Protein 4YHE (pdb70)

Secondary structure (DSSP, 8-state):
-GGGSHHHHHHHHT-EEEEE-SSTT-EETTEE-TTTTSPPPP-HHHHHHHHHHT--EEEE----TTSB--TTTTPBPHHHHHHHHHHHHHHHHTT-EEEEE--GGG--SS--TTTT-----HHHHHH-HHHHHHHHHHHHHHHHHHHHHTTT--TTEEEE--S---SSSTTSSGGGTSTTHHHHHHHHHHHHHHHHHHHT-GGGGS--EEEE-GGG-HHHHHHH--PPP-SSSS-EEEEEEE--SHHHHTS-SS---STT-SS--TT-SHHHHHHHHHHHHHHTGGGT--EEEEEE-----SSHHHHHHHHHHHHHHHHHHHHTT-EEEEEE-----SSTT----B-TTT-PBPTTHHHHHHHHHHHHH---TT--HHHHHHTPPPP--/-GGGSHHHHHHHHT-EEEEE-SSTT-EETTEE-TTTTSPPPP-HHHHHHHHHHT--EEEE----TTSB-STTTT-B-HHHHHHHHHHHHHHHHTT-EEEEE--GGG--SS--TTTT-----HHHHHH-HHHHHHHHHHHHHHHHHHHHHTTT--TTEEEE--S---SSSTTSSGGGTSTTHHHHHHHHHHHHHHHHHHHT-GGGGG--EEEE-GGG-HHHHHHH--PPP-SSSS-EEEEEEE--SHHHHTS-SS---STT-SS--TT-SHHHHHHHHHHHHHHTGGGT--EEEEEE-----SSHHHHHHHHHHHHHHHHHHHHTT-EEEEEE-----SSTT----B-TTT-PBPTTHHHHHHHHHHHHH---TT--HHHHHHTPPPP--

Sequence (778 aa):
RPMDNEAVQFGMSMGIGWNLGNQMDAHYDGCSYETGWGNKAATQQTFNGLAKAGFRSVRIPVTWMGHIGNAPTYAIERGWLDRVDELVHMAHKAGLIVIINIHHDGFGAADTPSKGSHWLDLPAAVASEERNQLIKQELTMIWLQIGKRFANDGEWLVFETLNEIQDGDWGNGNNRRDGGAQYRVLNEWNQVCVDAIRAAGGKNETRYIGVPGYVCNPDLTVENLVLPEDVVPNRLMVAVHSYDPWDYAGSAKYNEWGHTGKDVVPGVGEEAYVGMLNRLFNMYIRRGVPVYFGEFGAVRRASKADEEFRLYYFRYICKAMRDRRISALYWDNGNSKAGNDGFGVIDHATGRFIGNGEQAVRAMIDSWENNDPNYTLQSIYDSAPESSRRPMDNEAVQFGMSMGIGWNLGNQMDAHYDGCSYETGWGNKAATQQTFNGLAKAGFRSVRIPVTWMGHIGNAPTYAIERGWLDRVDELVHMAHKAGLIVIINIHHDGFGAADTPSKGSHWLDLPAAVASEERNQLIKQELTMIWLQIGKRFANDGEWLVFETLNEIQDGDWGNGNNRRDGGAQYRVLNEWNQVCVDAIRAAGGKNETRYIGVPGYVCNPDLTVENLVLPEDVVPNRLMVAVHSYDPWDYAGSAKYNEWGHTGKDVVPGVGEEAYVGMLNRLFNMYIRRGVPVYFGEFGAVRRASKADEEFRLYYFRYICKAMRDRRISALYWDNGNSKAGNDGFGVIDHATGRFIGNGEQAVRAMIDSWENNDPNYTLQSIYDSAPESSR

Nearest PDB structures (foldseek):
  4yhe-assembly2_B  TM=1.002E+00  e=1.572E-77  Bacteroidetes bacterium AC2a
  4yhg-assembly1_A  TM=1.002E+00  e=7.848E-77  Bacteroidetes bacterium AC2a
  4yhg-assembly2_B  TM=1.000E+00  e=3.996E-69  Bacteroidetes bacterium AC2a
  6wqy-assembly1_A  TM=9.636E-01  e=2.492E-45  Phocaeicola salanitronis DSM 18170
  2jeq-assembly1_A  TM=8.899E-01  e=1.098E-32  Paenibacillus pabuli

Organism: NCBI:txid1534322

InterPro domains:
  IPR001547 Glycoside hydrolase, family 5 [PF00150] (57-361)
  IPR017853 Glycoside hydrolase superfamily [SSF51445] (1-378)
  IPR050386 Glycosyl Hydrolase 5 (Cellulase A) [PTHR31297] (64-360)

B-factor: mean 26.38, std 9.0, range [11.48, 65.81]

Solvent-accessible surface area: 29214 Å² total; per-residue (Å²): 110,79,11,63,42,111,1,1,121,19,0,37,40,0,0,0,0,0,0,0,0,34,0,0,0,0,3,88,121,13,29,1,76,20,79,22,88,66,17,153,41,3,48,32,104,0,0,67,14,0,38,188,8,27,6,101,0,0,0,0,0,0,0,0,6,46,16,34,33,134,59,110,87,22,56,15,85,181,45,19,13,53,56,0,29,104,0,0,65,35,0,79,160,21,65,4,24,0,0,0,0,0,5,26,0,4,46,26,18,87,127,10,68,1,149,89,42,24,34,4,46,3,58,26,3,56,92,43,101,137,80,0,94,92,4,36,104,18,0,39,59,0,0,29,46,0,0,128,74,0,21,130,19,17,74,49,0,0,0,1,0,0,8,33,2,4,30,21,80,125,1,110,2,86,2,140,168,44,84,27,35,8,24,165,13,5,27,54,0,0,47,28,0,1,74,2,0,14,76,7,32,56,104,0,78,61,1,1,0,0,0,1,3,3,13,2,49,6,41,3,0,25,112,46,18,93,58,9,144,42,97,29,103,90,35,19,0,0,0,0,10,2,34,57,14,138,49,0,0,2,26,16,146,66,32,0,2,10,82,42,11,145,41,36,23,100,84,55,15,11,160,48,7,18,19,12,0,27,106,0,5,56,80,6,0,131,164,2,28,2,0,0,0,0,9,0,0,0,0,58,6,92,47,182,38,8,11,84,0,1,17,0,0,0,60,15,0,0,15,0,0,28,55,5,60,0,0,0,0,0,23,0,6,19,58,66,92,30,19,78,69,0,11,4,1,1,53,4,18,52,10,166,77,33,76,60,2,69,93,0,0,74,11,0,4,69,2,2,35,48,58,63,27,60,48,52,34,64,45,4,69,103,69,17,25,155,24,64,140,108,84,17,63,40,109,0,1,114,21,1,34,39,0,0,0,0,0,0,0,0,28,0,0,0,0,4,88,127,12,25,1,93,21,75,26,85,58,15,142,47,3,51,49,106,0,0,62,14,0,35,188,6,30,6,110,0,0,0,0,0,0,0,0,5,50,18,34,33,134,58,110,92,22,56,13,91,175,43,19,14,46,46,0,28,84,0,0,53,30,0,77,165,21,64,4,25,0,0,1,0,0,5,27,0,3,42,26,11,85,116,14,66,1,154,88,41,27,39,4,43,4,59,23,2,54,89,43,113,147,88,0,83,95,5,23,86,19,0,41,53,0,0,47,38,0,0,147,71,0,21,125,20,15,80,46,0,0,0,1,0,1,7,33,3,4,30,22,84,126,2,107,3,80,3,139,163,44,78,23,31,9,28,144,12,5,24,53,0,0,46,30,0,1,74,4,0,21,77,18,29,57,104,0,94,60,0,1,0,0,0,1,3,3,13,2,55,5,40,6,0,21,113,43,21,97,56,12,146,43,101,35,102,90,33,18,0,0,1,0,11,3,33,59,13,133,50,0,0,0,23,15,145,70,28,0,1,9,84,43,15,146,38,36,23,100,84,55,18,11,159,47,7,16,15,13,0,30,106,0,5,52,91,10,0,96,149,2,29,2,1,0,0,0,9,0,0,0,0,61,5,96,50,183,37,6,11,81,0,0,16,0,0,0,63,15,0,0,18,0,0,30,53,5,73,0,0,0,0,0,24,0,6,19,56,59,92,31,18,83,68,0,7,2,1,0,52,4,24,60,12,174,77,32,76,48,1,80,98,0,0,74,11,0,4,67,4,10,39,50,57,69,29,60,44,53,35,64,47,4,71,100,74,16,25,154,20,70,143

Radius of gyration: 31.45 Å; Cα contacts (8 Å, |Δi|>4): 1751; chains: 2; bounding box: 66×63×94 Å

Structure (mmCIF, N/CA/C/O backbone):
data_4YHE
#
_entry.id   4YHE
#
_cell.length_a   85.510
_cell.length_b   100.680
_cell.length_c   101.940
_cell.angle_alpha   90.000
_cell.angle_beta   90.000
_cell.angle_gamma   90.000
#
_symmetry.space_group_name_H-M   'P 21 21 21'
#
loop_
_entity.id
_entity.type
_entity.pdbx_description
1 polymer GH5
2 water water
#
loop_
_atom_site.group_PDB
_atom_site.id
_atom_site.type_symbol
_atom_site.label_atom_id
_atom_site.label_alt_id
_atom_site.label_comp_id
_atom_site.label_asym_id
_atom_site.label_entity_id
_atom_site.label_seq_id
_atom_site.pdbx_PDB_ins_code
_atom_site.Cartn_x
_atom_site.Cartn_y
_atom_site.Cartn_z
_atom_site.occupancy
_atom_site.B_iso_or_equiv
_atom_site.auth_seq_id
_atom_site.auth_comp_id
_atom_site.auth_asym_id
_atom_site.auth_atom_id
_atom_site.pdbx_PDB_model_num
ATOM 1 N N . ARG A 1 1 ? 21.986 17.786 71.306 1.00 32.90 9 ARG A N 1
ATOM 2 C CA . ARG A 1 1 ? 22.072 18.860 70.259 1.00 31.36 9 ARG A CA 1
ATOM 3 C C . ARG A 1 1 ? 23.139 18.555 69.212 1.00 28.84 9 ARG A C 1
ATOM 4 O O . ARG A 1 1 ? 24.286 18.332 69.557 1.00 28.39 9 ARG A O 1
ATOM 12 N N . PRO A 1 2 ? 22.778 18.577 67.918 1.00 25.38 10 PRO A N 1
ATOM 13 C CA . PRO A 1 2 ? 23.816 18.368 66.888 1.00 24.02 10 PRO A CA 1
ATOM 14 C C . PRO A 1 2 ? 25.014 19.318 66.981 1.00 22.97 10 PRO A C 1
ATOM 15 O O . PRO A 1 2 ? 26.126 18.902 66.690 1.00 23.82 10 PRO A O 1
ATOM 19 N N . MET A 1 3 ? 24.812 20.555 67.404 1.00 24.66 11 MET A N 1
ATOM 20 C CA . MET A 1 3 ? 25.941 21.480 67.548 1.00 26.42 11 MET A CA 1
ATOM 21 C C . MET A 1 3 ? 26.933 21.062 68.654 1.00 28.36 11 MET A C 1
ATOM 22 O O . MET A 1 3 ? 28.010 21.642 68.767 1.00 27.79 11 MET A O 1
ATOM 27 N N . ASP A 1 4 ? 26.573 20.069 69.468 1.00 29.23 12 ASP A N 1
ATOM 28 C CA . ASP A 1 4 ? 27.471 19.584 70.518 1.00 29.28 12 ASP A CA 1
ATOM 29 C C . ASP A 1 4 ? 28.235 18.372 70.054 1.00 27.08 12 ASP A C 1
ATOM 30 O O . ASP A 1 4 ? 29.003 17.816 70.831 1.00 29.28 12 ASP A O 1
ATOM 35 N N . ASN A 1 5 ? 28.097 17.975 68.789 1.00 22.99 13 ASN A N 1
ATOM 36 C CA . ASN A 1 5 ? 28.692 16.740 68.367 1.00 21.56 13 ASN A CA 1
ATOM 37 C C . ASN A 1 5 ? 30.249 16.804 68.233 1.00 21.76 13 ASN A C 1
ATOM 38 O O . ASN A 1 5 ? 30.857 17.840 68.450 1.00 21.24 13 ASN A O 1
ATOM 43 N N . GLU A 1 6 ? 30.866 15.664 67.955 1.00 23.93 14 GLU A N 1
ATOM 44 C CA . GLU A 1 6 ? 32.327 15.546 67.903 1.00 26.45 14 GLU A CA 1
ATOM 45 C C . GLU A 1 6 ? 32.908 16.436 66.767 1.00 25.13 14 GLU A C 1
ATOM 46 O O . GLU A 1 6 ? 33.924 17.094 66.941 1.00 22.73 14 GLU A O 1
ATOM 52 N N . ALA A 1 7 ? 32.231 16.477 65.630 1.00 23.50 15 ALA A N 1
ATOM 53 C CA . ALA A 1 7 ? 32.688 17.279 64.504 1.00 22.70 15 ALA A CA 1
ATOM 54 C C . ALA A 1 7 ? 32.794 18.758 64.818 1.00 22.36 15 ALA A C 1
ATOM 55 O O . ALA A 1 7 ? 33.825 19.360 64.504 1.00 22.52 15 ALA A O 1
ATOM 57 N N . VAL A 1 8 ? 31.759 19.349 65.424 1.00 20.70 16 VAL A N 1
ATOM 58 C CA . VAL A 1 8 ? 31.748 20.769 65.714 1.00 22.00 16 VAL A CA 1
ATOM 59 C C . VAL A 1 8 ? 32.774 21.060 66.783 1.00 23.35 16 VAL A C 1
ATOM 60 O O . VAL A 1 8 ? 33.400 22.111 66.755 1.00 21.97 16 VAL A O 1
ATOM 64 N N . GLN A 1 9 ? 32.924 20.139 67.744 1.00 24.07 17 GLN A N 1
ATOM 65 C CA . GLN A 1 9 ? 33.988 20.258 68.726 1.00 24.96 17 GLN A CA 1
ATOM 66 C C . GLN A 1 9 ? 35.340 20.360 68.035 1.00 22.76 17 GLN A C 1
ATOM 67 O O . GLN A 1 9 ? 36.161 21.204 68.415 1.00 21.40 17 GLN A O 1
ATOM 73 N N . PHE A 1 10 ? 35.555 19.514 67.033 1.00 21.95 18 PHE A N 1
ATOM 74 C CA . PHE A 1 10 ? 36.813 19.536 66.260 1.00 23.25 18 PHE A CA 1
ATOM 75 C C . PHE A 1 10 ? 37.037 20.884 65.557 1.00 22.39 18 PHE A C 1
ATOM 76 O O . PHE A 1 10 ? 38.102 21.496 65.727 1.00 21.29 18 PHE A O 1
ATOM 84 N N . GLY A 1 11 ? 36.038 21.355 64.805 1.00 21.20 19 GLY A N 1
ATOM 85 C CA . GLY A 1 11 ? 36.056 22.738 64.271 1.00 21.21 19 GLY A CA 1
ATOM 86 C C . GLY A 1 11 ? 36.451 23.808 65.276 1.00 21.97 19 GLY A C 1
ATOM 87 O O . GLY A 1 11 ? 37.354 24.649 65.034 1.00 19.68 19 GLY A O 1
ATOM 88 N N . MET A 1 12 ? 35.813 23.795 66.445 1.00 23.30 20 MET A N 1
ATOM 89 C CA . MET A 1 12 ? 36.142 24.779 67.473 1.00 22.21 20 MET A CA 1
ATOM 90 C C . MET A 1 12 ? 37.557 24.699 67.993 1.00 22.22 20 MET A C 1
ATOM 91 O O . MET A 1 12 ? 38.102 25.696 68.441 1.00 23.71 20 MET A O 1
ATOM 96 N N . SER A 1 13 ? 38.142 23.520 67.908 1.00 21.87 21 SER A N 1
ATOM 97 C CA . SER A 1 13 ? 39.490 23.266 68.428 1.00 22.78 21 SER A CA 1
ATOM 98 C C . SER A 1 13 ? 40.536 23.992 67.606 1.00 22.80 21 SER A C 1
ATOM 99 O O . SER A 1 13 ? 41.653 24.200 68.080 1.00 22.13 21 SER A O 1
ATOM 102 N N . MET A 1 14 ? 40.178 24.377 66.357 1.00 20.33 22 MET A N 1
ATOM 103 C CA . MET A 1 14 ? 41.057 25.218 65.561 1.00 18.80 22 MET A CA 1
ATOM 104 C C . MET A 1 14 ? 41.164 26.643 66.058 1.00 18.63 22 MET A C 1
ATOM 105 O O . MET A 1 14 ? 42.097 27.364 65.648 1.00 17.41 22 MET A O 1
ATOM 110 N N . GLY A 1 15 ? 40.225 27.063 66.928 1.00 17.08 23 GLY A N 1
ATOM 111 C CA . GLY A 1 15 ? 40.224 28.353 67.538 1.00 17.20 23 GLY A CA 1
ATOM 112 C C . GLY A 1 15 ? 40.413 29.528 66.574 1.00 17.79 23 GLY A C 1
ATOM 113 O O . GLY A 1 15 ? 39.707 29.619 65.539 1.00 17.30 23 GLY A O 1
ATOM 114 N N . ILE A 1 16 ? 41.331 30.423 66.942 1.00 17.29 24 ILE A N 1
ATOM 115 C CA . ILE A 1 16 ? 41.893 31.390 66.019 1.00 17.58 24 ILE A CA 1
ATOM 116 C C . ILE A 1 16 ? 43.249 30.812 65.534 1.00 17.69 24 ILE A C 1
ATOM 117 O O . ILE A 1 16 ? 44.111 30.428 66.314 1.00 16.94 24 ILE A O 1
ATOM 122 N N . GLY A 1 17 ? 43.388 30.698 64.223 1.00 15.27 25 GLY A N 1
ATOM 123 C CA . GLY A 1 17 ? 44.615 30.272 63.597 1.00 14.85 25 GLY A CA 1
ATOM 124 C C . GLY A 1 17 ? 45.189 31.349 62.683 1.00 14.21 25 GLY A C 1
ATOM 125 O O . GLY A 1 17 ? 44.761 32.530 62.703 1.00 12.65 25 GLY A O 1
ATOM 126 N N . TRP A 1 18 ? 46.194 30.944 61.894 1.00 13.72 26 TRP A N 1
ATOM 127 C CA . TRP A 1 18 ? 47.016 31.893 61.142 1.00 12.47 26 TRP A CA 1
ATOM 128 C C . TRP A 1 18 ? 47.394 31.243 59.830 1.00 12.35 26 TRP A C 1
ATOM 129 O O . TRP A 1 18 ? 47.683 30.023 59.793 1.00 11.85 26 TRP A O 1
ATOM 140 N N . ASN A 1 19 ? 47.334 32.036 58.754 1.00 12.42 27 ASN A N 1
ATOM 141 C CA . ASN A 1 19 ? 47.747 31.563 57.409 1.00 12.25 27 ASN A CA 1
ATOM 142 C C . ASN A 1 19 ? 49.207 31.930 57.123 1.00 11.96 27 ASN A C 1
ATOM 143 O O . ASN A 1 19 ? 49.607 33.110 57.243 1.00 12.09 27 ASN A O 1
ATOM 148 N N . LEU A 1 20 ? 49.974 30.933 56.694 1.00 12.43 28 LEU A N 1
ATOM 149 C CA . LEU A 1 20 ? 51.287 31.144 56.112 1.00 12.93 28 LEU A CA 1
ATOM 150 C C . LEU A 1 20 ? 51.073 31.563 54.645 1.00 13.02 28 LEU A C 1
ATOM 151 O O . LEU A 1 20 ? 51.291 30.775 53.739 1.00 13.07 28 LEU A O 1
ATOM 156 N N . GLY A 1 21 ? 50.677 32.823 54.465 1.00 13.08 29 GLY A N 1
ATOM 157 C CA . GLY A 1 21 ? 50.202 33.341 53.167 1.00 14.31 29 GLY A CA 1
ATOM 158 C C . GLY A 1 21 ? 51.297 33.933 52.305 1.00 14.68 29 GLY A C 1
ATOM 159 O O . GLY A 1 21 ? 52.316 34.374 52.806 1.00 13.51 29 GLY A O 1
ATOM 160 N N . ASN A 1 22 ? 51.050 33.983 50.989 1.00 16.01 30 ASN A N 1
ATOM 161 C CA . ASN A 1 22 ? 52.030 34.494 50.024 1.00 16.01 30 ASN A CA 1
ATOM 162 C C . ASN A 1 22 ? 53.379 33.779 50.225 1.00 16.61 30 ASN A C 1
ATOM 163 O O . ASN A 1 22 ? 54.455 34.398 50.169 1.00 16.67 30 ASN A O 1
ATOM 168 N N . GLN A 1 23 ? 53.290 32.460 50.398 1.00 15.43 31 GLN A N 1
ATOM 169 C CA . GLN A 1 23 ? 54.390 31.606 50.750 1.00 15.51 31 GLN A CA 1
ATOM 170 C C . GLN A 1 23 ? 54.445 30.378 49.815 1.00 15.58 31 GLN A C 1
ATOM 171 O O . GLN A 1 23 ? 54.827 30.547 48.602 1.00 16.04 31 GLN A O 1
ATOM 177 N N . MET A 1 24 ? 54.036 29.181 50.268 1.00 15.10 32 MET A N 1
ATOM 178 C CA . MET A 1 24 ? 53.958 28.034 49.357 1.00 15.40 32 MET A CA 1
ATOM 179 C C . MET A 1 24 ? 52.926 28.242 48.243 1.00 15.87 32 MET A C 1
ATOM 180 O O . MET A 1 24 ? 52.933 27.512 47.261 1.00 16.00 32 MET A O 1
ATOM 185 N N . ASP A 1 25 ? 52.047 29.227 48.412 1.00 15.74 33 ASP A N 1
ATOM 186 C CA . ASP A 1 25 ? 51.067 29.594 47.393 1.00 16.17 33 ASP A CA 1
ATOM 187 C C . ASP A 1 25 ? 51.599 30.577 46.323 1.00 15.92 33 ASP A C 1
ATOM 188 O O . ASP A 1 25 ? 50.948 30.758 45.293 1.00 15.64 33 ASP A O 1
ATOM 193 N N . ALA A 1 26 ? 52.739 31.219 46.584 1.00 15.76 34 ALA A N 1
ATOM 194 C CA . ALA A 1 26 ? 53.269 32.280 45.738 1.00 15.97 34 ALA A CA 1
ATOM 195 C C . ALA A 1 26 ? 53.753 31.655 44.424 1.00 16.30 34 ALA A C 1
ATOM 196 O O . ALA A 1 26 ? 54.311 30.554 44.419 1.00 16.03 34 ALA A O 1
ATOM 198 N N . HIS A 1 27 ? 53.544 32.356 43.326 1.00 17.75 35 HIS A N 1
ATOM 199 C CA . HIS A 1 27 ? 53.910 31.826 42.033 1.00 18.08 35 HIS A CA 1
ATOM 200 C C . HIS A 1 27 ? 54.091 32.942 41.025 1.00 19.53 35 HIS A C 1
ATOM 201 O O . HIS A 1 27 ? 53.598 34.045 41.192 1.00 18.96 35 HIS A O 1
ATOM 208 N N . TYR A 1 28 ? 54.815 32.618 39.967 1.00 20.91 36 TYR A N 1
ATOM 209 C CA . TYR A 1 28 ? 54.851 33.469 38.787 1.00 21.48 36 TYR A CA 1
ATOM 210 C C . TYR A 1 28 ? 55.383 32.643 37.634 1.00 22.30 36 TYR A C 1
ATOM 211 O O . TYR A 1 28 ? 56.091 31.640 37.831 1.00 19.49 36 TYR A O 1
ATOM 220 N N . ASP A 1 29 ? 54.959 33.027 36.428 1.00 26.09 37 ASP A N 1
ATOM 221 C CA . ASP A 1 29 ? 55.371 32.331 35.191 1.00 28.39 37 ASP A CA 1
ATOM 222 C C . ASP A 1 29 ? 55.060 30.835 35.245 1.00 27.40 37 ASP A C 1
ATOM 223 O O . ASP A 1 29 ? 55.741 30.033 34.625 1.00 27.19 37 ASP A O 1
ATOM 228 N N . GLY A 1 30 ? 54.010 30.469 35.978 1.00 23.10 38 GLY A N 1
ATOM 229 C CA . GLY A 1 30 ? 53.533 29.092 36.006 1.00 22.31 38 GLY A CA 1
ATOM 230 C C . GLY A 1 30 ? 54.160 28.151 37.014 1.00 21.54 38 GLY A C 1
ATOM 231 O O . GLY A 1 30 ? 53.948 26.933 36.953 1.00 20.82 38 GLY A O 1
ATOM 232 N N . CYS A 1 31 ? 54.927 28.677 37.959 1.00 21.96 39 CYS A N 1
ATOM 233 C CA . CYS A 1 31 ? 55.529 27.821 38.959 1.00 20.96 39 CYS A CA 1
ATOM 234 C C . CYS A 1 31 ? 55.498 28.508 40.310 1.00 19.11 39 CYS A C 1
ATOM 235 O O . CYS A 1 31 ? 55.768 29.706 40.422 1.00 17.29 39 CYS A O 1
ATOM 238 N N . SER A 1 32 ? 55.170 27.729 41.319 1.00 18.75 40 SER A N 1
ATOM 239 C CA . SER A 1 32 ? 55.209 28.224 42.695 1.00 19.19 40 SER A CA 1
ATOM 240 C C . SER A 1 32 ? 56.599 28.072 43.288 1.00 19.65 40 SER A C 1
ATOM 241 O O . SER A 1 32 ? 57.358 27.155 42.919 1.00 20.97 40 SER A O 1
ATOM 244 N N . TYR A 1 33 ? 56.953 29.026 44.147 1.00 20.03 41 TYR A N 1
ATOM 245 C CA . TYR A 1 33 ? 58.228 29.034 44.865 1.00 22.18 41 TYR A CA 1
ATOM 246 C C . TYR A 1 33 ? 57.970 29.714 46.218 1.00 19.08 41 TYR A C 1
ATOM 247 O O . TYR A 1 33 ? 57.338 30.792 46.275 1.00 19.16 41 TYR A O 1
ATOM 256 N N . GLU A 1 34 ? 58.464 29.114 47.283 1.00 18.00 42 GLU A N 1
ATOM 257 C CA . GLU A 1 34 ? 58.138 29.573 48.624 1.00 18.09 42 GLU A CA 1
ATOM 258 C C . GLU A 1 34 ? 58.479 31.053 48.818 1.00 18.82 42 GLU A C 1
ATOM 259 O O . GLU A 1 34 ? 57.718 31.791 49.442 1.00 18.42 42 GLU A O 1
ATOM 265 N N . THR A 1 35 ? 59.656 31.469 48.324 1.00 19.09 43 THR A N 1
ATOM 266 C CA . THR A 1 35 ? 60.115 32.860 48.450 1.00 18.53 43 THR A CA 1
ATOM 267 C C . THR A 1 35 ? 59.716 33.792 47.299 1.00 18.74 43 THR A C 1
ATOM 268 O O . THR A 1 35 ? 60.172 34.943 47.246 1.00 18.91 43 THR A O 1
ATOM 272 N N . GLY A 1 36 ? 58.863 33.315 46.404 1.00 18.51 44 GLY A N 1
ATOM 273 C CA . GLY A 1 36 ? 58.552 34.001 45.166 1.00 17.99 44 GLY A CA 1
ATOM 274 C C . GLY A 1 36 ? 57.924 35.375 45.309 1.00 19.51 44 GLY A C 1
ATOM 275 O O . GLY A 1 36 ? 58.076 36.232 44.419 1.00 20.63 44 GLY A O 1
ATOM 276 N N . TRP A 1 37 ? 57.160 35.579 46.391 1.00 19.55 45 TRP A N 1
ATOM 277 C CA . TRP A 1 37 ? 56.557 36.873 46.672 1.00 18.84 45 TRP A CA 1
ATOM 278 C C . TRP A 1 37 ? 57.193 37.585 47.826 1.00 20.35 45 TRP A C 1
ATOM 279 O O . TRP A 1 37 ? 56.591 38.459 48.394 1.00 20.07 45 TRP A O 1
ATOM 290 N N . GLY A 1 38 ? 58.446 37.256 48.146 1.00 19.93 46 GLY A N 1
ATOM 291 C CA . GLY A 1 38 ? 59.214 38.111 49.030 1.00 19.81 46 GLY A CA 1
ATOM 292 C C . GLY A 1 38 ? 59.228 37.724 50.491 1.00 19.55 46 GLY A C 1
ATOM 293 O O . GLY A 1 38 ? 59.878 38.398 51.270 1.00 18.47 46 GLY A O 1
ATOM 294 N N . ASN A 1 39 ? 58.516 36.667 50.879 1.00 17.78 47 ASN A N 1
ATOM 295 C CA . ASN A 1 39 ? 58.704 36.122 52.231 1.00 17.76 47 ASN A CA 1
ATOM 296 C C . ASN A 1 39 ? 59.917 35.236 52.243 1.00 18.33 47 ASN A C 1
ATOM 297 O O . ASN A 1 39 ? 60.179 34.548 51.258 1.00 18.41 47 ASN A O 1
ATOM 302 N N . LYS A 1 40 ? 60.625 35.212 53.370 1.00 18.32 48 LYS A N 1
ATOM 303 C CA . LYS A 1 40 ? 61.629 34.197 53.595 1.00 19.14 48 LYS A CA 1
ATOM 304 C C . LYS A 1 40 ? 60.994 32.875 53.995 1.00 18.51 48 LYS A C 1
ATOM 305 O O . LYS A 1 40 ? 59.842 32.824 54.462 1.00 18.12 48 LYS A O 1
ATOM 311 N N . ALA A 1 41 ? 61.750 31.801 53.838 1.00 17.17 49 ALA A N 1
ATOM 312 C CA . ALA A 1 41 ? 61.201 30.460 54.048 1.00 17.80 49 ALA A CA 1
ATOM 313 C C . ALA A 1 41 ? 60.866 30.240 55.526 1.00 17.40 49 ALA A C 1
ATOM 314 O O . ALA A 1 41 ? 61.560 30.771 56.384 1.00 16.93 49 ALA A O 1
ATOM 316 N N . ALA A 1 42 ? 59.830 29.441 55.801 1.00 16.65 50 ALA A N 1
ATOM 317 C CA . ALA A 1 42 ? 59.419 29.225 57.181 1.00 16.43 50 ALA A CA 1
ATOM 318 C C . ALA A 1 42 ? 60.391 28.294 57.881 1.00 17.62 50 ALA A C 1
ATOM 319 O O . ALA A 1 42 ? 61.045 27.468 57.248 1.00 17.23 50 ALA A O 1
ATOM 321 N N . THR A 1 43 ? 60.494 28.444 59.199 1.00 18.10 51 THR A N 1
ATOM 322 C CA . THR A 1 43 ? 61.359 27.606 59.994 1.00 18.49 51 THR A CA 1
ATOM 323 C C . THR A 1 43 ? 60.569 27.065 61.168 1.00 19.01 51 THR A C 1
ATOM 324 O O . THR A 1 43 ? 59.423 27.423 61.368 1.00 18.75 51 THR A O 1
ATOM 328 N N . GLN A 1 44 ? 61.166 26.184 61.952 1.00 18.85 52 GLN A N 1
ATOM 329 C CA . GLN A 1 44 ? 60.489 25.759 63.191 1.00 18.74 52 GLN A CA 1
ATOM 330 C C . GLN A 1 44 ? 60.099 26.914 64.075 1.00 18.95 52 GLN A C 1
ATOM 331 O O . GLN A 1 44 ? 59.069 26.864 64.741 1.00 21.57 52 GLN A O 1
ATOM 337 N N . GLN A 1 45 ? 60.953 27.929 64.139 1.00 19.25 53 GLN A N 1
ATOM 338 C CA . GLN A 1 45 ? 60.720 29.101 64.967 1.00 20.31 53 GLN A CA 1
ATOM 339 C C . GLN A 1 45 ? 59.431 29.833 64.534 1.00 19.07 53 GLN A C 1
ATOM 340 O O . GLN A 1 45 ? 58.723 30.406 65.363 1.00 17.82 53 GLN A O 1
ATOM 346 N N . THR A 1 46 ? 59.126 29.820 63.232 1.00 17.84 54 THR A N 1
ATOM 347 C CA . THR A 1 46 ? 57.867 30.366 62.761 1.00 17.02 54 THR A CA 1
ATOM 348 C C . THR A 1 46 ? 56.690 29.750 63.508 1.00 16.91 54 THR A C 1
ATOM 349 O O . THR A 1 46 ? 55.882 30.467 64.114 1.00 18.02 54 THR A O 1
ATOM 353 N N . PHE A 1 47 ? 56.616 28.427 63.491 1.00 16.65 55 PHE A N 1
ATOM 354 C CA . PHE A 1 47 ? 55.490 27.709 64.067 1.00 16.81 55 PHE A CA 1
ATOM 355 C C . PHE A 1 47 ? 55.498 27.773 65.591 1.00 17.88 55 PHE A C 1
ATOM 356 O O . PHE A 1 47 ? 54.434 27.855 66.209 1.00 16.82 55 PHE A O 1
ATOM 364 N N . ASN A 1 48 ? 56.682 27.792 66.184 1.00 16.95 56 ASN A N 1
ATOM 365 C CA . ASN A 1 48 ? 56.786 28.018 67.639 1.00 18.61 56 ASN A CA 1
ATOM 366 C C . ASN A 1 48 ? 56.184 29.377 68.045 1.00 18.51 56 ASN A C 1
ATOM 367 O O . ASN A 1 48 ? 55.471 29.504 69.057 1.00 18.53 56 ASN A O 1
ATOM 372 N N . GLY A 1 49 ? 56.470 30.393 67.237 1.00 18.37 57 GLY A N 1
ATOM 373 C CA . GLY A 1 49 ? 55.938 31.732 67.439 1.00 19.09 57 GLY A CA 1
ATOM 374 C C . GLY A 1 49 ? 54.428 31.737 67.432 1.00 18.45 57 GLY A C 1
ATOM 375 O O . GLY A 1 49 ? 53.805 32.367 68.284 1.00 20.00 57 GLY A O 1
ATOM 376 N N . LEU A 1 50 ? 53.837 31.014 66.479 1.00 17.80 58 LEU A N 1
ATOM 377 C CA . LEU A 1 50 ? 52.392 30.950 66.378 1.00 17.92 58 LEU A CA 1
ATOM 378 C C . LEU A 1 50 ? 51.775 30.320 67.650 1.00 17.71 58 LEU A C 1
ATOM 379 O O . LEU A 1 50 ? 50.836 30.856 68.203 1.00 18.23 58 LEU A O 1
ATOM 384 N N . ALA A 1 51 ? 52.319 29.197 68.089 1.00 17.05 59 ALA A N 1
ATOM 385 C CA . ALA A 1 51 ? 51.778 28.497 69.258 1.00 19.47 59 ALA A CA 1
ATOM 386 C C . ALA A 1 51 ? 51.922 29.323 70.513 1.00 19.40 59 ALA A C 1
ATOM 387 O O . ALA A 1 51 ? 50.997 29.421 71.302 1.00 20.77 59 ALA A O 1
ATOM 389 N N . LYS A 1 52 ? 53.066 29.967 70.656 1.00 21.60 60 LYS A N 1
ATOM 390 C CA . LYS A 1 52 ? 53.331 30.875 71.779 1.00 24.52 60 LYS A CA 1
ATOM 391 C C . LYS A 1 52 ? 52.370 32.051 71.850 1.00 23.75 60 LYS A C 1
ATOM 392 O O . LYS A 1 52 ? 52.007 32.511 72.940 1.00 19.96 60 LYS A O 1
ATOM 398 N N . ALA A 1 53 ? 51.929 32.535 70.681 1.00 20.69 61 ALA A N 1
ATOM 399 C CA . ALA A 1 53 ? 50.996 33.647 70.634 1.00 20.27 61 ALA A CA 1
ATOM 400 C C . ALA A 1 53 ? 49.576 33.243 71.004 1.00 19.42 61 ALA A C 1
ATOM 401 O O . ALA A 1 53 ? 48.750 34.122 71.265 1.00 20.37 61 ALA A O 1
ATOM 403 N N . GLY A 1 54 ? 49.289 31.946 70.937 1.00 18.52 62 GLY A N 1
ATOM 404 C CA . GLY A 1 54 ? 47.958 31.390 71.179 1.00 18.51 62 GLY A CA 1
ATOM 405 C C . GLY A 1 54 ? 47.131 30.919 69.999 1.00 17.30 62 GLY A C 1
ATOM 406 O O . GLY A 1 54 ? 45.968 30.557 70.158 1.00 16.76 62 GLY A O 1
ATOM 407 N N . PHE A 1 55 ? 47.705 30.908 68.792 1.00 16.53 63 PHE A N 1
ATOM 408 C CA . PHE A 1 55 ? 47.043 30.316 67.684 1.00 16.09 63 PHE A CA 1
ATOM 409 C C . PHE A 1 55 ? 46.937 28.816 67.904 1.00 17.25 63 PHE A C 1
ATOM 410 O O . PHE A 1 55 ? 47.898 28.171 68.329 1.00 18.72 63 PHE A O 1
ATOM 418 N N . ARG A 1 56 ? 45.769 28.242 67.624 1.00 17.17 64 ARG A N 1
ATOM 419 C CA . ARG A 1 56 ? 45.583 26.798 67.706 1.00 17.10 64 ARG A CA 1
ATOM 420 C C . ARG A 1 56 ? 45.753 26.063 66.408 1.00 17.06 64 ARG A C 1
ATOM 421 O O . ARG A 1 56 ? 45.832 24.831 66.377 1.00 16.71 64 ARG A O 1
ATOM 429 N N . SER A 1 57 ? 45.742 26.793 65.304 1.00 16.02 65 SER A N 1
ATOM 430 C CA . SER A 1 57 ? 45.800 26.156 64.011 1.00 14.84 65 SER A CA 1
ATOM 431 C C . SER A 1 57 ? 46.643 26.982 63.053 1.00 14.21 65 SER A C 1
ATOM 432 O O . SER A 1 57 ? 46.889 28.177 63.266 1.00 17.15 65 SER A O 1
ATOM 435 N N . VAL A 1 58 ? 47.003 26.359 61.943 1.00 15.82 66 VAL A N 1
ATOM 436 C CA . VAL A 1 58 ? 47.747 27.053 60.919 1.00 15.15 66 VAL A CA 1
ATOM 437 C C . VAL A 1 58 ? 47.313 26.511 59.580 1.00 14.19 66 VAL A C 1
ATOM 438 O O . VAL A 1 58 ? 47.171 25.305 59.394 1.00 13.79 66 VAL A O 1
ATOM 442 N N . ARG A 1 59 ? 47.076 27.408 58.633 1.00 14.06 67 ARG A N 1
ATOM 443 C CA . ARG A 1 59 ? 46.779 26.983 57.282 1.00 13.84 67 ARG A CA 1
ATOM 444 C C . ARG A 1 59 ? 48.014 27.281 56.423 1.00 14.43 67 ARG A C 1
ATOM 445 O O . ARG A 1 59 ? 48.588 28.385 56.464 1.00 15.83 67 ARG A O 1
ATOM 453 N N . ILE A 1 60 ? 48.408 26.279 55.646 1.00 14.55 68 ILE A N 1
ATOM 454 C CA . ILE A 1 60 ? 49.571 26.346 54.781 1.00 14.48 68 ILE A CA 1
ATOM 455 C C . ILE A 1 60 ? 49.042 26.207 53.357 1.00 13.69 68 ILE A C 1
ATOM 456 O O . ILE A 1 60 ? 48.898 25.099 52.866 1.00 15.15 68 ILE A O 1
ATOM 461 N N . PRO A 1 61 ? 48.643 27.316 52.749 1.00 13.44 69 PRO A N 1
ATOM 462 C CA . PRO A 1 61 ? 48.110 27.186 51.357 1.00 13.04 69 PRO A CA 1
ATOM 463 C C . PRO A 1 61 ? 49.265 26.764 50.451 1.00 13.84 69 PRO A C 1
ATOM 464 O O . PRO A 1 61 ? 50.398 27.242 50.638 1.00 13.24 69 PRO A O 1
ATOM 468 N N . VAL A 1 62 ? 49.007 25.886 49.469 1.00 15.56 70 VAL A N 1
ATOM 469 C CA . VAL A 1 62 ? 50.071 25.430 48.610 1.00 14.70 70 VAL A CA 1
ATOM 470 C C . VAL A 1 62 ? 49.589 25.532 47.178 1.00 15.31 70 VAL A C 1
ATOM 471 O O . VAL A 1 62 ? 48.522 25.032 46.872 1.00 15.26 70 VAL A O 1
ATOM 475 N N . THR A 1 63 ? 50.389 26.159 46.331 1.00 14.61 71 THR A N 1
ATOM 476 C CA . THR A 1 63 ? 50.085 26.206 44.887 1.00 16.29 71 THR A CA 1
ATOM 477 C C . THR A 1 63 ? 50.946 25.115 44.266 1.00 17.35 71 THR A C 1
ATOM 478 O O . THR A 1 63 ? 52.154 25.070 44.532 1.00 17.88 71 THR A O 1
ATOM 482 N N . TRP A 1 64 ? 50.352 24.225 43.474 1.00 19.12 72 TRP A N 1
ATOM 483 C CA . TRP A 1 64 ? 51.049 23.026 42.980 1.00 18.83 72 TRP A CA 1
ATOM 484 C C . TRP A 1 64 ? 51.598 23.214 41.548 1.00 20.87 72 TRP A C 1
ATOM 485 O O . TRP A 1 64 ? 52.597 22.630 41.159 1.00 20.03 72 TRP A O 1
ATOM 496 N N . MET A 1 65 ? 50.961 24.117 40.831 1.00 22.52 73 MET A N 1
ATOM 497 C CA . MET A 1 65 ? 51.328 24.538 39.508 1.00 24.63 73 MET A CA 1
ATOM 498 C C . MET A 1 65 ? 52.843 24.717 39.369 1.00 22.93 73 MET A C 1
ATOM 499 O O . MET A 1 65 ? 53.459 25.422 40.160 1.00 21.60 73 MET A O 1
ATOM 504 N N . GLY A 1 66 ? 53.432 24.060 38.362 1.00 23.28 74 GLY A N 1
ATOM 505 C CA . GLY A 1 66 ? 54.892 24.072 38.136 1.00 23.44 74 GLY A CA 1
ATOM 506 C C . GLY A 1 66 ? 55.578 22.822 38.698 1.00 23.89 74 GLY A C 1
ATOM 507 O O . GLY A 1 66 ? 56.717 22.544 38.338 1.00 23.89 74 GLY A O 1
ATOM 508 N N . HIS A 1 67 ? 54.890 22.078 39.573 1.00 20.99 75 HIS A N 1
ATOM 509 C CA . HIS A 1 67 ? 55.457 20.904 40.240 1.00 21.81 75 HIS A CA 1
ATOM 510 C C . HIS A 1 67 ? 54.685 19.680 39.915 1.00 22.11 75 HIS A C 1
ATOM 511 O O . HIS A 1 67 ? 54.820 18.687 40.591 1.00 23.01 75 HIS A O 1
ATOM 518 N N . ILE A 1 68 ? 53.882 19.751 38.856 1.00 22.91 76 ILE A N 1
ATOM 519 C CA . ILE A 1 68 ? 52.997 18.679 38.481 1.00 23.27 76 ILE A CA 1
ATOM 520 C C . ILE A 1 68 ? 53.455 18.171 37.109 1.00 24.86 76 ILE A C 1
ATOM 521 O O . ILE A 1 68 ? 53.608 18.952 36.157 1.00 24.36 76 ILE A O 1
ATOM 526 N N . GLY A 1 69 ? 53.666 16.871 37.008 1.00 27.12 77 GLY A N 1
ATOM 527 C CA . GLY A 1 69 ? 54.111 16.284 35.738 1.00 27.78 77 GLY A CA 1
ATOM 528 C C . GLY A 1 69 ? 52.986 16.218 34.724 1.00 29.92 77 GLY A C 1
ATOM 529 O O . GLY A 1 69 ? 51.840 16.591 35.011 1.00 27.95 77 GLY A O 1
ATOM 530 N N . ASN A 1 70 ? 53.310 15.706 33.537 1.00 30.52 78 ASN A N 1
ATOM 531 C CA . ASN A 1 70 ? 52.336 15.576 32.463 1.00 31.17 78 ASN A CA 1
ATOM 532 C C . ASN A 1 70 ? 51.266 14.564 32.793 1.00 30.15 78 ASN A C 1
ATOM 533 O O . ASN A 1 70 ? 51.460 13.671 33.625 1.00 28.31 78 ASN A O 1
ATOM 538 N N . ALA A 1 71 ? 50.126 14.701 32.115 1.00 29.23 79 ALA A N 1
ATOM 539 C CA . ALA A 1 71 ? 49.105 13.683 32.142 1.00 30.63 79 ALA A CA 1
ATOM 540 C C . ALA A 1 71 ? 49.751 12.421 31.568 1.00 33.57 79 ALA A C 1
ATOM 541 O O . ALA A 1 71 ? 50.697 12.523 30.786 1.00 32.74 79 ALA A O 1
ATOM 543 N N . PRO A 1 72 ? 49.259 11.241 31.957 1.00 34.26 80 PRO A N 1
ATOM 544 C CA . PRO A 1 72 ? 48.089 11.006 32.789 1.00 35.81 80 PRO A CA 1
ATOM 545 C C . PRO A 1 72 ? 48.358 10.856 34.300 1.00 35.86 80 PRO A C 1
ATOM 546 O O . PRO A 1 72 ? 47.418 10.812 35.094 1.00 34.58 80 PRO A O 1
ATOM 550 N N . THR A 1 73 ? 49.612 10.758 34.701 1.00 34.24 81 THR A N 1
ATOM 551 C CA . THR A 1 73 ? 49.921 10.511 36.099 1.00 35.25 81 THR A CA 1
ATOM 552 C C . THR A 1 73 ? 50.001 11.797 36.948 1.00 33.31 81 THR A C 1
ATOM 553 O O . THR A 1 73 ? 49.862 11.732 38.168 1.00 31.61 81 THR A O 1
ATOM 557 N N . TYR A 1 74 ? 50.244 12.943 36.308 1.00 29.06 82 TYR A N 1
ATOM 558 C CA . TYR A 1 74 ? 50.343 14.219 37.016 1.00 27.78 82 TYR A CA 1
ATOM 559 C C . TYR A 1 74 ? 51.244 14.076 38.258 1.00 27.02 82 TYR A C 1
ATOM 560 O O . TYR A 1 74 ? 50.885 14.468 39.379 1.00 27.97 82 TYR A O 1
ATOM 569 N N . ALA A 1 75 ? 52.433 13.521 38.042 1.00 25.84 83 ALA A N 1
ATOM 570 C CA . ALA A 1 75 ? 53.332 13.200 39.146 1.00 26.41 83 ALA A CA 1
ATOM 571 C C . ALA A 1 75 ? 53.792 14.485 39.843 1.00 25.44 83 ALA A C 1
ATOM 572 O O . ALA A 1 75 ? 54.241 15.417 39.178 1.00 24.52 83 ALA A O 1
ATOM 574 N N . ILE A 1 76 ? 53.685 14.530 41.172 1.00 24.55 84 ILE A N 1
ATOM 575 C CA . ILE A 1 76 ? 54.134 15.691 41.912 1.00 24.69 84 ILE A CA 1
ATOM 576 C C . ILE A 1 76 ? 55.623 15.575 42.188 1.00 25.66 84 ILE A C 1
ATOM 577 O O . ILE A 1 76 ? 56.082 14.580 42.727 1.00 28.31 84 ILE A O 1
ATOM 582 N N . GLU A 1 77 ? 56.355 16.625 41.865 1.00 25.60 85 GLU A N 1
ATOM 583 C CA . GLU A 1 77 ? 57.790 16.702 42.083 1.00 26.00 85 GLU A CA 1
ATOM 584 C C . GLU A 1 77 ? 58.109 16.412 43.548 1.00 25.66 85 GLU A C 1
ATOM 585 O O . GLU A 1 77 ? 57.547 17.038 44.450 1.00 22.10 85 GLU A O 1
ATOM 591 N N . ARG A 1 78 ? 58.980 15.439 43.809 1.00 26.23 86 ARG A N 1
ATOM 592 C CA . ARG A 1 78 ? 59.192 15.010 45.202 1.00 26.65 86 ARG A CA 1
ATOM 593 C C . ARG A 1 78 ? 59.720 16.085 46.110 1.00 25.56 86 ARG A C 1
ATOM 594 O O . ARG A 1 78 ? 59.347 16.143 47.277 1.00 27.02 86 ARG A O 1
ATOM 602 N N . GLY A 1 79 ? 60.623 16.925 45.618 1.00 25.29 87 GLY A N 1
ATOM 603 C CA . GLY A 1 79 ? 61.175 17.986 46.456 1.00 23.27 87 GLY A CA 1
ATOM 604 C C . GLY A 1 79 ? 60.099 18.933 46.970 1.00 22.16 87 GLY A C 1
ATOM 605 O O . GLY A 1 79 ? 60.134 19.387 48.128 1.00 20.91 87 GLY A O 1
ATOM 606 N N . TRP A 1 80 ? 59.118 19.220 46.120 1.00 21.31 88 TRP A N 1
ATOM 607 C CA . TRP A 1 80 ? 58.021 20.134 46.505 1.00 20.22 88 TRP A CA 1
ATOM 608 C C . TRP A 1 80 ? 57.167 19.498 47.585 1.00 20.35 88 TRP A C 1
ATOM 609 O O . TRP A 1 80 ? 56.919 20.107 48.633 1.00 20.17 88 TRP A O 1
ATOM 620 N N . LEU A 1 81 ? 56.762 18.245 47.348 1.00 20.61 89 LEU A N 1
ATOM 621 C CA . LEU A 1 81 ? 55.953 17.506 48.306 1.00 20.39 89 LEU A CA 1
ATOM 622 C C . LEU A 1 81 ? 56.714 17.322 49.638 1.00 19.77 89 LEU A C 1
ATOM 623 O O . LEU A 1 81 ? 56.127 17.402 50.706 1.00 20.48 89 LEU A O 1
ATOM 628 N N . ASP A 1 82 ? 58.029 17.132 49.563 1.00 19.48 90 ASP A N 1
ATOM 629 C CA . ASP A 1 82 ? 58.908 17.061 50.748 1.00 20.37 90 ASP A CA 1
ATOM 630 C C . ASP A 1 82 ? 58.830 18.304 51.624 1.00 19.52 90 ASP A C 1
ATOM 631 O O . ASP A 1 82 ? 58.803 18.216 52.853 1.00 17.89 90 ASP A O 1
ATOM 636 N N . ARG A 1 83 ? 58.832 19.475 50.988 1.00 19.83 91 ARG A N 1
ATOM 637 C CA . ARG A 1 83 ? 58.782 20.729 51.724 1.00 18.17 91 ARG A CA 1
ATOM 638 C C . ARG A 1 83 ? 57.427 20.913 52.399 1.00 18.04 91 ARG A C 1
ATOM 639 O O . ARG A 1 83 ? 57.366 21.300 53.567 1.00 16.39 91 ARG A O 1
ATOM 647 N N . VAL A 1 84 ? 56.352 20.601 51.676 1.00 18.09 92 VAL A N 1
ATOM 648 C CA . VAL A 1 84 ? 55.011 20.601 52.267 1.00 18.57 92 VAL A CA 1
ATOM 649 C C . VAL A 1 84 ? 54.997 19.661 53.478 1.00 19.05 92 VAL A C 1
ATOM 650 O O . VAL A 1 84 ? 54.558 20.064 54.571 1.00 17.93 92 VAL A O 1
ATOM 654 N N . ASP A 1 85 ? 55.549 18.450 53.294 1.00 19.19 93 ASP A N 1
ATOM 655 C CA . ASP A 1 85 ? 55.682 17.451 54.378 1.00 20.60 93 ASP A CA 1
ATOM 656 C C . ASP A 1 85 ? 56.438 18.016 55.568 1.00 20.78 93 ASP A C 1
ATOM 657 O O . ASP A 1 85 ? 56.012 17.867 56.718 1.00 19.42 93 ASP A O 1
ATOM 662 N N . GLU A 1 86 ? 57.557 18.675 55.295 1.00 21.12 94 GLU A N 1
ATOM 663 C CA . GLU A 1 86 ? 58.383 19.249 56.373 1.00 23.10 94 GLU A CA 1
ATOM 664 C C . GLU A 1 86 ? 57.667 20.344 57.148 1.00 20.72 94 GLU A C 1
ATOM 665 O O . GLU A 1 86 ? 57.687 20.368 58.388 1.00 17.97 94 GLU A O 1
ATOM 671 N N . LEU A 1 87 ? 57.020 21.249 56.423 1.00 18.75 95 LEU A N 1
ATOM 672 C CA . LEU A 1 87 ? 56.277 22.349 57.078 1.00 18.16 95 LEU A CA 1
ATOM 673 C C . LEU A 1 87 ? 55.147 21.837 57.979 1.00 17.67 95 LEU A C 1
ATOM 674 O O . LEU A 1 87 ? 54.984 22.296 59.125 1.00 16.37 95 LEU A O 1
ATOM 679 N N . VAL A 1 88 ? 54.387 20.884 57.440 1.00 17.80 96 VAL A N 1
ATOM 680 C CA . VAL A 1 88 ? 53.301 20.235 58.156 1.00 19.23 96 VAL A CA 1
ATOM 681 C C . VAL A 1 88 ? 53.822 19.680 59.481 1.00 19.12 96 VAL A C 1
ATOM 682 O O . VAL A 1 88 ? 53.220 19.856 60.541 1.00 17.90 96 VAL A O 1
ATOM 686 N N . HIS A 1 89 ? 54.976 19.024 59.421 1.00 19.31 97 HIS A N 1
ATOM 687 C CA . HIS A 1 89 ? 55.523 18.395 60.635 1.00 19.93 97 HIS A CA 1
ATOM 688 C C . HIS A 1 89 ? 56.197 19.350 61.598 1.00 20.85 97 HIS A C 1
ATOM 689 O O . HIS A 1 89 ? 56.170 19.109 62.815 1.00 21.85 97 HIS A O 1
ATOM 696 N N . MET A 1 90 ? 56.723 20.488 61.111 1.00 20.00 98 MET A N 1
ATOM 697 C CA . MET A 1 90 ? 57.127 21.575 62.023 1.00 20.73 98 MET A CA 1
ATOM 698 C C . MET A 1 90 ? 55.928 22.117 62.803 1.00 20.96 98 MET A C 1
ATOM 699 O O . MET A 1 90 ? 55.991 22.328 64.025 1.00 17.88 98 MET A O 1
ATOM 704 N N . ALA A 1 91 ? 54.834 22.368 62.077 1.00 20.10 99 ALA A N 1
ATOM 705 C CA . ALA A 1 91 ? 53.589 22.820 62.686 1.00 19.54 99 ALA A CA 1
ATOM 706 C C . ALA A 1 91 ? 53.093 21.836 63.767 1.00 19.48 99 ALA A C 1
ATOM 707 O O . ALA A 1 91 ? 52.691 22.259 64.859 1.00 19.46 99 ALA A O 1
ATOM 709 N N . HIS A 1 92 ? 53.138 20.543 63.449 1.00 20.08 100 HIS A N 1
ATOM 710 C CA . HIS A 1 92 ? 52.710 19.483 64.368 1.00 22.74 100 HIS A CA 1
ATOM 711 C C . HIS A 1 92 ? 53.599 19.464 65.589 1.00 23.34 100 HIS A C 1
ATOM 712 O O . HIS A 1 92 ? 53.123 19.339 66.729 1.00 21.53 100 HIS A O 1
ATOM 719 N N . LYS A 1 93 ? 54.895 19.620 65.365 1.00 24.30 101 LYS A N 1
ATOM 720 C CA . LYS A 1 93 ? 55.841 19.734 66.478 1.00 24.65 101 LYS A CA 1
ATOM 721 C C . LYS A 1 93 ? 55.494 20.888 67.393 1.00 25.39 101 LYS A C 1
ATOM 722 O O . LYS A 1 93 ? 55.707 20.809 68.602 1.00 23.15 101 LYS A O 1
ATOM 728 N N . ALA A 1 94 ? 54.956 21.981 66.842 1.00 21.26 102 ALA A N 1
ATOM 729 C CA . ALA A 1 94 ? 54.528 23.080 67.668 1.00 22.29 102 ALA A CA 1
ATOM 730 C C . ALA A 1 94 ? 53.143 22.905 68.349 1.00 22.89 102 ALA A C 1
ATOM 731 O O . ALA A 1 94 ? 52.697 23.803 69.055 1.00 22.78 102 ALA A O 1
ATOM 733 N N . GLY A 1 95 ? 52.455 21.799 68.077 1.00 23.12 103 GLY A N 1
ATOM 734 C CA . GLY A 1 95 ? 51.134 21.550 68.639 1.00 24.92 103 GLY A CA 1
ATOM 735 C C . GLY A 1 95 ? 49.939 22.143 67.900 1.00 23.12 103 GLY A C 1
ATOM 736 O O . GLY A 1 95 ? 48.855 22.204 68.446 1.00 23.04 103 GLY A O 1
ATOM 737 N N . LEU A 1 96 ? 50.130 22.534 66.645 1.00 22.18 104 LEU A N 1
ATOM 738 C CA . LEU A 1 96 ? 49.069 23.190 65.863 1.00 21.39 104 LEU A CA 1
ATOM 739 C C . LEU A 1 96 ? 48.298 22.190 65.026 1.00 19.62 104 LEU A C 1
ATOM 740 O O . LEU A 1 96 ? 48.852 21.209 64.534 1.00 20.29 104 LEU A O 1
ATOM 745 N N . ILE A 1 97 ? 47.000 22.435 64.883 1.00 19.08 105 ILE A N 1
ATOM 746 C CA . ILE A 1 97 ? 46.195 21.761 63.878 1.00 17.78 105 ILE A CA 1
ATOM 747 C C . ILE A 1 97 ? 46.604 22.405 62.544 1.00 16.43 105 ILE A C 1
ATOM 748 O O . ILE A 1 97 ? 46.858 23.609 62.495 1.00 16.09 105 ILE A O 1
ATOM 753 N N . VAL A 1 98 ? 46.647 21.616 61.494 1.00 16.35 106 VAL A N 1
ATOM 754 C CA . VAL A 1 98 ? 47.246 22.054 60.219 1.00 17.08 106 VAL A CA 1
ATOM 755 C C . VAL A 1 98 ? 46.283 21.815 59.089 1.00 16.04 106 VAL A C 1
ATOM 756 O O . VAL A 1 98 ? 45.734 20.735 58.992 1.00 16.35 106 VAL A O 1
ATOM 760 N N . ILE A 1 99 ? 46.075 22.819 58.235 1.00 15.57 107 ILE A N 1
ATOM 761 C CA . ILE A 1 99 ? 45.305 22.661 57.009 1.00 15.37 107 ILE A CA 1
ATOM 762 C C . ILE A 1 99 ? 46.235 22.881 55.810 1.00 15.06 107 ILE A C 1
ATOM 763 O O . ILE A 1 99 ? 46.995 23.847 55.802 1.00 14.97 107 ILE A O 1
ATOM 768 N N . ILE A 1 100 ? 46.186 21.988 54.827 1.00 14.01 108 ILE A N 1
ATOM 769 C CA . ILE A 1 100 ? 46.843 22.199 53.525 1.00 15.18 108 ILE A CA 1
ATOM 770 C C . ILE A 1 100 ? 45.793 22.093 52.452 1.00 15.01 108 ILE A C 1
ATOM 771 O O . ILE A 1 100 ? 44.731 21.542 52.694 1.00 16.23 108 ILE A O 1
ATOM 776 N N . ASN A 1 101 ? 46.092 22.598 51.261 1.00 15.98 109 ASN A N 1
ATOM 777 C CA . ASN A 1 101 ? 45.091 22.701 50.209 1.00 15.13 109 ASN A CA 1
ATOM 778 C C . ASN A 1 101 ? 45.688 22.689 48.814 1.00 15.52 109 ASN A C 1
ATOM 779 O O . ASN A 1 101 ? 46.902 22.466 48.634 1.00 15.26 109 ASN A O 1
ATOM 784 N N . ILE A 1 102 ? 44.823 22.904 47.836 1.00 16.90 110 ILE A N 1
ATOM 785 C CA . ILE A 1 102 ? 45.207 23.325 46.498 1.00 16.94 110 ILE A CA 1
ATOM 786 C C . ILE A 1 102 ? 44.782 24.800 46.387 1.00 17.25 110 ILE A C 1
ATOM 787 O O . ILE A 1 102 ? 43.593 25.144 46.520 1.00 18.06 110 ILE A O 1
ATOM 792 N N . HIS A 1 103 ? 45.748 25.687 46.173 1.00 16.70 111 HIS A N 1
ATOM 793 C CA . HIS A 1 103 ? 45.482 27.109 46.278 1.00 15.13 111 HIS A CA 1
ATOM 794 C C . HIS A 1 103 ? 45.457 27.804 44.895 1.00 16.34 111 HIS A C 1
ATOM 795 O O . HIS A 1 103 ? 44.443 27.716 44.220 1.00 15.69 111 HIS A O 1
ATOM 802 N N . HIS A 1 104 ? 46.517 28.501 44.480 1.00 15.64 112 HIS A N 1
ATOM 803 C CA . HIS A 1 104 ? 46.389 29.351 43.290 1.00 16.44 112 HIS A CA 1
ATOM 804 C C . HIS A 1 104 ? 46.326 28.604 41.964 1.00 16.95 112 HIS A C 1
ATOM 805 O O . HIS A 1 104 ? 46.131 29.236 40.916 1.00 16.49 112 HIS A O 1
ATOM 812 N N . ASP A 1 105 ? 46.443 27.282 42.000 1.00 17.75 113 ASP A N 1
ATOM 813 C CA . ASP A 1 105 ? 46.102 26.440 40.840 1.00 19.25 113 ASP A CA 1
ATOM 814 C C . ASP A 1 105 ? 44.770 26.852 40.265 1.00 19.33 113 ASP A C 1
ATOM 815 O O . ASP A 1 105 ? 44.621 26.926 39.036 1.00 20.57 113 ASP A O 1
ATOM 820 N N . GLY A 1 106 ? 43.822 27.129 41.178 1.00 17.30 114 GLY A N 1
ATOM 821 C CA . GLY A 1 106 ? 42.486 27.550 40.817 1.00 17.59 114 GLY A CA 1
ATOM 822 C C . GLY A 1 106 ? 42.174 29.028 40.929 1.00 17.26 114 GLY A C 1
ATOM 823 O O . GLY A 1 106 ? 41.019 29.401 40.955 1.00 17.58 114 GLY A O 1
ATOM 824 N N . PHE A 1 107 ? 43.188 29.886 40.940 1.00 17.72 115 PHE A N 1
ATOM 825 C CA . PHE A 1 107 ? 42.962 31.316 40.866 1.00 18.39 115 PHE A CA 1
ATOM 826 C C . PHE A 1 107 ? 42.216 31.644 39.564 1.00 19.75 115 PHE A C 1
ATOM 827 O O . PHE A 1 107 ? 42.703 31.316 38.498 1.00 19.90 115 PHE A O 1
ATOM 835 N N . GLY A 1 108 ? 41.039 32.261 39.659 1.00 20.92 116 GLY A N 1
ATOM 836 C CA . GLY A 1 108 ? 40.155 32.432 38.491 1.00 21.50 116 GLY A CA 1
ATOM 837 C C . GLY A 1 108 ? 39.971 33.836 37.936 1.00 23.49 116 GLY A C 1
ATOM 838 O O . GLY A 1 108 ? 39.150 34.035 37.023 1.00 24.42 116 GLY A O 1
ATOM 839 N N . ALA A 1 109 ? 40.732 34.792 38.453 1.00 23.28 117 ALA A N 1
ATOM 840 C CA . ALA A 1 109 ? 40.687 36.189 38.002 1.00 26.01 117 ALA A CA 1
ATOM 841 C C . ALA A 1 109 ? 41.742 36.431 36.928 1.00 27.76 117 ALA A C 1
ATOM 842 O O . ALA A 1 109 ? 42.598 35.592 36.691 1.00 28.26 117 ALA A O 1
ATOM 844 N N . ALA A 1 110 ? 41.679 37.592 36.292 1.00 32.50 118 ALA A N 1
ATOM 845 C CA . ALA A 1 110 ? 42.523 37.862 35.120 1.00 32.92 118 ALA A CA 1
ATOM 846 C C . ALA A 1 110 ? 43.899 38.336 35.538 1.00 32.15 118 ALA A C 1
ATOM 847 O O . ALA A 1 110 ? 44.861 38.177 34.793 1.00 32.91 118 ALA A O 1
ATOM 849 N N . ASP A 1 111 ? 43.993 38.877 36.747 1.00 32.70 119 ASP A N 1
ATOM 850 C CA . ASP A 1 111 ? 45.191 39.514 37.209 1.00 34.86 119 ASP A CA 1
ATOM 851 C C . ASP A 1 111 ? 46.085 38.512 37.930 1.00 31.88 119 ASP A C 1
ATOM 852 O O . ASP A 1 111 ? 46.126 38.468 39.152 1.00 33.16 119 ASP A O 1
ATOM 857 N N . THR A 1 112 ? 46.815 37.727 37.147 1.00 29.60 120 THR A N 1
ATOM 858 C CA . THR A 1 112 ? 47.718 36.697 37.649 1.00 27.02 120 THR A CA 1
ATOM 859 C C . THR A 1 112 ? 49.089 36.858 36.973 1.00 28.31 120 THR A C 1
ATOM 860 O O . THR A 1 112 ? 49.165 37.152 35.766 1.00 26.08 120 THR A O 1
ATOM 864 N N . PRO A 1 113 ? 50.178 36.661 37.739 1.00 27.34 121 PRO A N 1
ATOM 865 C CA . PRO A 1 113 ? 51.514 36.597 37.127 1.00 26.67 121 PRO A CA 1
ATOM 866 C C . PRO A 1 113 ? 51.791 35.261 36.389 1.00 26.51 121 PRO A C 1
ATOM 867 O O . PRO A 1 113 ? 52.902 35.042 35.907 1.00 26.50 121 PRO A O 1
ATOM 871 N N . SER A 1 114 ? 50.804 34.365 36.333 1.00 24.46 122 SER A N 1
ATOM 872 C CA . SER A 1 114 ? 50.958 33.073 35.669 1.00 24.82 122 SER A CA 1
ATOM 873 C C . SER A 1 114 ? 49.866 32.857 34.615 1.00 26.77 122 SER A C 1
ATOM 874 O O . SER A 1 114 ? 49.248 31.793 34.548 1.00 25.26 122 SER A O 1
ATOM 877 N N . LYS A 1 115 ? 49.631 33.891 33.810 1.00 30.20 123 LYS A N 1
ATOM 878 C CA . LYS A 1 115 ? 48.597 33.834 32.775 1.00 33.07 123 LYS A CA 1
ATOM 879 C C . LYS A 1 115 ? 48.771 32.583 31.961 1.00 31.38 123 LYS A C 1
ATOM 880 O O . LYS A 1 115 ? 49.885 32.264 31.553 1.00 31.61 123 LYS A O 1
ATOM 886 N N . GLY A 1 116 ? 47.674 31.852 31.763 1.00 30.90 124 GLY A N 1
ATOM 887 C CA . GLY A 1 116 ? 47.681 30.628 30.962 1.00 29.40 124 GLY A CA 1
ATOM 888 C C . GLY A 1 116 ? 48.058 29.341 31.690 1.00 29.22 124 GLY A C 1
ATOM 889 O O . GLY A 1 116 ? 47.959 28.266 31.114 1.00 28.56 124 GLY A O 1
ATOM 890 N N . SER A 1 117 ? 48.511 29.419 32.944 1.00 26.95 125 SER A N 1
ATOM 891 C CA . SER A 1 117 ? 49.004 28.218 33.616 1.00 26.34 125 SER A CA 1
ATOM 892 C C . SER A 1 117 ? 48.014 27.636 34.655 1.00 24.26 125 SER A C 1
ATOM 893 O O . SER A 1 117 ? 48.302 26.626 35.296 1.00 23.28 125 SER A O 1
ATOM 896 N N . HIS A 1 118 ? 46.845 28.244 34.791 1.00 24.24 126 HIS A N 1
ATOM 897 C CA . HIS A 1 118 ? 45.890 27.815 35.827 1.00 24.84 126 HIS A CA 1
ATOM 898 C C . HIS A 1 118 ? 45.023 26.691 35.259 1.00 25.21 126 HIS A C 1
ATOM 899 O O . HIS A 1 118 ? 43.996 26.920 34.611 1.00 27.06 126 HIS A O 1
ATOM 906 N N . TRP A 1 119 ? 45.496 25.469 35.476 1.00 24.23 127 TRP A N 1
ATOM 907 C CA . TRP A 1 119 ? 44.861 24.262 34.915 1.00 24.20 127 TRP A CA 1
ATOM 908 C C . TRP A 1 119 ? 43.488 24.025 35.538 1.00 24.69 127 TRP A C 1
ATOM 909 O O . TRP A 1 119 ? 42.606 23.473 34.893 1.00 24.19 127 TRP A O 1
ATOM 920 N N . LEU A 1 120 ? 43.312 24.456 36.789 1.00 23.25 128 LEU A N 1
ATOM 921 C CA . LEU A 1 120 ? 42.053 24.294 37.490 1.00 23.06 128 LEU A CA 1
ATOM 922 C C . LEU A 1 120 ? 41.095 25.440 37.116 1.00 24.76 128 LEU A C 1
ATOM 923 O O . LEU A 1 120 ? 41.031 26.476 37.779 1.00 25.03 128 LEU A O 1
ATOM 928 N N . ASP A 1 121 ? 40.381 25.251 35.996 1.00 25.97 129 ASP A N 1
ATOM 929 C CA . ASP A 1 121 ? 39.771 26.338 35.243 1.00 26.55 129 ASP A CA 1
ATOM 930 C C . ASP A 1 121 ? 38.265 26.130 35.192 1.00 25.72 129 ASP A C 1
ATOM 931 O O . ASP A 1 121 ? 37.780 25.324 34.414 1.00 23.53 129 ASP A O 1
ATOM 936 N N . LEU A 1 122 ? 37.522 26.870 36.011 1.00 25.63 130 LEU A N 1
ATOM 937 C CA . LEU A 1 122 ? 36.091 26.615 36.137 1.00 24.76 130 LEU A CA 1
ATOM 938 C C . LEU A 1 122 ? 35.268 26.948 34.856 1.00 23.90 130 LEU A C 1
ATOM 939 O O . LEU A 1 122 ? 34.487 26.132 34.418 1.00 24.05 130 LEU A O 1
ATOM 944 N N . PRO A 1 123 ? 35.427 28.152 34.281 1.00 24.98 131 PRO A N 1
ATOM 945 C CA . PRO A 1 123 ? 34.678 28.414 33.038 1.00 25.82 131 PRO A CA 1
ATOM 946 C C . PRO A 1 123 ? 34.997 27.416 31.933 1.00 25.14 131 PRO A C 1
ATOM 947 O O . PRO A 1 123 ? 34.085 26.976 31.223 1.00 25.40 131 PRO A O 1
ATOM 951 N N . ALA A 1 124 ? 36.261 27.039 31.803 1.00 25.45 132 ALA A N 1
ATOM 952 C CA . ALA A 1 124 ? 36.655 26.017 30.819 1.00 27.26 132 ALA A CA 1
ATOM 953 C C . ALA A 1 124 ? 35.954 24.681 31.042 1.00 26.29 132 ALA A C 1
ATOM 954 O O . ALA A 1 124 ? 35.540 24.006 30.086 1.00 22.98 132 ALA A O 1
ATOM 956 N N . ALA A 1 125 ? 35.773 24.314 32.309 1.00 24.99 133 ALA A N 1
ATOM 957 C CA . ALA A 1 125 ? 35.056 23.095 32.674 1.00 24.37 133 ALA A CA 1
ATOM 958 C C . ALA A 1 125 ? 33.547 23.140 32.408 1.00 25.33 133 ALA A C 1
ATOM 959 O O . ALA A 1 125 ? 32.933 22.119 32.060 1.00 24.77 133 ALA A O 1
ATOM 961 N N . VAL A 1 126 ? 32.945 24.296 32.643 1.00 25.48 134 VAL A N 1
ATOM 962 C CA . VAL A 1 126 ? 31.524 24.500 32.365 1.00 26.22 134 VAL A CA 1
ATOM 963 C C . VAL A 1 126 ? 31.244 24.513 30.850 1.00 28.12 134 VAL A C 1
ATOM 964 O O . VAL A 1 126 ? 30.227 24.003 30.403 1.00 28.50 134 VAL A O 1
ATOM 968 N N . ALA A 1 127 ? 32.146 25.103 30.083 1.00 28.71 135 ALA A N 1
ATOM 969 C CA . ALA A 1 127 ? 32.017 25.126 28.611 1.00 31.51 135 ALA A CA 1
ATOM 970 C C . ALA A 1 127 ? 32.230 23.760 27.946 1.00 32.26 135 ALA A C 1
ATOM 971 O O . ALA A 1 127 ? 31.738 23.531 26.846 1.00 31.56 135 ALA A O 1
ATOM 973 N N . SER A 1 128 ? 32.980 22.864 28.592 1.00 31.80 136 SER A N 1
ATOM 974 C CA . SER A 1 128 ? 33.300 21.564 28.014 1.00 31.23 136 SER A CA 1
ATOM 975 C C . SER A 1 128 ? 33.346 20.441 29.039 1.00 31.84 136 SER A C 1
ATOM 976 O O . SER A 1 128 ? 34.209 20.433 29.920 1.00 28.69 136 SER A O 1
ATOM 979 N N . GLU A 1 129 ? 32.485 19.441 28.876 1.00 32.52 137 GLU A N 1
ATOM 980 C CA . GLU A 1 129 ? 32.490 18.307 29.783 1.00 32.40 137 GLU A CA 1
ATOM 981 C C . GLU A 1 129 ? 33.763 17.471 29.633 1.00 35.11 137 GLU A C 1
ATOM 982 O O . GLU A 1 129 ? 34.220 16.845 30.600 1.00 31.79 137 GLU A O 1
ATOM 988 N N . GLU A 1 130 ? 34.343 17.447 28.430 1.00 34.63 138 GLU A N 1
ATOM 989 C CA . GLU A 1 130 ? 35.620 16.768 28.271 1.00 34.99 138 GLU A CA 1
ATOM 990 C C . GLU A 1 130 ? 36.739 17.525 29.003 1.00 30.40 138 GLU A C 1
ATOM 991 O O . GLU A 1 130 ? 37.634 16.919 29.546 1.00 28.69 138 GLU A O 1
ATOM 997 N N . ARG A 1 131 ? 36.680 18.848 29.056 1.00 29.79 139 ARG A N 1
ATOM 998 C CA . ARG A 1 131 ? 37.660 19.581 29.879 1.00 28.83 139 ARG A CA 1
ATOM 999 C C . ARG A 1 131 ? 37.434 19.314 31.388 1.00 28.21 139 ARG A C 1
ATOM 1000 O O . ARG A 1 131 ? 38.379 19.119 32.162 1.00 24.31 139 ARG A O 1
ATOM 1008 N N . ASN A 1 132 ? 36.176 19.273 31.784 1.00 27.24 140 ASN A N 1
ATOM 1009 C CA . ASN A 1 132 ? 35.812 18.999 33.174 1.00 27.48 140 ASN A CA 1
ATOM 1010 C C . ASN A 1 132 ? 36.327 17.626 33.628 1.00 26.94 140 ASN A C 1
ATOM 1011 O O . ASN A 1 132 ? 36.886 17.481 34.728 1.00 22.85 140 ASN A O 1
ATOM 1016 N N . GLN A 1 133 ? 36.145 16.626 32.774 1.00 26.93 141 GLN A N 1
ATOM 1017 C CA . GLN A 1 133 ? 36.698 15.289 32.995 1.00 30.39 141 GLN A CA 1
ATOM 1018 C C . GLN A 1 133 ? 38.218 15.292 33.205 1.00 28.81 141 GLN A C 1
ATOM 1019 O O . GLN A 1 133 ? 38.709 14.579 34.071 1.00 29.34 141 GLN A O 1
ATOM 1025 N N . LEU A 1 134 ? 38.948 16.053 32.395 1.00 28.61 142 LEU A N 1
ATOM 1026 C CA . LEU A 1 134 ? 40.413 16.154 32.523 1.00 29.78 142 LEU A CA 1
ATOM 1027 C C . LEU A 1 134 ? 40.831 16.791 33.844 1.00 27.76 142 LEU A C 1
ATOM 1028 O O . LEU A 1 134 ? 41.783 16.340 34.491 1.00 26.67 142 LEU A O 1
ATOM 1033 N N . ILE A 1 135 ? 40.133 17.866 34.209 1.00 25.86 143 ILE A N 1
ATOM 1034 C CA . ILE A 1 135 ? 40.456 18.610 35.424 1.00 25.74 143 ILE A CA 1
ATOM 1035 C C . ILE A 1 135 ? 40.201 17.666 36.601 1.00 25.50 143 ILE A C 1
ATOM 1036 O O . ILE A 1 135 ? 40.995 17.593 37.547 1.00 25.07 143 ILE A O 1
ATOM 1041 N N . LYS A 1 136 ? 39.119 16.897 36.519 1.00 24.85 144 LYS A N 1
ATOM 1042 C CA . LYS A 1 136 ? 38.794 15.961 37.583 1.00 25.15 144 LYS A CA 1
ATOM 1043 C C . LYS A 1 136 ? 39.814 14.842 37.756 1.00 25.67 144 LYS A C 1
ATOM 1044 O O . LYS A 1 136 ? 40.077 14.391 38.886 1.00 23.67 144 LYS A O 1
ATOM 1050 N N . GLN A 1 137 ? 40.367 14.375 36.639 1.00 26.70 145 GLN A N 1
ATOM 1051 C CA . GLN A 1 137 ? 41.423 13.345 36.664 1.00 27.31 145 GLN A CA 1
ATOM 1052 C C . GLN A 1 137 ? 42.688 13.887 37.345 1.00 26.55 145 GLN A C 1
ATOM 1053 O O . GLN A 1 137 ? 43.298 13.185 38.160 1.00 26.38 145 GLN A O 1
ATOM 1059 N N . GLU A 1 138 ? 43.059 15.134 37.013 1.00 25.71 146 GLU A N 1
ATOM 1060 C CA . GLU A 1 138 ? 44.228 15.802 37.636 1.00 24.71 146 GLU A CA 1
ATOM 1061 C C . GLU A 1 138 ? 44.004 15.976 39.146 1.00 24.16 146 GLU A C 1
ATOM 1062 O O . GLU A 1 138 ? 44.880 15.633 39.954 1.00 21.39 146 GLU A O 1
ATOM 1068 N N . LEU A 1 139 ? 42.801 16.420 39.522 1.00 23.56 147 LEU A N 1
ATOM 1069 C CA . LEU A 1 139 ? 42.431 16.570 40.937 1.00 21.91 147 LEU A CA 1
ATOM 1070 C C . LEU A 1 139 ? 42.542 15.258 41.685 1.00 21.89 147 LEU A C 1
ATOM 1071 O O . LEU A 1 139 ? 43.074 15.198 42.794 1.00 20.35 147 LEU A O 1
ATOM 1076 N N . THR A 1 140 ? 42.032 14.195 41.076 1.00 22.36 148 THR A N 1
ATOM 1077 C CA . THR A 1 140 ? 42.134 12.877 41.656 1.00 21.89 148 THR A CA 1
ATOM 1078 C C . THR A 1 140 ? 43.602 12.438 41.841 1.00 22.48 148 THR A C 1
ATOM 1079 O O . THR A 1 140 ? 43.995 11.995 42.927 1.00 18.22 148 THR A O 1
ATOM 1083 N N . MET A 1 141 ? 44.415 12.561 40.795 1.00 22.17 149 MET A N 1
ATOM 1084 C CA . MET A 1 141 ? 45.827 12.156 40.909 1.00 25.55 149 MET A CA 1
ATOM 1085 C C . MET A 1 141 ? 46.598 12.967 41.962 1.00 25.17 149 MET A C 1
ATOM 1086 O O . MET A 1 141 ? 47.444 12.428 42.706 1.00 25.05 149 MET A O 1
ATOM 1091 N N . ILE A 1 142 ? 46.288 14.262 42.046 1.00 22.79 150 ILE A N 1
ATOM 1092 C CA . ILE A 1 142 ? 46.957 15.113 42.989 1.00 22.60 150 ILE A CA 1
ATOM 1093 C C . ILE A 1 142 ? 46.576 14.762 44.413 1.00 21.10 150 ILE A C 1
ATOM 1094 O O . ILE A 1 142 ? 47.458 14.514 45.259 1.00 21.20 150 ILE A O 1
ATOM 1099 N N . TRP A 1 143 ? 45.283 14.706 44.697 1.00 20.56 151 TRP A N 1
ATOM 1100 C CA . TRP A 1 143 ? 44.849 14.375 46.040 1.00 19.26 151 TRP A CA 1
ATOM 1101 C C . TRP A 1 143 ? 45.229 12.943 46.472 1.00 21.14 151 TRP A C 1
ATOM 1102 O O . TRP A 1 143 ? 45.493 12.691 47.647 1.00 19.61 151 TRP A O 1
ATOM 1113 N N . LEU A 1 144 ? 45.262 12.016 45.528 1.00 22.38 152 LEU A N 1
ATOM 1114 C CA . LEU A 1 144 ? 45.742 10.673 45.839 1.00 25.07 152 LEU A CA 1
ATOM 1115 C C . LEU A 1 144 ? 47.187 10.710 46.345 1.00 24.25 152 LEU A C 1
ATOM 1116 O O . LEU A 1 144 ? 47.501 10.082 47.346 1.00 25.24 152 LEU A O 1
ATOM 1121 N N . GLN A 1 145 ? 48.046 11.468 45.661 1.00 24.49 153 GLN A N 1
ATOM 1122 C CA . GLN A 1 145 ? 49.464 11.563 46.038 1.00 23.51 153 GLN A CA 1
ATOM 1123 C C . GLN A 1 145 ? 49.640 12.229 47.376 1.00 23.57 153 GLN A C 1
ATOM 1124 O O . GLN A 1 145 ? 50.416 11.756 48.227 1.00 21.47 153 GLN A O 1
ATOM 1130 N N . ILE A 1 146 ? 48.910 13.337 47.575 1.00 21.23 154 ILE A N 1
ATOM 1131 C CA . ILE A 1 146 ? 48.972 14.050 48.808 1.00 20.67 154 ILE A CA 1
ATOM 1132 C C . ILE A 1 146 ? 48.536 13.159 49.946 1.00 20.17 154 ILE A C 1
ATOM 1133 O O . ILE A 1 146 ? 49.202 13.099 50.967 1.00 20.65 154 ILE A O 1
ATOM 1138 N N . GLY A 1 147 ? 47.400 12.490 49.792 1.00 21.18 155 GLY A N 1
ATOM 1139 C CA . GLY A 1 147 ? 46.926 11.586 50.826 1.00 21.92 155 GLY A CA 1
ATOM 1140 C C . GLY A 1 147 ? 47.914 10.438 51.095 1.00 21.22 155 GLY A C 1
ATOM 1141 O O . GLY A 1 147 ? 48.140 10.062 52.244 1.00 22.35 155 GLY A O 1
ATOM 1142 N N . LYS A 1 148 ? 48.501 9.879 50.051 1.00 23.46 156 LYS A N 1
ATOM 1143 C CA . LYS A 1 148 ? 49.457 8.776 50.260 1.00 24.97 156 LYS A CA 1
ATOM 1144 C C . LYS A 1 148 ? 50.684 9.210 51.043 1.00 25.07 156 LYS A C 1
ATOM 1145 O O . LYS A 1 148 ? 51.148 8.468 51.893 1.00 24.65 156 LYS A O 1
ATOM 1151 N N . ARG A 1 149 ? 51.169 10.432 50.825 1.00 23.68 157 ARG A N 1
ATOM 1152 C CA . ARG A 1 149 ? 52.298 10.940 51.611 1.00 24.41 157 ARG A CA 1
ATOM 1153 C C . ARG A 1 149 ? 51.949 11.033 53.094 1.00 23.67 157 ARG A C 1
ATOM 1154 O O . ARG A 1 149 ? 52.785 10.746 53.972 1.00 23.38 157 ARG A O 1
ATOM 1162 N N . PHE A 1 150 ? 50.711 11.435 53.384 1.00 22.91 158 PHE A N 1
ATOM 1163 C CA . PHE A 1 150 ? 50.299 11.784 54.750 1.00 23.54 158 PHE A CA 1
ATOM 1164 C C . PHE A 1 150 ? 49.417 10.715 55.418 1.00 23.56 158 PHE A C 1
ATOM 1165 O O . PHE A 1 150 ? 48.772 10.957 56.435 1.00 20.89 158 PHE A O 1
ATOM 1173 N N . ALA A 1 151 ? 49.440 9.517 54.859 1.00 23.81 159 ALA A N 1
ATOM 1174 C CA . ALA A 1 151 ? 48.581 8.421 55.301 1.00 24.25 159 ALA A CA 1
ATOM 1175 C C . ALA A 1 151 ? 48.794 8.018 56.757 1.00 25.64 159 ALA A C 1
ATOM 1176 O O . ALA A 1 151 ? 47.869 7.509 57.395 1.00 27.50 159 ALA A O 1
ATOM 1178 N N . ASN A 1 152 ? 49.975 8.295 57.312 1.00 26.67 160 ASN A N 1
ATOM 1179 C CA . ASN A 1 152 ? 50.248 7.997 58.715 1.00 28.40 160 ASN A CA 1
ATOM 1180 C C . ASN A 1 152 ? 50.016 9.162 59.653 1.00 27.72 160 ASN A C 1
ATOM 1181 O O . ASN A 1 152 ? 50.244 9.043 60.861 1.00 28.80 160 ASN A O 1
ATOM 1186 N N . ASP A 1 153 ? 49.564 10.301 59.118 1.00 25.12 161 ASP A N 1
ATOM 1187 C CA . ASP A 1 153 ? 49.294 11.469 59.949 1.00 24.22 161 ASP A CA 1
ATOM 1188 C C . ASP A 1 153 ? 47.795 11.592 60.243 1.00 23.65 161 ASP A C 1
ATOM 1189 O O . ASP A 1 153 ? 46.962 11.590 59.327 1.00 22.54 161 ASP A O 1
ATOM 1194 N N . GLY A 1 154 ? 47.491 11.758 61.518 1.00 23.41 162 GLY A N 1
ATOM 1195 C CA . GLY A 1 154 ? 46.138 11.682 62.037 1.00 25.53 162 GLY A CA 1
ATOM 1196 C C . GLY A 1 154 ? 45.323 12.948 61.888 1.00 26.14 162 GLY A C 1
ATOM 1197 O O . GLY A 1 154 ? 45.553 13.751 60.953 1.00 27.27 162 GLY A O 1
ATOM 1198 N N . GLU A 1 155 ? 44.357 13.129 62.787 1.00 26.62 163 GLU A N 1
ATOM 1199 C CA . GLU A 1 155 ? 43.288 14.114 62.523 1.00 26.00 163 GLU A CA 1
ATOM 1200 C C . GLU A 1 155 ? 43.664 15.559 62.862 1.00 23.44 163 GLU A C 1
ATOM 1201 O O . GLU A 1 155 ? 42.861 16.458 62.655 1.00 20.46 163 GLU A O 1
ATOM 1207 N N . TRP A 1 156 ? 44.866 15.761 63.422 1.00 22.43 164 TRP A N 1
ATOM 1208 C CA . TRP A 1 156 ? 45.461 17.086 63.531 1.00 21.54 164 TRP A CA 1
ATOM 1209 C C . TRP A 1 156 ? 45.776 17.674 62.140 1.00 19.23 164 TRP A C 1
ATOM 1210 O O . TRP A 1 156 ? 45.925 18.875 62.041 1.00 18.12 164 TRP A O 1
ATOM 1221 N N . LEU A 1 157 ? 45.849 16.846 61.105 1.00 18.57 165 LEU A N 1
ATOM 1222 C CA . LEU A 1 157 ? 46.093 17.298 59.718 1.00 18.39 165 LEU A CA 1
ATOM 1223 C C . LEU A 1 157 ? 44.774 17.271 58.923 1.00 18.40 165 LEU A C 1
ATOM 1224 O O . LEU A 1 157 ? 44.174 16.215 58.749 1.00 20.22 165 LEU A O 1
ATOM 1229 N N . VAL A 1 158 ? 44.347 18.452 58.462 1.00 18.35 166 VAL A N 1
ATOM 1230 C CA . VAL A 1 158 ? 43.109 18.659 57.705 1.00 16.46 166 VAL A CA 1
ATOM 1231 C C . VAL A 1 158 ? 43.457 18.929 56.245 1.00 15.89 166 VAL A C 1
ATOM 1232 O O . VAL A 1 158 ? 44.409 19.659 55.961 1.00 15.50 166 VAL A O 1
ATOM 1236 N N . PHE A 1 159 ? 42.729 18.312 55.330 1.00 15.52 167 PHE A N 1
ATOM 1237 C CA . PHE A 1 159 ? 42.862 18.624 53.919 1.00 16.71 167 PHE A CA 1
ATOM 1238 C C . PHE A 1 159 ? 41.703 19.541 53.517 1.00 16.75 167 PHE A C 1
ATOM 1239 O O . PHE A 1 159 ? 40.538 19.223 53.794 1.00 17.75 167 PHE A O 1
ATOM 1247 N N . GLU A 1 160 ? 42.022 20.648 52.848 1.00 15.41 168 GLU A N 1
ATOM 1248 C CA . GLU A 1 160 ? 41.028 21.541 52.278 1.00 15.18 168 GLU A CA 1
ATOM 1249 C C . GLU A 1 160 ? 41.103 21.379 50.757 1.00 15.24 168 GLU A C 1
ATOM 1250 O O . GLU A 1 160 ? 42.169 21.564 50.173 1.00 15.99 168 GLU A O 1
ATOM 1256 N N . THR A 1 161 ? 39.988 20.999 50.142 1.00 14.96 169 THR A N 1
ATOM 1257 C CA . THR A 1 161 ? 40.002 20.464 48.782 1.00 15.88 169 THR A CA 1
ATOM 1258 C C . THR A 1 161 ? 40.509 21.428 47.725 1.00 17.41 169 THR A C 1
ATOM 1259 O O . THR A 1 161 ? 41.228 21.015 46.798 1.00 19.42 169 THR A O 1
ATOM 1263 N N . LEU A 1 162 ? 40.056 22.672 47.839 1.00 16.24 170 LEU A N 1
ATOM 1264 C CA . LEU A 1 162 ? 40.240 23.729 46.857 1.00 18.88 170 LEU A CA 1
ATOM 1265 C C . LEU A 1 162 ? 40.220 25.047 47.617 1.00 17.32 170 LEU A C 1
ATOM 1266 O O . LEU A 1 162 ? 39.846 25.079 48.789 1.00 17.09 170 LEU A O 1
ATOM 1271 N N . ASN A 1 163 ? 40.597 26.117 46.940 1.00 16.09 171 ASN A N 1
ATOM 1272 C CA . ASN A 1 163 ? 40.584 27.447 47.510 1.00 16.46 171 ASN A CA 1
ATOM 1273 C C . ASN A 1 163 ? 39.374 28.303 47.072 1.00 17.17 171 ASN A C 1
ATOM 1274 O O . ASN A 1 163 ? 38.251 28.096 47.573 1.00 16.60 171 ASN A O 1
ATOM 1279 N N . GLU A 1 164 ? 39.583 29.262 46.170 1.00 17.13 172 GLU A N 1
ATOM 1280 C CA . GLU A 1 164 ? 38.547 30.217 45.818 1.00 16.93 172 GLU A CA 1
ATOM 1281 C C . GLU A 1 164 ? 38.209 29.990 44.357 1.00 17.70 172 GLU A C 1
ATOM 1282 O O . GLU A 1 164 ? 38.898 30.494 43.476 1.00 17.82 172 GLU A O 1
ATOM 1288 N N . ILE A 1 165 ? 37.164 29.227 44.106 1.00 17.50 173 ILE A N 1
ATOM 1289 C CA . ILE A 1 165 ? 36.855 28.825 42.724 1.00 19.05 173 ILE A CA 1
ATOM 1290 C C . ILE A 1 165 ? 35.797 29.776 42.186 1.00 18.72 173 ILE A C 1
ATOM 1291 O O . ILE A 1 165 ? 34.801 30.084 42.868 1.00 17.47 173 ILE A O 1
ATOM 1296 N N . GLN A 1 166 ? 36.028 30.283 40.983 1.00 18.93 174 GLN A N 1
ATOM 1297 C CA . GLN A 1 166 ? 35.196 31.347 40.427 1.00 19.22 174 GLN A CA 1
ATOM 1298 C C . GLN A 1 166 ? 35.478 31.543 38.953 1.00 20.54 174 GLN A C 1
ATOM 1299 O O . GLN A 1 166 ? 36.344 30.884 38.392 1.00 20.55 174 GLN A O 1
ATOM 1305 N N . ASP A 1 167 ? 34.778 32.489 38.351 1.00 22.99 175 ASP A N 1
ATOM 1306 C CA . ASP A 1 167 ? 34.994 32.789 36.940 1.00 22.92 175 ASP A CA 1
ATOM 1307 C C . ASP A 1 167 ? 35.706 34.133 36.705 1.00 24.92 175 ASP A C 1
ATOM 1308 O O . ASP A 1 167 ? 35.846 34.546 35.561 1.00 25.91 175 ASP A O 1
ATOM 1313 N N . GLY A 1 168 ? 36.115 34.818 37.767 1.00 26.99 176 GLY A N 1
ATOM 1314 C CA . GLY A 1 168 ? 36.823 36.114 37.669 1.00 26.82 176 GLY A CA 1
ATOM 1315 C C . GLY A 1 168 ? 36.048 37.327 38.154 1.00 29.31 176 GLY A C 1
ATOM 1316 O O . GLY A 1 168 ? 36.639 38.395 38.410 1.00 29.05 176 GLY A O 1
ATOM 1317 N N . ASP A 1 169 ? 34.730 37.173 38.295 1.00 25.58 177 ASP A N 1
ATOM 1318 C CA . ASP A 1 169 ? 33.868 38.240 38.744 1.00 26.62 177 ASP A CA 1
ATOM 1319 C C . ASP A 1 169 ? 33.447 38.105 40.208 1.00 25.99 177 ASP A C 1
ATOM 1320 O O . ASP A 1 169 ? 32.503 38.762 40.638 1.00 23.58 177 ASP A O 1
ATOM 1325 N N . TRP A 1 170 ? 34.147 37.248 40.961 1.00 24.43 178 TRP A N 1
ATOM 1326 C CA . TRP A 1 170 ? 34.092 37.286 42.422 1.00 24.98 178 TRP A CA 1
ATOM 1327 C C . TRP A 1 170 ? 32.691 37.045 42.982 1.00 24.24 178 TRP A C 1
ATOM 1328 O O . TRP A 1 170 ? 32.362 37.481 44.077 1.00 25.59 178 TRP A O 1
ATOM 1339 N N . GLY A 1 171 ? 31.885 36.291 42.252 1.00 23.40 179 GLY A N 1
ATOM 1340 C CA . GLY A 1 171 ? 30.540 35.964 42.687 1.00 23.41 179 GLY A CA 1
ATOM 1341 C C . GLY A 1 171 ? 29.459 36.872 42.149 1.00 24.48 179 GLY A C 1
ATOM 1342 O O . GLY A 1 171 ? 28.295 36.611 42.373 1.00 23.03 179 GLY A O 1
ATOM 1343 N N . ASN A 1 172 ? 29.834 37.941 41.445 1.00 28.23 180 ASN A N 1
ATOM 1344 C CA . ASN A 1 172 ? 28.852 38.868 40.839 1.00 30.19 180 ASN A CA 1
ATOM 1345 C C . ASN A 1 172 ? 28.642 38.670 39.345 1.00 29.92 180 ASN A C 1
ATOM 1346 O O . ASN A 1 172 ? 28.120 39.544 38.674 1.00 34.48 180 ASN A O 1
ATOM 1351 N N . GLY A 1 173 ? 29.056 37.552 38.807 1.00 27.29 181 GLY A N 1
ATOM 1352 C CA . GLY A 1 173 ? 29.066 37.393 37.380 1.00 28.38 181 GLY A CA 1
ATOM 1353 C C . GLY A 1 173 ? 28.033 36.410 36.914 1.00 28.38 181 GLY A C 1
ATOM 1354 O O . GLY A 1 173 ? 26.957 36.276 37.511 1.00 29.26 181 GLY A O 1
ATOM 1355 N N . ASN A 1 174 ? 28.388 35.700 35.861 1.00 28.63 182 ASN A N 1
ATOM 1356 C CA . ASN A 1 174 ? 27.538 34.689 35.279 1.00 31.33 182 ASN A CA 1
ATOM 1357 C C . ASN A 1 174 ? 27.081 33.582 36.214 1.00 27.81 182 ASN A C 1
ATOM 1358 O O . ASN A 1 174 ? 26.107 32.930 35.911 1.00 24.37 182 ASN A O 1
ATOM 1363 N N . ASN A 1 175 ? 27.777 33.376 37.331 1.00 25.18 183 ASN A N 1
ATOM 1364 C CA . ASN A 1 175 ? 27.352 32.380 38.309 1.00 24.91 183 ASN A CA 1
ATOM 1365 C C . ASN A 1 175 ? 25.937 32.618 38.825 1.00 24.55 183 ASN A C 1
ATOM 1366 O O . ASN A 1 175 ? 25.273 31.680 39.257 1.00 22.91 183 ASN A O 1
ATOM 1371 N N . ARG A 1 176 ? 25.480 33.865 38.769 1.00 24.94 184 ARG A N 1
ATOM 1372 C CA . ARG A 1 176 ? 24.112 34.205 39.178 1.00 26.61 184 ARG A CA 1
ATOM 1373 C C . ARG A 1 176 ? 23.056 34.037 38.071 1.00 27.79 184 ARG A C 1
ATOM 1374 O O . ARG A 1 176 ? 21.869 34.180 38.333 1.00 25.77 184 ARG A O 1
ATOM 1382 N N . ARG A 1 177 ? 23.476 33.720 36.846 1.00 27.65 185 ARG A N 1
ATOM 1383 C CA . ARG A 1 177 ? 22.525 33.644 35.740 1.00 31.23 185 ARG A CA 1
ATOM 1384 C C . ARG A 1 177 ? 22.723 32.498 34.762 1.00 29.14 185 ARG A C 1
ATOM 1385 O O . ARG A 1 177 ? 22.053 32.455 33.730 1.00 28.50 185 ARG A O 1
ATOM 1393 N N . ASP A 1 178 ? 23.586 31.543 35.096 1.00 25.37 186 ASP A N 1
ATOM 1394 C CA . ASP A 1 178 ? 23.863 30.408 34.213 1.00 23.83 186 ASP A CA 1
ATOM 1395 C C . ASP A 1 178 ? 23.089 29.153 34.608 1.00 21.77 186 ASP A C 1
ATOM 1396 O O . ASP A 1 178 ? 23.518 28.025 34.340 1.00 22.82 186 ASP A O 1
ATOM 1401 N N . GLY A 1 179 ? 21.966 29.325 35.293 1.00 23.34 187 GLY A N 1
ATOM 1402 C CA . GLY A 1 179 ? 21.196 28.179 35.746 1.00 22.12 187 GLY A CA 1
ATOM 1403 C C . GLY A 1 179 ? 21.940 27.253 36.700 1.00 21.44 187 GLY A C 1
ATOM 1404 O O . GLY A 1 179 ? 21.706 26.035 36.711 1.00 21.54 187 GLY A O 1
ATOM 1405 N N . GLY A 1 180 ? 22.848 27.821 37.497 1.00 21.34 188 GLY A N 1
ATOM 1406 C CA . GLY A 1 180 ? 23.615 27.050 38.477 1.00 21.03 188 GLY A CA 1
ATOM 1407 C C . GLY A 1 180 ? 24.662 26.122 37.891 1.00 20.97 188 GLY A C 1
ATOM 1408 O O . GLY A 1 180 ? 25.121 25.222 38.564 1.00 20.69 188 GLY A O 1
ATOM 1409 N N . ALA A 1 181 ? 25.084 26.340 36.641 1.00 20.22 189 ALA A N 1
ATOM 1410 C CA . ALA A 1 181 ? 26.060 25.473 36.041 1.00 18.42 189 ALA A CA 1
ATOM 1411 C C . ALA A 1 181 ? 27.418 25.541 36.760 1.00 17.91 189 ALA A C 1
ATOM 1412 O O . ALA A 1 181 ? 28.015 24.500 37.055 1.00 18.67 189 ALA A O 1
ATOM 1414 N N . GLN A 1 182 ? 27.897 26.748 37.065 1.00 17.95 190 GLN A N 1
ATOM 1415 C CA . GLN A 1 182 ? 29.172 26.884 37.789 1.00 18.82 190 GLN A CA 1
ATOM 1416 C C . GLN A 1 182 ? 29.093 26.256 39.182 1.00 19.16 190 GLN A C 1
ATOM 1417 O O . GLN A 1 182 ? 30.025 25.530 39.604 1.00 19.54 190 GLN A O 1
ATOM 1423 N N . TYR A 1 183 ? 27.981 26.466 39.877 1.00 17.99 191 TYR A N 1
ATOM 1424 C CA . TYR A 1 183 ? 27.849 25.868 41.214 1.00 18.55 191 TYR A CA 1
ATOM 1425 C C . TYR A 1 183 ? 27.841 24.350 41.132 1.00 19.30 191 TYR A C 1
ATOM 1426 O O . TYR A 1 183 ? 28.401 23.672 41.981 1.00 19.55 191 TYR A O 1
ATOM 1435 N N . ARG A 1 184 ? 27.212 23.806 40.104 1.00 19.14 192 ARG A N 1
ATOM 1436 C CA . ARG A 1 184 ? 27.184 22.373 39.923 1.00 20.60 192 ARG A CA 1
ATOM 1437 C C . ARG A 1 184 ? 28.590 21.776 39.712 1.00 19.15 192 ARG A C 1
ATOM 1438 O O . ARG A 1 184 ? 28.939 20.781 40.316 1.00 18.26 192 ARG A O 1
ATOM 1446 N N . VAL A 1 185 ? 29.357 22.342 38.799 1.00 19.23 193 VAL A N 1
ATOM 1447 C CA . VAL A 1 185 ? 30.698 21.822 38.535 1.00 18.64 193 VAL A CA 1
ATOM 1448 C C . VAL A 1 185 ? 31.561 21.945 39.793 1.00 18.52 193 VAL A C 1
ATOM 1449 O O . VAL A 1 185 ? 32.300 21.031 40.107 1.00 18.86 193 VAL A O 1
ATOM 1453 N N . LEU A 1 186 ? 31.467 23.064 40.517 1.00 18.59 194 LEU A N 1
ATOM 1454 C CA . LEU A 1 186 ? 32.235 23.172 41.771 1.00 17.62 194 LEU A CA 1
ATOM 1455 C C . LEU A 1 186 ? 31.858 22.026 42.716 1.00 17.91 194 LEU A C 1
ATOM 1456 O O . LEU A 1 186 ? 32.739 21.401 43.313 1.00 18.58 194 LEU A O 1
ATOM 1461 N N . ASN A 1 187 ? 30.555 21.754 42.863 1.00 17.58 195 ASN A N 1
ATOM 1462 C CA . ASN A 1 187 ? 30.096 20.640 43.669 1.00 18.92 195 ASN A CA 1
ATOM 1463 C C . ASN A 1 187 ? 30.656 19.310 43.221 1.00 18.89 195 ASN A C 1
ATOM 1464 O O . ASN A 1 187 ? 31.098 18.543 44.042 1.00 17.94 195 ASN A O 1
ATOM 1469 N N . GLU A 1 188 ? 30.697 19.064 41.913 1.00 18.79 196 GLU A N 1
ATOM 1470 C CA . GLU A 1 188 ? 31.339 17.878 41.379 1.00 19.90 196 GLU A CA 1
ATOM 1471 C C . GLU A 1 188 ? 32.847 17.793 41.723 1.00 20.15 196 GLU A C 1
ATOM 1472 O O . GLU A 1 188 ? 33.369 16.704 42.027 1.00 22.31 196 GLU A O 1
ATOM 1478 N N . TRP A 1 189 ? 33.542 18.922 41.622 1.00 18.95 197 TRP A N 1
ATOM 1479 C CA . TRP A 1 189 ? 34.968 18.957 41.940 1.00 18.24 197 TRP A CA 1
ATOM 1480 C C . TRP A 1 189 ? 35.183 18.578 43.399 1.00 17.56 197 TRP A C 1
ATOM 1481 O O . TRP A 1 189 ? 36.074 17.810 43.713 1.00 18.61 197 TRP A O 1
ATOM 1492 N N . ASN A 1 190 ? 34.386 19.122 44.301 1.00 17.77 198 ASN A N 1
ATOM 1493 C CA . ASN A 1 190 ? 34.550 18.765 45.718 1.00 17.09 198 ASN A CA 1
ATOM 1494 C C . ASN A 1 190 ? 34.292 17.276 45.940 1.00 18.06 198 ASN A C 1
ATOM 1495 O O . ASN A 1 190 ? 34.995 16.637 46.737 1.00 17.04 198 ASN A O 1
ATOM 1500 N N . GLN A 1 191 ? 33.300 16.708 45.241 1.00 18.63 199 GLN A N 1
ATOM 1501 C CA . GLN A 1 191 ? 33.030 15.266 45.374 1.00 19.80 199 GLN A CA 1
ATOM 1502 C C . GLN A 1 191 ? 34.246 14.437 44.946 1.00 20.52 199 GLN A C 1
ATOM 1503 O O . GLN A 1 191 ? 34.663 13.515 45.649 1.00 20.72 199 GLN A O 1
ATOM 1509 N N . VAL A 1 192 ? 34.796 14.782 43.793 1.00 21.59 200 VAL A N 1
ATOM 1510 C CA . VAL A 1 192 ? 35.983 14.120 43.253 1.00 23.46 200 VAL A CA 1
ATOM 1511 C C . VAL A 1 192 ? 37.195 14.215 44.209 1.00 23.49 200 VAL A C 1
ATOM 1512 O O . VAL A 1 192 ? 37.891 13.227 44.423 1.00 23.25 200 VAL A O 1
ATOM 1516 N N . CYS A 1 193 ? 37.396 15.376 44.837 1.00 20.71 201 CYS A N 1
ATOM 1517 C CA . CYS A 1 193 ? 38.489 15.536 45.792 1.00 20.09 201 CYS A CA 1
ATOM 1518 C C . CYS A 1 193 ? 38.283 14.652 47.014 1.00 20.68 201 CYS A C 1
ATOM 1519 O O . CYS A 1 193 ? 39.211 13.962 47.426 1.00 19.30 201 CYS A O 1
ATOM 1522 N N . VAL A 1 194 ? 37.074 14.673 47.582 1.00 20.73 202 VAL A N 1
ATOM 1523 C CA . VAL A 1 194 ? 36.747 13.830 48.727 1.00 21.17 202 VAL A CA 1
ATOM 1524 C C . VAL A 1 194 ? 36.953 12.326 48.366 1.00 22.39 202 VAL A C 1
ATOM 1525 O O . VAL A 1 194 ? 37.579 11.589 49.119 1.00 24.43 202 VAL A O 1
ATOM 1529 N N . ASP A 1 195 ? 36.462 11.905 47.210 1.00 22.88 203 ASP A N 1
ATOM 1530 C CA . ASP A 1 195 ? 36.616 10.524 46.768 1.00 24.17 203 ASP A CA 1
ATOM 1531 C C . ASP A 1 195 ? 38.116 10.142 46.786 1.00 23.91 203 ASP A C 1
ATOM 1532 O O . ASP A 1 195 ? 38.513 9.148 47.403 1.00 22.61 203 ASP A O 1
ATOM 1537 N N . ALA A 1 196 ? 38.933 10.963 46.130 1.00 23.41 204 ALA A N 1
ATOM 1538 C CA . ALA A 1 196 ? 40.393 10.757 46.049 1.00 22.73 204 ALA A CA 1
ATOM 1539 C C . ALA A 1 196 ? 41.066 10.649 47.420 1.00 23.35 204 ALA A C 1
ATOM 1540 O O . ALA A 1 196 ? 41.882 9.744 47.657 1.00 22.81 204 ALA A O 1
ATOM 1542 N N . ILE A 1 197 ? 40.721 11.554 48.316 1.00 21.92 205 ILE A N 1
ATOM 1543 C CA . ILE A 1 197 ? 41.293 11.565 49.654 1.00 22.92 205 ILE A CA 1
ATOM 1544 C C . ILE A 1 197 ? 40.955 10.277 50.404 1.00 24.90 205 ILE A C 1
ATOM 1545 O O . ILE A 1 197 ? 41.832 9.626 51.006 1.00 23.54 205 ILE A O 1
ATOM 1550 N N . ARG A 1 198 ? 39.690 9.893 50.339 1.00 26.31 206 ARG A N 1
ATOM 1551 C CA . ARG A 1 198 ? 39.229 8.665 50.982 1.00 26.10 206 ARG A CA 1
ATOM 1552 C C . ARG A 1 198 ? 39.886 7.442 50.362 1.00 24.29 206 ARG A C 1
ATOM 1553 O O . ARG A 1 198 ? 40.185 6.521 51.092 1.00 28.41 206 ARG A O 1
ATOM 1561 N N . ALA A 1 199 ? 40.137 7.446 49.048 1.00 23.84 207 ALA A N 1
ATOM 1562 C CA . ALA A 1 199 ? 40.845 6.328 48.382 1.00 24.55 207 ALA A CA 1
ATOM 1563 C C . ALA A 1 199 ? 42.359 6.254 48.703 1.00 26.53 207 ALA A C 1
ATOM 1564 O O . ALA A 1 199 ? 43.023 5.282 48.356 1.00 27.44 207 ALA A O 1
ATOM 1566 N N . ALA A 1 200 ? 42.920 7.270 49.345 1.00 26.52 208 ALA A N 1
ATOM 1567 C CA . ALA A 1 200 ? 44.370 7.333 49.532 1.00 28.99 208 ALA A CA 1
ATOM 1568 C C . ALA A 1 200 ? 44.837 6.486 50.709 1.00 30.40 208 ALA A C 1
ATOM 1569 O O . ALA A 1 200 ? 46.045 6.327 50.910 1.00 32.69 208 ALA A O 1
ATOM 1571 N N . GLY A 1 201 ? 43.898 5.971 51.500 1.00 30.44 209 GLY A N 1
ATOM 1572 C CA . GLY A 1 201 ? 44.215 4.932 52.493 1.00 30.46 209 GLY A CA 1
ATOM 1573 C C . GLY A 1 201 ? 44.645 5.456 53.845 1.00 30.95 209 GLY A C 1
ATOM 1574 O O . GLY A 1 201 ? 44.873 6.659 54.035 1.00 30.61 209 GLY A O 1
ATOM 1575 N N . GLY A 1 202 ? 44.759 4.534 54.790 1.00 28.36 210 GLY A N 1
ATOM 1576 C CA . GLY A 1 202 ? 45.244 4.832 56.127 1.00 29.27 210 GLY A CA 1
ATOM 1577 C C . GLY A 1 202 ? 44.410 5.873 56.829 1.00 28.27 210 GLY A C 1
ATOM 1578 O O . GLY A 1 202 ? 43.186 5.823 56.807 1.00 31.82 210 GLY A O 1
ATOM 1579 N N . LYS A 1 203 ? 45.060 6.847 57.438 1.00 28.31 211 LYS A N 1
ATOM 1580 C CA . LYS A 1 203 ? 44.332 7.817 58.234 1.00 29.34 211 LYS A CA 1
ATOM 1581 C C . LYS A 1 203 ? 43.559 8.835 57.395 1.00 26.44 211 LYS A C 1
ATOM 1582 O O . LYS A 1 203 ? 42.798 9.602 57.942 1.00 28.27 211 LYS A O 1
ATOM 1588 N N . ASN A 1 204 ? 43.728 8.819 56.074 1.00 25.24 212 ASN A N 1
ATOM 1589 C CA . ASN A 1 204 ? 42.847 9.615 55.220 1.00 26.58 212 ASN A CA 1
ATOM 1590 C C . ASN A 1 204 ? 41.388 9.148 55.311 1.00 30.26 212 ASN A C 1
ATOM 1591 O O . ASN A 1 204 ? 40.496 9.851 54.836 1.00 30.44 212 ASN A O 1
ATOM 1596 N N . GLU A 1 205 ? 41.156 7.952 55.880 1.00 32.34 213 GLU A N 1
ATOM 1597 C CA . GLU A 1 205 ? 39.812 7.397 56.015 1.00 35.09 213 GLU A CA 1
ATOM 1598 C C . GLU A 1 205 ? 38.902 8.233 56.870 1.00 30.98 213 GLU A C 1
ATOM 1599 O O . GLU A 1 205 ? 37.727 8.345 56.568 1.00 31.29 213 GLU A O 1
ATOM 1605 N N . THR A 1 206 ? 39.427 8.763 57.961 1.00 29.65 214 THR A N 1
ATOM 1606 C CA . THR A 1 206 ? 38.628 9.510 58.916 1.00 30.31 214 THR A CA 1
ATOM 1607 C C . THR A 1 206 ? 39.149 10.929 59.145 1.00 26.80 214 THR A C 1
ATOM 1608 O O . THR A 1 206 ? 38.819 11.553 60.146 1.00 28.81 214 THR A O 1
ATOM 1612 N N . ARG A 1 207 ? 39.992 11.408 58.235 1.00 23.82 215 ARG A N 1
ATOM 1613 C CA . ARG A 1 207 ? 40.505 12.777 58.284 1.00 23.25 215 ARG A CA 1
ATOM 1614 C C . ARG A 1 207 ? 39.349 13.760 58.052 1.00 20.92 215 ARG A C 1
ATOM 1615 O O . ARG A 1 207 ? 38.464 13.491 57.224 1.00 20.73 215 ARG A O 1
ATOM 1623 N N . TYR A 1 208 ? 39.361 14.880 58.764 1.00 20.06 216 TYR A N 1
ATOM 1624 C CA . TYR A 1 208 ? 38.485 16.003 58.428 1.00 19.55 216 TYR A CA 1
ATOM 1625 C C . TYR A 1 208 ? 38.873 16.624 57.107 1.00 19.55 216 TYR A C 1
ATOM 1626 O O . TYR A 1 208 ? 40.045 16.872 56.858 1.00 18.77 216 TYR A O 1
ATOM 1635 N N . ILE A 1 209 ? 37.882 16.847 56.257 1.00 18.71 217 ILE A N 1
ATOM 1636 C CA . ILE A 1 209 ? 38.106 17.494 54.980 1.00 18.38 217 ILE A CA 1
ATOM 1637 C C . ILE A 1 209 ? 37.265 18.769 54.871 1.00 17.47 217 ILE A C 1
ATOM 1638 O O . ILE A 1 209 ? 36.037 18.715 55.014 1.00 15.72 217 ILE A O 1
ATOM 1643 N N . GLY A 1 210 ? 37.926 19.902 54.613 1.00 16.41 218 GLY A N 1
ATOM 1644 C CA . GLY A 1 210 ? 37.242 21.179 54.397 1.00 16.01 218 GLY A CA 1
ATOM 1645 C C . GLY A 1 210 ? 36.851 21.321 52.942 1.00 15.58 218 GLY A C 1
ATOM 1646 O O . GLY A 1 210 ? 37.658 21.071 52.064 1.00 15.09 218 GLY A O 1
ATOM 1647 N N . VAL A 1 211 ? 35.605 21.703 52.694 1.00 16.02 219 VAL A N 1
ATOM 1648 C CA . VAL A 1 211 ? 35.140 21.947 51.337 1.00 16.32 219 VAL A CA 1
ATOM 1649 C C . VAL A 1 211 ? 34.545 23.365 51.222 1.00 15.95 219 VAL A C 1
ATOM 1650 O O . VAL A 1 211 ? 33.787 23.813 52.094 1.00 14.48 219 VAL A O 1
ATOM 1654 N N . PRO A 1 212 ? 34.880 24.080 50.125 1.00 14.98 220 PRO A N 1
ATOM 1655 C CA . PRO A 1 212 ? 34.370 25.451 49.995 1.00 15.56 220 PRO A CA 1
ATOM 1656 C C . PRO A 1 212 ? 33.268 25.590 48.985 1.00 15.56 220 PRO A C 1
ATOM 1657 O O . PRO A 1 212 ? 33.124 24.705 48.107 1.00 16.52 220 PRO A O 1
ATOM 1661 N N . GLY A 1 213 ? 32.524 26.690 49.109 1.00 15.96 221 GLY A N 1
ATOM 1662 C CA . GLY A 1 213 ? 31.542 27.107 48.113 1.00 15.46 221 GLY A CA 1
ATOM 1663 C C . GLY A 1 213 ? 32.133 28.162 47.167 1.00 15.50 221 GLY A C 1
ATOM 1664 O O . GLY A 1 213 ? 33.331 28.464 47.220 1.00 14.99 221 GLY A O 1
ATOM 1665 N N . TYR A 1 214 ? 31.277 28.740 46.324 1.00 14.98 222 TYR A N 1
ATOM 1666 C CA . TYR A 1 214 ? 31.731 29.580 45.231 1.00 16.63 222 TYR A CA 1
ATOM 1667 C C . TYR A 1 214 ? 32.533 30.778 45.740 1.00 15.41 222 TYR A C 1
ATOM 1668 O O . TYR A 1 214 ? 32.041 31.551 46.570 1.00 14.54 222 TYR A O 1
ATOM 1677 N N . VAL A 1 215 ? 33.765 30.899 45.238 1.00 15.01 223 VAL A N 1
ATOM 1678 C CA . VAL A 1 215 ? 34.741 31.936 45.645 1.00 15.19 223 VAL A CA 1
ATOM 1679 C C . VAL A 1 215 ? 34.854 32.130 47.174 1.00 15.10 223 VAL A C 1
ATOM 1680 O O . VAL A 1 215 ? 35.241 33.171 47.623 1.00 14.95 223 VAL A O 1
ATOM 1684 N N . CYS A 1 216 ? 34.584 31.077 47.936 1.00 15.32 224 CYS A N 1
ATOM 1685 C CA . CYS A 1 216 ? 34.578 31.118 49.432 1.00 15.82 224 CYS A CA 1
ATOM 1686 C C . CYS A 1 216 ? 33.630 32.148 50.057 1.00 16.97 224 CYS A C 1
ATOM 1687 O O . CYS A 1 216 ? 33.812 32.587 51.214 1.00 18.08 224 CYS A O 1
ATOM 1690 N N . ASN A 1 217 ? 32.599 32.534 49.299 1.00 17.65 225 ASN A N 1
ATOM 1691 C CA . ASN A 1 217 ? 31.662 33.522 49.701 1.00 17.47 225 ASN A CA 1
ATOM 1692 C C . ASN A 1 217 ? 30.637 32.821 50.581 1.00 17.59 225 ASN A C 1
ATOM 1693 O O . ASN A 1 217 ? 29.960 31.895 50.125 1.00 15.43 225 ASN A O 1
ATOM 1698 N N . PRO A 1 218 ? 30.530 33.252 51.855 1.00 17.84 226 PRO A N 1
ATOM 1699 C CA . PRO A 1 218 ? 29.591 32.572 52.758 1.00 18.50 226 PRO A CA 1
ATOM 1700 C C . PRO A 1 218 ? 28.157 32.417 52.235 1.00 18.31 226 PRO A C 1
ATOM 1701 O O . PRO A 1 218 ? 27.579 31.329 52.305 1.00 19.77 226 PRO A O 1
ATOM 1705 N N . ASP A 1 219 ? 27.557 33.482 51.730 1.00 18.11 227 ASP A N 1
ATOM 1706 C CA . ASP A 1 219 ? 26.190 33.353 51.247 1.00 18.01 227 ASP A CA 1
ATOM 1707 C C . ASP A 1 219 ? 26.039 32.437 50.046 1.00 17.91 227 ASP A C 1
ATOM 1708 O O . ASP A 1 219 ? 25.098 31.636 50.018 1.00 17.67 227 ASP A O 1
ATOM 1713 N N . LEU A 1 220 ? 26.961 32.510 49.071 1.00 17.27 228 LEU A N 1
ATOM 1714 C CA . LEU A 1 220 ? 26.857 31.635 47.907 1.00 17.17 228 LEU A CA 1
ATOM 1715 C C . LEU A 1 220 ? 27.115 30.190 48.329 1.00 17.04 228 LEU A C 1
ATOM 1716 O O . LEU A 1 220 ? 26.620 29.247 47.708 1.00 17.02 228 LEU A O 1
ATOM 1721 N N . THR A 1 221 ? 27.867 30.029 49.417 1.00 16.65 229 THR A N 1
ATOM 1722 C CA . THR A 1 221 ? 28.098 28.716 50.016 1.00 17.08 229 THR A CA 1
ATOM 1723 C C . THR A 1 221 ? 26.809 28.152 50.629 1.00 16.72 229 THR A C 1
ATOM 1724 O O . THR A 1 221 ? 26.329 27.074 50.233 1.00 15.17 229 THR A O 1
ATOM 1728 N N . VAL A 1 222 ? 26.254 28.886 51.592 1.00 17.43 230 VAL A N 1
ATOM 1729 C CA . VAL A 1 222 ? 24.998 28.515 52.224 1.00 19.26 230 VAL A CA 1
ATOM 1730 C C . VAL A 1 222 ? 23.941 28.167 51.161 1.00 19.53 230 VAL A C 1
ATOM 1731 O O . VAL A 1 222 ? 23.222 27.176 51.288 1.00 18.89 230 VAL A O 1
ATOM 1735 N N . GLU A 1 223 ? 23.886 28.960 50.102 1.00 20.72 231 GLU A N 1
ATOM 1736 C CA . GLU A 1 223 ? 22.823 28.861 49.090 1.00 20.72 231 GLU A CA 1
ATOM 1737 C C . GLU A 1 223 ? 23.002 27.778 48.033 1.00 19.10 231 GLU A C 1
ATOM 1738 O O . GLU A 1 223 ? 22.006 27.304 47.450 1.00 17.44 231 GLU A O 1
ATOM 1744 N N . ASN A 1 224 ? 24.251 27.378 47.774 1.00 17.96 232 ASN A N 1
ATOM 1745 C CA . ASN A 1 224 ? 24.543 26.425 46.700 1.00 17.56 232 ASN A CA 1
ATOM 1746 C C . ASN A 1 224 ? 25.462 25.246 46.988 1.00 17.25 232 ASN A C 1
ATOM 1747 O O . ASN A 1 224 ? 25.474 24.272 46.192 1.00 17.85 232 ASN A O 1
ATOM 1752 N N . LEU A 1 225 ? 26.247 25.296 48.068 1.00 16.49 233 LEU A N 1
ATOM 1753 C CA . LEU A 1 225 ? 27.160 24.204 48.334 1.00 17.55 233 LEU A CA 1
ATOM 1754 C C . LEU A 1 225 ? 26.379 22.941 48.653 1.00 17.52 233 LEU A C 1
ATOM 1755 O O . LEU A 1 225 ? 25.428 22.961 49.446 1.00 17.64 233 LEU A O 1
ATOM 1760 N N . VAL A 1 226 ? 26.808 21.859 48.031 1.00 18.06 234 VAL A N 1
ATOM 1761 C CA . VAL A 1 226 ? 26.363 20.516 48.338 1.00 18.42 234 VAL A CA 1
ATOM 1762 C C . VAL A 1 226 ? 27.513 19.784 49.000 1.00 19.42 234 VAL A C 1
ATOM 1763 O O . VAL A 1 226 ? 28.583 19.639 48.421 1.00 19.08 234 VAL A O 1
ATOM 1767 N N . LEU A 1 227 ? 27.306 19.378 50.251 1.00 19.82 235 LEU A N 1
ATOM 1768 C CA . LEU A 1 227 ? 28.305 18.555 50.942 1.00 21.22 235 LEU A CA 1
ATOM 1769 C C . LEU A 1 227 ? 28.500 17.227 50.232 1.00 19.80 235 LEU A C 1
ATOM 1770 O O . LEU A 1 227 ? 27.536 16.500 50.035 1.00 19.65 235 LEU A O 1
ATOM 1775 N N . PRO A 1 228 ? 29.742 16.885 49.843 1.00 19.21 236 PRO A N 1
ATOM 1776 C CA . PRO A 1 228 ? 29.908 15.610 49.132 1.00 19.26 236 PRO A CA 1
ATOM 1777 C C . PRO A 1 228 ? 29.405 14.386 49.902 1.00 20.27 236 PRO A C 1
ATOM 1778 O O . PRO A 1 228 ? 29.397 14.376 51.130 1.00 18.68 236 PRO A O 1
ATOM 1782 N N . GLU A 1 229 ? 28.973 13.384 49.163 1.00 21.80 237 GLU A N 1
ATOM 1783 C CA . GLU A 1 229 ? 28.700 12.061 49.746 1.00 24.55 237 GLU A CA 1
ATOM 1784 C C . GLU A 1 229 ? 30.019 11.463 50.218 1.00 23.81 237 GLU A C 1
ATOM 1785 O O . GLU A 1 229 ? 30.974 11.442 49.458 1.00 22.77 237 GLU A O 1
ATOM 1791 N N . ASP A 1 230 ? 30.073 11.026 51.476 1.00 22.80 238 ASP A N 1
ATOM 1792 C CA . ASP A 1 230 ? 31.318 10.604 52.088 1.00 23.31 238 ASP A CA 1
ATOM 1793 C C . ASP A 1 230 ? 31.190 9.134 52.512 1.00 25.92 238 ASP A C 1
ATOM 1794 O O . ASP A 1 230 ? 30.076 8.633 52.672 1.00 25.53 238 ASP A O 1
ATOM 1799 N N . VAL A 1 231 ? 32.333 8.482 52.715 1.00 26.77 239 VAL A N 1
ATOM 1800 C CA . VAL A 1 231 ? 32.392 7.064 53.119 1.00 28.41 239 VAL A CA 1
ATOM 1801 C C . VAL A 1 231 ? 32.291 6.893 54.620 1.00 28.43 239 VAL A C 1
ATOM 1802 O O . VAL A 1 231 ? 32.178 5.769 55.122 1.00 34.17 239 VAL A O 1
ATOM 1806 N N . VAL A 1 232 ? 32.385 7.992 55.333 1.00 26.62 240 VAL A N 1
ATOM 1807 C CA . VAL A 1 232 ? 32.220 8.017 56.784 1.00 27.33 240 VAL A CA 1
ATOM 1808 C C . VAL A 1 232 ? 31.421 9.243 57.136 1.00 28.66 240 VAL A C 1
ATOM 1809 O O . VAL A 1 232 ? 31.359 10.178 56.332 1.00 29.69 240 VAL A O 1
ATOM 1813 N N . PRO A 1 233 ? 30.787 9.234 58.316 1.00 27.96 241 PRO A N 1
ATOM 1814 C CA . PRO A 1 233 ? 29.951 10.332 58.735 1.00 27.83 241 PRO A CA 1
ATOM 1815 C C . PRO A 1 233 ? 30.711 11.385 59.545 1.00 26.44 241 PRO A C 1
ATOM 1816 O O . PRO A 1 233 ? 31.683 11.086 60.227 1.00 25.75 241 PRO A O 1
ATOM 1820 N N . ASN A 1 234 ? 30.249 12.620 59.438 1.00 22.80 242 ASN A N 1
ATOM 1821 C CA . ASN A 1 234 ? 30.701 13.705 60.269 1.00 24.23 242 ASN A CA 1
ATOM 1822 C C . ASN A 1 234 ? 32.185 14.038 60.177 1.00 21.42 242 ASN A C 1
ATOM 1823 O O . ASN A 1 234 ? 32.786 14.431 61.159 1.00 21.80 242 ASN A O 1
ATOM 1828 N N . ARG A 1 235 ? 32.748 13.910 58.981 1.00 22.39 243 ARG A N 1
ATOM 1829 C CA . ARG A 1 235 ? 34.148 14.247 58.740 1.00 21.95 243 ARG A CA 1
ATOM 1830 C C . ARG A 1 235 ? 34.340 15.331 57.654 1.00 20.99 243 ARG A C 1
ATOM 1831 O O . ARG A 1 235 ? 35.446 15.498 57.125 1.00 18.83 243 ARG A O 1
ATOM 1839 N N . LEU A 1 236 ? 33.284 16.087 57.352 1.00 19.98 244 LEU A N 1
ATOM 1840 C CA . LEU A 1 236 ? 33.387 17.247 56.435 1.00 20.06 244 LEU A CA 1
ATOM 1841 C C . LEU A 1 236 ? 33.207 18.554 57.202 1.00 19.29 244 LEU A C 1
ATOM 1842 O O . LEU A 1 236 ? 32.459 18.605 58.181 1.00 20.50 244 LEU A O 1
ATOM 1847 N N . MET A 1 237 ? 33.950 19.590 56.808 1.00 17.82 245 MET A N 1
ATOM 1848 C CA . MET A 1 237 ? 33.811 20.935 57.347 1.00 17.38 245 MET A CA 1
ATOM 1849 C C . MET A 1 237 ? 33.630 21.902 56.184 1.00 16.94 245 MET A C 1
ATOM 1850 O O . MET A 1 237 ? 34.172 21.678 55.091 1.00 16.00 245 MET A O 1
ATOM 1855 N N . VAL A 1 238 ? 32.877 22.966 56.433 1.00 17.00 246 VAL A N 1
ATOM 1856 C CA . VAL A 1 238 ? 32.611 23.982 55.411 1.00 17.37 246 VAL A CA 1
ATOM 1857 C C . VAL A 1 238 ? 33.635 25.069 55.623 1.00 14.97 246 VAL A C 1
ATOM 1858 O O . VAL A 1 238 ? 33.776 25.592 56.708 1.00 14.23 246 VAL A O 1
ATOM 1862 N N . ALA A 1 239 ? 34.388 25.347 54.572 1.00 14.85 247 ALA A N 1
ATOM 1863 C CA . ALA A 1 239 ? 35.380 26.423 54.563 1.00 14.87 247 ALA A CA 1
ATOM 1864 C C . ALA A 1 239 ? 34.771 27.648 53.927 1.00 14.29 247 ALA A C 1
ATOM 1865 O O . ALA A 1 239 ? 34.216 27.561 52.825 1.00 15.34 247 ALA A O 1
ATOM 1867 N N . VAL A 1 240 ? 34.970 28.798 54.555 1.00 14.34 248 VAL A N 1
ATOM 1868 C CA . VAL A 1 240 ? 34.566 30.084 53.984 1.00 13.67 248 VAL A CA 1
ATOM 1869 C C . VAL A 1 240 ? 35.666 31.131 54.203 1.00 14.36 248 VAL A C 1
ATOM 1870 O O . VAL A 1 240 ? 36.559 30.959 55.068 1.00 14.24 248 VAL A O 1
ATOM 1874 N N . HIS A 1 241 ? 35.594 32.226 53.438 1.00 14.21 249 HIS A N 1
ATOM 1875 C CA . HIS A 1 241 ? 36.506 33.349 53.637 1.00 14.56 249 HIS A CA 1
ATOM 1876 C C . HIS A 1 241 ? 35.692 34.608 53.869 1.00 15.63 249 HIS A C 1
ATOM 1877 O O . HIS A 1 241 ? 34.623 34.782 53.283 1.00 14.72 249 HIS A O 1
ATOM 1884 N N . SER A 1 242 ? 36.194 35.485 54.738 1.00 14.68 250 SER A N 1
ATOM 1885 C CA . SER A 1 242 ? 35.630 36.841 54.836 1.00 15.16 250 SER A CA 1
ATOM 1886 C C . SER A 1 242 ? 36.622 37.956 55.069 1.00 15.09 250 SER A C 1
ATOM 1887 O O . SER A 1 242 ? 37.374 37.973 56.065 1.00 13.81 250 SER A O 1
ATOM 1890 N N . TYR A 1 243 ? 36.589 38.906 54.137 1.00 14.17 251 TYR A N 1
ATOM 1891 C CA . TYR A 1 243 ? 37.235 40.219 54.277 1.00 14.38 251 TYR A CA 1
ATOM 1892 C C . TYR A 1 243 ? 36.160 41.345 54.251 1.00 15.74 251 TYR A C 1
ATOM 1893 O O . TYR A 1 243 ? 36.366 42.446 53.713 1.00 16.28 251 TYR A O 1
ATOM 1902 N N . ASP A 1 244 ? 35.036 41.073 54.905 1.00 16.14 252 ASP A N 1
ATOM 1903 C CA . ASP A 1 244 ? 33.853 41.931 54.837 1.00 16.80 252 ASP A CA 1
ATOM 1904 C C . ASP A 1 244 ? 33.849 43.005 55.924 1.00 16.75 252 ASP A C 1
ATOM 1905 O O . ASP A 1 244 ? 34.236 42.710 57.070 1.00 17.98 252 ASP A O 1
ATOM 1910 N N . PRO A 1 245 ? 33.404 44.237 55.589 1.00 16.49 253 PRO A N 1
ATOM 1911 C CA . PRO A 1 245 ? 33.098 44.645 54.205 1.00 15.48 253 PRO A CA 1
ATOM 1912 C C . PRO A 1 245 ? 34.376 45.038 53.478 1.00 14.52 253 PRO A C 1
ATOM 1913 O O . PRO A 1 245 ? 35.245 45.672 54.046 1.00 14.09 253 PRO A O 1
ATOM 1917 N N . TRP A 1 246 ? 34.475 44.700 52.204 1.00 13.58 254 TRP A N 1
ATOM 1918 C CA . TRP A 1 246 ? 35.729 44.783 51.521 1.00 14.08 254 TRP A CA 1
ATOM 1919 C C . TRP A 1 246 ? 36.328 46.172 51.531 1.00 14.26 254 TRP A C 1
ATOM 1920 O O . TRP A 1 246 ? 37.538 46.315 51.689 1.00 13.65 254 TRP A O 1
ATOM 1931 N N . ASP A 1 247 ? 35.512 47.219 51.350 1.00 13.59 255 ASP A N 1
ATOM 1932 C CA . ASP A 1 247 ? 36.089 48.566 51.251 1.00 14.40 255 ASP A CA 1
ATOM 1933 C C . ASP A 1 247 ? 36.545 49.177 52.622 1.00 14.82 255 ASP A C 1
ATOM 1934 O O . ASP A 1 247 ? 37.147 50.260 52.675 1.00 14.85 255 ASP A O 1
ATOM 1939 N N . TYR A 1 248 ? 36.267 48.448 53.688 1.00 14.31 256 TYR A N 1
ATOM 1940 C CA . TYR A 1 248 ? 36.937 48.666 54.976 1.00 14.22 256 TYR A CA 1
ATOM 1941 C C . TYR A 1 248 ? 38.144 47.747 55.173 1.00 13.67 256 TYR A C 1
ATOM 1942 O O . TYR A 1 248 ? 39.278 48.221 55.357 1.00 14.11 256 TYR A O 1
ATOM 1951 N N . ALA A 1 249 ? 37.904 46.432 55.159 1.00 13.83 257 ALA A N 1
ATOM 1952 C CA . ALA A 1 249 ? 38.918 45.453 55.544 1.00 14.09 257 ALA A CA 1
ATOM 1953 C C . ALA A 1 249 ? 40.018 45.197 54.527 1.00 14.71 257 ALA A C 1
ATOM 1954 O O . ALA A 1 249 ? 41.171 44.944 54.912 1.00 14.81 257 ALA A O 1
ATOM 1956 N N . GLY A 1 250 ? 39.671 45.258 53.238 1.00 14.57 258 GLY A N 1
ATOM 1957 C CA . GLY A 1 250 ? 40.563 44.864 52.189 1.00 15.01 258 GLY A CA 1
ATOM 1958 C C . GLY A 1 250 ? 41.174 46.004 51.401 1.00 16.16 258 GLY A C 1
ATOM 1959 O O . GLY A 1 250 ? 42.398 46.141 51.362 1.00 17.35 258 GLY A O 1
ATOM 1960 N N . SER A 1 251 ? 40.335 46.841 50.794 1.00 16.49 259 SER A N 1
ATOM 1961 C CA . SER A 1 251 ? 40.860 47.980 50.007 1.00 17.29 259 SER A CA 1
ATOM 1962 C C . SER A 1 251 ? 41.215 49.153 50.886 1.00 17.30 259 SER A C 1
ATOM 1963 O O . SER A 1 251 ? 41.996 49.989 50.477 1.00 16.72 259 SER A O 1
ATOM 1966 N N . ALA A 1 252 ? 40.629 49.232 52.086 1.00 16.97 260 ALA A N 1
ATOM 1967 C CA . ALA A 1 252 ? 40.835 50.363 52.998 1.00 17.74 260 ALA A CA 1
ATOM 1968 C C . ALA A 1 252 ? 40.505 51.723 52.387 1.00 18.16 260 ALA A C 1
ATOM 1969 O O . ALA A 1 252 ? 41.181 52.710 52.669 1.00 17.73 260 ALA A O 1
ATOM 1971 N N . LYS A 1 253 ? 39.488 51.776 51.521 1.00 16.68 261 LYS A N 1
ATOM 1972 C CA . LYS A 1 253 ? 38.959 53.043 51.113 1.00 17.05 261 LYS A CA 1
ATOM 1973 C C . LYS A 1 253 ? 38.369 53.777 52.305 1.00 16.54 261 LYS A C 1
ATOM 1974 O O . LYS A 1 253 ? 38.423 55.022 52.367 1.00 15.46 261 LYS A O 1
ATOM 1980 N N . TYR A 1 254 ? 37.775 53.019 53.218 1.00 16.57 262 TYR A N 1
ATOM 1981 C CA . TYR A 1 254 ? 37.290 53.553 54.473 1.00 16.20 262 TYR A CA 1
ATOM 1982 C C . TYR A 1 254 ? 38.161 53.025 55.615 1.00 17.43 262 TYR A C 1
ATOM 1983 O O . TYR A 1 254 ? 38.555 51.862 55.613 1.00 17.00 262 TYR A O 1
ATOM 1992 N N . ASN A 1 255 ? 38.396 53.846 56.636 1.00 16.76 263 ASN A N 1
ATOM 1993 C CA . ASN A 1 255 ? 39.294 53.434 57.691 1.00 17.62 263 ASN A CA 1
ATOM 1994 C C . ASN A 1 255 ? 38.692 53.378 59.084 1.00 17.93 263 ASN A C 1
ATOM 1995 O O . ASN A 1 255 ? 39.417 53.240 60.054 1.00 17.89 263 ASN A O 1
ATOM 2000 N N . GLU A 1 256 ? 37.373 53.436 59.161 1.00 17.86 264 GLU A N 1
ATOM 2001 C CA . GLU A 1 256 ? 36.650 53.169 60.395 1.00 17.52 264 GLU A CA 1
ATOM 2002 C C . GLU A 1 256 ? 35.553 52.127 60.134 1.00 17.83 264 GLU A C 1
ATOM 2003 O O . GLU A 1 256 ? 35.158 51.894 58.981 1.00 17.23 264 GLU A O 1
ATOM 2009 N N . TRP A 1 257 ? 35.060 51.496 61.198 1.00 16.05 265 TRP A N 1
ATOM 2010 C CA . TRP A 1 257 ? 34.055 50.444 61.081 1.00 16.03 265 TRP A CA 1
ATOM 2011 C C . TRP A 1 257 ? 33.199 50.401 62.316 1.00 17.16 265 TRP A C 1
ATOM 2012 O O . TRP A 1 257 ? 33.699 50.610 63.428 1.00 17.02 265 TRP A O 1
ATOM 2023 N N . GLY A 1 258 ? 31.912 50.166 62.102 1.00 17.49 266 GLY A N 1
ATOM 2024 C CA . GLY A 1 258 ? 30.959 49.999 63.171 1.00 19.31 266 GLY A CA 1
ATOM 2025 C C . GLY A 1 258 ? 30.248 51.277 63.576 1.00 20.43 266 GLY A C 1
ATOM 2026 O O . GLY A 1 258 ? 30.458 52.354 63.009 1.00 20.26 266 GLY A O 1
ATOM 2027 N N . HIS A 1 259 ? 29.467 51.135 64.638 1.00 21.36 267 HIS A N 1
ATOM 2028 C CA . HIS A 1 259 ? 28.513 52.136 65.043 1.00 22.62 267 HIS A CA 1
ATOM 2029 C C . HIS A 1 259 ? 29.150 53.422 65.571 1.00 23.28 267 HIS A C 1
ATOM 2030 O O . HIS A 1 259 ? 28.506 54.454 65.531 1.00 24.25 267 HIS A O 1
ATOM 2037 N N . THR A 1 260 ? 30.392 53.383 66.041 1.00 21.30 268 THR A N 1
ATOM 2038 C CA . THR A 1 260 ? 31.089 54.616 66.432 1.00 21.52 268 THR A CA 1
ATOM 2039 C C . THR A 1 260 ? 31.953 55.222 65.333 1.00 21.44 268 THR A C 1
ATOM 2040 O O . THR A 1 260 ? 32.504 56.309 65.484 1.00 20.50 268 THR A O 1
ATOM 2044 N N . GLY A 1 261 ? 32.106 54.516 64.219 1.00 22.92 269 GLY A N 1
ATOM 2045 C CA . GLY A 1 261 ? 32.874 55.056 63.094 1.00 21.67 269 GLY A CA 1
ATOM 2046 C C . GLY A 1 261 ? 32.126 56.151 62.361 1.00 21.48 269 GLY A C 1
ATOM 2047 O O . GLY A 1 261 ? 30.912 56.118 62.264 1.00 25.04 269 GLY A O 1
ATOM 2048 N N . LYS A 1 262 ? 32.867 57.098 61.816 1.00 21.33 270 LYS A N 1
ATOM 2049 C CA . LYS A 1 262 ? 32.307 58.055 60.868 1.00 23.95 270 LYS A CA 1
ATOM 2050 C C . LYS A 1 262 ? 32.765 57.777 59.426 1.00 21.42 270 LYS A C 1
ATOM 2051 O O . LYS A 1 262 ? 31.977 57.905 58.495 1.00 21.54 270 LYS A O 1
ATOM 2057 N N . ASP A 1 263 ? 34.031 57.413 59.250 1.00 21.40 271 ASP A N 1
ATOM 2058 C CA . ASP A 1 263 ? 34.571 57.110 57.904 1.00 18.79 271 ASP A CA 1
ATOM 2059 C C . ASP A 1 263 ? 34.324 55.623 57.629 1.00 18.90 271 ASP A C 1
ATOM 2060 O O . ASP A 1 263 ? 35.254 54.812 57.637 1.00 17.92 271 ASP A O 1
ATOM 2065 N N . VAL A 1 264 ? 33.067 55.293 57.353 1.00 18.40 272 VAL A N 1
ATOM 2066 C CA . VAL A 1 264 ? 32.614 53.909 57.314 1.00 18.85 272 VAL A CA 1
ATOM 2067 C C . VAL A 1 264 ? 32.002 53.557 55.989 1.00 18.91 272 VAL A C 1
ATOM 2068 O O . VAL A 1 264 ? 31.475 54.439 55.319 1.00 21.07 272 VAL A O 1
ATOM 2072 N N . VAL A 1 265 ? 32.028 52.268 55.641 1.00 18.37 273 VAL A N 1
ATOM 2073 C CA . VAL A 1 265 ? 31.248 51.746 54.521 1.00 18.07 273 VAL A CA 1
ATOM 2074 C C . VAL A 1 265 ? 29.771 52.004 54.837 1.00 19.81 273 VAL A C 1
ATOM 2075 O O . VAL A 1 265 ? 29.265 51.560 55.892 1.00 17.42 273 VAL A O 1
ATOM 2079 N N . PRO A 1 266 ? 29.070 52.762 53.975 1.00 20.93 274 PRO A N 1
ATOM 2080 C CA . PRO A 1 266 ? 27.710 53.150 54.377 1.00 22.96 274 PRO A CA 1
ATOM 2081 C C . PRO A 1 266 ? 26.762 52.001 54.635 1.00 23.02 274 PRO A C 1
ATOM 2082 O O . PRO A 1 266 ? 26.573 51.137 53.800 1.00 23.59 274 PRO A O 1
ATOM 2086 N N . GLY A 1 267 ? 26.209 51.993 55.839 1.00 23.44 275 GLY A N 1
ATOM 2087 C CA . GLY A 1 267 ? 25.241 51.008 56.247 1.00 24.60 275 GLY A CA 1
ATOM 2088 C C . GLY A 1 267 ? 25.731 49.592 56.428 1.00 25.63 275 GLY A C 1
ATOM 2089 O O . GLY A 1 267 ? 24.910 48.687 56.513 1.00 25.80 275 GLY A O 1
ATOM 2090 N N . VAL A 1 268 ? 27.046 49.378 56.480 1.00 22.12 276 VAL A N 1
ATOM 2091 C CA . VAL A 1 268 ? 27.562 48.022 56.634 1.00 21.90 276 VAL A CA 1
ATOM 2092 C C . VAL A 1 268 ? 28.495 47.945 57.846 1.00 20.48 276 VAL A C 1
ATOM 2093 O O . VAL A 1 268 ? 29.647 48.376 57.794 1.00 21.72 276 VAL A O 1
ATOM 2097 N N . GLY A 1 269 ? 27.985 47.376 58.925 1.00 19.63 277 GLY A N 1
ATOM 2098 C CA . GLY A 1 269 ? 28.733 47.277 60.150 1.00 19.25 277 GLY A CA 1
ATOM 2099 C C . GLY A 1 269 ? 28.466 46.001 60.905 1.00 18.73 277 GLY A C 1
ATOM 2100 O O . GLY A 1 269 ? 28.426 44.952 60.328 1.00 19.41 277 GLY A O 1
ATOM 2101 N N . GLU A 1 270 ? 28.288 46.109 62.222 1.00 18.63 278 GLU A N 1
ATOM 2102 C CA . GLU A 1 270 ? 28.145 44.946 63.070 1.00 19.45 278 GLU A CA 1
ATOM 2103 C C . GLU A 1 270 ? 27.006 44.012 62.710 1.00 19.63 278 GLU A C 1
ATOM 2104 O O . GLU A 1 270 ? 27.195 42.795 62.656 1.00 17.13 278 GLU A O 1
ATOM 2110 N N . GLU A 1 271 ? 25.819 44.578 62.497 1.00 20.07 279 GLU A N 1
ATOM 2111 C CA . GLU A 1 271 ? 24.633 43.782 62.195 1.00 22.69 279 GLU A CA 1
ATOM 2112 C C . GLU A 1 271 ? 24.822 42.956 60.915 1.00 20.62 279 GLU A C 1
ATOM 2113 O O . GLU A 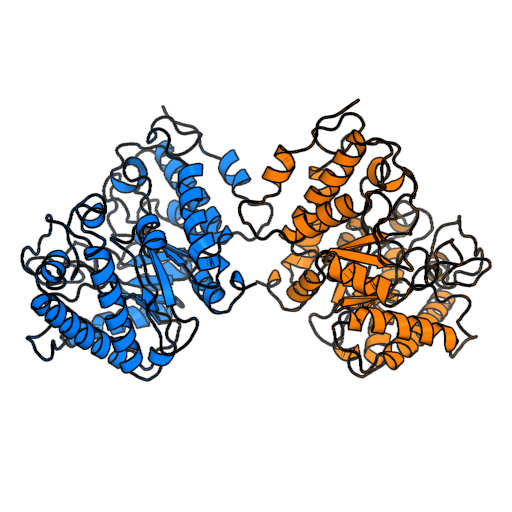1 271 ? 24.461 41.778 60.845 1.00 19.60 279 GLU A O 1
ATOM 2119 N N . ALA A 1 272 ? 25.381 43.584 59.900 1.00 19.18 280 ALA A N 1
ATOM 2120 C CA . ALA A 1 272 ? 25.645 42.861 58.651 1.00 18.79 280 ALA A CA 1
ATOM 2121 C C . ALA A 1 272 ? 26.563 41.653 58.871 1.00 17.03 280 ALA A C 1
ATOM 2122 O O . ALA A 1 272 ? 26.290 40.565 58.401 1.00 17.56 280 ALA A O 1
ATOM 2124 N N . TYR A 1 273 ? 27.645 41.852 59.609 1.00 17.41 281 TYR A N 1
ATOM 2125 C CA . TYR A 1 273 ? 28.631 40.794 59.778 1.00 17.22 281 TYR A CA 1
ATOM 2126 C C . TYR A 1 273 ? 28.028 39.653 60.592 1.00 16.89 281 TYR A C 1
ATOM 2127 O O . TYR A 1 273 ? 28.145 38.488 60.232 1.00 16.24 281 TYR A O 1
ATOM 2136 N N . VAL A 1 274 ? 27.322 39.988 61.664 1.00 16.81 282 VAL A N 1
ATOM 2137 C CA . VAL A 1 274 ? 26.619 38.984 62.439 1.00 17.26 282 VAL A CA 1
ATOM 2138 C C . VAL A 1 274 ? 25.569 38.232 61.649 1.00 17.08 282 VAL A C 1
ATOM 2139 O O . VAL A 1 274 ? 25.422 37.000 61.808 1.00 16.65 282 VAL A O 1
ATOM 2143 N N . GLY A 1 275 ? 24.883 38.936 60.742 1.00 17.84 283 GLY A N 1
ATOM 2144 C CA . GLY A 1 275 ? 23.876 38.300 59.907 1.00 17.53 283 GLY A CA 1
ATOM 2145 C C . GLY A 1 275 ? 24.515 37.182 59.088 1.00 17.23 283 GLY A C 1
ATOM 2146 O O . GLY A 1 275 ? 23.979 36.080 58.972 1.00 16.74 283 GLY A O 1
ATOM 2147 N N . MET A 1 276 ? 25.685 37.476 58.516 1.00 17.87 284 MET A N 1
ATOM 2148 C CA . MET A 1 276 ? 26.384 36.523 57.691 1.00 17.34 284 MET A CA 1
ATOM 2149 C C . MET A 1 276 ? 26.758 35.316 58.524 1.00 16.34 284 MET A C 1
ATOM 2150 O O . MET A 1 276 ? 26.582 34.174 58.115 1.00 15.49 284 MET A O 1
ATOM 2155 N N . LEU A 1 277 ? 27.230 35.569 59.731 1.00 15.29 285 LEU A N 1
ATOM 2156 C CA . LEU A 1 277 ? 27.595 34.473 60.611 1.00 15.35 285 LEU A CA 1
ATOM 2157 C C . LEU A 1 277 ? 26.382 33.654 60.986 1.00 15.32 285 LEU A C 1
ATOM 2158 O O . LEU A 1 277 ? 26.476 32.445 61.093 1.00 15.38 285 LEU A O 1
ATOM 2163 N N . ASN A 1 278 ? 25.247 34.323 61.222 1.00 16.79 286 ASN A N 1
ATOM 2164 C CA . ASN A 1 278 ? 24.008 33.628 61.550 1.00 16.75 286 ASN A CA 1
ATOM 2165 C C . ASN A 1 278 ? 23.570 32.661 60.474 1.00 17.97 286 ASN A C 1
ATOM 2166 O O . ASN A 1 278 ? 23.108 31.555 60.773 1.00 18.51 286 ASN A O 1
ATOM 2171 N N . ARG A 1 279 ? 23.747 33.047 59.217 1.00 16.58 287 ARG A N 1
ATOM 2172 C CA . ARG A 1 279 ? 23.404 32.144 58.126 1.00 17.14 287 ARG A CA 1
ATOM 2173 C C . ARG A 1 279 ? 24.242 30.862 58.124 1.00 15.36 287 ARG A C 1
ATOM 2174 O O . ARG A 1 279 ? 23.731 29.786 57.908 1.00 14.69 287 ARG A O 1
ATOM 2182 N N . LEU A 1 280 ? 25.523 30.988 58.446 1.00 14.61 288 LEU A N 1
ATOM 2183 C CA . LEU A 1 280 ? 26.413 29.852 58.572 1.00 14.54 288 LEU A CA 1
ATOM 2184 C C . LEU A 1 280 ? 26.066 28.998 59.798 1.00 14.41 288 LEU A C 1
ATOM 2185 O O . LEU A 1 280 ? 26.096 27.772 59.784 1.00 14.73 288 LEU A O 1
ATOM 2190 N N . PHE A 1 281 ? 25.775 29.678 60.870 1.00 14.90 289 PHE A N 1
ATOM 2191 C CA . PHE A 1 281 ? 25.380 28.973 62.077 1.00 15.90 289 PHE A CA 1
ATOM 2192 C C . PHE A 1 281 ? 24.145 28.132 61.835 1.00 15.61 289 PHE A C 1
ATOM 2193 O O . PHE A 1 281 ? 24.152 26.940 62.089 1.00 15.85 289 PHE A O 1
ATOM 2201 N N . ASN A 1 282 ? 23.110 28.716 61.244 1.00 17.89 290 ASN A N 1
ATOM 2202 C CA . ASN A 1 282 ? 21.870 27.996 61.028 1.00 17.90 290 ASN A CA 1
ATOM 2203 C C . ASN A 1 282 ? 21.951 26.890 59.966 1.00 19.33 290 ASN A C 1
ATOM 2204 O O . ASN A 1 282 ? 21.318 25.807 60.099 1.00 18.69 290 ASN A O 1
ATOM 2209 N N . MET A 1 283 ? 22.703 27.136 58.901 1.00 18.20 291 MET A N 1
ATOM 2210 C CA . MET A 1 283 ? 22.822 26.149 57.849 1.00 18.41 291 MET A CA 1
ATOM 2211 C C . MET A 1 283 ? 23.682 24.938 58.252 1.00 17.25 291 MET A C 1
ATOM 2212 O O . MET A 1 283 ? 23.394 23.819 57.867 1.00 17.34 291 MET A O 1
ATOM 2217 N N . TYR A 1 284 ? 24.732 25.170 59.033 1.00 16.04 292 TYR A N 1
ATOM 2218 C CA . TYR A 1 284 ? 25.754 24.175 59.239 1.00 15.84 292 TYR A CA 1
ATOM 2219 C C . TYR A 1 284 ? 25.871 23.828 60.758 1.00 15.60 292 TYR A C 1
ATOM 2220 O O . TYR A 1 284 ? 25.562 22.711 61.166 1.00 16.78 292 TYR A O 1
ATOM 2229 N N . ILE A 1 285 ? 26.310 24.766 61.557 1.00 16.76 293 ILE A N 1
ATOM 2230 C CA . ILE A 1 285 ? 26.660 24.464 62.942 1.00 17.19 293 ILE A CA 1
ATOM 2231 C C . ILE A 1 285 ? 25.459 23.818 63.656 1.00 19.21 293 ILE A C 1
ATOM 2232 O O . ILE A 1 285 ? 25.604 22.797 64.326 1.00 19.54 293 ILE A O 1
ATOM 2237 N N . ARG A 1 286 ? 24.289 24.439 63.509 1.00 20.55 294 ARG A N 1
ATOM 2238 C CA . ARG A 1 286 ? 23.058 23.987 64.171 1.00 22.34 294 ARG A CA 1
ATOM 2239 C C . ARG A 1 286 ? 22.692 22.542 63.796 1.00 21.45 294 ARG A C 1
ATOM 2240 O O . ARG A 1 286 ? 22.013 21.859 64.546 1.00 21.49 294 ARG A O 1
ATOM 2248 N N . ARG A 1 287 ? 23.169 22.089 62.639 1.00 21.11 295 ARG A N 1
ATOM 2249 C CA . ARG A 1 287 ? 22.983 20.767 62.122 1.00 22.57 295 ARG A CA 1
ATOM 2250 C C . ARG A 1 287 ? 24.161 19.836 62.419 1.00 20.13 295 ARG A C 1
ATOM 2251 O O . ARG A 1 287 ? 24.205 18.750 61.884 1.00 21.37 295 ARG A O 1
ATOM 2259 N N . GLY A 1 288 ? 25.120 20.258 63.224 1.00 20.10 296 GLY A N 1
ATOM 2260 C CA . GLY A 1 288 ? 26.290 19.428 63.521 1.00 19.69 296 GLY A CA 1
ATOM 2261 C C . GLY A 1 288 ? 27.366 19.397 62.445 1.00 19.84 296 GLY A C 1
ATOM 2262 O O . GLY A 1 288 ? 28.186 18.456 62.413 1.00 21.57 296 GLY A O 1
ATOM 2263 N N . VAL A 1 289 ? 27.368 20.408 61.578 1.00 18.83 297 VAL A N 1
ATOM 2264 C CA . VAL A 1 289 ? 28.373 20.511 60.503 1.00 18.10 297 VAL A CA 1
ATOM 2265 C C . VAL A 1 289 ? 29.310 21.663 60.845 1.00 16.23 297 VAL A C 1
ATOM 2266 O O . VAL A 1 289 ? 28.881 22.791 60.912 1.00 15.83 297 VAL A O 1
ATOM 2270 N N . PRO A 1 290 ? 30.612 21.387 61.074 1.00 16.30 298 PRO A N 1
ATOM 2271 C CA . PRO A 1 290 ? 31.499 22.514 61.409 1.00 17.37 298 PRO A CA 1
ATOM 2272 C C . PRO A 1 290 ? 31.763 23.462 60.255 1.00 16.82 298 PRO A C 1
ATOM 2273 O O . PRO A 1 290 ? 31.727 23.070 59.075 1.00 17.85 298 PRO A O 1
ATOM 2277 N N . VAL A 1 291 ? 32.045 24.702 60.636 1.00 19.20 299 VAL A N 1
ATOM 2278 C CA . VAL A 1 291 ? 32.391 25.773 59.708 1.00 18.39 299 VAL A CA 1
ATOM 2279 C C . VAL A 1 291 ? 33.649 26.450 60.228 1.00 18.34 299 VAL A C 1
ATOM 2280 O O . VAL A 1 291 ? 33.782 26.692 61.402 1.00 17.33 299 VAL A O 1
ATOM 2284 N N . TYR A 1 292 ? 34.571 26.764 59.324 1.00 16.30 300 TYR A N 1
ATOM 2285 C CA . TYR A 1 292 ? 35.743 27.529 59.676 1.00 15.71 300 TYR A CA 1
ATOM 2286 C C . TYR A 1 292 ? 35.984 28.552 58.587 1.00 14.95 300 TYR A C 1
ATOM 2287 O O . TYR A 1 292 ? 35.711 28.301 57.408 1.00 15.54 300 TYR A O 1
ATOM 2296 N N . PHE A 1 293 ? 36.467 29.697 59.024 1.00 14.66 301 PHE A N 1
ATOM 2297 C CA . PHE A 1 293 ? 37.021 30.701 58.145 1.00 14.52 301 PHE A CA 1
ATOM 2298 C C . PHE A 1 293 ? 38.467 30.308 57.822 1.00 13.81 301 PHE A C 1
ATOM 2299 O O . PHE A 1 293 ? 39.369 30.498 58.627 1.00 14.22 301 PHE A O 1
ATOM 2307 N N . GLY A 1 294 ? 38.669 29.776 56.609 1.00 13.04 302 GLY A N 1
ATOM 2308 C CA . GLY A 1 294 ? 40.001 29.522 56.085 1.00 13.06 302 GLY A CA 1
ATOM 2309 C C . GLY A 1 294 ? 40.853 30.776 56.028 1.00 12.52 302 GLY A C 1
ATOM 2310 O O . GLY A 1 294 ? 42.066 30.710 56.180 1.00 12.15 302 GLY A O 1
ATOM 2311 N N . GLU A 1 295 ? 40.199 31.904 55.769 1.00 11.73 303 GLU A N 1
ATOM 2312 C CA . GLU A 1 295 ? 40.805 33.223 55.766 1.00 12.44 303 GLU A CA 1
ATOM 2313 C C . GLU A 1 295 ? 39.868 34.253 56.290 1.00 12.42 303 GLU A C 1
ATOM 2314 O O . GLU A 1 295 ? 38.684 34.266 55.915 1.00 12.48 303 GLU A O 1
ATOM 2320 N N . PHE A 1 296 ? 40.365 35.115 57.180 1.00 13.21 304 PHE A N 1
ATOM 2321 C CA . PHE A 1 296 ? 39.698 36.375 57.478 1.00 13.41 304 PHE A CA 1
ATOM 2322 C C . PHE A 1 296 ? 40.738 37.410 57.773 1.00 13.61 304 PHE A C 1
ATOM 2323 O O . PHE A 1 296 ? 41.888 37.098 58.055 1.00 13.41 304 PHE A O 1
ATOM 2331 N N . GLY A 1 297 ? 40.335 38.657 57.723 1.00 13.50 305 GLY A N 1
ATOM 2332 C CA . GLY A 1 297 ? 41.191 39.706 58.216 1.00 13.67 305 GLY A CA 1
ATOM 2333 C C . GLY A 1 297 ? 40.798 41.074 57.751 1.00 13.60 305 GLY A C 1
ATOM 2334 O O . GLY A 1 297 ? 39.818 41.248 57.012 1.00 14.60 305 GLY A O 1
ATOM 2335 N N . ALA A 1 298 ? 41.588 42.029 58.207 1.00 13.14 306 ALA A N 1
ATOM 2336 C CA . ALA A 1 298 ? 41.497 43.431 57.845 1.00 13.52 306 ALA A CA 1
ATOM 2337 C C . ALA A 1 298 ? 42.910 43.981 57.879 1.00 13.95 306 ALA A C 1
ATOM 2338 O O . ALA A 1 298 ? 43.700 43.701 58.828 1.00 14.03 306 ALA A O 1
ATOM 2340 N N . VAL A 1 299 ? 43.216 44.833 56.911 1.00 14.12 307 VAL A N 1
ATOM 2341 C CA . VAL A 1 299 ? 44.533 45.423 56.835 1.00 14.40 307 VAL A CA 1
ATOM 2342 C C . VAL A 1 299 ? 44.876 46.390 57.964 1.00 14.68 307 VAL A C 1
ATOM 2343 O O . VAL A 1 299 ? 44.010 46.951 58.644 1.00 15.12 307 VAL A O 1
ATOM 2347 N N . ARG A 1 300 ? 46.173 46.563 58.153 1.00 14.79 308 ARG A N 1
ATOM 2348 C CA . ARG A 1 300 ? 46.726 47.464 59.139 1.00 15.88 308 ARG A CA 1
ATOM 2349 C C . ARG A 1 300 ? 46.503 48.917 58.714 1.00 16.56 308 ARG A C 1
ATOM 2350 O O . ARG A 1 300 ? 46.411 49.233 57.519 1.00 16.26 308 ARG A O 1
ATOM 2358 N N . ARG A 1 301 ? 46.469 49.802 59.699 1.00 16.35 309 ARG A N 1
ATOM 2359 C CA . ARG A 1 301 ? 46.310 51.233 59.441 1.00 17.72 309 ARG A CA 1
ATOM 2360 C C . ARG A 1 301 ? 47.498 52.054 59.915 1.00 19.71 309 ARG A C 1
ATOM 2361 O O . ARG A 1 301 ? 48.104 51.736 60.951 1.00 21.10 309 ARG A O 1
ATOM 2369 N N . ALA A 1 302 ? 47.774 53.161 59.228 1.00 21.54 310 ALA A N 1
ATOM 2370 C CA . ALA A 1 302 ? 48.896 54.049 59.638 1.00 23.90 310 ALA A CA 1
ATOM 2371 C C . ALA A 1 302 ? 48.640 54.861 60.926 1.00 23.74 310 ALA A C 1
ATOM 2372 O O . ALA A 1 302 ? 49.506 54.977 61.800 1.00 22.84 310 ALA A O 1
ATOM 2374 N N . SER A 1 303 ? 47.424 55.359 61.073 1.00 24.25 311 SER A N 1
ATOM 2375 C CA . SER A 1 303 ? 47.030 56.158 62.234 1.00 24.08 311 SER A CA 1
ATOM 2376 C C . SER A 1 303 ? 46.671 55.283 63.420 1.00 25.53 311 SER A C 1
ATOM 2377 O O . SER A 1 303 ? 46.024 54.254 63.272 1.00 23.52 311 SER A O 1
ATOM 2380 N N . LYS A 1 304 ? 47.082 55.672 64.621 1.00 26.43 312 LYS A N 1
ATOM 2381 C CA . LYS A 1 304 ? 46.736 54.881 65.803 1.00 28.61 312 LYS A CA 1
ATOM 2382 C C . LYS A 1 304 ? 45.248 54.842 66.054 1.00 26.00 312 LYS A C 1
ATOM 2383 O O . LYS A 1 304 ? 44.716 53.832 66.493 1.00 25.29 312 LYS A O 1
ATOM 2389 N N . ALA A 1 305 ? 44.577 55.965 65.854 1.00 24.14 313 ALA A N 1
ATOM 2390 C CA . ALA A 1 305 ? 43.146 56.022 66.068 1.00 22.50 313 ALA A CA 1
ATOM 2391 C C . ALA A 1 305 ? 42.456 55.068 65.081 1.00 20.37 313 ALA A C 1
ATOM 2392 O O . ALA A 1 305 ? 41.554 54.314 65.468 1.00 18.30 313 ALA A O 1
ATOM 2394 N N . ASP A 1 306 ? 42.880 55.085 63.812 1.00 19.70 314 ASP A N 1
ATOM 2395 C CA . ASP A 1 306 ? 42.342 54.096 62.850 1.00 19.17 314 ASP A CA 1
ATOM 2396 C C . ASP A 1 306 ? 42.637 52.630 63.237 1.00 17.55 314 ASP A C 1
ATOM 2397 O O . ASP A 1 306 ? 41.757 51.744 63.133 1.00 16.40 314 ASP A O 1
ATOM 2402 N N . GLU A 1 307 ? 43.853 52.384 63.698 1.00 17.64 315 GLU A N 1
ATOM 2403 C CA . GLU A 1 307 ? 44.226 51.052 64.144 1.00 18.90 315 GLU A CA 1
ATOM 2404 C C . GLU A 1 307 ? 43.306 50.569 65.255 1.00 18.65 315 GLU A C 1
ATOM 2405 O O . GLU A 1 307 ? 43.001 49.400 65.301 1.00 16.10 315 GLU A O 1
ATOM 2411 N N . GLU A 1 308 ? 42.825 51.465 66.120 1.00 19.15 316 GLU A N 1
ATOM 2412 C CA . GLU A 1 308 ? 41.905 51.010 67.179 1.00 20.17 316 GLU A CA 1
ATOM 2413 C C . GLU A 1 308 ? 40.614 50.427 66.607 1.00 20.33 316 GLU A C 1
ATOM 2414 O O . GLU A 1 308 ? 40.049 49.467 67.165 1.00 18.54 316 GLU A O 1
ATOM 2420 N N . PHE A 1 309 ? 40.154 50.979 65.475 1.00 19.17 317 PHE A N 1
ATOM 2421 C CA . PHE A 1 309 ? 39.001 50.410 64.809 1.00 18.74 317 PHE A CA 1
ATOM 2422 C C . PHE A 1 309 ? 39.228 49.011 64.246 1.00 17.52 317 PHE A C 1
ATOM 2423 O O . PHE A 1 309 ? 38.340 48.205 64.315 1.00 17.77 317 PHE A O 1
ATOM 2431 N N . ARG A 1 310 ? 40.405 48.756 63.675 1.00 17.83 318 ARG A N 1
ATOM 2432 C CA . ARG A 1 310 ? 40.807 47.422 63.251 1.00 16.47 318 ARG A CA 1
ATOM 2433 C C . ARG A 1 310 ? 40.804 46.401 64.423 1.00 16.99 318 ARG A C 1
ATOM 2434 O O . ARG A 1 310 ? 40.320 45.277 64.290 1.00 15.42 318 ARG A O 1
ATOM 2442 N N . LEU A 1 311 ? 41.311 46.808 65.575 1.00 16.91 319 LEU A N 1
ATOM 2443 C CA . LEU A 1 311 ? 41.323 45.941 66.747 1.00 18.44 319 LEU A CA 1
ATOM 2444 C C . LEU A 1 311 ? 39.908 45.671 67.234 1.00 17.43 319 LEU A C 1
ATOM 2445 O O . LEU A 1 311 ? 39.597 44.539 67.565 1.00 16.31 319 LEU A O 1
ATOM 2450 N N . TYR A 1 312 ? 39.068 46.710 67.241 1.00 17.34 320 TYR A N 1
ATOM 2451 C CA . TYR A 1 312 ? 37.635 46.590 67.539 1.00 17.21 320 TYR A CA 1
ATOM 2452 C C . TYR A 1 312 ? 36.969 45.611 66.595 1.00 16.37 320 TYR A C 1
ATOM 2453 O O . TYR A 1 312 ? 36.258 44.736 67.010 1.00 15.62 320 TYR A O 1
ATOM 2462 N N . TYR A 1 313 ? 37.224 45.754 65.301 1.00 16.29 321 TYR A N 1
ATOM 2463 C CA . TYR A 1 313 ? 36.708 44.788 64.338 1.00 15.33 321 TYR A CA 1
ATOM 2464 C C . TYR A 1 313 ? 37.073 43.345 64.682 1.00 14.59 321 TYR A C 1
ATOM 2465 O O . TYR A 1 313 ? 36.202 42.488 64.711 1.00 14.84 321 TYR A O 1
ATOM 2474 N N . PHE A 1 314 ? 38.343 43.076 65.013 1.00 14.99 322 PHE A N 1
ATOM 2475 C CA . PHE A 1 314 ? 38.765 41.765 65.363 1.00 14.68 322 PHE A CA 1
ATOM 2476 C C . PHE A 1 314 ? 38.063 41.287 66.653 1.00 14.22 322 PHE A C 1
ATOM 2477 O O . PHE A 1 314 ? 37.565 40.192 66.711 1.00 12.75 322 PHE A O 1
ATOM 2485 N N . ARG A 1 315 ? 38.043 42.110 67.691 1.00 14.82 323 ARG A N 1
ATOM 2486 C CA . ARG A 1 315 ? 37.396 41.666 68.908 1.00 16.03 323 ARG A CA 1
ATOM 2487 C C . ARG A 1 315 ? 35.956 41.291 68.655 1.00 16.00 323 ARG A C 1
ATOM 2488 O O . ARG A 1 315 ? 35.503 40.225 69.043 1.00 17.03 323 ARG A O 1
ATOM 2496 N N . TYR A 1 316 ? 35.240 42.164 67.979 1.00 17.96 324 TYR A N 1
ATOM 2497 C CA . TYR A 1 316 ? 33.807 41.947 67.752 1.00 17.87 324 TYR A CA 1
ATOM 2498 C C . TYR A 1 316 ? 33.534 40.699 66.896 1.00 17.71 324 TYR A C 1
ATOM 2499 O O . TYR A 1 316 ? 32.767 39.820 67.290 1.00 15.70 324 TYR A O 1
ATOM 2508 N N . ILE A 1 317 ? 34.129 40.619 65.697 1.00 17.12 325 ILE A N 1
ATOM 2509 C CA . ILE A 1 317 ? 33.808 39.499 64.823 1.00 16.12 325 ILE A CA 1
ATOM 2510 C C . ILE A 1 317 ? 34.279 38.137 65.364 1.00 16.49 325 ILE A C 1
ATOM 2511 O O . ILE A 1 317 ? 33.586 37.135 65.201 1.00 16.97 325 ILE A O 1
ATOM 2516 N N . CYS A 1 318 ? 35.434 38.113 66.019 1.00 16.62 326 CYS A N 1
ATOM 2517 C CA . CYS A 1 318 ? 35.967 36.888 66.569 1.00 16.54 326 CYS A CA 1
ATOM 2518 C C . CYS A 1 318 ? 35.108 36.410 67.769 1.00 16.33 326 CYS A C 1
ATOM 2519 O O . CYS A 1 318 ? 34.979 35.221 67.993 1.00 14.61 326 CYS A O 1
ATOM 2522 N N . LYS A 1 319 ? 34.545 37.348 68.505 1.00 18.09 327 LYS A N 1
ATOM 2523 C CA . LYS A 1 319 ? 33.612 36.976 69.601 1.00 18.37 327 LYS A CA 1
ATOM 2524 C C . LYS A 1 319 ? 32.364 36.383 68.977 1.00 18.49 327 LYS A C 1
ATOM 2525 O O . LYS A 1 319 ? 31.912 35.294 69.337 1.00 18.27 327 LYS A O 1
ATOM 2531 N N . ALA A 1 320 ? 31.846 37.061 67.964 1.00 17.72 328 ALA A N 1
ATOM 2532 C CA . ALA A 1 320 ? 30.675 36.540 67.269 1.00 18.21 328 ALA A CA 1
ATOM 2533 C C . ALA A 1 320 ? 30.887 35.116 66.723 1.00 17.74 328 ALA A C 1
ATOM 2534 O O . ALA A 1 320 ? 29.977 34.282 66.744 1.00 16.42 328 ALA A O 1
ATOM 2536 N N . MET A 1 321 ? 32.096 34.822 66.230 1.00 16.82 329 MET A N 1
ATOM 2537 C CA . MET A 1 321 ? 32.418 33.508 65.726 1.00 16.18 329 MET A CA 1
ATOM 2538 C C . MET A 1 321 ? 32.437 32.450 66.839 1.00 16.36 329 MET A C 1
ATOM 2539 O O . MET A 1 321 ? 31.820 31.409 66.705 1.00 15.33 329 MET A O 1
ATOM 2544 N N . ARG A 1 322 ? 33.169 32.732 67.912 1.00 17.47 330 ARG A N 1
ATOM 2545 C CA . ARG A 1 322 ? 33.204 31.836 69.063 1.00 18.94 330 ARG A CA 1
ATOM 2546 C C . ARG A 1 322 ? 31.786 31.476 69.534 1.00 17.58 330 ARG A C 1
ATOM 2547 O O . ARG A 1 322 ? 31.481 30.309 69.737 1.00 17.68 330 ARG A O 1
ATOM 2555 N N . ASP A 1 323 ? 30.938 32.490 69.662 1.00 19.15 331 ASP A N 1
ATOM 2556 C CA . ASP A 1 323 ? 29.565 32.294 70.138 1.00 20.21 331 ASP A CA 1
ATOM 2557 C C . ASP A 1 323 ? 28.743 31.408 69.227 1.00 22.72 331 ASP A C 1
ATOM 2558 O O . ASP A 1 323 ? 27.796 30.784 69.676 1.00 22.04 331 ASP A O 1
ATOM 2563 N N . ARG A 1 324 ? 29.127 31.344 67.944 1.00 18.52 332 ARG A N 1
ATOM 2564 C CA . ARG A 1 324 ? 28.527 30.458 66.963 1.00 18.84 332 ARG A CA 1
ATOM 2565 C C . ARG A 1 324 ? 29.331 29.184 66.702 1.00 17.63 332 ARG A C 1
ATOM 2566 O O . ARG A 1 324 ? 29.017 28.428 65.796 1.00 16.68 332 ARG A O 1
ATOM 2574 N N . ARG A 1 325 ? 30.347 28.915 67.531 1.00 17.82 333 ARG A N 1
ATOM 2575 C CA . ARG A 1 325 ? 31.171 27.699 67.408 1.00 17.41 333 ARG A CA 1
ATOM 2576 C C . ARG A 1 325 ? 31.950 27.590 66.091 1.00 16.38 333 ARG A C 1
ATOM 2577 O O . ARG A 1 325 ? 32.208 26.497 65.588 1.00 15.52 333 ARG A O 1
ATOM 2585 N N . ILE A 1 326 ? 32.313 28.746 65.581 1.00 17.58 334 ILE A N 1
ATOM 2586 C CA . ILE A 1 326 ? 33.064 28.886 64.330 1.00 16.92 334 ILE A CA 1
ATOM 2587 C C . ILE A 1 326 ? 34.513 29.294 64.652 1.00 16.21 334 ILE A C 1
ATOM 2588 O O . ILE A 1 326 ? 34.762 30.226 65.408 1.00 16.48 334 ILE A O 1
ATOM 2593 N N . SER A 1 327 ? 35.442 28.554 64.067 1.00 15.63 335 SER A N 1
ATOM 2594 C CA . SER A 1 327 ? 36.861 28.871 64.102 1.00 15.58 335 SER A CA 1
ATOM 2595 C C . SER A 1 327 ? 37.264 29.699 62.878 1.00 15.18 335 SER A C 1
ATOM 2596 O O . SER A 1 327 ? 36.530 29.748 61.851 1.00 15.63 335 SER A O 1
ATOM 2599 N N . ALA A 1 328 ? 38.438 30.307 62.961 1.00 14.53 336 ALA A N 1
ATOM 2600 C CA . ALA A 1 328 ? 38.883 31.252 61.915 1.00 13.91 336 ALA A CA 1
ATOM 2601 C C . ALA A 1 328 ? 40.397 31.426 61.863 1.00 13.69 336 ALA A C 1
ATOM 2602 O O . ALA A 1 328 ? 41.060 31.564 62.899 1.00 13.27 336 ALA A O 1
ATOM 2604 N N . LEU A 1 329 ? 40.933 31.477 60.642 1.00 12.89 337 LEU A N 1
ATOM 2605 C CA . LEU A 1 329 ? 42.354 31.637 60.460 1.00 13.07 337 LEU A CA 1
ATOM 2606 C C . LEU A 1 329 ? 42.672 32.970 59.774 1.00 13.46 337 LEU A C 1
ATOM 2607 O O . LEU A 1 329 ? 42.205 33.256 58.653 1.00 12.12 337 LEU A O 1
ATOM 2612 N N . TYR A 1 330 ? 43.443 33.786 60.480 1.00 12.67 338 TYR A N 1
ATOM 2613 C CA . TYR A 1 330 ? 43.835 35.100 60.043 1.00 12.54 338 TYR A CA 1
ATOM 2614 C C . TYR A 1 330 ? 44.758 35.019 58.804 1.00 12.01 338 TYR A C 1
ATOM 2615 O O . TYR A 1 330 ? 45.660 34.190 58.742 1.00 12.24 338 TYR A O 1
ATOM 2624 N N . TRP A 1 331 ? 44.478 35.843 57.803 1.00 12.01 339 TRP A N 1
ATOM 2625 C CA . TRP A 1 331 ? 45.348 35.911 56.617 1.00 12.62 339 TRP A CA 1
ATOM 2626 C C . TRP A 1 331 ? 46.566 36.791 56.852 1.00 11.48 339 TRP A C 1
ATOM 2627 O O . TRP A 1 331 ? 46.454 38.010 57.004 1.00 12.12 339 TRP A O 1
ATOM 2638 N N . ASP A 1 332 ? 47.733 36.168 56.893 1.00 11.94 340 ASP A N 1
ATOM 2639 C CA . ASP A 1 332 ? 49.012 36.870 57.041 1.00 13.00 340 ASP A CA 1
ATOM 2640 C C . ASP A 1 332 ? 49.882 36.638 55.807 1.00 13.00 340 ASP A C 1
ATOM 2641 O O . ASP A 1 332 ? 50.347 35.546 55.568 1.00 12.36 340 ASP A O 1
ATOM 2646 N N . ASN A 1 333 ? 50.109 37.701 55.055 1.00 14.19 341 ASN A N 1
ATOM 2647 C CA . ASN A 1 333 ? 50.935 37.624 53.861 1.00 14.85 341 ASN A CA 1
ATOM 2648 C C . ASN A 1 333 ? 52.360 38.133 54.075 1.00 15.71 341 ASN A C 1
ATOM 2649 O O . ASN A 1 333 ? 53.124 38.284 53.103 1.00 14.27 341 ASN A O 1
ATOM 2654 N N . GLY A 1 334 ? 52.731 38.400 55.338 1.00 14.25 342 GLY A N 1
ATOM 2655 C CA . GLY A 1 334 ? 54.034 38.969 55.619 1.00 16.28 342 GLY A CA 1
ATOM 2656 C C . GLY A 1 334 ? 54.274 40.454 55.291 1.00 17.18 342 GLY A C 1
ATOM 2657 O O . GLY A 1 334 ? 55.279 41.006 55.712 1.00 18.49 342 GLY A O 1
ATOM 2658 N N . ASN A 1 335 ? 53.368 41.101 54.564 1.00 16.94 343 ASN A N 1
ATOM 2659 C CA . ASN A 1 335 ? 53.524 42.522 54.203 1.00 17.87 343 ASN A CA 1
ATOM 2660 C C . ASN A 1 335 ? 53.288 43.464 55.375 1.00 17.46 343 ASN A C 1
ATOM 2661 O O . ASN A 1 335 ? 52.200 43.507 55.944 1.00 19.13 343 ASN A O 1
ATOM 2666 N N . SER A 1 336 ? 54.296 44.256 55.697 1.00 18.21 344 SER A N 1
ATOM 2667 C CA . SER A 1 336 ? 54.268 45.141 56.866 1.00 18.89 344 SER A CA 1
ATOM 2668 C C . SER A 1 336 ? 53.617 46.511 56.611 1.00 18.06 344 SER A C 1
ATOM 2669 O O . SER A 1 336 ? 53.426 47.267 57.523 1.00 19.32 344 SER A O 1
ATOM 2672 N N . LYS A 1 337 ? 53.226 46.804 55.382 1.00 19.51 345 LYS A N 1
ATOM 2673 C CA . LYS A 1 337 ? 52.619 48.090 55.067 1.00 20.25 345 LYS A CA 1
ATOM 2674 C C . LYS A 1 337 ? 51.247 48.351 55.710 1.00 20.81 345 LYS A C 1
ATOM 2675 O O . LYS A 1 337 ? 50.568 47.436 56.188 1.00 20.72 345 LYS A O 1
ATOM 2681 N N . ALA A 1 338 ? 50.855 49.621 55.698 1.00 20.42 346 ALA A N 1
ATOM 2682 C CA . ALA A 1 338 ? 49.528 50.046 56.089 1.00 20.07 346 ALA A CA 1
ATOM 2683 C C . ALA A 1 338 ? 48.701 50.056 54.819 1.00 19.05 346 ALA A C 1
ATOM 2684 O O . ALA A 1 338 ? 49.243 50.194 53.741 1.00 19.17 346 ALA A O 1
ATOM 2686 N N . GLY A 1 339 ? 47.392 49.927 54.955 1.00 18.96 347 GLY A N 1
ATOM 2687 C CA . GLY A 1 339 ? 46.498 49.971 53.794 1.00 19.30 347 GLY A CA 1
ATOM 2688 C C . GLY A 1 339 ? 46.460 48.673 53.023 1.00 19.46 347 GLY A C 1
ATOM 2689 O O . GLY A 1 339 ? 46.810 47.614 53.515 1.00 16.37 347 GLY A O 1
ATOM 2690 N N . ASN A 1 340 ? 46.062 48.788 51.765 1.00 20.34 348 ASN A N 1
ATOM 2691 C CA . ASN A 1 340 ? 45.901 47.678 50.859 1.00 22.93 348 ASN A CA 1
ATOM 2692 C C . ASN A 1 340 ? 47.066 46.682 50.919 1.00 20.49 348 ASN A C 1
ATOM 2693 O O . ASN A 1 340 ? 48.225 47.079 50.823 1.00 19.16 348 ASN A O 1
ATOM 2698 N N . ASP A 1 341 ? 46.725 45.413 51.114 1.00 19.70 349 ASP A N 1
ATOM 2699 C CA . ASP A 1 341 ? 47.641 44.258 51.295 1.00 20.61 349 ASP A CA 1
ATOM 2700 C C . ASP A 1 341 ? 48.487 44.213 52.554 1.00 17.82 349 ASP A C 1
ATOM 2701 O O . ASP A 1 341 ? 49.334 43.341 52.700 1.00 16.38 349 ASP A O 1
ATOM 2706 N N . GLY A 1 342 ? 48.190 45.101 53.476 1.00 16.86 350 GLY A N 1
ATOM 2707 C CA . GLY A 1 342 ? 48.952 45.201 54.689 1.00 15.98 350 GLY A CA 1
ATOM 2708 C C . GLY A 1 342 ? 48.452 44.250 55.720 1.00 15.69 350 GLY A C 1
ATOM 2709 O O . GLY A 1 342 ? 47.795 44.685 56.670 1.00 14.95 350 GLY A O 1
ATOM 2710 N N . PHE A 1 343 ? 48.730 42.954 55.534 1.00 15.40 351 PHE A N 1
ATOM 2711 C CA . PHE A 1 343 ? 48.225 41.906 56.485 1.00 15.12 351 PHE A CA 1
ATOM 2712 C C . PHE A 1 343 ? 49.306 41.273 57.411 1.00 14.84 351 PHE A C 1
ATOM 2713 O O . PHE A 1 343 ? 48.990 40.428 58.254 1.00 14.76 351 PHE A O 1
ATOM 2721 N N . GLY A 1 344 ? 50.581 41.602 57.223 1.00 14.54 352 GLY A N 1
ATOM 2722 C CA . GLY A 1 344 ? 51.632 40.919 57.946 1.00 14.97 352 GLY A CA 1
ATOM 2723 C C . GLY A 1 344 ? 51.609 41.287 59.422 1.00 14.83 352 GLY A C 1
ATOM 2724 O O . GLY A 1 344 ? 51.658 42.461 59.765 1.00 16.36 352 GLY A O 1
ATOM 2725 N N . VAL A 1 345 ? 51.495 40.299 60.283 1.00 15.48 353 VAL A N 1
ATOM 2726 C CA . VAL A 1 345 ? 51.625 40.556 61.739 1.00 16.45 353 VAL A CA 1
ATOM 2727 C C . VAL A 1 345 ? 52.727 39.726 62.425 1.00 17.65 353 VAL A C 1
ATOM 2728 O O . VAL A 1 345 ? 53.199 40.136 63.496 1.00 18.51 353 VAL A O 1
ATOM 2732 N N . ILE A 1 346 ? 53.080 38.574 61.841 1.00 17.61 354 ILE A N 1
ATOM 2733 C CA . ILE A 1 346 ? 54.173 37.726 62.293 1.00 17.53 354 ILE A CA 1
ATOM 2734 C C . ILE A 1 346 ? 55.112 37.399 61.155 1.00 18.06 354 ILE A C 1
ATOM 2735 O O . ILE A 1 346 ? 54.667 37.036 60.057 1.00 16.26 354 ILE A O 1
ATOM 2740 N N . ASP A 1 347 ? 56.416 37.532 61.425 1.00 16.90 355 ASP A N 1
ATOM 2741 C CA . ASP A 1 347 ? 57.453 37.240 60.437 1.00 17.16 355 ASP A CA 1
ATOM 2742 C C . ASP A 1 347 ? 57.450 35.758 60.035 1.00 16.22 355 ASP A C 1
ATOM 2743 O O . ASP A 1 347 ? 57.501 34.869 60.877 1.00 14.84 355 ASP A O 1
ATOM 2748 N N . HIS A 1 348 ? 57.383 35.490 58.728 1.00 14.53 356 HIS A N 1
ATOM 2749 C CA . HIS A 1 348 ? 57.225 34.124 58.262 1.00 15.35 356 HIS A CA 1
ATOM 2750 C C . HIS A 1 348 ? 58.448 33.232 58.482 1.00 14.73 356 HIS A C 1
ATOM 2751 O O . HIS A 1 348 ? 58.300 32.022 58.487 1.00 15.34 356 HIS A O 1
ATOM 2758 N N . ALA A 1 349 ? 59.645 33.810 58.658 1.00 15.38 357 ALA A N 1
ATOM 2759 C CA . ALA A 1 349 ? 60.829 33.014 58.938 1.00 16.24 357 ALA A CA 1
ATOM 2760 C C . ALA A 1 349 ? 61.216 32.927 60.421 1.00 17.51 357 ALA A C 1
ATOM 2761 O O . ALA A 1 349 ? 61.804 31.924 60.835 1.00 16.90 357 ALA A O 1
ATOM 2763 N N . THR A 1 350 ? 60.918 33.971 61.182 1.00 18.16 358 THR A N 1
ATOM 2764 C CA . THR A 1 350 ? 61.382 34.059 62.580 1.00 19.61 358 THR A CA 1
ATOM 2765 C C . THR A 1 350 ? 60.292 33.797 63.602 1.00 19.25 358 THR A C 1
ATOM 2766 O O . THR A 1 350 ? 60.606 33.464 64.733 1.00 19.17 358 THR A O 1
ATOM 2770 N N . GLY A 1 351 ? 59.018 33.968 63.228 1.00 19.36 359 GLY A N 1
ATOM 2771 C CA . GLY A 1 351 ? 57.916 33.835 64.177 1.00 19.66 359 GLY A CA 1
ATOM 2772 C C . GLY A 1 351 ? 57.752 35.015 65.129 1.00 20.06 359 GLY A C 1
ATOM 2773 O O . GLY A 1 351 ? 56.934 34.969 66.046 1.00 21.24 359 GLY A O 1
ATOM 2774 N N . ARG A 1 352 ? 58.509 36.072 64.923 1.00 20.07 360 ARG A N 1
ATOM 2775 C CA . ARG A 1 352 ? 58.394 37.257 65.749 1.00 22.89 360 ARG A CA 1
ATOM 2776 C C . ARG A 1 352 ? 57.331 38.198 65.226 1.00 21.78 360 ARG A C 1
ATOM 2777 O O . ARG A 1 352 ? 57.071 38.246 64.020 1.00 17.64 360 ARG A O 1
ATOM 2785 N N . PHE A 1 353 ? 56.756 38.988 66.122 1.00 20.14 361 PHE A N 1
ATOM 2786 C CA . PHE A 1 353 ? 55.845 40.053 65.682 1.00 20.59 361 PHE A CA 1
ATOM 2787 C C . PHE A 1 353 ? 56.477 41.080 64.732 1.00 20.18 361 PHE A C 1
ATOM 2788 O O . PHE A 1 353 ? 57.647 41.474 64.860 1.00 19.98 361 PHE A O 1
ATOM 2796 N N . ILE A 1 354 ? 55.675 41.498 63.771 1.00 19.14 362 ILE A N 1
ATOM 2797 C CA . ILE A 1 354 ? 56.018 42.552 62.823 1.00 20.00 362 ILE A CA 1
ATOM 2798 C C . ILE A 1 354 ? 55.364 43.812 63.340 1.00 19.37 362 ILE A C 1
ATOM 2799 O O . ILE A 1 354 ? 54.129 43.875 63.480 1.00 19.26 362 ILE A O 1
ATOM 2804 N N . GLY A 1 355 ? 56.171 44.815 63.640 1.00 19.45 363 GLY A N 1
ATOM 2805 C CA . GLY A 1 355 ? 55.632 46.131 64.008 1.00 21.00 363 GLY A CA 1
ATOM 2806 C C . GLY A 1 355 ? 54.740 46.037 65.240 1.00 19.80 363 GLY A C 1
ATOM 2807 O O . GLY A 1 355 ? 55.122 45.453 66.224 1.00 18.53 363 GLY A O 1
ATOM 2808 N N . ASN A 1 356 ? 53.546 46.598 65.159 1.00 21.21 364 ASN A N 1
ATOM 2809 C CA . ASN A 1 356 ? 52.537 46.444 66.211 1.00 21.31 364 ASN A CA 1
ATOM 2810 C C . ASN A 1 356 ? 51.605 45.246 66.060 1.00 20.97 364 ASN A C 1
ATOM 2811 O O . ASN A 1 356 ? 50.480 45.256 66.584 1.00 21.13 364 ASN A O 1
ATOM 2816 N N . GLY A 1 357 ? 52.059 44.194 65.368 1.00 19.50 365 GLY A N 1
ATOM 2817 C CA . GLY A 1 357 ? 51.212 43.049 65.133 1.00 18.37 365 GLY A CA 1
ATOM 2818 C C . GLY A 1 357 ? 50.738 42.321 66.380 1.00 18.54 365 GLY A C 1
ATOM 2819 O O . GLY A 1 357 ? 49.678 41.725 66.373 1.00 17.02 365 GLY A O 1
ATOM 2820 N N . GLU A 1 358 ? 51.504 42.388 67.472 1.00 17.44 366 GLU A N 1
ATOM 2821 C CA . GLU A 1 358 ? 51.052 41.722 68.683 1.00 17.57 366 GLU A CA 1
ATOM 2822 C C . GLU A 1 358 ? 49.670 42.174 69.105 1.00 16.81 366 GLU A C 1
ATOM 2823 O O . GLU A 1 358 ? 48.878 41.372 69.578 1.00 17.32 366 GLU A O 1
ATOM 2829 N N . GLN A 1 359 ? 49.392 43.459 68.955 1.00 18.82 367 GLN A N 1
ATOM 2830 C CA . GLN A 1 359 ? 48.127 44.034 69.418 1.00 20.37 367 GLN A CA 1
ATOM 2831 C C . GLN A 1 359 ? 46.949 43.479 68.603 1.00 18.05 367 GLN A C 1
ATOM 2832 O O . GLN A 1 359 ? 45.884 43.258 69.129 1.00 16.24 367 GLN A O 1
ATOM 2838 N N . ALA A 1 360 ? 47.160 43.263 67.301 1.00 17.34 368 ALA A N 1
ATOM 2839 C CA . ALA A 1 360 ? 46.164 42.672 66.418 1.00 16.04 368 ALA A CA 1
ATOM 2840 C C . ALA A 1 360 ? 45.921 41.205 66.754 1.00 15.58 368 ALA A C 1
ATOM 2841 O O . ALA A 1 360 ? 44.785 40.768 66.832 1.00 15.32 368 ALA A O 1
ATOM 2843 N N . VAL A 1 361 ? 47.007 40.478 67.001 1.00 15.15 369 VAL A N 1
ATOM 2844 C CA . VAL A 1 361 ? 46.965 39.063 67.246 1.00 15.69 369 VAL A CA 1
ATOM 2845 C C . VAL A 1 361 ? 46.249 38.822 68.599 1.00 15.79 369 VAL A C 1
ATOM 2846 O O . VAL A 1 361 ? 45.390 37.967 68.698 1.00 14.59 369 VAL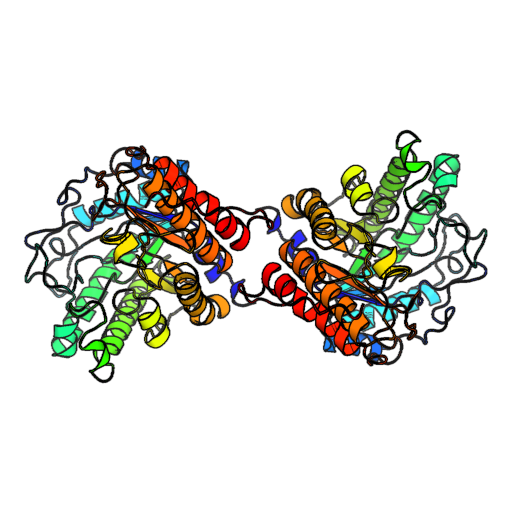 A O 1
ATOM 2850 N N . ARG A 1 362 ? 46.579 39.646 69.582 1.00 17.34 370 ARG A N 1
ATOM 2851 C CA . ARG A 1 362 ? 45.930 39.583 70.895 1.00 17.85 370 ARG A CA 1
ATOM 2852 C C . ARG A 1 362 ? 44.427 39.901 70.803 1.00 18.32 370 ARG A C 1
ATOM 2853 O O . ARG A 1 362 ? 43.620 39.192 71.415 1.00 18.61 370 ARG A O 1
ATOM 2861 N N . ALA A 1 363 ? 44.049 40.935 70.036 1.00 18.32 371 ALA A N 1
ATOM 2862 C CA . ALA A 1 363 ? 42.643 41.268 69.852 1.00 16.52 371 ALA A CA 1
ATOM 2863 C C . ALA A 1 363 ? 41.838 40.065 69.372 1.00 17.70 371 ALA A C 1
ATOM 2864 O O . ALA A 1 363 ? 40.793 39.707 69.954 1.00 16.15 371 ALA A O 1
ATOM 2866 N N . MET A 1 364 ? 42.329 39.387 68.325 1.00 16.59 372 MET A N 1
ATOM 2867 C CA . MET A 1 364 ? 41.585 38.308 67.741 1.00 16.24 372 MET A CA 1
ATOM 2868 C C . MET A 1 364 ? 41.560 37.056 68.640 1.00 17.33 372 MET A C 1
ATOM 2869 O O . MET A 1 364 ? 40.478 36.520 68.944 1.00 17.04 372 MET A O 1
ATOM 2874 N N . ILE A 1 365 ? 42.725 36.626 69.128 1.00 16.16 373 ILE A N 1
ATOM 2875 C CA . ILE A 1 365 ? 42.803 35.388 69.869 1.00 16.27 373 ILE A CA 1
ATOM 2876 C C . ILE A 1 365 ? 42.085 35.589 71.211 1.00 16.32 373 ILE A C 1
ATOM 2877 O O . ILE A 1 365 ? 41.266 34.793 71.568 1.00 17.25 373 ILE A O 1
ATOM 2882 N N . ASP A 1 366 ? 42.377 36.668 71.905 1.00 17.47 374 ASP A N 1
ATOM 2883 C CA . ASP A 1 366 ? 41.855 36.799 73.287 1.00 18.30 374 ASP A CA 1
ATOM 2884 C C . ASP A 1 366 ? 40.326 37.001 73.295 1.00 19.62 374 ASP A C 1
ATOM 2885 O O . ASP A 1 366 ? 39.649 36.563 74.224 1.00 18.81 374 ASP A O 1
ATOM 2890 N N . SER A 1 367 ? 39.775 37.601 72.236 1.00 18.81 375 SER A N 1
ATOM 2891 C CA . SER A 1 367 ? 38.336 37.754 72.155 1.00 18.45 375 SER A CA 1
ATOM 2892 C C . SER A 1 367 ? 37.642 36.402 71.912 1.00 18.80 375 SER A C 1
ATOM 2893 O O . SER A 1 367 ? 36.670 36.078 72.599 1.00 19.81 375 SER A O 1
ATOM 2896 N N . TRP A 1 368 ? 38.127 35.621 70.943 1.00 17.70 376 TRP A N 1
ATOM 2897 C CA . TRP A 1 368 ? 37.623 34.297 70.673 1.00 17.75 376 TRP A CA 1
ATOM 2898 C C . TRP A 1 368 ? 37.726 33.412 71.912 1.00 19.19 376 TRP A C 1
ATOM 2899 O O . TRP A 1 368 ? 36.786 32.697 72.205 1.00 18.15 376 TRP A O 1
ATOM 2910 N N . GLU A 1 369 ? 38.884 33.460 72.594 1.00 19.58 377 GLU A N 1
ATOM 2911 C CA . GLU A 1 369 ? 39.200 32.513 73.673 1.00 21.81 377 GLU A CA 1
ATOM 2912 C C . GLU A 1 369 ? 38.498 32.842 75.011 1.00 22.45 377 GLU A C 1
ATOM 2913 O O . GLU A 1 369 ? 38.390 31.970 75.880 1.00 24.06 377 GLU A O 1
ATOM 2919 N N . ASN A 1 370 ? 38.091 34.084 75.181 1.00 23.59 378 ASN A N 1
ATOM 2920 C CA . ASN A 1 370 ? 37.522 34.531 76.442 1.00 24.39 378 ASN A CA 1
ATOM 2921 C C . ASN A 1 370 ? 36.356 33.632 76.896 1.00 25.06 378 ASN A C 1
ATOM 2922 O O . ASN A 1 370 ? 35.460 33.258 76.116 1.00 23.97 378 ASN A O 1
ATOM 2927 N N . ASN A 1 371 ? 36.412 33.219 78.164 1.00 26.05 379 ASN A N 1
ATOM 2928 C CA . ASN A 1 371 ? 35.438 32.262 78.702 1.00 25.92 379 ASN A CA 1
ATOM 2929 C C . ASN A 1 371 ? 34.594 32.845 79.826 1.00 25.64 379 ASN A C 1
ATOM 2930 O O . ASN A 1 371 ? 33.959 32.105 80.565 1.00 24.83 379 ASN A O 1
ATOM 2935 N N . ASP A 1 372 ? 34.613 34.161 79.942 1.00 24.19 380 ASP A N 1
ATOM 2936 C CA . ASP A 1 372 ? 33.835 34.865 80.911 1.00 26.26 380 ASP A CA 1
ATOM 2937 C C . ASP A 1 372 ? 32.424 35.133 80.337 1.00 26.81 380 ASP A C 1
ATOM 2938 O O . ASP A 1 372 ? 32.265 35.812 79.321 1.00 27.26 380 ASP A O 1
ATOM 2943 N N . PRO A 1 373 ? 31.379 34.627 81.011 1.00 26.27 381 PRO A N 1
ATOM 2944 C CA . PRO A 1 373 ? 30.030 34.877 80.473 1.00 26.42 381 PRO A CA 1
ATOM 2945 C C . PRO A 1 373 ? 29.584 36.350 80.509 1.00 24.41 381 PRO A C 1
ATOM 2946 O O . PRO A 1 373 ? 28.629 36.720 79.813 1.00 25.45 381 PRO A O 1
ATOM 2950 N N . ASN A 1 374 ? 30.288 37.194 81.251 1.00 20.06 382 ASN A N 1
ATOM 2951 C CA . ASN A 1 374 ? 30.068 38.623 81.174 1.00 20.98 382 ASN A CA 1
ATOM 2952 C C . ASN A 1 374 ? 30.746 39.377 80.021 1.00 21.31 382 ASN A C 1
ATOM 2953 O O . ASN A 1 374 ? 30.514 40.575 79.820 1.00 24.09 382 ASN A O 1
ATOM 2958 N N . TYR A 1 375 ? 31.663 38.698 79.350 1.00 22.94 383 TYR A N 1
ATOM 2959 C CA . TYR A 1 375 ? 32.286 39.212 78.123 1.00 21.36 383 TYR A CA 1
ATOM 2960 C C . TYR A 1 375 ? 31.362 38.795 77.001 1.00 20.46 383 TYR A C 1
ATOM 2961 O O . TYR A 1 375 ? 31.198 37.617 76.720 1.00 22.69 383 TYR A O 1
ATOM 2970 N N . THR A 1 376 ? 30.719 39.781 76.398 1.00 21.24 384 THR A N 1
ATOM 2971 C CA . THR A 1 376 ? 29.680 39.538 75.441 1.00 21.17 384 THR A CA 1
ATOM 2972 C C . THR A 1 376 ? 29.872 40.449 74.231 1.00 20.36 384 THR A C 1
ATOM 2973 O O . THR A 1 376 ? 30.620 41.420 74.255 1.00 20.51 384 THR A O 1
ATOM 2977 N N . LEU A 1 377 ? 29.091 40.172 73.206 1.00 22.46 385 LEU A N 1
ATOM 2978 C CA . LEU A 1 377 ? 29.108 41.004 72.036 1.00 21.91 385 LEU A CA 1
ATOM 2979 C C . LEU A 1 377 ? 28.714 42.442 72.426 1.00 21.72 385 LEU A C 1
ATOM 2980 O O . LEU A 1 377 ? 29.339 43.410 71.998 1.00 21.82 385 LEU A O 1
ATOM 2985 N N . GLN A 1 378 ? 27.714 42.563 73.297 1.00 23.37 386 GLN A N 1
ATOM 2986 C CA . GLN A 1 378 ? 27.295 43.869 73.800 1.00 24.52 386 GLN A CA 1
ATOM 2987 C C . GLN A 1 378 ? 28.413 44.632 74.511 1.00 22.12 386 GLN A C 1
ATOM 2988 O O . GLN A 1 378 ? 28.565 45.822 74.285 1.00 22.97 386 GLN A O 1
ATOM 2994 N N . SER A 1 379 ? 29.192 43.962 75.358 1.00 22.60 387 SER A N 1
ATOM 2995 C CA . SER A 1 379 ? 30.287 44.629 76.072 1.00 22.19 387 SER A CA 1
ATOM 2996 C C . SER A 1 379 ? 31.374 45.125 75.134 1.00 22.22 387 SER A C 1
ATOM 2997 O O . SER A 1 379 ? 31.890 46.207 75.321 1.00 20.52 387 SER A O 1
ATOM 3000 N N . ILE A 1 380 ? 31.671 44.359 74.088 1.00 22.92 388 ILE A N 1
ATOM 3001 C CA . ILE A 1 380 ? 32.609 44.833 73.054 1.00 21.30 388 ILE A CA 1
ATOM 3002 C C . ILE A 1 380 ? 32.018 46.041 72.317 1.00 20.29 388 ILE A C 1
ATOM 3003 O O . ILE A 1 380 ? 32.650 47.096 72.204 1.00 20.85 388 ILE A O 1
ATOM 3008 N N . TYR A 1 381 ? 30.787 45.884 71.817 1.00 20.72 389 TYR A N 1
ATOM 3009 C CA . TYR A 1 381 ? 30.033 46.966 71.194 1.00 23.34 389 TYR A CA 1
ATOM 3010 C C . TYR A 1 381 ? 30.105 48.279 71.988 1.00 24.06 389 TYR A C 1
ATOM 3011 O O . TYR A 1 381 ? 30.484 49.340 71.465 1.00 21.90 389 TYR A O 1
ATOM 3020 N N . ASP A 1 382 ? 29.786 48.197 73.272 1.00 25.40 390 ASP A N 1
ATOM 3021 C CA . ASP A 1 382 ? 29.750 49.404 74.120 1.00 27.39 390 ASP A CA 1
ATOM 3022 C C . ASP A 1 382 ? 31.125 50.010 74.365 1.00 29.41 390 ASP A C 1
ATOM 3023 O O . ASP A 1 382 ? 31.229 51.158 74.801 1.00 32.11 390 ASP A O 1
ATOM 3028 N N . SER A 1 383 ? 32.180 49.246 74.122 1.00 27.63 391 SER A N 1
ATOM 3029 C CA . SER A 1 383 ? 33.539 49.738 74.301 1.00 29.12 391 SER A CA 1
ATOM 3030 C C . SER A 1 383 ? 34.205 50.179 72.986 1.00 27.33 391 SER A C 1
ATOM 3031 O O . SER A 1 383 ? 35.422 50.427 72.965 1.00 26.14 391 SER A O 1
ATOM 3034 N N . ALA A 1 384 ? 33.421 50.303 71.907 1.00 26.54 392 ALA A N 1
ATOM 3035 C CA . ALA A 1 384 ? 33.985 50.653 70.594 1.00 25.95 392 ALA A CA 1
ATOM 3036 C C . ALA A 1 384 ? 34.700 52.010 70.627 1.00 26.43 392 ALA A C 1
ATOM 3037 O O . ALA A 1 384 ? 34.253 52.945 71.291 1.00 27.55 392 ALA A O 1
ATOM 3039 N N . PRO A 1 385 ? 35.781 52.154 69.852 1.00 25.68 393 PRO A N 1
ATOM 3040 C CA . PRO A 1 385 ? 36.589 53.372 69.977 1.00 25.78 393 PRO A CA 1
ATOM 3041 C C . PRO A 1 385 ? 35.983 54.634 69.333 1.00 26.51 393 PRO A C 1
ATOM 3042 O O . PRO A 1 385 ? 35.040 54.587 68.539 1.00 26.38 393 PRO A O 1
ATOM 3046 N N . GLU A 1 386 ? 36.580 55.765 69.651 1.00 28.82 394 GLU A N 1
ATOM 3047 C CA . GLU A 1 386 ? 36.086 57.059 69.183 1.00 31.13 394 GLU A CA 1
ATOM 3048 C C . GLU A 1 386 ? 36.595 57.425 67.789 1.00 29.66 394 GLU A C 1
ATOM 3049 O O . GLU A 1 386 ? 37.779 57.283 67.505 1.00 29.73 394 GLU A O 1
ATOM 3055 N N . SER A 1 387 ? 35.721 57.915 66.919 1.00 28.33 395 SER A N 1
ATOM 3056 C CA . SER A 1 387 ? 36.160 58.318 65.597 1.00 29.88 395 SER A CA 1
ATOM 3057 C C . SER A 1 387 ? 37.178 59.457 65.668 1.00 33.76 395 SER A C 1
ATOM 3058 O O . SER A 1 387 ? 37.126 60.298 66.571 1.00 29.64 395 SER A O 1
ATOM 3061 N N . SER A 1 388 ? 38.092 59.494 64.703 1.00 36.13 396 SER A N 1
ATOM 3062 C CA . SER A 1 388 ? 39.032 60.607 64.600 1.00 38.74 396 SER A CA 1
ATOM 3063 C C . SER A 1 388 ? 38.662 61.509 63.414 1.00 42.60 396 SER A C 1
ATOM 3064 O O . SER A 1 388 ? 39.523 62.204 62.867 1.00 44.67 396 SER A O 1
ATOM 3067 N N . ARG A 1 389 ? 37.376 61.493 63.038 1.00 47.46 397 ARG A N 1
ATOM 3068 C CA . ARG A 1 389 ? 36.810 62.376 61.997 1.00 49.31 397 ARG A CA 1
ATOM 3069 C C . ARG A 1 389 ? 35.451 62.991 62.363 1.00 50.00 397 ARG A C 1
ATOM 3070 O O . ARG A 1 389 ? 34.933 62.818 63.476 1.00 55.60 397 ARG A O 1
ATOM 3078 N N . ARG B 1 1 ? 38.862 22.779 79.287 1.00 41.47 9 ARG B N 1
ATOM 3079 C CA . ARG B 1 1 ? 38.229 23.760 80.223 1.00 38.85 9 ARG B CA 1
ATOM 3080 C C . ARG B 1 1 ? 37.517 23.015 81.335 1.00 34.71 9 ARG B C 1
ATOM 3081 O O . ARG B 1 1 ? 36.656 22.203 81.065 1.00 32.94 9 ARG B O 1
ATOM 3089 N N . PRO B 1 2 ? 37.855 23.293 82.599 1.00 34.31 10 PRO B N 1
ATOM 3090 C CA . PRO B 1 2 ? 37.179 22.586 83.691 1.00 32.56 10 PRO B CA 1
ATOM 3091 C C . PRO B 1 2 ? 35.645 22.696 83.670 1.00 34.66 10 PRO B C 1
ATOM 3092 O O . PRO B 1 2 ? 34.964 21.767 84.094 1.00 33.26 10 PRO B O 1
ATOM 3096 N N . MET B 1 3 ? 35.122 23.798 83.152 1.00 33.81 11 MET B N 1
ATOM 3097 C CA . MET B 1 3 ? 33.670 23.980 83.033 1.00 35.99 11 MET B CA 1
ATOM 3098 C C . MET B 1 3 ? 33.052 23.109 81.916 1.00 36.73 11 MET B C 1
ATOM 3099 O O . MET B 1 3 ? 31.820 23.020 81.804 1.00 29.39 11 MET B O 1
ATOM 3104 N N . ASP B 1 4 ? 33.893 22.515 81.066 1.00 37.53 12 ASP B N 1
ATOM 3105 C CA . ASP B 1 4 ? 33.409 21.552 80.069 1.00 38.35 12 ASP B CA 1
ATOM 3106 C C . ASP B 1 4 ? 33.458 20.127 80.595 1.00 36.88 12 ASP B C 1
ATOM 3107 O O . ASP B 1 4 ? 33.124 19.205 79.862 1.00 40.67 12 ASP B O 1
ATOM 3112 N N . ASN B 1 5 ? 33.837 19.931 81.857 1.00 33.82 13 ASN B N 1
ATOM 3113 C CA . ASN B 1 5 ? 33.966 18.607 82.392 1.00 34.14 13 ASN B CA 1
ATOM 3114 C C . ASN B 1 5 ? 32.615 17.904 82.516 1.00 39.19 13 ASN B C 1
ATOM 3115 O O . ASN B 1 5 ? 31.548 18.506 82.300 1.00 38.99 13 ASN B O 1
ATOM 3120 N N . GLU B 1 6 ? 32.677 16.629 82.877 1.00 38.93 14 GLU B N 1
ATOM 3121 C CA . GLU B 1 6 ? 31.512 15.769 82.843 1.00 41.75 14 GLU B CA 1
ATOM 3122 C C . GLU B 1 6 ? 30.490 16.197 83.900 1.00 37.94 14 GLU B C 1
ATOM 3123 O O . GLU B 1 6 ? 29.294 16.173 83.647 1.00 33.84 14 GLU B O 1
ATOM 3129 N N . ALA B 1 7 ? 30.989 16.562 85.082 1.00 36.22 15 ALA B N 1
ATOM 3130 C CA . ALA B 1 7 ? 30.152 16.948 86.223 1.00 36.01 15 ALA B CA 1
ATOM 3131 C C . ALA B 1 7 ? 29.269 18.152 85.873 1.00 36.84 15 ALA B C 1
ATOM 3132 O O . ALA B 1 7 ? 28.062 18.148 86.143 1.00 33.62 15 ALA B O 1
ATOM 3134 N N . VAL B 1 8 ? 29.865 19.154 85.233 1.00 35.25 16 VAL B N 1
ATOM 3135 C CA . VAL B 1 8 ? 29.145 20.360 84.855 1.00 35.30 16 VAL B CA 1
ATOM 3136 C C . VAL B 1 8 ? 28.134 20.052 83.763 1.00 36.69 16 VAL B C 1
ATOM 3137 O O . VAL B 1 8 ? 27.013 20.556 83.825 1.00 32.43 16 VAL B O 1
ATOM 3141 N N . GLN B 1 9 ? 28.509 19.222 82.785 1.00 34.08 17 GLN B N 1
ATOM 3142 C CA . GLN B 1 9 ? 27.557 18.732 81.779 1.00 35.57 17 GLN B CA 1
ATOM 3143 C C . GLN B 1 9 ? 26.319 18.084 82.406 1.00 31.23 17 GLN B C 1
ATOM 3144 O O . GLN B 1 9 ? 25.210 18.270 81.936 1.00 33.33 17 GLN B O 1
ATOM 3150 N N . PHE B 1 10 ? 26.521 17.309 83.456 1.00 31.93 18 PHE B N 1
ATOM 3151 C CA . PHE B 1 10 ? 25.427 16.691 84.164 1.00 32.39 18 PHE B CA 1
ATOM 3152 C C . PHE B 1 10 ? 24.547 17.734 84.880 1.00 32.90 18 PHE B C 1
ATOM 3153 O O . PHE B 1 10 ? 23.306 17.747 84.722 1.00 30.64 18 PHE B O 1
ATOM 3161 N N . GLY B 1 11 ? 25.190 18.587 85.680 1.00 31.52 19 GLY B N 1
ATOM 3162 C CA . GLY B 1 11 ? 24.516 19.763 86.249 1.00 28.72 19 GLY B CA 1
ATOM 3163 C C . GLY B 1 11 ? 23.622 20.378 85.208 1.00 27.87 19 GLY B C 1
ATOM 3164 O O . GLY B 1 11 ? 22.418 20.544 85.424 1.00 29.03 19 GLY B O 1
ATOM 3165 N N . MET B 1 12 ? 24.179 20.669 84.048 1.00 29.07 20 MET B N 1
ATOM 3166 C CA . MET B 1 12 ? 23.410 21.330 83.001 1.00 30.95 20 MET B CA 1
ATOM 3167 C C . MET B 1 12 ? 22.268 20.513 82.484 1.00 31.00 20 MET B C 1
ATOM 3168 O O . MET B 1 12 ? 21.281 21.072 82.013 1.00 30.61 20 MET B O 1
ATOM 3173 N N . SER B 1 13 ? 22.412 19.196 82.522 1.00 29.23 21 SER B N 1
ATOM 3174 C CA . SER B 1 13 ? 21.407 18.338 81.952 1.00 28.93 21 SER B CA 1
ATOM 3175 C C . SER B 1 13 ? 20.112 18.435 82.777 1.00 26.77 21 SER B C 1
ATOM 3176 O O . SER B 1 13 ? 19.067 18.134 82.246 1.00 26.64 21 SER B O 1
ATOM 3179 N N . MET B 1 14 ? 20.178 18.822 84.063 1.00 25.48 22 MET B N 1
ATOM 3180 C CA . MET B 1 14 ? 18.950 19.054 84.862 1.00 24.12 22 MET B CA 1
ATOM 3181 C C . MET B 1 14 ? 18.102 20.219 84.341 1.00 24.66 22 MET B C 1
ATOM 3182 O O . MET B 1 14 ? 16.904 20.327 84.689 1.00 26.45 22 MET B O 1
ATOM 3187 N N . GLY B 1 15 ? 18.692 21.055 83.475 1.00 23.49 23 GLY B N 1
ATOM 3188 C CA . GLY B 1 15 ? 17.993 22.102 82.720 1.00 23.82 23 GLY B CA 1
ATOM 3189 C C . GLY B 1 15 ? 17.171 22.955 83.675 1.00 23.79 23 GLY B C 1
ATOM 3190 O O . GLY B 1 15 ? 17.662 23.349 84.753 1.00 23.01 23 GLY B O 1
ATOM 3191 N N . ILE B 1 16 ? 15.918 23.181 83.306 1.00 22.93 24 ILE B N 1
ATOM 3192 C CA . ILE B 1 16 ? 14.942 23.738 84.238 1.00 23.39 24 ILE B CA 1
ATOM 3193 C C . ILE B 1 16 ? 14.082 22.597 84.729 1.00 22.36 24 ILE B C 1
ATOM 3194 O O . ILE B 1 16 ? 13.518 21.883 83.917 1.00 21.27 24 ILE B O 1
ATOM 3199 N N . GLY B 1 17 ? 14.027 22.420 86.057 1.00 21.12 25 GLY B N 1
ATOM 3200 C CA . GLY B 1 17 ? 13.186 21.418 86.688 1.00 22.61 25 GLY B CA 1
ATOM 3201 C C . GLY B 1 17 ? 12.057 22.011 87.526 1.00 24.14 25 GLY B C 1
ATOM 3202 O O . GLY B 1 17 ? 11.750 23.218 87.416 1.00 23.43 25 GLY B O 1
ATOM 3203 N N . TRP B 1 18 ? 11.429 21.151 88.322 1.00 21.01 26 TRP B N 1
ATOM 3204 C CA . TRP B 1 18 ? 10.191 21.482 89.052 1.00 22.01 26 TRP B CA 1
ATOM 3205 C C . TRP B 1 18 ? 10.157 20.744 90.369 1.00 20.86 26 TRP B C 1
ATOM 3206 O O . TRP B 1 18 ? 10.595 19.582 90.436 1.00 20.47 26 TRP B O 1
ATOM 3217 N N . ASN B 1 19 ? 9.689 21.419 91.416 1.00 19.82 27 ASN B N 1
ATOM 3218 C CA . ASN B 1 19 ? 9.634 20.873 92.768 1.00 20.21 27 ASN B CA 1
ATOM 3219 C C . ASN B 1 19 ? 8.219 20.435 93.074 1.00 21.04 27 ASN B C 1
ATOM 3220 O O . ASN B 1 19 ? 7.282 21.215 92.901 1.00 20.38 27 ASN B O 1
ATOM 3225 N N . LEU B 1 20 ? 8.088 19.198 93.549 1.00 20.54 28 LEU B N 1
ATOM 3226 C CA . LEU B 1 20 ? 6.853 18.690 94.121 1.00 20.59 28 LEU B CA 1
ATOM 3227 C C . LEU B 1 20 ? 6.780 19.182 95.565 1.00 20.50 28 LEU B C 1
ATOM 3228 O O . LEU B 1 20 ? 6.972 18.432 96.499 1.00 19.74 28 LEU B O 1
ATOM 3233 N N . GLY B 1 21 ? 6.534 20.481 95.753 1.00 19.88 29 GLY B N 1
ATOM 3234 C CA . GLY B 1 21 ? 6.635 21.076 97.076 1.00 20.25 29 GLY B CA 1
ATOM 3235 C C . GLY B 1 21 ? 5.360 21.021 97.891 1.00 19.49 29 GLY B C 1
ATOM 3236 O O . GLY B 1 21 ? 4.268 20.777 97.361 1.00 19.69 29 GLY B O 1
ATOM 3237 N N . ASN B 1 22 ? 5.508 21.224 99.196 1.00 19.91 30 ASN B N 1
ATOM 3238 C CA . ASN B 1 22 ? 4.391 21.098 100.140 1.00 20.43 30 ASN B CA 1
ATOM 3239 C C . ASN B 1 22 ? 3.667 19.750 99.971 1.00 22.36 30 ASN B C 1
ATOM 3240 O O . ASN B 1 22 ? 2.433 19.687 99.988 1.00 22.68 30 ASN B O 1
ATOM 3245 N N . GLN B 1 23 ? 4.451 18.687 99.774 1.00 23.02 31 GLN B N 1
ATOM 3246 C CA . GLN B 1 23 ? 3.926 17.360 99.462 1.00 23.58 31 GLN B CA 1
ATOM 3247 C C . GLN B 1 23 ? 4.548 16.344 100.455 1.00 23.28 31 GLN B C 1
ATOM 3248 O O . GLN B 1 23 ? 4.153 16.322 101.629 1.00 22.41 31 GLN B O 1
ATOM 3254 N N . MET B 1 24 ? 5.567 15.588 100.058 1.00 24.81 32 MET B N 1
ATOM 3255 C CA . MET B 1 24 ? 6.211 14.652 101.005 1.00 24.97 32 MET B CA 1
ATOM 3256 C C . MET B 1 24 ? 6.973 15.404 102.091 1.00 24.53 32 MET B C 1
ATOM 3257 O O . MET B 1 24 ? 7.252 14.863 103.162 1.00 26.94 32 MET B O 1
ATOM 3262 N N . ASP B 1 25 ? 7.247 16.685 101.830 1.00 24.02 33 ASP B N 1
ATOM 3263 C CA . ASP B 1 25 ? 7.819 17.607 102.819 1.00 22.88 33 ASP B CA 1
ATOM 3264 C C . ASP B 1 25 ? 6.835 18.137 103.855 1.00 21.92 33 ASP B C 1
ATOM 3265 O O . ASP B 1 25 ? 7.252 18.623 104.915 1.00 20.55 33 ASP B O 1
ATOM 3270 N N . ALA B 1 26 ? 5.534 18.057 103.577 1.00 20.74 34 ALA B N 1
ATOM 3271 C CA . ALA B 1 26 ? 4.542 18.632 104.483 1.00 21.87 34 ALA B CA 1
ATOM 3272 C C . ALA B 1 26 ? 4.470 17.865 105.778 1.00 23.92 34 ALA B C 1
ATOM 3273 O O . ALA B 1 26 ? 4.588 16.642 105.753 1.00 24.44 34 ALA B O 1
ATOM 3275 N N . HIS B 1 27 ? 4.223 18.582 106.873 1.00 23.77 35 HIS B N 1
ATOM 3276 C CA . HIS B 1 27 ? 4.184 18.009 108.205 1.00 25.66 35 HIS B CA 1
ATOM 3277 C C . HIS B 1 27 ? 3.393 18.844 109.203 1.00 27.81 35 HIS B C 1
ATOM 3278 O O . HIS B 1 27 ? 3.162 20.040 109.013 1.00 28.33 35 HIS B O 1
ATOM 3285 N N . TYR B 1 28 ? 3.004 18.197 110.300 1.00 28.12 36 TYR B N 1
ATOM 3286 C CA . TYR B 1 28 ? 2.519 18.882 111.487 1.00 27.71 36 TYR B CA 1
ATOM 3287 C C . TYR B 1 28 ? 2.537 17.948 112.687 1.00 29.46 36 TYR B C 1
ATOM 3288 O O . TYR B 1 28 ? 2.543 16.718 112.537 1.00 27.27 36 TYR B O 1
ATOM 3297 N N . ASP B 1 29 ? 2.568 18.545 113.866 1.00 30.08 37 ASP B N 1
ATOM 3298 C CA . ASP B 1 29 ? 2.609 17.800 115.122 1.00 33.95 37 ASP B CA 1
ATOM 3299 C C . ASP B 1 29 ? 3.678 16.684 115.085 1.00 33.05 37 ASP B C 1
ATOM 3300 O O . ASP B 1 29 ? 3.508 15.630 115.677 1.00 33.70 37 ASP B O 1
ATOM 3305 N N . GLY B 1 30 ? 4.785 16.928 114.385 1.00 32.05 38 GLY B N 1
ATOM 3306 C CA . GLY B 1 30 ? 5.938 16.035 114.409 1.00 30.69 38 GLY B CA 1
ATOM 3307 C C . GLY B 1 30 ? 5.994 14.956 113.348 1.00 30.26 38 GLY B C 1
ATOM 3308 O O . GLY B 1 30 ? 6.867 14.087 113.376 1.00 30.36 38 GLY B O 1
ATOM 3309 N N . CYS B 1 31 ? 5.089 15.000 112.385 1.00 29.47 39 CYS B N 1
ATOM 3310 C CA . CYS B 1 31 ? 5.064 13.979 111.372 1.00 28.14 39 CYS B CA 1
ATOM 3311 C C . CYS B 1 31 ? 4.699 14.556 110.019 1.00 26.75 39 CYS B C 1
ATOM 3312 O O . CYS B 1 31 ? 3.817 15.403 109.922 1.00 28.13 39 CYS B O 1
ATOM 3315 N N . SER B 1 32 ? 5.344 14.053 10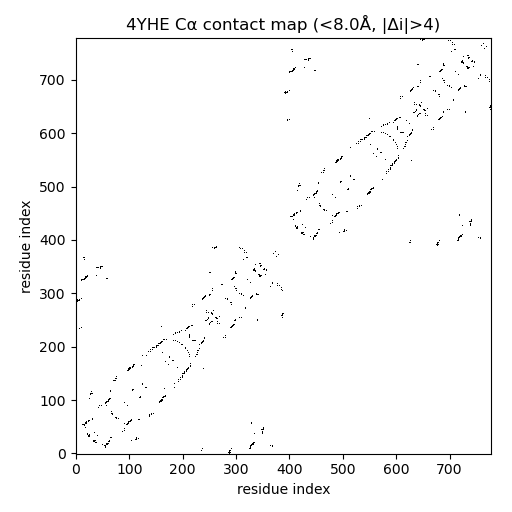8.981 1.00 26.78 40 SER B N 1
ATOM 3316 C CA . SER B 1 32 ? 5.007 14.408 107.613 1.00 26.14 40 SER B CA 1
ATOM 3317 C C . SER B 1 32 ? 3.859 13.562 107.060 1.00 28.06 40 SER B C 1
ATOM 3318 O O . SER B 1 32 ? 3.713 12.382 107.406 1.00 25.55 40 SER B O 1
ATOM 3321 N N . TYR B 1 33 ? 3.071 14.175 106.179 1.00 27.13 41 TYR B N 1
ATOM 3322 C CA . TYR B 1 33 ? 1.965 13.502 105.473 1.00 28.13 41 TYR B CA 1
ATOM 3323 C C . TYR B 1 33 ? 1.925 14.106 104.081 1.00 28.03 41 TYR B C 1
ATOM 3324 O O . TYR B 1 33 ? 1.885 15.347 103.951 1.00 28.67 41 TYR B O 1
ATOM 3333 N N . GLU B 1 34 ? 1.923 13.272 103.049 1.00 26.63 42 GLU B N 1
ATOM 3334 C CA . GLU B 1 34 ? 1.884 13.769 101.673 1.00 26.29 42 GLU B CA 1
ATOM 3335 C C . GLU B 1 34 ? 0.780 14.829 101.388 1.00 26.95 42 GLU B C 1
ATOM 3336 O O . GLU B 1 34 ? 1.007 15.766 100.613 1.00 25.25 42 GLU B O 1
ATOM 3342 N N . THR B 1 35 ? -0.404 14.660 101.987 1.00 24.86 43 THR B N 1
ATOM 3343 C CA . THR B 1 35 ? -1.562 15.535 101.721 1.00 24.75 43 THR B CA 1
ATOM 3344 C C . THR B 1 35 ? -1.765 16.559 102.812 1.00 23.58 43 THR B C 1
ATOM 3345 O O . THR B 1 35 ? -2.752 17.266 102.807 1.00 24.26 43 THR B O 1
ATOM 3349 N N . GLY B 1 36 ? -0.814 16.648 103.744 1.00 23.75 44 GLY B N 1
ATOM 3350 C CA . GLY B 1 36 ? -0.985 17.416 104.971 1.00 24.66 44 GLY B CA 1
ATOM 3351 C C . GLY B 1 36 ? -1.132 18.915 104.798 1.00 23.50 44 GLY B C 1
ATOM 3352 O O . GLY B 1 36 ? -1.725 19.554 105.649 1.00 24.38 44 GLY B O 1
ATOM 3353 N N . TRP B 1 37 ? -0.591 19.465 103.704 1.00 24.27 45 TRP B N 1
ATOM 3354 C CA . TRP B 1 37 ? -0.685 20.916 103.406 1.00 24.72 45 TRP B CA 1
ATOM 3355 C C . TRP B 1 37 ? -1.535 21.244 102.179 1.00 25.40 45 TRP B C 1
ATOM 3356 O O . TRP B 1 37 ? -1.362 22.290 101.545 1.00 25.85 45 TRP B O 1
ATOM 3367 N N . GLY B 1 38 ? -2.480 20.366 101.878 1.00 25.21 46 GLY B N 1
ATOM 3368 C CA . GLY B 1 38 ? -3.567 20.696 100.967 1.00 25.28 46 GLY B CA 1
ATOM 3369 C C . GLY B 1 38 ? -3.385 20.150 99.570 1.00 26.03 46 GLY B C 1
ATOM 3370 O O . GLY B 1 38 ? -4.279 20.285 98.742 1.00 27.35 46 GLY B O 1
ATOM 3371 N N . ASN B 1 39 ? -2.243 19.535 99.280 1.00 23.81 47 ASN B N 1
ATOM 3372 C CA . ASN B 1 39 ? -2.075 18.896 97.991 1.00 23.87 47 ASN B CA 1
ATOM 3373 C C . ASN B 1 39 ? -2.604 17.475 98.015 1.00 25.52 47 ASN B C 1
ATOM 3374 O O . ASN B 1 39 ? -2.609 16.833 99.069 1.00 28.97 47 ASN B O 1
ATOM 3379 N N . LYS B 1 40 ? -3.045 17.001 96.853 1.00 24.56 48 LYS B N 1
ATOM 3380 C CA . LYS B 1 40 ? -3.529 15.639 96.696 1.00 27.08 48 LYS B CA 1
ATOM 3381 C C . LYS B 1 40 ? -2.388 14.783 96.180 1.00 26.37 48 LYS B C 1
ATOM 3382 O O . LYS B 1 40 ? -1.376 15.308 95.667 1.00 26.62 48 LYS B O 1
ATOM 3388 N N . ALA B 1 41 ? -2.571 13.470 96.297 1.00 23.97 49 ALA B N 1
ATOM 3389 C CA . ALA B 1 41 ? -1.497 12.510 96.075 1.00 25.36 49 ALA B CA 1
ATOM 3390 C C . ALA B 1 41 ? -0.981 12.553 94.656 1.00 23.82 49 ALA B C 1
ATOM 3391 O O . ALA B 1 41 ? -1.755 12.582 93.723 1.00 23.32 49 ALA B O 1
ATOM 3393 N N . ALA B 1 42 ? 0.338 12.544 94.479 1.00 24.67 50 ALA B N 1
ATOM 3394 C CA . ALA B 1 42 ? 0.917 12.501 93.138 1.00 24.31 50 ALA B CA 1
ATOM 3395 C C . ALA B 1 42 ? 0.689 11.163 92.436 1.00 25.00 50 ALA B C 1
ATOM 3396 O O . ALA B 1 42 ? 0.525 10.139 93.071 1.00 25.97 50 ALA B O 1
ATOM 3398 N N . THR B 1 43 ? 0.727 11.208 91.115 1.00 25.89 51 THR B N 1
ATOM 3399 C CA . THR B 1 43 ? 0.489 10.061 90.281 1.00 27.57 51 THR B CA 1
ATOM 3400 C C . THR B 1 43 ? 1.374 10.133 89.075 1.00 28.44 51 THR B C 1
ATOM 3401 O O . THR B 1 43 ? 2.062 11.129 88.855 1.00 28.10 51 THR B O 1
ATOM 3405 N N . GLN B 1 44 ? 1.310 9.094 88.250 1.00 28.94 52 GLN B N 1
ATOM 3406 C CA . GLN B 1 44 ? 2.156 8.999 87.070 1.00 27.67 52 GLN B CA 1
ATOM 3407 C C . GLN B 1 44 ? 1.876 10.154 86.138 1.00 28.10 52 GLN B C 1
ATOM 3408 O O . GLN B 1 44 ? 2.784 10.655 85.485 1.00 26.86 52 GLN B O 1
ATOM 3414 N N . GLN B 1 45 ? 0.604 10.549 86.062 1.00 28.44 53 GLN B N 1
ATOM 3415 C CA . GLN B 1 45 ? 0.184 11.704 85.282 1.00 28.81 53 GLN B CA 1
ATOM 3416 C C . GLN B 1 45 ? 0.912 12.994 85.681 1.00 27.03 53 GLN B C 1
ATOM 3417 O O . GLN B 1 45 ? 1.163 13.851 84.832 1.00 24.59 53 GLN B O 1
ATOM 3423 N N . THR B 1 46 ? 1.167 13.151 86.976 1.00 24.97 54 THR B N 1
ATOM 3424 C CA . THR B 1 46 ? 1.911 14.296 87.468 1.00 26.09 54 THR B CA 1
ATOM 3425 C C . THR B 1 46 ? 3.233 14.408 86.707 1.00 26.26 54 THR B C 1
ATOM 3426 O O . THR B 1 46 ? 3.509 15.421 86.072 1.00 26.58 54 THR B O 1
ATOM 3430 N N . PHE B 1 47 ? 3.999 13.320 86.701 1.00 26.12 55 PHE B N 1
ATOM 3431 C CA . PHE B 1 47 ? 5.351 13.340 86.131 1.00 25.42 55 PHE B CA 1
ATOM 3432 C C . PHE B 1 47 ? 5.344 13.388 84.620 1.00 27.39 55 PHE B C 1
ATOM 3433 O O . PHE B 1 47 ? 6.175 14.077 84.00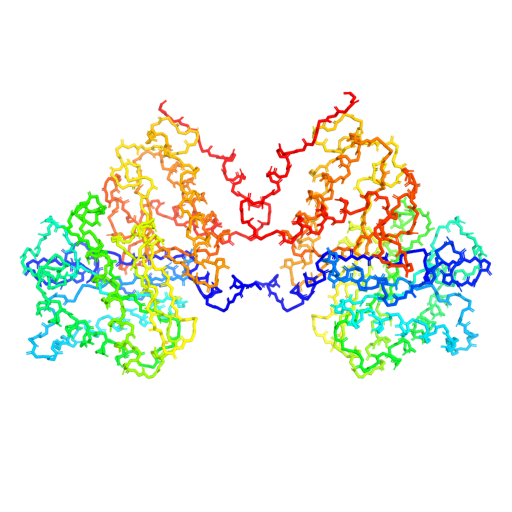9 1.00 26.42 55 PHE B O 1
ATOM 3441 N N . ASN B 1 48 ? 4.378 12.708 84.003 1.00 26.06 56 ASN B N 1
ATOM 3442 C CA . ASN B 1 48 ? 4.198 12.824 82.568 1.00 27.35 56 ASN B CA 1
ATOM 3443 C C . ASN B 1 48 ? 3.902 14.272 82.189 1.00 27.37 56 ASN B C 1
ATOM 3444 O O . ASN B 1 48 ? 4.316 14.740 81.143 1.00 27.37 56 ASN B O 1
ATOM 3449 N N . GLY B 1 49 ? 3.141 14.979 83.025 1.00 27.18 57 GLY B N 1
ATOM 3450 C CA . GLY B 1 49 ? 2.883 16.393 82.758 1.00 25.57 57 GLY B CA 1
ATOM 3451 C C . GLY B 1 49 ? 4.144 17.246 82.757 1.00 24.00 57 GLY B C 1
ATOM 3452 O O . GLY B 1 49 ? 4.319 18.109 81.893 1.00 27.77 57 GLY B O 1
ATOM 3453 N N . LEU B 1 50 ? 5.021 16.996 83.721 1.00 23.71 58 LEU B N 1
ATOM 3454 C CA . LEU B 1 50 ? 6.233 17.766 83.856 1.00 22.48 58 LEU B CA 1
ATOM 3455 C C . LEU B 1 50 ? 7.071 17.492 82.617 1.00 23.15 58 LEU B C 1
ATOM 3456 O O . LEU B 1 50 ? 7.618 18.405 82.019 1.00 22.96 58 LEU B O 1
ATOM 3461 N N . ALA B 1 51 ? 7.171 16.231 82.226 1.00 25.19 59 ALA B N 1
ATOM 3462 C CA . ALA B 1 51 ? 8.042 15.879 81.103 1.00 26.15 59 ALA B CA 1
ATOM 3463 C C . ALA B 1 51 ? 7.472 16.441 79.827 1.00 25.61 59 ALA B C 1
ATOM 3464 O O . ALA B 1 51 ? 8.211 16.962 79.018 1.00 27.19 59 ALA B O 1
ATOM 3466 N N . LYS B 1 52 ? 6.153 16.377 79.655 1.00 27.16 60 LYS B N 1
ATOM 3467 C CA . LYS B 1 52 ? 5.516 16.975 78.481 1.00 30.06 60 LYS B CA 1
ATOM 3468 C C . LYS B 1 52 ? 5.716 18.488 78.379 1.00 28.64 60 LYS B C 1
ATOM 3469 O O . LYS B 1 52 ? 5.798 19.026 77.294 1.00 30.66 60 LYS B O 1
ATOM 3475 N N . ALA B 1 53 ? 5.779 19.167 79.511 1.00 29.14 61 ALA B N 1
ATOM 3476 C CA . ALA B 1 53 ? 6.008 20.612 79.529 1.00 28.90 61 ALA B CA 1
ATOM 3477 C C . ALA B 1 53 ? 7.467 20.993 79.224 1.00 30.46 61 ALA B C 1
ATOM 3478 O O . ALA B 1 53 ? 7.751 22.163 78.949 1.00 32.21 61 ALA B O 1
ATOM 3480 N N . GLY B 1 54 ? 8.405 20.064 79.327 1.00 29.30 62 GLY B N 1
ATOM 3481 C CA . GLY B 1 54 ? 9.799 20.374 78.969 1.00 27.78 62 GLY B CA 1
ATOM 3482 C C . GLY B 1 54 ? 10.719 20.470 80.153 1.00 27.15 62 GLY B C 1
ATOM 3483 O O . GLY B 1 54 ? 11.888 20.833 79.990 1.00 27.20 62 GLY B O 1
ATOM 3484 N N . PHE B 1 55 ? 10.222 20.153 81.353 1.00 25.87 63 PHE B N 1
ATOM 3485 C CA . PHE B 1 55 ? 11.091 20.063 82.505 1.00 25.17 63 PHE B CA 1
ATOM 3486 C C . PHE B 1 55 ? 12.006 18.861 82.339 1.00 27.01 63 PHE B C 1
ATOM 3487 O O . PHE B 1 55 ? 11.561 17.809 81.914 1.00 25.51 63 PHE B O 1
ATOM 3495 N N . ARG B 1 56 ? 13.277 19.020 82.690 1.00 26.46 64 ARG B N 1
ATOM 3496 C CA . ARG B 1 56 ? 14.232 17.931 82.595 1.00 26.27 64 ARG B CA 1
ATOM 3497 C C . ARG B 1 56 ? 14.433 17.237 83.895 1.00 25.51 64 ARG B C 1
ATOM 3498 O O . ARG B 1 56 ? 15.024 16.177 83.932 1.00 25.77 64 ARG B O 1
ATOM 3506 N N . SER B 1 57 ? 13.958 17.823 84.984 1.00 22.83 65 SER B N 1
ATOM 3507 C CA . SER B 1 57 ? 14.267 17.304 86.300 1.00 22.58 65 SER B CA 1
ATOM 3508 C C . SER B 1 57 ? 13.133 17.617 87.230 1.00 22.60 65 SER B C 1
ATOM 3509 O O . SER B 1 57 ? 12.352 18.550 86.968 1.00 24.39 65 SER B O 1
ATOM 3512 N N . VAL B 1 58 ? 13.069 16.849 88.310 1.00 21.22 66 VAL B N 1
ATOM 3513 C CA . VAL B 1 58 ? 12.095 17.020 89.340 1.00 22.07 66 VAL B CA 1
ATOM 3514 C C . VAL B 1 58 ? 12.783 16.791 90.681 1.00 20.94 66 VAL B C 1
ATOM 3515 O O . VAL B 1 58 ? 13.642 15.922 90.803 1.00 21.76 66 VAL B O 1
ATOM 3519 N N . ARG B 1 59 ? 12.474 17.658 91.643 1.00 21.05 67 ARG B N 1
ATOM 3520 C CA . ARG B 1 59 ? 12.905 17.512 93.024 1.00 21.30 67 ARG B CA 1
ATOM 3521 C C . ARG B 1 59 ? 11.707 17.121 93.837 1.00 23.54 67 ARG B C 1
ATOM 3522 O O . ARG B 1 59 ? 10.646 17.797 93.818 1.00 22.04 67 ARG B O 1
ATOM 3530 N N . ILE B 1 60 ? 11.880 16.038 94.574 1.00 24.14 68 ILE B N 1
ATOM 3531 C CA . ILE B 1 60 ? 10.893 15.545 95.479 1.00 24.70 68 ILE B CA 1
ATOM 3532 C C . ILE B 1 60 ? 11.424 15.713 96.887 1.00 24.07 68 ILE B C 1
ATOM 3533 O O . ILE B 1 60 ? 12.038 14.783 97.421 1.00 25.46 68 ILE B O 1
ATOM 3538 N N . PRO B 1 61 ? 11.168 16.883 97.515 1.00 23.34 69 PRO B N 1
ATOM 3539 C CA . PRO B 1 61 ? 11.624 17.087 98.882 1.00 23.87 69 PRO B CA 1
ATOM 3540 C C . PRO B 1 61 ? 10.870 16.172 99.817 1.00 23.87 69 PRO B C 1
ATOM 3541 O O . PRO B 1 61 ? 9.668 15.990 99.632 1.00 24.05 69 PRO B O 1
ATOM 3545 N N . VAL B 1 62 ? 11.551 15.614 100.814 1.00 23.21 70 VAL B N 1
ATOM 3546 C CA . VAL B 1 62 ? 10.930 14.672 101.708 1.00 22.54 70 VAL B CA 1
ATOM 3547 C C . VAL B 1 62 ? 11.260 15.015 103.137 1.00 21.36 70 VAL B C 1
ATOM 3548 O O . VAL B 1 62 ? 12.423 15.180 103.498 1.00 23.57 70 VAL B O 1
ATOM 3552 N N . THR B 1 63 ? 10.235 15.111 103.953 1.00 19.78 71 THR B N 1
ATOM 3553 C CA . THR B 1 63 ? 10.430 15.269 105.403 1.00 22.49 71 THR B CA 1
ATOM 3554 C C . THR B 1 63 ? 10.272 13.881 106.043 1.00 24.87 71 THR B C 1
ATOM 3555 O O . THR B 1 63 ? 9.294 13.182 105.767 1.00 25.92 71 THR B O 1
ATOM 3559 N N . TRP B 1 64 ? 11.243 13.495 106.865 1.00 25.21 72 TRP B N 1
ATOM 3560 C CA . TRP B 1 64 ? 11.306 12.126 107.388 1.00 27.53 72 TRP B CA 1
ATOM 3561 C C . TRP B 1 64 ? 10.769 12.047 108.792 1.00 30.33 72 TRP B C 1
ATOM 3562 O O . TRP B 1 64 ? 10.208 11.019 109.161 1.00 34.22 72 TRP B O 1
ATOM 3573 N N . MET B 1 65 ? 10.890 13.124 109.564 1.00 31.87 73 MET B N 1
ATOM 3574 C CA . MET B 1 65 ? 10.417 13.098 110.939 1.00 32.82 73 MET B CA 1
ATOM 3575 C C . MET B 1 65 ? 8.964 12.642 111.026 1.00 32.69 73 MET B C 1
ATOM 3576 O O . MET B 1 65 ? 8.121 13.004 110.198 1.00 29.85 73 MET B O 1
ATOM 3581 N N . GLY B 1 66 ? 8.716 11.810 112.029 1.00 33.42 74 GLY B N 1
ATOM 3582 C CA . GLY B 1 66 ? 7.468 11.065 112.160 1.00 32.05 74 GLY B CA 1
ATOM 3583 C C . GLY B 1 66 ? 7.558 9.616 111.683 1.00 34.34 74 GLY B C 1
ATOM 3584 O O . GLY B 1 66 ? 6.812 8.772 112.174 1.00 29.48 74 GLY B O 1
ATOM 3585 N N . HIS B 1 67 ? 8.457 9.350 110.731 1.00 31.46 75 HIS B N 1
ATOM 3586 C CA . HIS B 1 67 ? 8.683 8.032 110.152 1.00 32.57 75 HIS B CA 1
ATOM 3587 C C . HIS B 1 67 ? 10.054 7.434 110.512 1.00 33.53 75 HIS B C 1
ATOM 3588 O O . HIS B 1 67 ? 10.539 6.567 109.794 1.00 31.91 75 HIS B O 1
ATOM 3595 N N . ILE B 1 68 ? 10.673 7.902 111.594 1.00 33.41 76 ILE B N 1
ATOM 3596 C CA . ILE B 1 68 ? 12.050 7.510 111.929 1.00 34.72 76 ILE B CA 1
ATOM 3597 C C . ILE B 1 68 ? 12.021 6.897 113.305 1.00 31.67 76 ILE B C 1
ATOM 3598 O O . ILE B 1 68 ? 11.569 7.521 114.250 1.00 30.29 76 ILE B O 1
ATOM 3603 N N . GLY B 1 69 ? 12.485 5.652 113.399 1.00 35.02 77 GLY B N 1
ATOM 3604 C CA . GLY B 1 69 ? 12.443 4.927 114.655 1.00 35.06 77 GLY B CA 1
ATOM 3605 C C . GLY B 1 69 ? 13.438 5.475 115.649 1.00 36.57 77 GLY B C 1
ATOM 3606 O O . GLY B 1 69 ? 14.158 6.440 115.374 1.00 35.97 77 GLY B O 1
ATOM 3607 N N . ASN B 1 70 ? 13.442 4.862 116.823 1.00 37.83 78 ASN B N 1
ATOM 3608 C CA . ASN B 1 70 ? 14.370 5.197 117.877 1.00 39.56 78 ASN B CA 1
ATOM 3609 C C . ASN B 1 70 ? 15.799 4.871 117.492 1.00 36.67 78 ASN B C 1
ATOM 3610 O O . ASN B 1 70 ? 16.046 4.140 116.541 1.00 36.30 78 ASN B O 1
ATOM 3615 N N . ALA B 1 71 ? 16.736 5.470 118.218 1.00 38.29 79 ALA B N 1
ATOM 3616 C CA . ALA B 1 71 ? 18.159 5.175 118.057 1.00 40.78 79 ALA B CA 1
ATOM 3617 C C . ALA B 1 71 ? 18.418 3.788 118.616 1.00 41.36 79 ALA B C 1
ATOM 3618 O O . ALA B 1 71 ? 17.733 3.371 119.552 1.00 44.96 79 ALA B O 1
ATOM 3620 N N . PRO B 1 72 ? 19.464 3.108 118.131 1.00 40.84 80 PRO B N 1
ATOM 3621 C CA . PRO B 1 72 ? 20.525 3.569 117.237 1.00 41.34 80 PRO B CA 1
ATOM 3622 C C . PRO B 1 72 ? 20.282 3.340 115.754 1.00 40.52 80 PRO B C 1
ATOM 3623 O O . PRO B 1 72 ? 21.040 3.857 114.924 1.00 41.43 80 PRO B O 1
ATOM 3627 N N . THR B 1 73 ? 19.258 2.567 115.415 1.00 37.32 81 THR B N 1
ATOM 3628 C CA . THR B 1 73 ? 19.025 2.203 114.027 1.00 38.41 81 THR B CA 1
ATOM 3629 C C . THR B 1 73 ? 18.274 3.303 113.258 1.00 35.07 81 THR B C 1
ATOM 3630 O O . THR B 1 73 ? 18.412 3.407 112.045 1.00 34.54 81 THR B O 1
ATOM 3634 N N . TYR B 1 74 ? 17.451 4.075 113.962 1.00 36.42 82 TYR B N 1
ATOM 3635 C CA . TYR B 1 74 ? 16.667 5.143 113.323 1.00 34.48 82 TYR B CA 1
ATOM 3636 C C . TYR B 1 74 ? 15.960 4.600 112.080 1.00 33.92 82 TYR B C 1
ATOM 3637 O O . TYR B 1 74 ? 16.076 5.149 110.977 1.00 33.72 82 TYR B O 1
ATOM 3646 N N . ALA B 1 75 ? 15.236 3.499 112.271 1.00 31.57 83 ALA B N 1
ATOM 3647 C CA . ALA B 1 75 ? 14.636 2.773 111.153 1.00 33.33 83 ALA B CA 1
ATOM 3648 C C . ALA B 1 75 ? 13.547 3.618 110.486 1.00 30.46 83 ALA B C 1
ATOM 3649 O O . ALA B 1 75 ? 12.701 4.181 111.165 1.00 34.42 83 ALA B O 1
ATOM 3651 N N . ILE B 1 76 ? 13.574 3.688 109.166 1.00 31.54 84 ILE B N 1
ATOM 3652 C CA . ILE B 1 76 ? 12.561 4.437 108.413 1.00 34.73 84 ILE B CA 1
ATOM 3653 C C . ILE B 1 76 ? 11.335 3.573 108.074 1.00 35.51 84 ILE B C 1
ATOM 3654 O O . ILE B 1 76 ? 11.451 2.583 107.329 1.00 35.03 84 ILE B O 1
ATOM 3659 N N . GLU B 1 77 ? 10.173 3.978 108.580 1.00 34.17 85 GLU B N 1
ATOM 3660 C CA . GLU B 1 77 ? 8.919 3.267 108.329 1.00 35.65 85 GLU B CA 1
ATOM 3661 C C . GLU B 1 77 ? 8.825 2.872 106.851 1.00 34.31 85 GLU B C 1
ATOM 3662 O O . GLU B 1 77 ? 8.999 3.684 105.943 1.00 31.62 85 GLU B O 1
ATOM 3668 N N . ARG B 1 78 ? 8.567 1.590 106.608 1.00 32.67 86 ARG B N 1
ATOM 3669 C CA . ARG B 1 78 ? 8.707 1.037 105.280 1.00 32.62 86 ARG B CA 1
ATOM 3670 C C . ARG B 1 78 ? 7.682 1.558 104.268 1.00 28.00 86 ARG B C 1
ATOM 3671 O O . ARG B 1 78 ? 7.979 1.704 103.078 1.00 27.89 86 ARG B O 1
ATOM 3679 N N . GLY B 1 79 ? 6.462 1.795 104.720 1.00 28.72 87 GLY B N 1
ATOM 3680 C CA . GLY B 1 79 ? 5.425 2.352 103.834 1.00 29.93 87 GLY B CA 1
ATOM 3681 C C . GLY B 1 79 ? 5.794 3.738 103.303 1.00 27.59 87 GLY B C 1
ATOM 3682 O O . GLY B 1 79 ? 5.576 4.059 102.137 1.00 27.20 87 GLY B O 1
ATOM 3683 N N . TRP B 1 80 ? 6.421 4.537 104.148 1.00 30.94 88 TRP B N 1
ATOM 3684 C CA . TRP B 1 80 ? 6.890 5.877 103.743 1.00 29.65 88 TRP B CA 1
ATOM 3685 C C . TRP B 1 80 ? 7.989 5.785 102.705 1.00 30.22 88 TRP B C 1
ATOM 3686 O O . TRP B 1 80 ? 7.959 6.440 101.638 1.00 29.16 88 TRP B O 1
ATOM 3697 N N . LEU B 1 81 ? 8.964 4.932 102.979 1.00 31.26 89 LEU B N 1
ATOM 3698 C CA . LEU B 1 81 ? 10.082 4.784 102.060 1.00 28.54 89 LEU B CA 1
ATOM 3699 C C . LEU B 1 81 ? 9.631 4.230 100.723 1.00 28.87 89 LEU B C 1
ATOM 3700 O O . LEU B 1 81 ? 10.132 4.644 99.661 1.00 29.28 89 LEU B O 1
ATOM 3705 N N . ASP B 1 82 ? 8.669 3.298 100.763 1.00 28.35 90 ASP B N 1
ATOM 3706 C CA . ASP B 1 82 ? 8.009 2.791 99.560 1.00 27.89 90 ASP B CA 1
ATOM 3707 C C . ASP B 1 82 ? 7.326 3.881 98.741 1.00 25.39 90 ASP B C 1
ATOM 3708 O O . ASP B 1 82 ? 7.386 3.865 97.511 1.00 25.92 90 ASP B O 1
ATOM 3713 N N . ARG B 1 83 ? 6.631 4.795 99.410 1.00 26.93 91 ARG B N 1
ATOM 3714 C CA . ARG B 1 83 ? 5.945 5.893 98.699 1.00 27.08 91 ARG B CA 1
ATOM 3715 C C . ARG B 1 83 ? 6.990 6.760 97.996 1.00 25.97 91 ARG B C 1
ATOM 3716 O O . ARG B 1 83 ? 6.898 7.032 96.789 1.00 24.67 91 ARG B O 1
ATOM 3724 N N . VAL B 1 84 ? 8.046 7.099 98.727 1.00 27.58 92 VAL B N 1
ATOM 3725 C CA . VAL B 1 84 ? 9.197 7.795 98.104 1.00 26.87 92 VAL B CA 1
ATOM 3726 C C . VAL B 1 84 ? 9.767 7.027 96.927 1.00 26.58 92 VAL B C 1
ATOM 3727 O O . VAL B 1 84 ? 10.002 7.592 95.856 1.00 26.09 92 VAL B O 1
ATOM 3731 N N . ASP B 1 85 ? 9.974 5.717 97.127 1.00 29.87 93 ASP B N 1
ATOM 3732 C CA . ASP B 1 85 ? 10.444 4.812 96.075 1.00 28.74 93 ASP B CA 1
ATOM 3733 C C . ASP B 1 85 ? 9.500 4.822 94.879 1.00 28.12 93 ASP B C 1
ATOM 3734 O O . ASP B 1 85 ? 9.922 4.961 93.740 1.00 26.61 93 ASP B O 1
ATOM 3739 N N . GLU B 1 86 ? 8.208 4.702 95.148 1.00 28.04 94 GLU B N 1
ATOM 3740 C CA . GLU B 1 86 ? 7.215 4.766 94.083 1.00 27.85 94 GLU B CA 1
ATOM 3741 C C . GLU B 1 86 ? 7.353 6.056 93.250 1.00 27.15 94 GLU B C 1
ATOM 3742 O O . GLU B 1 86 ? 7.488 6.031 92.015 1.00 25.72 94 GLU B O 1
ATOM 3748 N N . LEU B 1 87 ? 7.340 7.195 93.933 1.00 27.91 95 LEU B N 1
ATOM 3749 C CA . LEU B 1 87 ? 7.378 8.497 93.220 1.00 29.58 95 LEU B CA 1
ATOM 3750 C C . LEU B 1 87 ? 8.627 8.660 92.356 1.00 26.94 95 LEU B C 1
ATOM 3751 O O . LEU B 1 87 ? 8.584 9.097 91.206 1.00 27.92 95 LEU B O 1
ATOM 3756 N N . VAL B 1 88 ? 9.757 8.292 92.926 1.00 29.67 96 VAL B N 1
ATOM 3757 C CA . VAL B 1 88 ? 11.019 8.355 92.207 1.00 28.78 96 VAL B CA 1
ATOM 3758 C C . VAL B 1 88 ? 10.979 7.596 90.897 1.00 28.24 96 VAL B C 1
ATOM 3759 O O . VAL B 1 88 ? 11.502 8.058 89.878 1.00 25.69 96 VAL B O 1
ATOM 3763 N N . HIS B 1 89 ? 10.342 6.421 90.914 1.00 29.48 97 HIS B N 1
ATOM 3764 C CA . HIS B 1 89 ? 10.305 5.582 89.713 1.00 27.05 97 HIS B CA 1
ATOM 3765 C C . HIS B 1 89 ? 9.224 6.013 88.740 1.00 27.52 97 HIS B C 1
ATOM 3766 O O . HIS B 1 89 ? 9.386 5.890 87.521 1.00 26.92 97 HIS B O 1
ATOM 3773 N N . MET B 1 90 ? 8.146 6.606 89.261 1.00 30.33 98 MET B N 1
ATOM 3774 C CA . MET B 1 90 ? 7.221 7.335 88.381 1.00 28.89 98 MET B CA 1
ATOM 3775 C C . MET B 1 90 ? 7.975 8.426 87.617 1.00 28.10 98 MET B C 1
ATOM 3776 O O . MET B 1 90 ? 7.898 8.535 86.380 1.00 26.04 98 MET B O 1
ATOM 3781 N N . ALA B 1 91 ? 8.729 9.226 88.365 1.00 28.03 99 ALA B N 1
ATOM 3782 C CA . ALA B 1 91 ? 9.537 10.286 87.750 1.00 27.12 99 ALA B CA 1
ATOM 3783 C C . ALA B 1 91 ? 10.464 9.694 86.692 1.00 25.97 99 ALA B C 1
ATOM 3784 O O . ALA B 1 91 ? 10.535 10.200 85.577 1.00 26.82 99 ALA B O 1
ATOM 3786 N N . HIS B 1 92 ? 11.125 8.592 87.045 1.00 28.80 100 HIS B N 1
ATOM 3787 C CA . HIS B 1 92 ? 12.009 7.872 86.119 1.00 30.97 100 HIS B CA 1
ATOM 3788 C C . HIS B 1 92 ? 11.284 7.391 84.865 1.00 31.28 100 HIS B C 1
ATOM 3789 O O . HIS B 1 92 ? 11.805 7.542 83.772 1.00 27.80 100 HIS B O 1
ATOM 3796 N N . LYS B 1 93 ? 10.067 6.864 84.993 1.00 34.40 101 LYS B N 1
ATOM 3797 C CA . LYS B 1 93 ? 9.297 6.493 83.775 1.00 34.34 101 LYS B CA 1
ATOM 3798 C C . LYS B 1 93 ? 9.025 7.651 82.826 1.00 34.66 101 LYS B C 1
ATOM 3799 O O . LYS B 1 93 ? 8.952 7.465 81.609 1.00 32.77 101 LYS B O 1
ATOM 3805 N N . ALA B 1 94 ? 8.871 8.854 83.381 1.00 32.89 102 ALA B N 1
ATOM 3806 C CA . ALA B 1 94 ? 8.618 10.036 82.581 1.00 32.80 102 ALA B CA 1
ATOM 3807 C C . ALA B 1 94 ? 9.906 10.619 81.991 1.00 32.11 102 ALA B C 1
ATOM 3808 O O . ALA B 1 94 ? 9.839 11.562 81.218 1.00 31.80 102 ALA B O 1
ATOM 3810 N N . GLY B 1 95 ? 11.065 10.056 82.343 1.00 31.03 103 GLY B N 1
ATOM 3811 C CA . GLY B 1 95 ? 12.346 10.472 81.736 1.00 31.65 103 GLY B CA 1
ATOM 3812 C C . GLY B 1 95 ? 13.070 11.577 82.515 1.00 28.90 103 GLY B C 1
ATOM 3813 O O . GLY B 1 95 ? 13.988 12.184 82.008 1.00 29.62 103 GLY B O 1
ATOM 3814 N N . LEU B 1 96 ? 12.665 11.822 83.753 1.00 30.01 104 LEU B N 1
ATOM 3815 C CA . LEU B 1 96 ? 13.204 12.947 84.542 1.00 28.20 104 LEU B CA 1
ATOM 3816 C C . LEU B 1 96 ? 14.408 12.572 85.386 1.00 27.98 104 LEU B C 1
ATOM 3817 O O . LEU B 1 96 ? 14.469 11.471 85.934 1.00 28.55 104 LEU B O 1
ATOM 3822 N N . ILE B 1 97 ? 15.344 13.515 85.534 1.00 26.23 105 ILE B N 1
ATOM 3823 C CA . ILE B 1 97 ? 16.354 13.419 86.552 1.00 27.57 105 ILE B CA 1
ATOM 3824 C C . ILE B 1 97 ? 15.659 13.742 87.869 1.00 27.22 105 ILE B C 1
ATOM 3825 O O . ILE B 1 97 ? 14.819 14.646 87.934 1.00 28.13 105 ILE B O 1
ATOM 3830 N N . VAL B 1 98 ? 15.984 13.003 88.903 1.00 26.38 106 VAL B N 1
ATOM 3831 C CA . VAL B 1 98 ? 15.253 13.078 90.145 1.00 26.74 106 VAL B CA 1
ATOM 3832 C C . VAL B 1 98 ? 16.173 13.407 91.314 1.00 28.66 106 VAL B C 1
ATOM 3833 O O . VAL B 1 98 ? 17.194 12.738 91.507 1.00 28.39 106 VAL B O 1
ATOM 3837 N N . ILE B 1 99 ? 15.785 14.412 92.116 1.00 26.70 107 ILE B N 1
ATOM 3838 C CA . ILE B 1 99 ? 16.457 14.714 93.380 1.00 23.76 107 ILE B CA 1
ATOM 3839 C C . ILE B 1 99 ? 15.584 14.424 94.574 1.00 21.84 107 ILE B C 1
ATOM 3840 O O . ILE B 1 99 ? 14.433 14.873 94.635 1.00 21.75 107 ILE B O 1
ATOM 3845 N N . ILE B 1 100 ? 16.131 13.747 95.563 1.00 20.67 108 ILE B N 1
ATOM 3846 C CA . ILE B 1 100 ? 15.480 13.590 96.857 1.00 22.42 108 ILE B CA 1
ATOM 3847 C C . ILE B 1 100 ? 16.406 14.086 97.941 1.00 21.37 108 ILE B C 1
ATOM 3848 O O . ILE B 1 100 ? 17.624 14.168 97.732 1.00 25.13 108 ILE B O 1
ATOM 3853 N N . ASN B 1 101 ? 15.849 14.389 99.104 1.00 21.71 109 ASN B N 1
ATOM 3854 C CA . ASN B 1 101 ? 16.620 14.995 100.172 1.00 23.54 109 ASN B CA 1
ATOM 3855 C C . ASN B 1 101 ? 16.115 14.697 101.552 1.00 22.76 109 ASN B C 1
ATOM 3856 O O . ASN B 1 101 ? 15.235 13.862 101.716 1.00 26.00 109 ASN B O 1
ATOM 3861 N N . ILE B 1 102 ? 16.720 15.338 102.550 1.00 22.01 110 ILE B N 1
ATOM 3862 C CA . ILE B 1 102 ? 16.146 15.467 103.870 1.00 22.35 110 ILE B CA 1
ATOM 3863 C C . ILE B 1 102 ? 15.656 16.922 103.948 1.00 22.75 110 ILE B C 1
ATOM 3864 O O . ILE B 1 102 ? 16.470 17.829 103.758 1.00 23.18 110 ILE B O 1
ATOM 3869 N N . HIS B 1 103 ? 14.352 17.148 104.177 1.00 20.76 111 HIS B N 1
ATOM 3870 C CA . HIS B 1 103 ? 13.791 18.514 104.022 1.00 21.31 111 HIS B CA 1
ATOM 3871 C C . HIS B 1 103 ? 13.503 19.168 105.372 1.00 22.28 111 HIS B C 1
ATOM 3872 O O . HIS B 1 103 ? 14.448 19.669 106.003 1.00 20.88 111 HIS B O 1
ATOM 3879 N N . HIS B 1 104 ? 12.257 19.149 105.848 1.00 21.85 112 HIS B N 1
ATOM 3880 C CA . HIS B 1 104 ? 11.902 19.966 107.003 1.00 23.00 112 HIS B CA 1
ATOM 3881 C C . HIS B 1 104 ? 12.342 19.418 108.347 1.00 22.86 112 HIS B C 1
ATOM 3882 O O . HIS B 1 104 ? 12.146 20.062 109.352 1.00 25.23 112 HIS B O 1
ATOM 3889 N N . ASP B 1 105 ? 12.945 18.237 108.353 1.00 25.15 113 ASP B N 1
ATOM 3890 C CA . ASP B 1 105 ? 13.633 17.719 109.552 1.00 24.92 113 ASP B CA 1
ATOM 3891 C C . ASP B 1 105 ? 14.560 18.792 110.134 1.00 24.59 113 ASP B C 1
ATOM 3892 O O . ASP B 1 105 ? 14.674 18.960 111.358 1.00 24.78 113 ASP B O 1
ATOM 3897 N N . GLY B 1 106 ? 15.208 19.518 109.222 1.00 25.24 114 GLY B N 1
ATOM 3898 C CA . GLY B 1 106 ? 16.107 20.620 109.567 1.00 23.86 114 GLY B CA 1
ATOM 3899 C C . GLY B 1 106 ? 15.571 22.025 109.434 1.00 23.79 114 GLY B C 1
ATOM 3900 O O . GLY B 1 106 ? 16.358 22.964 109.319 1.00 23.23 114 GLY B O 1
ATOM 3901 N N . PHE B 1 107 ? 14.250 22.189 109.425 1.00 24.05 115 PHE B N 1
ATOM 3902 C CA . PHE B 1 107 ? 13.664 23.514 109.349 1.00 24.31 115 PHE B CA 1
ATOM 3903 C C . PHE B 1 107 ? 14.112 24.197 110.620 1.00 26.82 115 PHE B C 1
ATOM 3904 O O . PHE B 1 107 ? 13.922 23.650 111.708 1.00 28.14 115 PHE B O 1
ATOM 3912 N N . GLY B 1 108 ? 14.741 25.367 110.486 1.00 25.91 116 GLY B N 1
ATOM 3913 C CA . GLY B 1 108 ? 15.431 25.989 111.622 1.00 28.05 116 GLY B CA 1
ATOM 3914 C C . GLY B 1 108 ? 14.775 27.211 112.242 1.00 30.02 116 GLY B C 1
ATOM 3915 O O . GLY B 1 108 ? 15.301 27.751 113.218 1.00 29.86 116 GLY B O 1
ATOM 3916 N N . ALA B 1 109 ? 13.644 27.650 111.687 1.00 31.53 117 ALA B N 1
ATOM 3917 C CA . ALA B 1 109 ? 12.931 28.839 112.181 1.00 32.82 117 ALA B CA 1
ATOM 3918 C C . ALA B 1 109 ? 11.839 28.476 113.184 1.00 34.58 117 ALA B C 1
ATOM 3919 O O . ALA B 1 109 ? 11.474 27.310 113.337 1.00 35.41 117 ALA B O 1
ATOM 3921 N N . ALA B 1 110 ? 11.299 29.496 113.838 1.00 37.16 118 ALA B N 1
ATOM 3922 C CA . ALA B 1 110 ? 10.365 29.328 114.963 1.00 36.92 118 ALA B CA 1
ATOM 3923 C C . ALA B 1 110 ? 8.942 28.988 114.547 1.00 36.83 118 ALA B C 1
ATOM 3924 O O . ALA B 1 110 ? 8.231 28.295 115.287 1.00 40.44 118 ALA B O 1
ATOM 3926 N N . ASP B 1 111 ? 8.536 29.483 113.380 1.00 33.58 119 ASP B N 1
ATOM 3927 C CA . ASP B 1 111 ? 7.179 29.310 112.849 1.00 34.39 119 ASP B CA 1
ATOM 3928 C C . ASP B 1 111 ? 7.020 27.950 112.182 1.00 33.02 119 ASP B C 1
ATOM 3929 O O . ASP B 1 111 ? 7.020 27.836 110.946 1.00 31.55 119 ASP B O 1
ATOM 3934 N N . THR B 1 112 ? 6.909 26.916 113.010 1.00 31.45 120 THR B N 1
ATOM 3935 C CA . THR B 1 112 ? 6.734 25.540 112.526 1.00 29.77 120 THR B CA 1
ATOM 3936 C C . THR B 1 112 ? 5.522 24.915 113.210 1.00 29.64 120 THR B C 1
ATOM 3937 O O . THR B 1 112 ? 5.315 25.149 114.407 1.00 30.26 120 THR B O 1
ATOM 3941 N N . PRO B 1 113 ? 4.733 24.109 112.461 1.00 28.52 121 PRO B N 1
ATOM 3942 C CA . PRO B 1 113 ? 3.628 23.341 113.033 1.00 28.71 121 PRO B CA 1
ATOM 3943 C C . PRO B 1 113 ? 4.102 22.026 113.712 1.00 30.83 121 PRO B C 1
ATOM 3944 O O . PRO B 1 113 ? 3.267 21.203 114.091 1.00 30.39 121 PRO B O 1
ATOM 3948 N N . SER B 1 114 ? 5.421 21.843 113.866 1.00 29.68 122 SER B N 1
ATOM 3949 C CA . SER B 1 114 ? 5.975 20.680 114.543 1.00 30.84 122 SER B CA 1
ATOM 3950 C C . SER B 1 114 ? 6.999 21.111 115.601 1.00 31.59 122 SER B C 1
ATOM 3951 O O . SER B 1 114 ? 8.093 20.555 115.676 1.00 31.40 122 SER B O 1
ATOM 3954 N N . LYS B 1 115 ? 6.640 22.102 116.410 1.00 34.03 123 LYS B N 1
ATOM 3955 C CA . LYS B 1 115 ? 7.559 22.609 117.430 1.00 36.79 123 LYS B CA 1
ATOM 3956 C C . LYS B 1 115 ? 8.080 21.471 118.290 1.00 37.82 123 LYS B C 1
ATOM 3957 O O . LYS B 1 115 ? 7.310 20.624 118.728 1.00 36.29 123 LYS B O 1
ATOM 3963 N N . GLY B 1 116 ? 9.393 21.455 118.515 1.00 38.18 124 GLY B N 1
ATOM 3964 C CA . GLY B 1 116 ? 10.021 20.439 119.349 1.00 36.07 124 GLY B CA 1
ATOM 3965 C C . GLY B 1 116 ? 10.392 19.151 118.636 1.00 35.98 124 GLY B C 1
ATOM 3966 O O . GLY B 1 116 ? 11.073 18.316 119.205 1.00 34.48 124 GLY B O 1
ATOM 3967 N N . SER B 1 117 ? 9.966 18.965 117.387 1.00 33.66 125 SER B N 1
ATOM 3968 C CA . SER B 1 117 ? 10.224 17.693 116.700 1.00 32.97 125 SER B CA 1
ATOM 3969 C C . SER B 1 117 ? 11.329 17.756 115.657 1.00 30.91 125 SER B C 1
ATOM 3970 O O . SER B 1 117 ? 11.603 16.766 114.994 1.00 31.67 125 SER B O 1
ATOM 3973 N N . HIS B 1 118 ? 11.973 18.903 115.489 1.00 29.72 126 HIS B N 1
ATOM 3974 C CA . HIS B 1 118 ? 13.003 19.010 114.458 1.00 30.10 126 HIS B CA 1
ATOM 3975 C C . HIS B 1 118 ? 14.325 18.548 115.069 1.00 30.16 126 HIS B C 1
ATOM 3976 O O . HIS B 1 118 ? 14.998 19.298 115.775 1.00 30.63 126 HIS B O 1
ATOM 3983 N N . TRP B 1 119 ? 14.642 17.276 114.819 1.00 31.80 127 TRP B N 1
ATOM 3984 C CA . TRP B 1 119 ? 15.824 16.590 115.390 1.00 30.34 127 TRP B CA 1
ATOM 3985 C C . TRP B 1 119 ? 17.126 17.131 114.791 1.00 30.07 127 TRP B C 1
ATOM 3986 O O . TRP B 1 119 ? 18.178 17.082 115.421 1.00 33.70 127 TRP B O 1
ATOM 3997 N N . LEU B 1 120 ? 17.049 17.632 113.565 1.00 29.72 128 LEU B N 1
ATOM 3998 C CA . LEU B 1 120 ? 18.207 18.154 112.849 1.00 30.91 128 LEU B CA 1
ATOM 3999 C C . LEU B 1 120 ? 18.339 19.630 113.225 1.00 31.79 128 LEU B C 1
ATOM 4000 O O . LEU B 1 120 ? 17.847 20.512 112.531 1.00 31.24 128 LEU B O 1
ATOM 4005 N N . ASP B 1 121 ? 18.973 19.859 114.376 1.00 31.26 129 ASP B N 1
ATOM 4006 C CA . ASP B 1 121 ? 18.917 21.114 115.097 1.00 32.07 129 ASP B CA 1
ATOM 4007 C C . ASP B 1 121 ? 20.340 21.702 115.144 1.00 33.95 129 ASP B C 1
ATOM 4008 O O . ASP B 1 121 ? 21.191 21.223 115.902 1.00 29.54 129 ASP B O 1
ATOM 4013 N N . LEU B 1 122 ? 20.600 22.714 114.307 1.00 32.92 130 LEU B N 1
ATOM 4014 C CA . LEU B 1 122 ? 21.943 23.319 114.207 1.00 33.06 130 LEU B CA 1
ATOM 4015 C C . LEU B 1 122 ? 22.416 23.992 115.512 1.00 32.54 130 LEU B C 1
ATOM 4016 O O . LEU B 1 122 ? 23.503 23.684 115.987 1.00 32.87 130 LEU B O 1
ATOM 4021 N N . PRO B 1 123 ? 21.605 24.884 116.107 1.00 31.95 131 PRO B N 1
ATOM 4022 C CA . PRO B 1 123 ? 22.077 25.512 117.336 1.00 33.37 131 PRO B CA 1
ATOM 4023 C C . PRO B 1 123 ? 22.355 24.523 118.487 1.00 35.39 131 PRO B C 1
ATOM 4024 O O . PRO B 1 123 ? 23.290 24.742 119.280 1.00 32.54 131 PRO B O 1
ATOM 4028 N N . ALA B 1 124 ? 21.563 23.452 118.581 1.00 33.73 132 ALA B N 1
ATOM 4029 C CA . ALA B 1 124 ? 21.772 22.460 119.639 1.00 34.12 132 ALA B CA 1
ATOM 4030 C C . ALA B 1 124 ? 23.128 21.808 119.426 1.00 34.48 132 ALA B C 1
ATOM 4031 O O . ALA B 1 124 ? 23.881 21.556 120.399 1.00 32.81 132 ALA B O 1
ATOM 4033 N N . ALA B 1 125 ? 23.431 21.536 118.151 1.00 29.85 133 ALA B N 1
ATOM 4034 C CA . ALA B 1 125 ? 24.668 20.884 117.778 1.00 31.33 133 ALA B CA 1
ATOM 4035 C C . ALA B 1 125 ? 25.863 21.779 118.067 1.00 33.70 133 ALA B C 1
ATOM 4036 O O . ALA B 1 125 ? 26.915 21.306 118.523 1.00 33.57 133 ALA B O 1
ATOM 4038 N N . VAL B 1 126 ? 25.703 23.077 117.808 1.00 33.63 134 VAL B N 1
ATOM 4039 C CA . VAL B 1 126 ? 26.762 24.038 118.119 1.00 32.82 134 VAL B CA 1
ATOM 4040 C C . VAL B 1 126 ? 26.957 24.131 119.633 1.00 33.98 134 VAL B C 1
ATOM 4041 O O . VAL B 1 126 ? 28.088 24.188 120.124 1.00 35.45 134 VAL B O 1
ATOM 4045 N N . ALA B 1 127 ? 25.863 24.101 120.374 1.00 34.74 135 ALA B N 1
ATOM 4046 C CA . ALA B 1 127 ? 25.942 24.176 121.838 1.00 36.54 135 ALA B CA 1
ATOM 4047 C C . ALA B 1 127 ? 26.591 22.938 122.497 1.00 39.10 135 ALA B C 1
ATOM 4048 O O . ALA B 1 127 ? 27.281 23.076 123.515 1.00 39.55 135 ALA B O 1
ATOM 4050 N N . SER B 1 128 ? 26.400 21.745 121.920 1.00 40.91 136 SER B N 1
ATOM 4051 C CA . SER B 1 128 ? 26.916 20.492 122.524 1.00 40.30 136 SER B CA 1
ATOM 4052 C C . SER B 1 128 ? 27.448 19.519 121.506 1.00 38.84 136 SER B C 1
ATOM 4053 O O . SER B 1 128 ? 26.721 19.094 120.609 1.00 40.64 136 SER B O 1
ATOM 4056 N N . GLU B 1 129 ? 28.710 19.135 121.662 1.00 38.27 137 GLU B N 1
ATOM 4057 C CA . GLU B 1 129 ? 29.325 18.176 120.749 1.00 38.66 137 GLU B CA 1
ATOM 4058 C C . GLU B 1 129 ? 28.736 16.767 120.902 1.00 38.83 137 GLU B C 1
ATOM 4059 O O . GLU B 1 129 ? 28.731 16.011 119.949 1.00 37.56 137 GLU B O 1
ATOM 4065 N N . GLU B 1 130 ? 28.236 16.417 122.086 1.00 41.09 138 GLU B N 1
ATOM 4066 C CA . GLU B 1 130 ? 27.539 15.139 122.260 1.00 45.95 138 GLU B CA 1
ATOM 4067 C C . GLU B 1 130 ? 26.265 15.136 121.399 1.00 45.36 138 GLU B C 1
ATOM 4068 O O . GLU B 1 130 ? 26.015 14.186 120.654 1.00 43.74 138 GLU B O 1
ATOM 4074 N N . ARG B 1 131 ? 25.494 16.220 121.471 1.00 43.68 139 ARG B N 1
ATOM 4075 C CA . ARG B 1 131 ? 24.313 16.375 120.615 1.00 42.84 139 ARG B CA 1
ATOM 4076 C C . ARG B 1 131 ? 24.666 16.414 119.117 1.00 39.14 139 ARG B C 1
ATOM 4077 O O . ARG B 1 131 ? 23.943 15.853 118.294 1.00 38.46 139 ARG B O 1
ATOM 4085 N N . ASN B 1 132 ? 25.767 17.073 118.755 1.00 38.30 140 ASN B N 1
ATOM 4086 C CA . ASN B 1 132 ? 26.226 17.083 117.361 1.00 35.77 140 ASN B CA 1
ATOM 4087 C C . ASN B 1 132 ? 26.517 15.643 116.908 1.00 36.34 140 ASN B C 1
ATOM 4088 O O . ASN B 1 132 ? 26.214 15.245 115.775 1.00 34.76 140 ASN B O 1
ATOM 4093 N N . GLN B 1 133 ? 27.078 14.856 117.818 1.00 36.51 141 GLN B N 1
ATOM 4094 C CA . GLN B 1 133 ? 27.362 13.448 117.536 1.00 38.94 141 GLN B CA 1
ATOM 4095 C C . GLN B 1 133 ? 26.086 12.630 117.296 1.00 33.06 141 GLN B C 1
ATOM 4096 O O . GLN B 1 133 ? 26.010 11.885 116.347 1.00 31.99 141 GLN B O 1
ATOM 4102 N N . LEU B 1 134 ? 25.098 12.777 118.164 1.00 33.71 142 LEU B N 1
ATOM 4103 C CA . LEU B 1 134 ? 23.810 12.112 117.966 1.00 34.20 142 LEU B CA 1
ATOM 4104 C C . LEU B 1 134 ? 23.258 12.437 116.586 1.00 32.88 142 LEU B C 1
ATOM 4105 O O . LEU B 1 134 ? 22.825 11.555 115.853 1.00 31.16 142 LEU B O 1
ATOM 4110 N N . ILE B 1 135 ? 23.280 13.717 116.222 1.00 30.84 143 ILE B N 1
ATOM 4111 C CA . ILE B 1 135 ? 22.685 14.146 114.954 1.00 28.40 143 ILE B CA 1
ATOM 4112 C C . ILE B 1 135 ? 23.412 13.560 113.767 1.00 28.61 143 ILE B C 1
ATOM 4113 O O . ILE B 1 135 ? 22.782 13.254 112.745 1.00 26.94 143 ILE B O 1
ATOM 4118 N N . LYS B 1 136 ? 24.735 13.443 113.881 1.00 29.84 144 LYS B N 1
ATOM 4119 C CA . LYS B 1 136 ? 25.557 12.887 112.810 1.00 30.66 144 LYS B CA 1
ATOM 4120 C C . LYS B 1 136 ? 25.295 11.384 112.655 1.00 29.15 144 LYS B C 1
ATOM 4121 O O . LYS B 1 136 ? 25.362 10.858 111.565 1.00 29.24 144 LYS B O 1
ATOM 4127 N N . GLN B 1 137 ? 25.013 10.736 113.770 1.00 32.03 145 GLN B N 1
ATOM 4128 C CA . GLN B 1 137 ? 24.642 9.316 113.792 1.00 34.82 145 GLN B CA 1
ATOM 4129 C C . GLN B 1 137 ? 23.291 9.115 113.096 1.00 34.03 145 GLN B C 1
ATOM 4130 O O . GLN B 1 137 ? 23.170 8.255 112.229 1.00 36.12 145 GLN B O 1
ATOM 4136 N N . GLU B 1 138 ? 22.297 9.933 113.454 1.00 32.76 146 GLU B N 1
ATOM 4137 C CA . GLU B 1 138 ? 20.973 9.876 112.814 1.00 32.07 146 GLU B CA 1
ATOM 4138 C C . GLU B 1 138 ? 21.083 10.115 111.308 1.00 32.87 146 GLU B C 1
ATOM 4139 O O . GLU B 1 138 ? 20.498 9.380 110.528 1.00 34.12 146 GLU B O 1
ATOM 4145 N N . LEU B 1 139 ? 21.865 11.117 110.888 1.00 33.36 147 LEU B N 1
ATOM 4146 C CA . LEU B 1 139 ? 22.065 11.395 109.447 1.00 29.75 147 LEU B CA 1
ATOM 4147 C C . LEU B 1 139 ? 22.669 10.224 108.716 1.00 30.33 147 LEU B C 1
ATOM 4148 O O . LEU B 1 139 ? 22.358 9.954 107.535 1.00 29.16 147 LEU B O 1
ATOM 4153 N N . THR B 1 140 ? 23.613 9.588 109.394 1.00 31.65 148 THR B N 1
ATOM 4154 C CA . THR B 1 140 ? 24.308 8.430 108.852 1.00 32.76 148 THR B CA 1
ATOM 4155 C C . THR B 1 140 ? 23.326 7.285 108.619 1.00 29.78 148 THR B C 1
ATOM 4156 O O . THR B 1 140 ? 23.272 6.729 107.539 1.00 32.31 148 THR B O 1
ATOM 4160 N N . MET B 1 141 ? 22.502 6.989 109.607 1.00 30.69 149 MET B N 1
ATOM 4161 C CA . MET B 1 141 ? 21.605 5.831 109.486 1.00 32.63 149 MET B CA 1
ATOM 4162 C C . MET B 1 141 ? 20.578 6.063 108.384 1.00 33.42 149 MET B C 1
ATOM 4163 O O . MET B 1 141 ? 20.291 5.162 107.591 1.00 33.82 149 MET B O 1
ATOM 4168 N N . ILE B 1 142 ? 20.085 7.302 108.299 1.00 31.85 150 ILE B N 1
ATOM 4169 C CA . ILE B 1 142 ? 19.076 7.650 107.325 1.00 29.31 150 ILE B CA 1
ATOM 4170 C C . ILE B 1 142 ? 19.624 7.561 105.923 1.00 27.51 150 ILE B C 1
ATOM 4171 O O . ILE B 1 142 ? 19.050 6.871 105.081 1.00 29.02 150 ILE B O 1
ATOM 4176 N N . TRP B 1 143 ? 20.728 8.240 105.644 1.00 27.27 151 TRP B N 1
ATOM 4177 C CA . TRP B 1 143 ? 21.285 8.175 104.291 1.00 27.11 151 TRP B CA 1
ATOM 4178 C C . TRP B 1 143 ? 21.750 6.759 103.880 1.00 29.43 151 TRP B C 1
ATOM 4179 O O . TRP B 1 143 ? 21.733 6.398 102.672 1.00 28.13 151 TRP B O 1
ATOM 4190 N N . LEU B 1 144 ? 22.176 5.977 104.861 1.00 30.09 152 LEU B N 1
ATOM 4191 C CA . LEU B 1 144 ? 22.495 4.567 104.607 1.00 34.60 152 LEU B CA 1
ATOM 4192 C C . LEU B 1 144 ? 21.246 3.827 104.136 1.00 32.59 152 LEU B C 1
ATOM 4193 O O . LEU B 1 144 ? 21.267 3.168 103.089 1.00 36.21 152 LEU B O 1
ATOM 4198 N N . GLN B 1 145 ? 20.165 3.965 104.908 1.00 33.40 153 GLN B N 1
ATOM 4199 C CA . GLN B 1 145 ? 18.897 3.309 104.573 1.00 32.20 153 GLN B CA 1
ATOM 4200 C C . GLN B 1 145 ? 18.412 3.759 103.209 1.00 32.58 153 GLN B C 1
ATOM 4201 O O . GLN B 1 145 ? 18.041 2.941 102.377 1.00 33.08 153 GLN B O 1
ATOM 4207 N N . ILE B 1 146 ? 18.461 5.067 102.939 1.00 30.79 154 ILE B N 1
ATOM 4208 C CA . ILE B 1 146 ? 18.043 5.576 101.641 1.00 28.94 154 ILE B CA 1
ATOM 4209 C C . ILE B 1 146 ? 18.903 5.064 100.499 1.00 28.23 154 ILE B C 1
ATOM 4210 O O . ILE B 1 146 ? 18.382 4.650 99.465 1.00 27.18 154 ILE B O 1
ATOM 4215 N N . GLY B 1 147 ? 20.223 5.123 100.640 1.00 28.14 155 GLY B N 1
ATOM 4216 C CA . GLY B 1 147 ? 21.084 4.674 99.543 1.00 28.47 155 GLY B CA 1
ATOM 4217 C C . GLY B 1 147 ? 20.869 3.185 99.220 1.00 29.65 155 GLY B C 1
ATOM 4218 O O . GLY B 1 147 ? 20.880 2.761 98.052 1.00 28.83 155 GLY B O 1
ATOM 4219 N N . LYS B 1 148 ? 20.656 2.402 100.253 1.00 29.24 156 LYS B N 1
ATOM 4220 C CA . LYS B 1 148 ? 20.507 0.971 100.041 1.00 34.80 156 LYS B CA 1
ATOM 4221 C C . LYS B 1 148 ? 19.199 0.676 99.280 1.00 34.20 156 LYS B C 1
ATOM 4222 O O . LYS B 1 148 ? 19.184 -0.174 98.390 1.00 34.35 156 LYS B O 1
ATOM 4228 N N . ARG B 1 149 ? 18.131 1.428 99.555 1.00 32.81 157 ARG B N 1
ATOM 4229 C CA . ARG B 1 149 ? 16.922 1.255 98.766 1.00 30.63 157 ARG B CA 1
ATOM 4230 C C . ARG B 1 149 ? 17.168 1.527 97.302 1.00 31.93 157 ARG B C 1
ATOM 4231 O O . ARG B 1 149 ? 16.620 0.826 96.432 1.00 31.13 157 ARG B O 1
ATOM 4239 N N . PHE B 1 150 ? 17.984 2.542 96.997 1.00 29.66 158 PHE B N 1
ATOM 4240 C CA . PHE B 1 150 ? 18.212 2.935 95.604 1.00 30.13 158 PHE B CA 1
ATOM 4241 C C . PHE B 1 150 ? 19.561 2.491 95.027 1.00 31.51 158 PHE B C 1
ATOM 4242 O O . PHE B 1 150 ? 20.002 3.003 93.985 1.00 32.40 158 PHE B O 1
ATOM 4250 N N . ALA B 1 151 ? 20.187 1.504 95.665 1.00 36.39 159 ALA B N 1
ATOM 4251 C CA . ALA B 1 151 ? 21.455 0.917 95.174 1.00 36.55 159 ALA B CA 1
ATOM 4252 C C . ALA B 1 151 ? 21.511 0.590 93.670 1.00 36.68 159 ALA B C 1
ATOM 4253 O O . ALA B 1 151 ? 22.572 0.696 93.059 1.00 35.68 159 ALA B O 1
ATOM 4255 N N . ASN B 1 152 ? 20.388 0.208 93.067 1.00 36.25 160 ASN B N 1
ATOM 4256 C CA . ASN B 1 152 ? 20.385 -0.227 91.659 1.00 36.91 160 ASN B CA 1
ATOM 4257 C C . ASN B 1 152 ? 19.940 0.850 90.697 1.00 37.20 160 ASN B C 1
ATOM 4258 O O . ASN B 1 152 ? 19.873 0.621 89.481 1.00 37.85 160 ASN B O 1
ATOM 4263 N N . ASP B 1 153 ? 19.661 2.040 91.236 1.00 34.20 161 ASP B N 1
ATOM 4264 C CA . ASP B 1 153 ? 19.242 3.177 90.431 1.00 32.62 161 ASP B CA 1
ATOM 4265 C C . ASP B 1 153 ? 20.439 4.056 90.137 1.00 30.25 161 ASP B C 1
ATOM 4266 O O . ASP B 1 153 ? 21.124 4.514 91.049 1.00 28.32 161 ASP B O 1
ATOM 4271 N N . GLY B 1 154 ? 20.676 4.295 88.855 1.00 28.03 162 GLY B N 1
ATOM 4272 C CA . GLY B 1 154 ? 21.881 4.961 88.411 1.00 31.18 162 GLY B CA 1
ATOM 4273 C C . GLY B 1 154 ? 21.863 6.468 88.621 1.00 31.12 162 GLY B C 1
ATOM 4274 O O . GLY B 1 154 ? 21.217 6.980 89.560 1.00 33.53 162 GLY B O 1
ATOM 4275 N N . GLU B 1 155 ? 22.558 7.168 87.740 1.00 32.33 163 GLU B N 1
ATOM 4276 C CA . GLU B 1 155 ? 22.882 8.585 87.969 1.00 34.87 163 GLU B CA 1
ATOM 4277 C C . GLU B 1 155 ? 21.810 9.585 87.497 1.00 33.28 163 GLU B C 1
ATOM 4278 O O . GLU B 1 155 ? 22.039 10.801 87.535 1.00 32.32 163 GLU B O 1
ATOM 4284 N N . TRP B 1 156 ? 20.654 9.077 87.061 1.00 31.25 164 TRP B N 1
ATOM 4285 C CA . TRP B 1 156 ? 19.470 9.904 86.836 1.00 29.90 164 TRP B CA 1
ATOM 4286 C C . TRP B 1 156 ? 18.867 10.281 88.201 1.00 29.31 164 TRP B C 1
ATOM 4287 O O . TRP B 1 156 ? 18.047 11.197 88.279 1.00 30.08 164 TRP B O 1
ATOM 4298 N N . LEU B 1 157 ? 19.296 9.600 89.260 1.00 26.86 165 LEU B N 1
ATOM 4299 C CA . LEU B 1 157 ? 18.850 9.885 90.613 1.00 27.48 165 LEU B CA 1
ATOM 4300 C C . LEU B 1 157 ? 19.958 10.571 91.420 1.00 29.08 165 LEU B C 1
ATOM 4301 O O . LEU B 1 157 ? 21.027 10.000 91.622 1.00 28.33 165 LEU B O 1
ATOM 4306 N N . VAL B 1 158 ? 19.650 11.764 91.931 1.00 27.83 166 VAL B N 1
ATOM 4307 C CA . VAL B 1 158 ? 20.589 12.594 92.681 1.00 25.20 166 VAL B CA 1
ATOM 4308 C C . VAL B 1 158 ? 20.171 12.620 94.144 1.00 24.28 166 VAL B C 1
ATOM 4309 O O . VAL B 1 158 ? 18.981 12.675 94.458 1.00 26.04 166 VAL B O 1
ATOM 4313 N N . PHE B 1 159 ? 21.114 12.547 95.069 1.00 23.22 167 PHE B N 1
ATOM 4314 C CA . PHE B 1 159 ? 20.766 12.732 96.465 1.00 24.08 167 PHE B CA 1
ATOM 4315 C C . PHE B 1 159 ? 21.213 14.153 96.841 1.00 26.38 167 PHE B C 1
ATOM 4316 O O . PHE B 1 159 ? 22.260 14.603 96.384 1.00 27.19 167 PHE B O 1
ATOM 4324 N N . GLU B 1 160 ? 20.428 14.830 97.677 1.00 25.47 168 GLU B N 1
ATOM 4325 C CA . 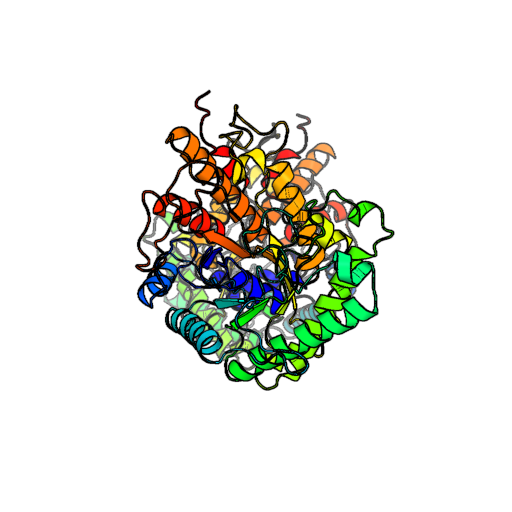GLU B 1 160 ? 20.768 16.159 98.153 1.00 24.29 168 GLU B CA 1
ATOM 4326 C C . GLU B 1 160 ? 20.758 16.023 99.648 1.00 23.28 168 GLU B C 1
ATOM 4327 O O . GLU B 1 160 ? 19.740 15.705 100.235 1.00 23.69 168 GLU B O 1
ATOM 4333 N N . THR B 1 161 ? 21.900 16.227 100.281 1.00 22.26 169 THR B N 1
ATOM 4334 C CA . THR B 1 161 ? 22.075 15.815 101.674 1.00 23.51 169 THR B CA 1
ATOM 4335 C C . THR B 1 161 ? 21.150 16.445 102.690 1.00 25.92 169 THR B C 1
ATOM 4336 O O . THR B 1 161 ? 20.751 15.807 103.671 1.00 26.98 169 THR B O 1
ATOM 4340 N N . LEU B 1 162 ? 20.915 17.740 102.510 1.00 26.40 170 LEU B N 1
ATOM 4341 C CA . LEU B 1 162 ? 20.224 18.581 103.490 1.00 26.61 170 LEU B CA 1
ATOM 4342 C C . LEU B 1 162 ? 19.483 19.675 102.710 1.00 23.40 170 LEU B C 1
ATOM 4343 O O . LEU B 1 162 ? 19.746 19.886 101.522 1.00 22.98 170 LEU B O 1
ATOM 4348 N N . ASN B 1 163 ? 18.555 20.343 103.374 1.00 22.75 171 ASN B N 1
ATOM 4349 C CA . ASN B 1 163 ? 17.807 21.426 102.746 1.00 23.36 171 ASN B CA 1
ATOM 4350 C C . ASN B 1 163 ? 18.362 22.807 103.159 1.00 22.93 171 ASN B C 1
ATOM 4351 O O . ASN B 1 163 ? 19.381 23.207 102.610 1.00 24.93 171 ASN B O 1
ATOM 4356 N N . GLU B 1 164 ? 17.728 23.476 104.127 1.00 21.31 172 GLU B N 1
ATOM 4357 C CA . GLU B 1 164 ? 18.030 24.859 104.519 1.00 20.45 172 GLU B CA 1
ATOM 4358 C C . GLU B 1 164 ? 18.364 24.890 105.997 1.00 21.42 172 GLU B C 1
ATOM 4359 O O . GLU B 1 164 ? 17.469 25.051 106.834 1.00 24.17 172 GLU B O 1
ATOM 4365 N N . ILE B 1 165 ? 19.650 24.769 106.299 1.00 18.83 173 ILE B N 1
ATOM 4366 C CA . ILE B 1 165 ? 20.135 24.676 107.658 1.00 20.72 173 ILE B CA 1
ATOM 4367 C C . ILE B 1 165 ? 20.499 26.077 108.169 1.00 20.75 173 ILE B C 1
ATOM 4368 O O . ILE B 1 165 ? 21.194 26.836 107.491 1.00 21.78 173 ILE B O 1
ATOM 4373 N N . GLN B 1 166 ? 19.986 26.434 109.340 1.00 22.11 174 GLN B N 1
ATOM 4374 C CA . GLN B 1 166 ? 20.173 27.778 109.877 1.00 22.83 174 GLN B CA 1
ATOM 4375 C C . GLN B 1 166 ? 19.828 27.795 111.346 1.00 24.89 174 GLN B C 1
ATOM 4376 O O . GLN B 1 166 ? 19.473 26.763 111.907 1.00 25.12 174 GLN B O 1
ATOM 4382 N N . ASP B 1 167 ? 19.881 28.977 111.954 1.00 25.76 175 ASP B N 1
ATOM 4383 C CA . ASP B 1 167 ? 19.543 29.105 113.367 1.00 28.26 175 ASP B CA 1
ATOM 4384 C C . ASP B 1 167 ? 18.237 29.851 113.620 1.00 28.38 175 ASP B C 1
ATOM 4385 O O . ASP B 1 167 ? 17.891 30.105 114.773 1.00 29.38 175 ASP B O 1
ATOM 4390 N N . GLY B 1 168 ? 17.517 30.183 112.558 1.00 27.49 176 GLY B N 1
ATOM 4391 C CA . GLY B 1 168 ? 16.215 30.824 112.679 1.00 28.87 176 GLY B CA 1
ATOM 4392 C C . GLY B 1 168 ? 16.199 32.245 112.140 1.00 29.81 176 GLY B C 1
ATOM 4393 O O . GLY B 1 168 ? 15.134 32.747 111.780 1.00 31.97 176 GLY B O 1
ATOM 4394 N N . ASP B 1 169 ? 17.370 32.872 112.030 1.00 27.62 177 ASP B N 1
ATOM 4395 C CA . ASP B 1 169 ? 17.468 34.268 111.574 1.00 29.44 177 ASP B CA 1
ATOM 4396 C C . ASP B 1 169 ? 17.888 34.381 110.108 1.00 28.55 177 ASP B C 1
ATOM 4397 O O . ASP B 1 169 ? 18.304 35.458 109.657 1.00 27.88 177 ASP B O 1
ATOM 4402 N N . TRP B 1 170 ? 17.782 33.275 109.375 1.00 27.76 178 TRP B N 1
ATOM 4403 C CA . TRP B 1 170 ? 17.854 33.273 107.914 1.00 27.23 178 TRP B CA 1
ATOM 4404 C C . TRP B 1 170 ? 19.173 33.757 107.357 1.00 26.68 178 TRP B C 1
ATOM 4405 O O . TRP B 1 170 ? 19.232 34.251 106.238 1.00 26.60 178 TRP B O 1
ATOM 4416 N N . GLY B 1 171 ? 20.239 33.591 108.128 1.00 26.63 179 GLY B N 1
ATOM 4417 C CA . GLY B 1 171 ? 21.554 33.995 107.670 1.00 29.34 179 GLY B CA 1
ATOM 4418 C C . GLY B 1 171 ? 22.026 35.334 108.210 1.00 29.90 179 GLY B C 1
ATOM 4419 O O . GLY B 1 171 ? 23.176 35.707 107.995 1.00 30.28 179 GLY B O 1
ATOM 4420 N N . ASN B 1 172 ? 21.164 36.042 108.932 1.00 30.92 180 ASN B N 1
ATOM 4421 C CA . ASN B 1 172 ? 21.502 37.361 109.480 1.00 33.82 180 ASN B CA 1
ATOM 4422 C C . ASN B 1 172 ? 21.820 37.347 110.979 1.00 33.98 180 ASN B C 1
ATOM 4423 O O . ASN B 1 172 ? 22.089 38.388 111.581 1.00 36.92 180 ASN B O 1
ATOM 4428 N N . GLY B 1 173 ? 21.840 36.173 111.574 1.00 31.67 181 GLY B N 1
ATOM 4429 C CA . GLY B 1 173 ? 22.008 36.076 113.015 1.00 32.55 181 GLY B CA 1
ATOM 4430 C C . GLY B 1 173 ? 23.412 35.703 113.414 1.00 32.28 181 GLY B C 1
ATOM 4431 O O . GLY B 1 173 ? 24.391 36.175 112.822 1.00 32.59 181 GLY B O 1
ATOM 4432 N N . ASN B 1 174 ? 23.502 34.818 114.404 1.00 32.95 182 ASN B N 1
ATOM 4433 C CA . ASN B 1 174 ? 24.774 34.484 115.044 1.00 33.50 182 ASN B CA 1
ATOM 4434 C C . ASN B 1 174 ? 25.781 33.795 114.157 1.00 32.55 182 ASN B C 1
ATOM 4435 O O . ASN B 1 174 ? 26.945 33.710 114.526 1.00 31.06 182 ASN B O 1
ATOM 4440 N N . ASN B 1 175 ? 25.350 33.304 112.995 1.00 30.13 183 ASN B N 1
ATOM 4441 C CA . ASN B 1 175 ? 26.300 32.724 112.045 1.00 29.33 183 ASN B CA 1
ATOM 4442 C C . ASN B 1 175 ? 27.364 33.741 111.626 1.00 28.88 183 ASN B C 1
ATOM 4443 O O . ASN B 1 175 ? 28.483 33.355 111.287 1.00 26.96 183 ASN B O 1
ATOM 4448 N N . ARG B 1 176 ? 27.008 35.026 111.670 1.00 30.21 184 ARG B N 1
ATOM 4449 C CA . ARG B 1 176 ? 27.933 36.109 111.314 1.00 32.22 184 ARG B CA 1
ATOM 4450 C C . ARG B 1 176 ? 28.808 36.553 112.464 1.00 33.31 184 ARG B C 1
ATOM 4451 O O . ARG B 1 176 ? 29.710 37.346 112.253 1.00 35.03 184 ARG B O 1
ATOM 4459 N N . ARG B 1 177 ? 28.562 36.045 113.668 1.00 34.55 185 ARG B N 1
ATOM 4460 C CA . ARG B 1 177 ? 29.231 36.549 114.862 1.00 36.12 185 ARG B CA 1
ATOM 4461 C C . ARG B 1 177 ? 29.837 35.467 115.770 1.00 36.49 185 ARG B C 1
ATOM 4462 O O . ARG B 1 177 ? 30.284 35.790 116.860 1.00 34.43 185 ARG B O 1
ATOM 4470 N N . ASP B 1 178 ? 29.859 34.201 115.345 1.00 35.01 186 ASP B N 1
ATOM 4471 C CA . ASP B 1 178 ? 30.221 33.093 116.249 1.00 33.84 186 ASP B CA 1
ATOM 4472 C C . ASP B 1 178 ? 31.587 32.470 115.947 1.00 33.04 186 ASP B C 1
ATOM 4473 O O . ASP B 1 178 ? 31.882 31.349 116.374 1.00 36.70 186 ASP B O 1
ATOM 4478 N N . GLY B 1 179 ? 32.431 33.210 115.245 1.00 32.06 187 GLY B N 1
ATOM 4479 C CA . GLY B 1 179 ? 33.746 32.716 114.859 1.00 32.30 187 GLY B CA 1
ATOM 4480 C C . GLY B 1 179 ? 33.673 31.506 113.938 1.00 33.31 187 GLY B C 1
ATOM 4481 O O . GLY B 1 179 ? 34.596 30.688 113.923 1.00 32.14 187 GLY B O 1
ATOM 4482 N N . GLY B 1 180 ? 32.575 31.394 113.182 1.00 32.37 188 GLY B N 1
ATOM 4483 C CA . GLY B 1 180 ? 32.365 30.299 112.214 1.00 32.56 188 GLY B CA 1
ATOM 4484 C C . GLY B 1 180 ? 31.863 28.969 112.776 1.00 32.41 188 GLY B C 1
ATOM 4485 O O . GLY B 1 180 ? 31.959 27.925 112.099 1.00 27.50 188 GLY B O 1
ATOM 4486 N N . ALA B 1 181 ? 31.342 28.983 114.007 1.00 32.02 189 ALA B N 1
ATOM 4487 C CA . ALA B 1 181 ? 30.892 27.760 114.652 1.00 31.33 189 ALA B CA 1
ATOM 4488 C C . ALA B 1 181 ? 29.791 27.082 113.824 1.00 32.71 189 ALA B C 1
ATOM 4489 O O . ALA B 1 181 ? 29.900 25.900 113.490 1.00 32.70 189 ALA B O 1
ATOM 4491 N N . GLN B 1 182 ? 28.771 27.843 113.444 1.00 31.50 190 GLN B N 1
ATOM 4492 C CA . GLN B 1 182 ? 27.668 27.298 112.641 1.00 31.40 190 GLN B CA 1
ATOM 4493 C C . GLN B 1 182 ? 28.126 26.783 111.286 1.00 32.44 190 GLN B C 1
ATOM 4494 O O . GLN B 1 182 ? 27.806 25.655 110.917 1.00 30.82 190 GLN B O 1
ATOM 4500 N N . TYR B 1 183 ? 28.925 27.568 110.566 1.00 31.51 191 TYR B N 1
ATOM 4501 C CA . TYR B 1 183 ? 29.398 27.137 109.253 1.00 30.07 191 TYR B CA 1
ATOM 4502 C C . TYR B 1 183 ? 30.228 25.848 109.316 1.00 31.10 191 TYR B C 1
ATOM 4503 O O . TYR B 1 183 ? 30.184 25.030 108.397 1.00 28.96 191 TYR B O 1
ATOM 4512 N N . ARG B 1 184 ? 30.971 25.672 110.399 1.00 31.31 192 ARG B N 1
ATOM 4513 C CA . ARG B 1 184 ? 31.811 24.499 110.527 1.00 33.99 192 ARG B CA 1
ATOM 4514 C C . ARG B 1 184 ? 30.929 23.264 110.748 1.00 32.94 192 ARG B C 1
ATOM 4515 O O . ARG B 1 184 ? 31.117 22.255 110.086 1.00 33.98 192 ARG B O 1
ATOM 4523 N N . VAL B 1 185 ? 29.965 23.362 111.660 1.00 31.33 193 VAL B N 1
ATOM 4524 C CA . VAL B 1 185 ? 29.070 22.257 111.944 1.00 30.12 193 VAL B CA 1
ATOM 4525 C C . VAL B 1 185 ? 28.332 21.823 110.673 1.00 30.72 193 VAL B C 1
ATOM 4526 O O . VAL B 1 185 ? 28.205 20.621 110.416 1.00 31.31 193 VAL B O 1
ATOM 4530 N N . LEU B 1 186 ? 27.841 22.779 109.889 1.00 28.34 194 LEU B N 1
ATOM 4531 C CA . LEU B 1 186 ? 27.132 22.451 108.649 1.00 27.99 194 LEU B CA 1
ATOM 4532 C C . LEU B 1 186 ? 28.059 21.729 107.692 1.00 28.29 194 LEU B C 1
ATOM 4533 O O . LEU B 1 186 ? 27.646 20.788 106.977 1.00 25.99 194 LEU B O 1
ATOM 4538 N N . ASN B 1 187 ? 29.304 22.186 107.631 1.00 25.98 195 ASN B N 1
ATOM 4539 C CA . ASN B 1 187 ? 30.269 21.518 106.764 1.00 26.10 195 ASN B CA 1
ATOM 4540 C C . ASN B 1 187 ? 30.533 20.080 107.237 1.00 23.92 195 ASN B C 1
ATOM 4541 O O . ASN B 1 187 ? 30.667 19.196 106.416 1.00 25.88 195 ASN B O 1
ATOM 4546 N N . GLU B 1 188 ? 30.577 19.850 108.553 1.00 25.76 196 GLU B N 1
ATOM 4547 C CA . GLU B 1 188 ? 30.741 18.494 109.106 1.00 27.85 196 GLU B CA 1
ATOM 4548 C C . GLU B 1 188 ? 29.542 17.612 108.738 1.00 28.51 196 GLU B C 1
ATOM 4549 O O . GLU B 1 188 ? 29.715 16.444 108.391 1.00 30.70 196 GLU B O 1
ATOM 4555 N N . TRP B 1 189 ? 28.333 18.181 108.807 1.00 27.27 197 TRP B N 1
ATOM 4556 C CA . TRP B 1 189 ? 27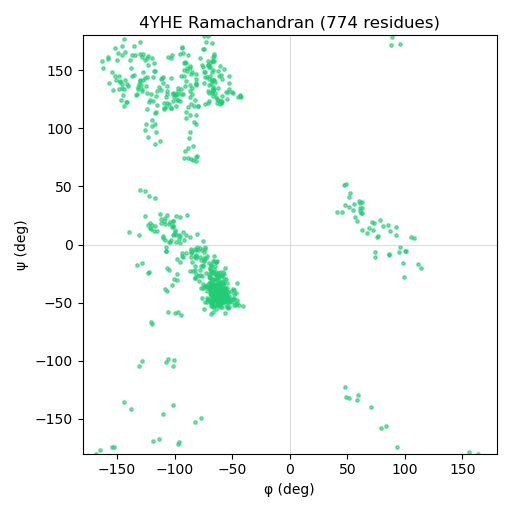.103 17.458 108.478 1.00 25.95 197 TRP B CA 1
ATOM 4557 C C . TRP B 1 189 ? 27.123 16.994 107.022 1.00 26.16 197 TRP B C 1
ATOM 4558 O O . TRP B 1 189 ? 26.827 15.828 106.727 1.00 27.93 197 TRP B O 1
ATOM 4569 N N . ASN B 1 190 ? 27.482 17.881 106.109 1.00 25.31 198 ASN B N 1
ATOM 4570 C CA . ASN B 1 190 ? 27.601 17.480 104.723 1.00 24.65 198 ASN B CA 1
ATOM 4571 C C . ASN B 1 190 ? 28.629 16.366 104.519 1.00 27.67 198 ASN B C 1
ATOM 4572 O O . ASN B 1 190 ? 28.425 15.463 103.697 1.00 24.56 198 ASN B O 1
ATOM 4577 N N . GLN B 1 191 ? 29.741 16.438 105.248 1.00 28.69 199 GLN B N 1
ATOM 4578 C CA . GLN B 1 191 ? 30.766 15.408 105.101 1.00 29.51 199 GLN B CA 1
ATOM 4579 C C . GLN B 1 191 ? 30.205 14.067 105.556 1.00 27.36 199 GLN B C 1
ATOM 4580 O O . GLN B 1 191 ? 30.415 13.054 104.895 1.00 29.19 199 GLN B O 1
ATOM 4586 N N . VAL B 1 192 ? 29.534 14.074 106.702 1.00 28.05 200 VAL B N 1
ATOM 4587 C CA . VAL B 1 192 ? 28.922 12.882 107.269 1.00 30.50 200 VAL B CA 1
ATOM 4588 C C . VAL B 1 192 ? 27.877 12.250 106.327 1.00 33.98 200 VAL B C 1
ATOM 4589 O O . VAL B 1 192 ? 27.806 11.004 106.218 1.00 31.66 200 VAL B O 1
ATOM 4593 N N . CYS B 1 193 ? 27.120 13.091 105.611 1.00 30.97 201 CYS B N 1
ATOM 4594 C CA . CYS B 1 193 ? 26.099 12.616 104.671 1.00 30.11 201 CYS B CA 1
ATOM 4595 C C . CYS B 1 193 ? 26.726 12.010 103.421 1.00 32.83 201 CYS B C 1
ATOM 4596 O O . CYS B 1 193 ? 26.317 10.939 102.970 1.00 30.79 201 CYS B O 1
ATOM 4599 N N . VAL B 1 194 ? 27.707 12.691 102.845 1.00 35.00 202 VAL B N 1
ATOM 4600 C CA . VAL B 1 194 ? 28.412 12.155 101.685 1.00 36.12 202 VAL B CA 1
ATOM 4601 C C . VAL B 1 194 ? 29.066 10.799 102.034 1.00 38.41 202 VAL B C 1
ATOM 4602 O O . VAL B 1 194 ? 29.001 9.850 101.244 1.00 38.42 202 VAL B O 1
ATOM 4606 N N . ASP B 1 195 ? 29.668 10.718 103.219 1.00 37.43 203 ASP B N 1
ATOM 4607 C CA . ASP B 1 195 ? 30.334 9.497 103.667 1.00 37.40 203 ASP B CA 1
ATOM 4608 C C . ASP B 1 195 ? 29.311 8.352 103.624 1.00 40.64 203 ASP B C 1
ATOM 4609 O O . ASP B 1 195 ? 29.518 7.343 102.919 1.00 36.93 203 ASP B O 1
ATOM 4614 N N . ALA B 1 196 ? 28.217 8.548 104.380 1.00 36.40 204 ALA B N 1
ATOM 4615 C CA . ALA B 1 196 ? 27.121 7.595 104.516 1.00 35.38 204 ALA B CA 1
ATOM 4616 C C . ALA B 1 196 ? 26.584 7.159 103.180 1.00 36.99 204 ALA B C 1
ATOM 4617 O O . ALA B 1 196 ? 26.389 5.962 102.945 1.00 37.71 204 ALA B O 1
ATOM 4619 N N . ILE B 1 197 ? 26.351 8.119 102.298 1.00 35.47 205 ILE B N 1
ATOM 4620 C CA . ILE B 1 197 ? 25.843 7.801 100.970 1.00 35.44 205 ILE B CA 1
ATOM 4621 C C . ILE B 1 197 ? 26.825 6.859 100.279 1.00 38.04 205 ILE B C 1
ATOM 4622 O O . ILE B 1 197 ? 26.448 5.766 99.831 1.00 37.17 205 ILE B O 1
ATOM 4627 N N . ARG B 1 198 ? 28.088 7.261 100.225 1.00 36.96 206 ARG B N 1
ATOM 4628 C CA . ARG B 1 198 ? 29.122 6.417 99.615 1.00 36.09 206 ARG B CA 1
ATOM 4629 C C . ARG B 1 198 ? 29.236 5.031 100.279 1.00 34.91 206 ARG B C 1
ATOM 4630 O O . ARG B 1 198 ? 29.528 4.064 99.610 1.00 41.06 206 ARG B O 1
ATOM 4638 N N . ALA B 1 199 ? 28.983 4.941 101.576 1.00 34.62 207 ALA B N 1
ATOM 4639 C CA . ALA B 1 199 ? 29.053 3.686 102.306 1.00 37.03 207 ALA B CA 1
ATOM 4640 C C . ALA B 1 199 ? 27.821 2.786 102.064 1.00 41.23 207 ALA B C 1
ATOM 4641 O O . ALA B 1 199 ? 27.836 1.607 102.415 1.00 41.58 207 ALA B O 1
ATOM 4643 N N . ALA B 1 200 ? 26.768 3.344 101.471 1.00 43.31 208 ALA B N 1
ATOM 4644 C CA . ALA B 1 200 ? 25.515 2.623 101.203 1.00 43.34 208 ALA B CA 1
ATOM 4645 C C . ALA B 1 200 ? 25.606 1.591 100.068 1.00 44.21 208 ALA B C 1
ATOM 4646 O O . ALA B 1 200 ? 24.792 0.668 100.016 1.00 43.32 208 ALA B O 1
ATOM 4648 N N . GLY B 1 201 ? 26.550 1.780 99.146 1.00 43.49 209 GLY B N 1
ATOM 4649 C CA . GLY B 1 201 ? 26.905 0.765 98.155 1.00 42.65 209 GLY B CA 1
ATOM 4650 C C . GLY B 1 201 ? 26.224 0.921 96.816 1.00 41.69 209 GLY B C 1
ATOM 4651 O O . GLY B 1 201 ? 25.324 1.742 96.647 1.00 40.24 209 GLY B O 1
ATOM 4652 N N . GLY B 1 202 ? 26.661 0.094 95.867 1.00 38.33 210 GLY B N 1
ATOM 4653 C CA . GLY B 1 202 ? 26.044 0.002 94.554 1.00 36.82 210 GLY B CA 1
ATOM 4654 C C . GLY B 1 202 ? 26.309 1.245 93.736 1.00 38.17 210 GLY B C 1
ATOM 4655 O O . GLY B 1 202 ? 27.411 1.787 93.780 1.00 34.92 210 GLY B O 1
ATOM 4656 N N . LYS B 1 203 ? 25.295 1.704 93.002 1.00 35.11 211 LYS B N 1
ATOM 4657 C CA . LYS B 1 203 ? 25.438 2.889 92.161 1.00 34.37 211 LYS B CA 1
ATOM 4658 C C . LYS B 1 203 ? 25.481 4.193 92.975 1.00 30.52 211 LYS B C 1
ATOM 4659 O O . LYS B 1 203 ? 25.657 5.258 92.399 1.00 29.92 211 LYS B O 1
ATOM 4665 N N . ASN B 1 204 ? 25.315 4.098 94.293 1.00 28.15 212 ASN B N 1
ATOM 4666 C CA . ASN B 1 204 ? 25.565 5.225 95.186 1.00 31.09 212 ASN B CA 1
ATOM 4667 C C . ASN B 1 204 ? 27.014 5.709 95.154 1.00 32.85 212 ASN B C 1
ATOM 4668 O O . ASN B 1 204 ? 27.278 6.873 95.422 1.00 28.93 212 ASN B O 1
ATOM 4673 N N . GLU B 1 205 ? 27.942 4.811 94.818 1.00 32.03 213 GLU B N 1
ATOM 4674 C CA . GLU B 1 205 ? 29.356 5.153 94.750 1.00 33.19 213 GLU B CA 1
ATOM 4675 C C . GLU B 1 205 ? 29.643 6.280 93.799 1.00 31.96 213 GLU B C 1
ATOM 4676 O O . GLU B 1 205 ? 30.516 7.096 94.073 1.00 36.06 213 GLU B O 1
ATOM 4682 N N . THR B 1 206 ? 28.955 6.289 92.663 1.00 30.67 214 THR B N 1
ATOM 4683 C CA . THR B 1 206 ? 29.245 7.208 91.569 1.00 31.65 214 THR B CA 1
ATOM 4684 C C . THR B 1 206 ? 28.084 8.173 91.318 1.00 30.97 214 THR B C 1
ATOM 4685 O O . THR B 1 206 ? 28.038 8.856 90.294 1.00 34.37 214 THR B O 1
ATOM 4689 N N . ARG B 1 207 ? 27.143 8.189 92.249 1.00 30.51 215 ARG B N 1
ATOM 4690 C CA . ARG B 1 207 ? 25.989 9.067 92.190 1.00 32.20 215 ARG B CA 1
ATOM 4691 C C . ARG B 1 207 ? 26.404 10.522 92.456 1.00 31.80 215 ARG B C 1
ATOM 4692 O O . ARG B 1 207 ? 27.279 10.778 93.285 1.00 31.47 215 ARG B O 1
ATOM 4700 N N . TYR B 1 208 ? 25.751 11.451 91.767 1.00 30.75 216 TYR B N 1
ATOM 4701 C CA . TYR B 1 208 ? 25.897 12.888 92.065 1.00 29.26 216 TYR B CA 1
ATOM 4702 C C . TYR B 1 208 ? 25.213 13.212 93.382 1.00 29.80 216 TYR B C 1
ATOM 4703 O O . TYR B 1 208 ? 24.097 12.754 93.645 1.00 29.97 216 TYR B O 1
ATOM 4712 N N . ILE B 1 209 ? 25.911 13.938 94.248 1.00 28.08 217 ILE B N 1
ATOM 4713 C CA . ILE B 1 209 ? 25.351 14.363 95.514 1.00 26.53 217 ILE B CA 1
ATOM 4714 C C . ILE B 1 209 ? 25.376 15.904 95.558 1.00 28.91 217 ILE B C 1
ATOM 4715 O O . ILE B 1 209 ? 26.423 16.513 95.289 1.00 26.86 217 ILE B O 1
ATOM 4720 N N . GLY B 1 210 ? 24.224 16.506 95.889 1.00 25.98 218 GLY B N 1
ATOM 4721 C CA . GLY B 1 210 ? 24.105 17.959 96.071 1.00 24.08 218 GLY B CA 1
ATOM 4722 C C . GLY B 1 210 ? 24.351 18.320 97.514 1.00 24.71 218 GLY B C 1
ATOM 4723 O O . GLY B 1 210 ? 23.843 17.660 98.429 1.00 22.93 218 GLY B O 1
ATOM 4724 N N . VAL B 1 211 ? 25.133 19.378 97.740 1.00 24.38 219 VAL B N 1
ATOM 4725 C CA . VAL B 1 211 ? 25.403 19.788 99.113 1.00 23.70 219 VAL B CA 1
ATOM 4726 C C . VAL B 1 211 ? 25.165 21.296 99.178 1.00 23.42 219 VAL B C 1
ATOM 4727 O O . VAL B 1 211 ? 25.562 22.016 98.250 1.00 23.03 219 VAL B O 1
ATOM 4731 N N . PRO B 1 212 ? 24.474 21.757 100.232 1.00 23.98 220 PRO B N 1
ATOM 4732 C CA . PRO B 1 212 ? 24.184 23.180 100.368 1.00 23.77 220 PRO B CA 1
ATOM 4733 C C . PRO B 1 212 ? 25.066 23.873 101.376 1.00 23.49 220 PRO B C 1
ATOM 4734 O O . PRO B 1 212 ? 25.670 23.217 102.241 1.00 22.88 220 PRO B O 1
ATOM 4738 N N . GLY B 1 213 ? 25.138 25.205 101.251 1.00 22.99 221 GLY B N 1
ATOM 4739 C CA . GLY B 1 213 ? 25.725 26.054 102.275 1.00 22.18 221 GLY B CA 1
ATOM 4740 C C . GLY B 1 213 ? 24.622 26.608 103.161 1.00 22.57 221 GLY B C 1
ATOM 4741 O O . GLY B 1 213 ? 23.451 26.202 103.047 1.00 22.44 221 GLY B O 1
ATOM 4742 N N . TYR B 1 214 ? 24.983 27.557 104.012 1.00 20.70 222 TYR B N 1
ATOM 4743 C CA . TYR B 1 214 ? 24.082 28.053 105.052 1.00 21.92 222 TYR B CA 1
ATOM 4744 C C . TYR B 1 214 ? 22.786 28.623 104.465 1.00 22.03 222 TYR B C 1
ATOM 4745 O O . TYR B 1 214 ? 22.783 29.453 103.546 1.00 20.96 222 TYR B O 1
ATOM 4754 N N . VAL B 1 215 ? 21.690 28.119 105.014 1.00 22.57 223 VAL B N 1
ATOM 4755 C CA . VAL B 1 215 ? 20.328 28.412 104.581 1.00 22.89 223 VAL B CA 1
ATOM 4756 C C . VAL B 1 215 ? 20.122 28.472 103.072 1.00 20.51 223 VAL B C 1
ATOM 4757 O O . VAL B 1 215 ? 19.195 29.100 102.605 1.00 21.94 223 VAL B O 1
ATOM 4761 N N . CYS B 1 216 ? 20.936 27.747 102.309 1.00 22.47 224 CYS B N 1
ATOM 4762 C CA . CYS B 1 216 ? 20.927 27.796 100.827 1.00 21.19 224 CYS B CA 1
ATOM 4763 C C . CYS B 1 216 ? 21.181 29.191 100.214 1.00 21.96 224 CYS B C 1
ATOM 4764 O O . CYS B 1 216 ? 20.879 29.454 99.031 1.00 20.29 224 CYS B O 1
ATOM 4767 N N . ASN B 1 217 ? 21.784 30.070 101.010 1.00 21.18 225 ASN B N 1
ATOM 4768 C CA . ASN B 1 217 ? 22.083 31.416 100.555 1.00 20.41 225 ASN B CA 1
ATOM 4769 C C . ASN B 1 217 ? 23.344 31.343 99.717 1.00 19.94 225 ASN B C 1
ATOM 4770 O O . ASN B 1 217 ? 24.407 30.959 100.199 1.00 18.24 225 ASN B O 1
ATOM 4775 N N . PRO B 1 218 ? 23.237 31.731 98.456 1.00 18.97 226 PRO B N 1
ATOM 4776 C CA . PRO B 1 218 ? 24.373 31.643 97.592 1.00 20.48 226 PRO B CA 1
ATOM 4777 C C . PRO B 1 218 ? 25.669 32.247 98.143 1.00 21.19 226 PRO B C 1
ATOM 4778 O O . PRO B 1 218 ? 26.722 31.606 98.090 1.00 19.62 226 PRO B O 1
ATOM 4782 N N . ASP B 1 219 ? 25.607 33.454 98.704 1.00 20.12 227 ASP B N 1
ATOM 4783 C CA . ASP B 1 219 ? 26.819 34.123 99.094 1.00 20.10 227 ASP B CA 1
ATOM 4784 C C . ASP B 1 219 ? 27.422 33.544 100.344 1.00 19.30 227 ASP B C 1
ATOM 4785 O O . ASP B 1 219 ? 28.664 33.430 100.440 1.00 19.43 227 ASP B O 1
ATOM 4790 N N . LEU B 1 220 ? 26.585 33.146 101.289 1.00 18.35 228 LEU B N 1
ATOM 4791 C CA . LEU B 1 220 ? 27.121 32.466 102.469 1.00 20.32 228 LEU B CA 1
ATOM 4792 C C . LEU B 1 220 ? 27.772 31.119 102.054 1.00 20.93 228 LEU B C 1
ATOM 4793 O O . LEU B 1 220 ? 28.731 30.639 102.679 1.00 21.38 228 LEU B O 1
ATOM 4798 N N . THR B 1 221 ? 27.288 30.565 100.941 1.00 21.30 229 THR B N 1
ATOM 4799 C CA . THR B 1 221 ? 27.777 29.278 100.454 1.00 22.35 229 THR B CA 1
ATOM 4800 C C . THR B 1 221 ? 29.162 29.457 99.827 1.00 23.72 229 THR B C 1
ATOM 4801 O O . THR B 1 221 ? 30.126 28.812 100.240 1.00 24.25 229 THR B O 1
ATOM 4805 N N . VAL B 1 222 ? 29.238 30.356 98.853 1.00 24.63 230 VAL B N 1
ATOM 4806 C CA . VAL B 1 222 ? 30.500 30.755 98.251 1.00 26.65 230 VAL B CA 1
ATOM 4807 C C . VAL B 1 222 ? 31.573 31.041 99.321 1.00 26.33 230 VAL B C 1
ATOM 4808 O O . VAL B 1 222 ? 32.692 30.534 99.243 1.00 25.95 230 VAL B O 1
ATOM 4812 N N . GLU B 1 223 ? 31.210 31.810 100.335 1.00 25.83 231 GLU B N 1
ATOM 4813 C CA . GLU B 1 223 ? 32.167 32.296 101.318 1.00 26.78 231 GLU B CA 1
ATOM 4814 C C . GLU B 1 223 ? 32.525 31.252 102.388 1.00 26.87 231 GLU B C 1
ATOM 4815 O O . GLU B 1 223 ? 33.636 31.277 102.940 1.00 24.83 231 GLU B O 1
ATOM 4821 N N . ASN B 1 224 ? 31.626 30.314 102.677 1.00 23.25 232 ASN B N 1
ATOM 4822 C CA . ASN B 1 224 ? 31.863 29.441 103.830 1.00 23.93 232 ASN B CA 1
ATOM 4823 C C . ASN B 1 224 ? 31.760 27.920 103.585 1.00 23.68 232 ASN B C 1
ATOM 4824 O O . ASN B 1 224 ? 32.248 27.133 104.393 1.00 22.76 232 ASN B O 1
ATOM 4829 N N . LEU B 1 225 ? 31.165 27.519 102.476 1.00 21.98 233 LEU B N 1
ATOM 4830 C CA . LEU B 1 225 ? 30.979 26.079 102.229 1.00 24.96 233 LEU B CA 1
ATOM 4831 C C . LEU B 1 225 ? 32.338 25.445 101.955 1.00 25.32 233 LEU B C 1
ATOM 4832 O O . LEU B 1 225 ? 33.147 26.010 101.236 1.00 26.45 233 LEU B O 1
ATOM 4837 N N . VAL B 1 226 ? 32.574 24.278 102.532 1.00 27.43 234 VAL B N 1
ATOM 4838 C CA . VAL B 1 226 ? 33.756 23.467 102.198 1.00 30.00 234 VAL B CA 1
ATOM 4839 C C . VAL B 1 226 ? 33.227 22.186 101.584 1.00 28.24 234 VAL B C 1
ATOM 4840 O O . VAL B 1 226 ? 32.510 21.435 102.260 1.00 28.33 234 VAL B O 1
ATOM 4844 N N . LEU B 1 227 ? 33.512 21.980 100.300 1.00 28.64 235 LEU B N 1
ATOM 4845 C CA . LEU B 1 227 ? 33.131 20.748 99.616 1.00 31.18 235 LEU B CA 1
ATOM 4846 C C . LEU B 1 227 ? 33.696 19.556 100.387 1.00 31.16 235 LEU B C 1
ATOM 4847 O O . LEU B 1 227 ? 34.874 19.565 100.771 1.00 29.89 235 LEU B O 1
ATOM 4852 N N . PRO B 1 228 ? 32.853 18.545 100.665 1.00 29.84 236 PRO B N 1
ATOM 4853 C CA . PRO B 1 228 ? 33.381 17.409 101.449 1.00 30.93 236 PRO B CA 1
ATOM 4854 C C . PRO B 1 228 ? 34.453 16.622 100.699 1.00 30.86 236 PRO B C 1
ATOM 4855 O O . PRO B 1 228 ? 34.501 16.667 99.486 1.00 25.82 236 PRO B O 1
ATOM 4859 N N . GLU B 1 229 ? 35.290 15.905 101.429 1.00 34.65 237 GLU B N 1
ATOM 4860 C CA . GLU B 1 229 ? 36.177 14.907 100.811 1.00 38.87 237 GLU B CA 1
ATOM 4861 C C . GLU B 1 229 ? 35.303 13.780 100.274 1.00 36.39 237 GLU B C 1
ATOM 4862 O O . GLU B 1 229 ? 34.439 13.282 100.995 1.00 35.03 237 GLU B O 1
ATOM 4868 N N . ASP B 1 230 ? 35.525 13.415 99.019 1.00 34.91 238 ASP B N 1
ATOM 4869 C CA . ASP B 1 230 ? 34.737 12.381 98.355 1.00 38.64 238 ASP B CA 1
ATOM 4870 C C . ASP B 1 230 ? 35.625 11.197 97.954 1.00 39.29 238 ASP B C 1
ATOM 4871 O O . ASP B 1 230 ? 36.827 11.342 97.761 1.00 39.65 238 ASP B O 1
ATOM 4876 N N . VAL B 1 231 ? 35.011 10.032 97.801 1.00 41.55 239 VAL B N 1
ATOM 4877 C CA . VAL B 1 231 ? 35.741 8.818 97.406 1.00 40.89 239 VAL B CA 1
ATOM 4878 C C . VAL B 1 231 ? 35.978 8.717 95.911 1.00 39.36 239 VAL B C 1
ATOM 4879 O O . VAL B 1 231 ? 36.699 7.841 95.478 1.00 41.64 239 VAL B O 1
ATOM 4883 N N . VAL B 1 232 ? 35.336 9.572 95.132 1.00 38.33 240 VAL B N 1
ATOM 4884 C CA . VAL B 1 232 ? 35.507 9.604 93.674 1.00 39.39 240 VAL B CA 1
ATOM 4885 C C . VAL B 1 232 ? 35.570 11.060 93.312 1.00 41.56 240 VAL B C 1
ATOM 4886 O O . VAL B 1 232 ? 34.969 11.879 93.994 1.00 37.86 240 VAL B O 1
ATOM 4890 N N . PRO B 1 233 ? 36.258 11.390 92.221 1.00 44.27 241 PRO B N 1
ATOM 4891 C CA . PRO B 1 233 ? 36.322 12.778 91.796 1.00 43.93 241 PRO B CA 1
ATOM 4892 C C . PRO B 1 233 ? 35.024 13.219 91.135 1.00 41.28 241 PRO B C 1
ATOM 4893 O O . PRO B 1 233 ? 34.297 12.384 90.623 1.00 39.83 241 PRO B O 1
ATOM 4897 N N . ASN B 1 234 ? 34.740 14.520 91.177 1.00 36.58 242 ASN B N 1
ATOM 4898 C CA . ASN B 1 234 ? 33.767 15.152 90.291 1.00 34.46 242 ASN B CA 1
ATOM 4899 C C . ASN B 1 234 ? 32.331 14.618 90.375 1.00 31.47 242 ASN B C 1
ATOM 4900 O O . ASN B 1 234 ? 31.631 14.537 89.369 1.00 30.34 242 ASN B O 1
ATOM 4905 N N . ARG B 1 235 ? 31.899 14.282 91.585 1.00 32.37 243 ARG B N 1
ATOM 4906 C CA . ARG B 1 235 ? 30.546 13.788 91.805 1.00 36.47 243 ARG B CA 1
ATOM 4907 C C . ARG B 1 235 ? 29.802 14.585 92.865 1.00 36.53 243 ARG B C 1
ATOM 4908 O O . ARG B 1 235 ? 28.880 14.060 93.517 1.00 33.90 243 ARG B O 1
ATOM 4916 N N . LEU B 1 236 ? 30.212 15.843 93.058 1.00 34.13 244 LEU B N 1
ATOM 4917 C CA . LEU B 1 236 ? 29.538 16.723 94.013 1.00 32.46 244 LEU B CA 1
ATOM 4918 C C . LEU B 1 236 ? 28.982 17.921 93.287 1.00 29.19 244 LEU B C 1
ATOM 4919 O O . LEU B 1 236 ? 29.569 18.401 92.316 1.00 30.48 244 LEU B O 1
ATOM 4924 N N . MET B 1 237 ? 27.813 18.382 93.730 1.00 27.95 245 MET B N 1
ATOM 4925 C CA . MET B 1 237 ? 27.184 19.581 93.138 1.00 26.10 245 MET B CA 1
ATOM 4926 C C . MET B 1 237 ? 26.807 20.492 94.279 1.00 24.02 245 MET B C 1
ATOM 4927 O O . MET B 1 237 ? 26.409 20.020 95.347 1.00 25.25 245 MET B O 1
ATOM 4932 N N . VAL B 1 238 ? 26.978 21.790 94.087 1.00 25.05 246 VAL B N 1
ATOM 4933 C CA . VAL B 1 238 ? 26.583 22.728 95.139 1.00 23.62 246 VAL B CA 1
ATOM 4934 C C . VAL B 1 238 ? 25.115 23.034 94.940 1.00 21.44 246 VAL B C 1
ATOM 4935 O O . VAL B 1 238 ? 24.698 23.406 93.858 1.00 18.84 246 VAL B O 1
ATOM 4939 N N . ALA B 1 239 ? 24.329 22.858 95.995 1.00 20.50 247 ALA B N 1
ATOM 4940 C CA . ALA B 1 239 ? 22.917 23.254 95.925 1.00 20.95 247 ALA B CA 1
ATOM 4941 C C . ALA B 1 239 ? 22.748 24.662 96.482 1.00 19.84 247 ALA B C 1
ATOM 4942 O O . ALA B 1 239 ? 23.281 24.949 97.548 1.00 21.60 247 ALA B O 1
ATOM 4944 N N . VAL B 1 240 ? 22.002 25.511 95.775 1.00 20.97 248 VAL B N 1
ATOM 4945 C CA . VAL B 1 240 ? 21.547 26.825 96.303 1.00 19.66 248 VAL B CA 1
ATOM 4946 C C . VAL B 1 240 ? 20.047 27.105 96.030 1.00 20.11 248 VAL B C 1
ATOM 4947 O O . VAL B 1 240 ? 19.423 26.452 95.182 1.00 19.57 248 VAL B O 1
ATOM 4951 N N . HIS B 1 241 ? 19.483 28.076 96.769 1.00 19.10 249 HIS B N 1
ATOM 4952 C CA . HIS B 1 241 ? 18.091 28.522 96.593 1.00 18.06 249 HIS B CA 1
ATOM 4953 C C . HIS B 1 241 ? 18.082 30.031 96.386 1.00 18.24 249 HIS B C 1
ATOM 4954 O O . HIS B 1 241 ? 18.896 30.736 96.972 1.00 18.38 249 HIS B O 1
ATOM 4961 N N . SER B 1 242 ? 17.192 30.513 95.539 1.00 18.11 250 SER B N 1
ATOM 4962 C CA . SER B 1 242 ? 16.979 31.953 95.405 1.00 19.08 250 SER B CA 1
ATOM 4963 C C . SER B 1 242 ? 15.550 32.352 95.088 1.00 18.28 250 SER B C 1
ATOM 4964 O O . SER B 1 242 ? 14.973 31.924 94.107 1.00 16.53 250 SER B O 1
ATOM 4967 N N . TYR B 1 243 ? 15.010 33.219 95.948 1.00 19.18 251 TYR B N 1
ATOM 4968 C CA . TYR B 1 243 ? 13.762 33.915 95.705 1.00 18.06 251 TYR B CA 1
ATOM 4969 C C . TYR B 1 243 ? 14.074 35.431 95.770 1.00 18.28 251 TYR B C 1
ATOM 4970 O O . TYR B 1 243 ? 13.298 36.221 96.290 1.00 18.75 251 TYR B O 1
ATOM 4979 N N . ASP B 1 244 ? 15.206 35.820 95.183 1.00 18.25 252 ASP B N 1
ATOM 4980 C CA . ASP B 1 244 ? 15.711 37.184 95.237 1.00 18.58 252 ASP B CA 1
ATOM 4981 C C . ASP B 1 244 ? 15.120 38.031 94.134 1.00 19.01 252 ASP B C 1
ATOM 4982 O O . ASP B 1 244 ? 15.027 37.570 92.993 1.00 19.74 252 ASP B O 1
ATOM 4987 N N . PRO B 1 245 ? 14.711 39.297 94.444 1.00 17.59 253 PRO B N 1
ATOM 4988 C CA . PRO B 1 245 ? 14.652 39.853 95.775 1.00 16.87 253 PRO B CA 1
ATOM 4989 C C . PRO B 1 245 ? 13.360 39.401 96.454 1.00 15.29 253 PRO B C 1
ATOM 4990 O O . PRO B 1 245 ? 12.319 39.406 95.841 1.00 15.35 253 PRO B O 1
ATOM 4994 N N . TRP B 1 246 ? 13.424 39.041 97.726 1.00 16.11 254 TRP B N 1
ATOM 4995 C CA . TRP B 1 246 ? 12.295 38.427 98.407 1.00 16.68 254 TRP B CA 1
ATOM 4996 C C . TRP B 1 246 ? 11.024 39.262 98.385 1.00 16.23 254 TRP B C 1
ATOM 4997 O O . TRP B 1 246 ? 9.930 38.729 98.220 1.00 15.35 254 TRP B O 1
ATOM 5008 N N . ASP B 1 247 ? 11.146 40.573 98.526 1.00 16.81 255 ASP B N 1
ATOM 5009 C CA . ASP B 1 247 ? 9.956 41.399 98.631 1.00 16.72 255 ASP B CA 1
ATOM 5010 C C . ASP B 1 247 ? 9.307 41.675 97.259 1.00 17.13 255 ASP B C 1
ATOM 5011 O O . ASP B 1 247 ? 8.181 42.204 97.186 1.00 16.80 255 ASP B O 1
ATOM 5016 N N . TYR B 1 248 ? 9.956 41.218 96.187 1.00 15.99 256 TYR B N 1
ATOM 5017 C CA . TYR B 1 248 ? 9.266 41.088 94.891 1.00 16.04 256 TYR B CA 1
ATOM 5018 C C . TYR B 1 248 ? 8.772 39.646 94.670 1.00 15.31 256 TYR B C 1
ATOM 5019 O O . TYR B 1 248 ? 7.585 39.361 94.509 1.00 14.97 256 TYR B O 1
ATOM 5028 N N . ALA B 1 249 ? 9.716 38.730 94.708 1.00 16.90 257 ALA B N 1
ATOM 5029 C CA . ALA B 1 249 ? 9.437 37.352 94.327 1.00 17.17 257 ALA B CA 1
ATOM 5030 C C . ALA B 1 249 ? 8.631 36.525 95.317 1.00 16.65 257 ALA B C 1
ATOM 5031 O O . ALA B 1 249 ? 7.871 35.674 94.903 1.00 17.25 257 ALA B O 1
ATOM 5033 N N . GLY B 1 250 ? 8.852 36.719 96.615 1.00 17.48 258 GLY B N 1
ATOM 5034 C CA . GLY B 1 250 ? 8.231 35.902 97.639 1.00 18.22 258 GLY B CA 1
ATOM 5035 C C . GLY B 1 250 ? 7.021 36.508 98.322 1.00 18.83 258 GLY B C 1
ATOM 5036 O O . GLY B 1 250 ? 5.922 35.974 98.272 1.00 19.67 258 GLY B O 1
ATOM 5037 N N . SER B 1 251 ? 7.222 37.658 98.927 1.00 18.43 259 SER B N 1
ATOM 5038 C CA . SER B 1 251 ? 6.156 38.327 99.653 1.00 18.28 259 SER B CA 1
ATOM 5039 C C . SER B 1 251 ? 5.243 39.120 98.742 1.00 18.92 259 SER B C 1
ATOM 5040 O O . SER B 1 251 ? 4.104 39.429 99.115 1.00 17.09 259 SER B O 1
ATOM 5043 N N . ALA B 1 252 ? 5.711 39.428 97.521 1.00 17.58 260 ALA B N 1
ATOM 5044 C CA . ALA B 1 252 ? 4.976 40.270 96.620 1.00 17.64 260 ALA B CA 1
ATOM 5045 C C . ALA B 1 252 ? 4.505 41.625 97.209 1.00 16.55 260 ALA B C 1
ATOM 5046 O O . ALA B 1 252 ? 3.427 42.094 96.862 1.00 16.13 260 ALA B O 1
ATOM 5048 N N . LYS B 1 253 ? 5.277 42.212 98.129 1.00 15.90 261 LYS B N 1
ATOM 5049 C CA . LYS B 1 253 ? 5.035 43.604 98.540 1.00 16.34 261 LYS B CA 1
ATOM 5050 C C . LYS B 1 253 ? 5.198 44.545 97.348 1.00 15.73 261 LYS B C 1
ATOM 5051 O O . LYS B 1 253 ? 4.485 45.562 97.235 1.00 15.50 261 LYS B O 1
ATOM 5057 N N . TYR B 1 254 ? 6.155 44.217 96.470 1.00 16.20 262 TYR B N 1
ATOM 5058 C CA . TYR B 1 254 ? 6.360 44.934 95.212 1.00 16.92 262 TYR B CA 1
ATOM 5059 C C . TYR B 1 254 ? 5.992 44.017 94.047 1.00 16.96 262 TYR B C 1
ATOM 5060 O O . TYR B 1 254 ? 6.236 42.804 94.087 1.00 17.06 262 TYR B O 1
ATOM 5069 N N . ASN B 1 255 ? 5.383 44.574 93.013 1.00 15.91 263 ASN B N 1
ATOM 5070 C CA . ASN B 1 255 ? 4.873 43.745 91.940 1.00 17.09 263 ASN B CA 1
ATOM 5071 C C . ASN B 1 255 ? 5.420 44.014 90.544 1.00 17.78 263 ASN B C 1
ATOM 5072 O O . ASN B 1 255 ? 4.850 43.544 89.570 1.00 18.54 263 ASN B O 1
ATOM 5077 N N . GLU B 1 256 ? 6.505 44.756 90.476 1.00 18.06 264 GLU B N 1
ATOM 5078 C CA . GLU B 1 256 ? 7.289 44.880 89.247 1.00 18.64 264 GLU B CA 1
ATOM 5079 C C . GLU B 1 256 ? 8.745 44.633 89.574 1.00 17.44 264 GLU B C 1
ATOM 5080 O O . GLU B 1 256 ? 9.168 44.653 90.757 1.00 19.47 264 GLU B O 1
ATOM 5086 N N . TRP B 1 257 ? 9.559 44.386 88.551 1.00 17.08 265 TRP B N 1
ATOM 5087 C CA . TRP B 1 257 ? 10.948 44.072 88.771 1.00 16.68 265 TRP B CA 1
ATOM 5088 C C . TRP B 1 257 ? 11.752 44.457 87.540 1.00 17.60 265 TRP B C 1
ATOM 5089 O O . TRP B 1 257 ? 11.267 44.323 86.436 1.00 16.65 265 TRP B O 1
ATOM 5100 N N . GLY B 1 258 ? 12.995 44.857 87.743 1.00 19.81 266 GLY B N 1
ATOM 5101 C CA . GLY B 1 258 ? 13.861 45.254 86.611 1.00 21.65 266 GLY B CA 1
ATOM 5102 C C . GLY B 1 258 ? 13.769 46.732 86.242 1.00 21.79 266 GLY B C 1
ATOM 5103 O O . GLY B 1 258 ? 12.979 47.496 86.797 1.00 21.80 266 GLY B O 1
ATOM 5104 N N . HIS B 1 259 ? 14.570 47.104 85.248 1.00 22.22 267 HIS B N 1
ATOM 5105 C CA . HIS B 1 259 ? 14.804 48.481 84.884 1.00 22.16 267 HIS B CA 1
ATOM 5106 C C . HIS B 1 259 ? 13.590 49.210 84.318 1.00 21.70 267 HIS B C 1
ATOM 5107 O O . HIS B 1 259 ? 13.531 50.444 84.411 1.00 23.00 267 HIS B O 1
ATOM 5114 N N . THR B 1 260 ? 12.608 48.491 83.764 1.00 21.14 268 THR B N 1
ATOM 5115 C CA . THR B 1 260 ? 11.335 49.120 83.348 1.00 21.71 268 THR B CA 1
ATOM 5116 C C . THR B 1 260 ? 10.245 49.153 84.442 1.00 22.22 268 THR B C 1
ATOM 5117 O O . THR B 1 260 ? 9.191 49.753 84.265 1.00 23.26 268 THR B O 1
ATOM 5121 N N . GLY B 1 261 ? 10.498 48.503 85.563 1.00 23.51 269 GLY B N 1
ATOM 5122 C CA . GLY B 1 261 ? 9.548 48.552 86.673 1.00 22.03 269 GLY B CA 1
ATOM 5123 C C . GLY B 1 261 ? 9.548 49.880 87.418 1.00 22.61 269 GLY B C 1
ATOM 5124 O O . GLY B 1 261 ? 10.578 50.554 87.529 1.00 22.81 269 GLY B O 1
ATOM 5125 N N . LYS B 1 262 ? 8.386 50.249 87.935 1.00 22.17 270 LYS B N 1
ATOM 5126 C CA . LYS B 1 262 ? 8.278 51.349 88.879 1.00 23.61 270 LYS B CA 1
ATOM 5127 C C . LYS B 1 262 ? 7.970 50.881 90.287 1.00 21.20 270 LYS B C 1
ATOM 5128 O O . LYS B 1 262 ? 8.502 51.442 91.232 1.00 21.53 270 LYS B O 1
ATOM 5134 N N . ASP B 1 263 ? 7.123 49.863 90.428 1.00 21.22 271 ASP B N 1
ATOM 5135 C CA . ASP B 1 263 ? 6.783 49.345 91.759 1.00 20.43 271 ASP B CA 1
ATOM 5136 C C . ASP B 1 263 ? 7.752 48.217 92.070 1.00 18.36 271 ASP B C 1
ATOM 5137 O O . ASP B 1 263 ? 7.387 47.062 92.037 1.00 19.76 271 ASP B O 1
ATOM 5142 N N . VAL B 1 264 ? 8.986 48.585 92.388 1.00 18.04 272 VAL B N 1
ATOM 5143 C CA . VAL B 1 264 ? 10.098 47.640 92.511 1.00 18.32 272 VAL B CA 1
ATOM 5144 C C . VAL B 1 264 ? 10.803 47.724 93.853 1.00 18.87 272 VAL B C 1
ATOM 5145 O O . VAL B 1 264 ? 10.754 48.756 94.534 1.00 19.57 272 VAL B O 1
ATOM 5149 N N . VAL B 1 265 ? 11.499 46.661 94.205 1.00 17.51 273 VAL B N 1
ATOM 5150 C CA . VAL B 1 265 ? 12.402 46.690 95.337 1.00 19.53 273 VAL B CA 1
ATOM 5151 C C . VAL B 1 265 ? 13.498 47.713 95.005 1.00 21.59 273 VAL B C 1
ATOM 5152 O O . VAL B 1 265 ? 14.186 47.578 93.969 1.00 22.40 273 VAL B O 1
ATOM 5156 N N . PRO B 1 266 ? 13.658 48.741 95.856 1.00 23.53 274 PRO B N 1
ATOM 5157 C CA . PRO B 1 266 ? 14.633 49.784 95.530 1.00 24.83 274 PRO B CA 1
ATOM 5158 C C . PRO B 1 266 ? 16.066 49.276 95.362 1.00 24.27 274 PRO B C 1
ATOM 5159 O O . PRO B 1 266 ? 16.621 48.630 96.249 1.00 25.98 274 PRO B O 1
ATOM 5163 N N . GLY B 1 267 ? 16.617 49.547 94.188 1.00 25.01 275 GLY B N 1
ATOM 5164 C CA . GLY B 1 267 ? 18.008 49.254 93.901 1.00 25.96 275 GLY B CA 1
ATOM 5165 C C . GLY B 1 267 ? 18.329 47.799 93.626 1.00 24.93 275 GLY B C 1
ATOM 5166 O O . GLY B 1 267 ? 19.508 47.453 93.507 1.00 25.58 275 GLY B O 1
ATOM 5167 N N . VAL B 1 268 ? 17.317 46.940 93.520 1.00 22.27 276 VAL B N 1
ATOM 5168 C CA . VAL B 1 268 ? 17.569 45.515 93.379 1.00 21.83 276 VAL B CA 1
ATOM 5169 C C . VAL B 1 268 ? 16.864 44.965 92.146 1.00 22.02 276 VAL B C 1
ATOM 5170 O O . VAL B 1 268 ? 15.648 44.690 92.164 1.00 24.92 276 VAL B O 1
ATOM 5174 N N . GLY B 1 269 ? 17.629 44.838 91.060 1.00 21.20 277 GLY B N 1
ATOM 5175 C CA . GLY B 1 269 ? 17.124 44.307 89.792 1.00 19.11 277 GLY B CA 1
ATOM 5176 C C . GLY B 1 269 ? 18.090 43.335 89.109 1.00 18.80 277 GLY B C 1
ATOM 5177 O O . GLY B 1 269 ? 18.736 42.502 89.726 1.00 17.14 277 GLY B O 1
ATOM 5178 N N . GLU B 1 270 ? 18.161 43.434 87.792 1.00 17.99 278 GLU B N 1
ATOM 5179 C CA . GLU B 1 270 ? 18.946 42.545 86.986 1.00 19.54 278 GLU B CA 1
ATOM 5180 C C . GLU B 1 270 ? 20.403 42.391 87.416 1.00 19.61 278 GLU B C 1
ATOM 5181 O O . GLU B 1 270 ? 20.907 41.273 87.536 1.00 20.73 278 GLU B O 1
ATOM 5187 N N . GLU B 1 271 ? 21.078 43.514 87.625 1.00 20.66 279 GLU B N 1
ATOM 5188 C CA . GLU B 1 271 ? 22.492 43.522 87.923 1.00 23.90 279 GLU B CA 1
ATOM 5189 C C . GLU B 1 271 ? 22.789 42.773 89.202 1.00 21.42 279 GLU B C 1
ATOM 5190 O O . GLU B 1 271 ? 23.776 42.048 89.299 1.00 18.42 279 GLU B O 1
ATOM 5196 N N . ALA B 1 272 ? 21.931 42.952 90.187 1.00 19.37 280 ALA B N 1
ATOM 5197 C CA . ALA B 1 272 ? 22.181 42.295 91.467 1.00 19.25 280 ALA B CA 1
ATOM 5198 C C . ALA B 1 272 ? 22.083 40.759 91.324 1.00 17.03 280 ALA B C 1
ATOM 5199 O O . ALA B 1 272 ? 22.893 40.012 91.890 1.00 17.50 280 ALA B O 1
ATOM 5201 N N . TYR B 1 273 ? 21.090 40.313 90.577 1.00 17.02 281 TYR B N 1
ATOM 5202 C CA . TYR B 1 273 ? 20.837 38.872 90.381 1.00 17.73 281 TYR B CA 1
ATOM 5203 C C . TYR B 1 273 ? 21.979 38.235 89.587 1.00 18.00 281 TYR B C 1
ATOM 5204 O O . TYR B 1 273 ? 22.505 37.184 89.977 1.00 16.42 281 TYR B O 1
ATOM 5213 N N . VAL B 1 274 ? 22.348 38.892 88.479 1.00 20.00 282 VAL B N 1
ATOM 5214 C CA . VAL B 1 274 ? 23.502 38.458 87.716 1.00 21.07 282 VAL B CA 1
ATOM 5215 C C . VAL B 1 274 ? 24.793 38.435 88.551 1.00 21.26 282 VAL B C 1
ATOM 5216 O O . VAL B 1 274 ? 25.578 37.491 88.436 1.00 23.53 282 VAL B O 1
ATOM 5220 N N . GLY B 1 275 ? 24.997 39.420 89.421 1.00 21.18 283 GLY B N 1
ATOM 5221 C CA . GLY B 1 275 ? 26.164 39.411 90.309 1.00 21.38 283 GLY B CA 1
ATOM 5222 C C . GLY B 1 275 ? 26.214 38.128 91.127 1.00 21.19 283 GLY B C 1
ATOM 5223 O O . GLY B 1 275 ? 27.261 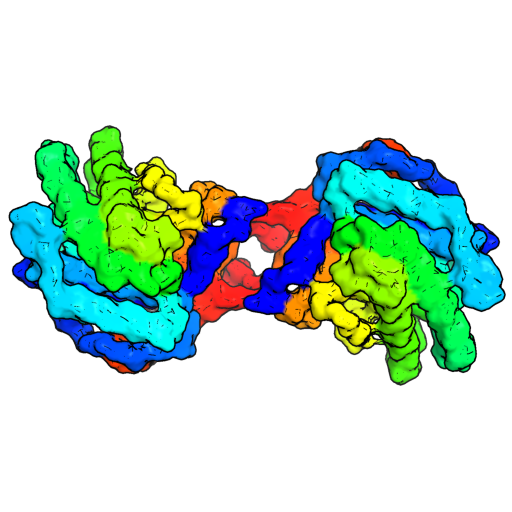37.496 91.268 1.00 19.66 283 GLY B O 1
ATOM 5224 N N . MET B 1 276 ? 25.063 37.754 91.683 1.00 21.74 284 MET B N 1
ATOM 5225 C CA . MET B 1 276 ? 24.986 36.605 92.570 1.00 22.31 284 MET B CA 1
ATOM 5226 C C . MET B 1 276 ? 25.355 35.335 91.786 1.00 21.26 284 MET B C 1
ATOM 5227 O O . MET B 1 276 ? 26.094 34.466 92.296 1.00 20.87 284 MET B O 1
ATOM 5232 N N . LEU B 1 277 ? 24.866 35.250 90.546 1.00 19.69 285 LEU B N 1
ATOM 5233 C CA . LEU B 1 277 ? 25.178 34.129 89.686 1.00 20.46 285 LEU B CA 1
ATOM 5234 C C . LEU B 1 277 ? 26.669 34.115 89.332 1.00 20.12 285 LEU B C 1
ATOM 5235 O O . LEU B 1 277 ? 27.258 33.040 89.283 1.00 21.54 285 LEU B O 1
ATOM 5240 N N . ASN B 1 278 ? 27.262 35.300 89.092 1.00 19.97 286 ASN B N 1
ATOM 5241 C CA . ASN B 1 278 ? 28.679 35.445 88.778 1.00 19.17 286 ASN B CA 1
ATOM 5242 C C . ASN B 1 278 ? 29.526 34.924 89.912 1.00 21.69 286 ASN B C 1
ATOM 5243 O O . ASN B 1 278 ? 30.483 34.176 89.700 1.00 24.10 286 ASN B O 1
ATOM 5248 N N . ARG B 1 279 ? 29.158 35.249 91.141 1.00 20.04 287 ARG B N 1
ATOM 5249 C CA . ARG B 1 279 ? 29.909 34.676 92.258 1.00 21.14 287 ARG B CA 1
ATOM 5250 C C . ARG B 1 279 ? 29.890 33.126 92.282 1.00 20.36 287 ARG B C 1
ATOM 5251 O O . ARG B 1 279 ? 30.918 32.484 92.537 1.00 20.95 287 ARG B O 1
ATOM 5259 N N . LEU B 1 280 ? 28.728 32.525 92.024 1.00 19.59 288 LEU B N 1
ATOM 5260 C CA . LEU B 1 280 ? 28.606 31.067 91.906 1.00 18.97 288 LEU B CA 1
ATOM 5261 C C . LEU B 1 280 ? 29.420 30.501 90.730 1.00 21.66 288 LEU B C 1
ATOM 5262 O O . LEU B 1 280 ? 30.166 29.513 90.874 1.00 21.93 288 LEU B O 1
ATOM 5267 N N . PHE B 1 281 ? 29.267 31.125 89.565 1.00 22.30 289 PHE B N 1
ATOM 5268 C CA . PHE B 1 281 ? 30.050 30.717 88.415 1.00 23.48 289 PHE B CA 1
ATOM 5269 C C . PHE B 1 281 ? 31.569 30.784 88.656 1.00 25.35 289 PHE B C 1
ATOM 5270 O O . PHE B 1 281 ? 32.314 29.851 88.317 1.00 24.99 289 PHE B O 1
ATOM 5278 N N . ASN B 1 282 ? 32.034 31.883 89.243 1.00 25.65 290 ASN B N 1
ATOM 5279 C CA . ASN B 1 282 ? 33.456 32.047 89.490 1.00 26.63 290 ASN B CA 1
ATOM 5280 C C . ASN B 1 282 ? 33.995 31.133 90.566 1.00 26.07 290 ASN B C 1
ATOM 5281 O O . ASN B 1 282 ? 35.151 30.688 90.475 1.00 26.15 290 ASN B O 1
ATOM 5286 N N . MET B 1 283 ? 33.213 30.870 91.611 1.00 23.52 291 MET B N 1
ATOM 5287 C CA . MET B 1 283 ? 33.708 30.031 92.697 1.00 24.84 291 MET B CA 1
ATOM 5288 C C . MET B 1 283 ? 33.686 28.549 92.295 1.00 25.56 291 MET B C 1
ATOM 5289 O O . MET B 1 283 ? 34.581 27.793 92.656 1.00 25.54 291 MET B O 1
ATOM 5294 N N . TYR B 1 284 ? 32.659 28.147 91.554 1.00 23.27 292 TYR B N 1
ATOM 5295 C CA . TYR B 1 284 ? 32.370 26.716 91.356 1.00 22.50 292 TYR B CA 1
ATOM 5296 C C . TYR B 1 284 ? 32.428 26.308 89.880 1.00 22.94 292 TYR B C 1
ATOM 5297 O O . TYR B 1 284 ? 33.360 25.605 89.458 1.00 24.60 292 TYR B O 1
ATOM 5306 N N . ILE B 1 285 ? 31.492 26.780 89.086 1.00 22.88 293 ILE B N 1
ATOM 5307 C CA . ILE B 1 285 ? 31.388 26.319 87.691 1.00 22.86 293 ILE B CA 1
ATOM 5308 C C . ILE B 1 285 ? 32.719 26.337 86.937 1.00 28.04 293 ILE B C 1
ATOM 5309 O O . ILE B 1 285 ? 33.111 25.363 86.292 1.00 28.96 293 ILE B O 1
ATOM 5314 N N . ARG B 1 286 ? 33.365 27.499 86.993 1.00 30.24 294 ARG B N 1
ATOM 5315 C CA . ARG B 1 286 ? 34.602 27.809 86.284 1.00 33.04 294 ARG B CA 1
ATOM 5316 C C . ARG B 1 286 ? 35.693 26.837 86.681 1.00 29.22 294 ARG B C 1
ATOM 5317 O O . ARG B 1 286 ? 36.635 26.600 85.915 1.00 31.22 294 ARG B O 1
ATOM 5325 N N . ARG B 1 287 ? 35.560 26.296 87.884 1.00 28.41 295 ARG B N 1
ATOM 5326 C CA . ARG B 1 287 ? 36.472 25.311 88.438 1.00 31.50 295 ARG B CA 1
ATOM 5327 C C . ARG B 1 287 ? 36.011 23.863 88.166 1.00 31.71 295 ARG B C 1
ATOM 5328 O O . ARG B 1 287 ? 36.547 22.930 88.744 1.00 32.02 295 ARG B O 1
ATOM 5336 N N . GLY B 1 288 ? 35.016 23.682 87.311 1.00 30.69 296 GLY B N 1
ATOM 5337 C CA . GLY B 1 288 ? 34.445 22.348 87.057 1.00 33.22 296 GLY B CA 1
ATOM 5338 C C . GLY B 1 288 ? 33.576 21.758 88.164 1.00 30.91 296 GLY B C 1
ATOM 5339 O O . GLY B 1 288 ? 33.348 20.548 88.188 1.00 31.05 296 GLY B O 1
ATOM 5340 N N . VAL B 1 289 ? 33.085 22.594 89.087 1.00 29.81 297 VAL B N 1
ATOM 5341 C CA . VAL B 1 289 ? 32.174 22.138 90.138 1.00 28.11 297 VAL B CA 1
ATOM 5342 C C . VAL B 1 289 ? 30.749 22.584 89.758 1.00 27.51 297 VAL B C 1
ATOM 5343 O O . VAL B 1 289 ? 30.503 23.782 89.614 1.00 27.01 297 VAL B O 1
ATOM 5347 N N . PRO B 1 290 ? 29.821 21.632 89.531 1.00 26.34 298 PRO B N 1
ATOM 5348 C CA . PRO B 1 290 ? 28.448 22.037 89.166 1.00 26.25 298 PRO B CA 1
ATOM 5349 C C . PRO B 1 290 ? 27.681 22.768 90.273 1.00 24.63 298 PRO B C 1
ATOM 5350 O O . PRO B 1 290 ? 27.869 22.492 91.474 1.00 23.41 298 PRO B O 1
ATOM 5354 N N . VAL B 1 291 ? 26.787 23.650 89.849 1.00 24.88 299 VAL B N 1
ATOM 5355 C CA . VAL B 1 291 ? 25.894 24.345 90.767 1.00 22.76 299 VAL B CA 1
ATOM 5356 C C . VAL B 1 291 ? 24.458 24.216 90.289 1.00 20.86 299 VAL B C 1
ATOM 5357 O O . VAL B 1 291 ? 24.173 24.378 89.097 1.00 19.93 299 VAL B O 1
ATOM 5361 N N . TYR B 1 292 ? 23.529 23.953 91.197 1.00 20.76 300 TYR B N 1
ATOM 5362 C CA . TYR B 1 292 ? 22.124 23.977 90.767 1.00 20.97 300 TYR B CA 1
ATOM 5363 C C . TYR B 1 292 ? 21.315 24.717 91.803 1.00 20.61 300 TYR B C 1
ATOM 5364 O O . TYR B 1 292 ? 21.623 24.647 93.021 1.00 22.47 300 TYR B O 1
ATOM 5373 N N . PHE B 1 293 ? 20.298 25.418 91.314 1.00 20.93 301 PHE B N 1
ATOM 5374 C CA . PHE B 1 293 ? 19.273 25.971 92.193 1.00 21.69 301 PHE B CA 1
ATOM 5375 C C . PHE B 1 293 ? 18.226 24.917 92.516 1.00 19.53 301 PHE B C 1
ATOM 5376 O O . PHE B 1 293 ? 17.349 24.649 91.694 1.00 21.51 301 PHE B O 1
ATOM 5384 N N . GLY B 1 294 ? 18.281 24.399 93.735 1.00 19.54 302 GLY B N 1
ATOM 5385 C CA . GLY B 1 294 ? 17.316 23.414 94.212 1.00 19.95 302 GLY B CA 1
ATOM 5386 C C . GLY B 1 294 ? 15.909 23.984 94.281 1.00 19.80 302 GLY B C 1
ATOM 5387 O O . GLY B 1 294 ? 14.922 23.244 94.202 1.00 21.70 302 GLY B O 1
ATOM 5388 N N . GLU B 1 295 ? 15.830 25.310 94.401 1.00 19.71 303 GLU B N 1
ATOM 5389 C CA . GLU B 1 295 ? 14.579 26.040 94.427 1.00 18.72 303 GLU B CA 1
ATOM 5390 C C . GLU B 1 295 ? 14.867 27.425 93.910 1.00 18.75 303 GLU B C 1
ATOM 5391 O O . GLU B 1 295 ? 15.856 28.057 94.331 1.00 17.36 303 GLU B O 1
ATOM 5397 N N . PHE B 1 296 ? 14.015 27.880 93.002 1.00 18.06 304 PHE B N 1
ATOM 5398 C CA . PHE B 1 296 ? 13.857 29.307 92.706 1.00 18.03 304 PHE B CA 1
ATOM 5399 C C . PHE B 1 296 ? 12.411 29.556 92.367 1.00 17.07 304 PHE B C 1
ATOM 5400 O O . PHE B 1 296 ? 11.617 28.607 92.207 1.00 17.30 304 PHE B O 1
ATOM 5408 N N . GLY B 1 297 ? 12.059 30.824 92.249 1.00 17.76 305 GLY B N 1
ATOM 5409 C CA . GLY B 1 297 ? 10.782 31.196 91.652 1.00 18.19 305 GLY B CA 1
ATOM 5410 C C . GLY B 1 297 ? 10.287 32.554 92.113 1.00 17.47 305 GLY B C 1
ATOM 5411 O O . GLY B 1 297 ? 10.944 33.242 92.882 1.00 19.05 305 GLY B O 1
ATOM 5412 N N . ALA B 1 298 ? 9.127 32.906 91.611 1.00 16.99 306 ALA B N 1
ATOM 5413 C CA . ALA B 1 298 ? 8.413 34.096 92.017 1.00 17.15 306 ALA B CA 1
ATOM 5414 C C . ALA B 1 298 ? 6.935 33.806 91.902 1.00 18.22 306 ALA B C 1
ATOM 5415 O O . ALA B 1 298 ? 6.487 33.106 90.982 1.00 17.97 306 ALA B O 1
ATOM 5417 N N . VAL B 1 299 ? 6.168 34.385 92.821 1.00 17.07 307 VAL B N 1
ATOM 5418 C CA . VAL B 1 299 ? 4.736 34.155 92.874 1.00 17.34 307 VAL B CA 1
ATOM 5419 C C . VAL B 1 299 ? 3.927 34.787 91.751 1.00 18.00 307 VAL B C 1
ATOM 5420 O O . VAL B 1 299 ? 4.343 35.755 91.095 1.00 17.45 307 VAL B O 1
ATOM 5424 N N . ARG B 1 300 ? 2.752 34.205 91.561 1.00 19.00 308 ARG B N 1
ATOM 5425 C CA . ARG B 1 300 ? 1.769 34.662 90.593 1.00 19.01 308 ARG B CA 1
ATOM 5426 C C . ARG B 1 300 ? 1.162 36.004 91.007 1.00 19.65 308 ARG B C 1
ATOM 5427 O O . ARG B 1 300 ? 1.125 36.353 92.199 1.00 16.93 308 ARG B O 1
ATOM 5435 N N . ARG B 1 301 ? 0.721 36.775 90.013 1.00 19.18 309 ARG B N 1
ATOM 5436 C CA . ARG B 1 301 ? 0.173 38.119 90.228 1.00 20.17 309 ARG B CA 1
ATOM 5437 C C . ARG B 1 301 ? -1.295 38.181 89.792 1.00 22.90 309 ARG B C 1
ATOM 5438 O O . ARG B 1 301 ? -1.684 37.523 88.816 1.00 22.84 309 ARG B O 1
ATOM 5446 N N . ALA B 1 302 ? -2.083 39.032 90.450 1.00 24.12 310 ALA B N 1
ATOM 5447 C CA . ALA B 1 302 ? -3.493 39.218 90.075 1.00 26.62 310 ALA B CA 1
ATOM 5448 C C . ALA B 1 302 ? -3.674 39.858 88.710 1.00 28.01 310 ALA B C 1
ATOM 5449 O O . ALA B 1 302 ? -4.481 39.392 87.909 1.00 27.19 310 ALA B O 1
ATOM 5451 N N . SER B 1 303 ? -2.936 40.923 88.431 1.00 26.42 311 SER B N 1
ATOM 5452 C CA . SER B 1 303 ? -3.155 41.616 87.166 1.00 26.66 311 SER B CA 1
ATOM 5453 C C . SER B 1 303 ? -2.299 41.045 86.043 1.00 25.97 311 SER B C 1
ATOM 5454 O O . SER B 1 303 ? -1.181 40.560 86.268 1.00 25.00 311 SER B O 1
ATOM 5457 N N . LYS B 1 304 ? -2.822 41.129 84.824 1.00 26.24 312 LYS B N 1
ATOM 5458 C CA . LYS B 1 304 ? -2.065 40.727 83.651 1.00 29.14 312 LYS B CA 1
ATOM 5459 C C . LYS B 1 304 ? -0.772 41.492 83.486 1.00 26.80 312 LYS B C 1
ATOM 5460 O O . LYS B 1 304 ? 0.240 40.900 83.151 1.00 26.89 312 LYS B O 1
ATOM 5466 N N . ALA B 1 305 ? -0.798 42.806 83.700 1.00 22.73 313 ALA B N 1
ATOM 5467 C CA . ALA B 1 305 ? 0.404 43.594 83.515 1.00 21.84 313 ALA B CA 1
ATOM 5468 C C . ALA B 1 305 ? 1.478 43.201 84.521 1.00 20.46 313 ALA B C 1
ATOM 5469 O O . ALA B 1 305 ? 2.667 43.139 84.209 1.00 18.55 313 ALA B O 1
ATOM 5471 N N . ASP B 1 306 ? 1.072 42.976 85.768 1.00 18.67 314 ASP B N 1
ATOM 5472 C CA . ASP B 1 306 ? 2.041 42.524 86.761 1.00 18.97 314 ASP B CA 1
ATOM 5473 C C . ASP B 1 306 ? 2.585 41.119 86.400 1.00 17.99 314 ASP B C 1
ATOM 5474 O O . ASP B 1 306 ? 3.781 40.824 86.570 1.00 19.86 314 ASP B O 1
ATOM 5479 N N . GLU B 1 307 ? 1.725 40.272 85.888 1.00 18.22 315 GLU B N 1
ATOM 5480 C CA . GLU B 1 307 ? 2.141 38.926 85.503 1.00 20.77 315 GLU B CA 1
ATOM 5481 C C . GLU B 1 307 ? 3.197 38.985 84.387 1.00 21.19 315 GLU B C 1
ATOM 5482 O O . GLU B 1 307 ? 4.097 38.157 84.386 1.00 20.19 315 GLU B O 1
ATOM 5488 N N . GLU B 1 308 ? 3.116 39.972 83.480 1.00 22.56 316 GLU B N 1
ATOM 5489 C CA . GLU B 1 308 ? 4.169 40.102 82.447 1.00 22.67 316 GLU B CA 1
ATOM 5490 C C . GLU B 1 308 ? 5.544 40.336 83.075 1.00 21.59 316 GLU B C 1
ATOM 5491 O O . GLU B 1 308 ? 6.523 39.816 82.596 1.00 20.46 316 GLU B O 1
ATOM 5497 N N . PHE B 1 309 ? 5.613 41.087 84.171 1.00 19.62 317 PHE B N 1
ATOM 5498 C CA . PHE B 1 309 ? 6.868 41.247 84.886 1.00 19.81 317 PHE B CA 1
ATOM 5499 C C . PHE B 1 309 ? 7.402 39.943 85.497 1.00 18.44 317 PHE B C 1
ATOM 5500 O O . PHE B 1 309 ? 8.611 39.732 85.513 1.00 17.22 317 PHE B O 1
ATOM 5508 N N . ARG B 1 310 ? 6.510 39.097 86.008 1.00 18.75 318 ARG B N 1
ATOM 5509 C CA . ARG B 1 310 ? 6.889 37.787 86.528 1.00 18.66 318 ARG B CA 1
ATOM 5510 C C . ARG B 1 310 ? 7.489 36.932 85.400 1.00 18.17 318 ARG B C 1
ATOM 5511 O O . ARG B 1 310 ? 8.521 36.262 85.568 1.00 17.74 318 ARG B O 1
ATOM 5519 N N . LEU B 1 311 ? 6.882 36.980 84.234 1.00 19.25 319 LEU B N 1
ATOM 5520 C CA . LEU B 1 311 ? 7.415 36.209 83.109 1.00 20.63 319 LEU B CA 1
ATOM 5521 C C . LEU B 1 311 ? 8.787 36.750 82.670 1.00 19.61 319 LEU B C 1
ATOM 5522 O O . LEU B 1 311 ? 9.665 35.967 82.349 1.00 18.99 319 LEU B O 1
ATOM 5527 N N . TYR B 1 312 ? 8.964 38.085 82.704 1.00 19.83 320 TYR B N 1
ATOM 5528 C CA . TYR B 1 312 ? 10.233 38.719 82.351 1.00 19.71 320 TYR B CA 1
ATOM 5529 C C . TYR B 1 312 ? 11.342 38.284 83.289 1.00 20.32 320 TYR B C 1
ATOM 5530 O O . TYR B 1 312 ? 12.449 37.894 82.873 1.00 19.09 320 TYR B O 1
ATOM 5539 N N . TYR B 1 313 ? 11.033 38.351 84.583 1.00 18.37 321 TYR B N 1
ATOM 5540 C CA . TYR B 1 313 ? 11.914 37.843 85.630 1.00 17.34 321 TYR B CA 1
ATOM 5541 C C . TYR B 1 313 ? 12.388 36.433 85.289 1.00 16.67 321 TYR B C 1
ATOM 5542 O O . TYR B 1 313 ? 13.600 36.173 85.300 1.00 16.27 321 TYR B O 1
ATOM 5551 N N . PHE B 1 314 ? 11.455 35.556 84.941 1.00 17.28 322 PHE B N 1
ATOM 5552 C CA . PHE B 1 314 ? 11.799 34.148 84.648 1.00 17.18 322 PHE B CA 1
ATOM 5553 C C . PHE B 1 314 ? 12.647 34.089 83.395 1.00 18.14 322 PHE B C 1
ATOM 5554 O O . PHE B 1 314 ? 13.691 33.483 83.414 1.00 17.21 322 PHE B O 1
ATOM 5562 N N . ARG B 1 315 ? 12.232 34.769 82.346 1.00 20.09 323 ARG B N 1
ATOM 5563 C CA . ARG B 1 315 ? 13.071 34.774 81.105 1.00 22.16 323 ARG B CA 1
ATOM 5564 C C . ARG B 1 315 ? 14.513 35.202 81.385 1.00 21.25 323 ARG B C 1
ATOM 5565 O O . ARG B 1 315 ? 15.480 34.514 81.028 1.00 20.95 323 ARG B O 1
ATOM 5573 N N . TYR B 1 316 ? 14.652 36.318 82.095 1.00 22.82 324 TYR B N 1
ATOM 5574 C CA . TYR B 1 316 ? 15.954 36.893 82.364 1.00 21.59 324 TYR B CA 1
ATOM 5575 C C . TYR B 1 316 ? 16.819 36.022 83.267 1.00 21.20 324 TYR B C 1
ATOM 5576 O O . TYR B 1 316 ? 17.957 35.687 82.900 1.00 18.97 324 TYR B O 1
ATOM 5585 N N . ILE B 1 317 ? 16.353 35.696 84.477 1.00 19.78 325 ILE B N 1
ATOM 5586 C CA . ILE B 1 317 ? 17.197 34.940 85.368 1.00 19.33 325 ILE B CA 1
ATOM 5587 C C . ILE B 1 317 ? 17.525 33.542 84.784 1.00 19.10 325 ILE B C 1
ATOM 5588 O O . ILE B 1 317 ? 18.651 33.056 84.918 1.00 17.19 325 ILE B O 1
ATOM 5593 N N . CYS B 1 318 ? 16.580 32.944 84.074 1.00 20.34 326 CYS B N 1
ATOM 5594 C CA . CYS B 1 318 ? 16.803 31.586 83.555 1.00 20.50 326 CYS B CA 1
ATOM 5595 C C . CYS B 1 318 ? 17.838 31.585 82.422 1.00 20.91 326 CYS B C 1
ATOM 5596 O O . CYS B 1 318 ? 18.650 30.671 82.352 1.00 21.60 326 CYS B O 1
ATOM 5599 N N . LYS B 1 319 ? 17.830 32.612 81.586 1.00 23.21 327 LYS B N 1
ATOM 5600 C CA . LYS B 1 319 ? 18.904 32.816 80.611 1.00 24.11 327 LYS B CA 1
ATOM 5601 C C . LYS B 1 319 ? 20.253 33.003 81.315 1.00 25.52 327 LYS B C 1
ATOM 5602 O O . LYS B 1 319 ? 21.216 32.286 81.032 1.00 26.50 327 LYS B O 1
ATOM 5608 N N . ALA B 1 320 ? 20.329 33.947 82.252 1.00 23.63 328 ALA B N 1
ATOM 5609 C CA . ALA B 1 320 ? 21.579 34.139 82.977 1.00 23.33 328 ALA B CA 1
ATOM 5610 C C . ALA B 1 320 ? 22.119 32.842 83.545 1.00 22.29 328 ALA B C 1
ATOM 5611 O O . ALA B 1 320 ? 23.327 32.627 83.557 1.00 22.26 328 ALA B O 1
ATOM 5613 N N . MET B 1 321 ? 21.237 31.991 84.058 1.00 21.60 329 MET B N 1
ATOM 5614 C CA . MET B 1 321 ? 21.652 30.721 84.617 1.00 22.08 329 MET B CA 1
ATOM 5615 C C . MET B 1 321 ? 22.268 29.812 83.541 1.00 23.37 329 MET B C 1
ATOM 5616 O O . MET B 1 321 ? 23.360 29.252 83.717 1.00 19.61 329 MET B O 1
ATOM 5621 N N . ARG B 1 322 ? 21.552 29.708 82.431 1.00 22.70 330 ARG B N 1
ATOM 5622 C CA . ARG B 1 322 ? 21.979 28.879 81.328 1.00 23.70 330 ARG B CA 1
ATOM 5623 C C . ARG B 1 322 ? 23.364 29.310 80.887 1.00 22.48 330 ARG B C 1
ATOM 5624 O O . ARG B 1 322 ? 24.239 28.477 80.680 1.00 25.59 330 ARG B O 1
ATOM 5632 N N . ASP B 1 323 ? 23.560 30.614 80.734 1.00 23.20 331 ASP B N 1
ATOM 5633 C CA . ASP B 1 323 ? 24.824 31.116 80.208 1.00 22.14 331 ASP B CA 1
ATOM 5634 C C . ASP B 1 323 ? 25.943 30.825 81.152 1.00 22.33 331 ASP B C 1
ATOM 5635 O O . ASP B 1 323 ? 27.098 30.820 80.761 1.00 22.71 331 ASP B O 1
ATOM 5640 N N . ARG B 1 324 ? 25.601 30.588 82.409 1.00 21.39 332 ARG B N 1
ATOM 5641 C CA . ARG B 1 324 ? 26.568 30.222 83.419 1.00 22.10 332 ARG B CA 1
ATOM 5642 C C . ARG B 1 324 ? 26.627 28.752 83.693 1.00 20.61 332 ARG B C 1
ATOM 5643 O O . ARG B 1 324 ? 27.309 28.334 84.634 1.00 21.28 332 ARG B O 1
ATOM 5651 N N . ARG B 1 325 ? 25.924 27.959 82.886 1.00 22.74 333 ARG B N 1
ATOM 5652 C CA . ARG B 1 325 ? 25.887 26.501 83.033 1.00 24.10 333 ARG B CA 1
ATOM 5653 C C . ARG B 1 325 ? 25.282 26.033 84.354 1.00 24.72 333 ARG B C 1
ATOM 5654 O O . ARG B 1 325 ? 25.723 25.041 84.947 1.00 24.80 333 ARG B O 1
ATOM 5662 N N . ILE B 1 326 ? 24.261 26.758 84.803 1.00 24.97 334 ILE B N 1
ATOM 5663 C CA . ILE B 1 326 ? 23.593 26.475 86.056 1.00 23.89 334 ILE B CA 1
ATOM 5664 C C . ILE B 1 326 ? 22.172 26.024 85.735 1.00 22.40 334 ILE B C 1
ATOM 5665 O O . ILE B 1 326 ? 21.483 26.591 84.893 1.00 20.96 334 ILE B O 1
ATOM 5670 N N . SER B 1 327 ? 21.747 24.963 86.412 1.00 22.56 335 SER B N 1
ATOM 5671 C CA . SER B 1 327 ? 20.395 24.476 86.262 1.00 21.53 335 SER B CA 1
ATOM 5672 C C . SER B 1 327 ? 19.608 24.954 87.475 1.00 21.36 335 SER B C 1
ATOM 5673 O O . SER B 1 327 ? 20.184 25.252 88.565 1.00 22.35 335 SER B O 1
ATOM 5676 N N . ALA B 1 328 ? 18.289 24.917 87.352 1.00 21.59 336 ALA B N 1
ATOM 5677 C CA . ALA B 1 328 ? 17.440 25.384 88.436 1.00 19.23 336 ALA B CA 1
ATOM 5678 C C . ALA B 1 328 ? 16.076 24.689 88.454 1.00 19.74 336 ALA B C 1
ATOM 5679 O O . ALA B 1 328 ? 15.458 24.419 87.416 1.00 17.67 336 ALA B O 1
ATOM 5681 N N . LEU B 1 329 ? 15.567 24.471 89.654 1.00 18.26 337 LEU B N 1
ATOM 5682 C CA . LEU B 1 329 ? 14.249 23.894 89.737 1.00 19.38 337 LEU B CA 1
ATOM 5683 C C . LEU B 1 329 ? 13.238 24.792 90.432 1.00 17.65 337 LEU B C 1
ATOM 5684 O O . LEU B 1 329 ? 13.399 25.198 91.600 1.00 17.93 337 LEU B O 1
ATOM 5689 N N . TYR B 1 330 ? 12.173 25.066 89.709 1.00 18.49 338 TYR B N 1
ATOM 5690 C CA . TYR B 1 330 ? 11.113 25.956 90.168 1.00 18.63 338 TYR B CA 1
ATOM 5691 C C . TYR B 1 330 ? 10.366 25.425 91.395 1.00 18.46 338 TYR B C 1
ATOM 5692 O O . TYR B 1 330 ? 10.066 24.229 91.474 1.00 19.50 338 TYR B O 1
ATOM 5701 N N . TRP B 1 331 ? 10.035 26.300 92.336 1.00 18.54 339 TRP B N 1
ATOM 5702 C CA . TRP B 1 331 ? 9.299 25.858 93.525 1.00 18.45 339 TRP B CA 1
ATOM 5703 C C . TRP B 1 331 ? 7.800 25.943 93.333 1.00 18.15 339 TRP B C 1
ATOM 5704 O O . TRP B 1 331 ? 7.252 27.045 93.226 1.00 17.21 339 TRP B O 1
ATOM 5715 N N . ASP B 1 332 ? 7.150 24.780 93.324 1.00 17.88 340 ASP B N 1
ATOM 5716 C CA . ASP B 1 332 ? 5.708 24.664 93.071 1.00 17.71 340 ASP B CA 1
ATOM 5717 C C . ASP B 1 332 ? 5.052 24.045 94.290 1.00 17.38 340 ASP B C 1
ATOM 5718 O O . ASP B 1 332 ? 5.213 22.853 94.559 1.00 18.04 340 ASP B O 1
ATOM 5723 N N . ASN B 1 333 ? 4.336 24.863 95.031 1.00 18.54 341 ASN B N 1
ATOM 5724 C CA . ASN B 1 333 ? 3.646 24.371 96.221 1.00 18.39 341 ASN B CA 1
ATOM 5725 C C . ASN B 1 333 ? 2.154 24.004 95.953 1.00 19.66 341 ASN B C 1
ATOM 5726 O O . ASN B 1 333 ? 1.411 23.709 96.882 1.00 19.62 341 ASN B O 1
ATOM 5731 N N . GLY B 1 334 ? 1.732 24.036 94.691 1.00 19.65 342 GLY B N 1
ATOM 5732 C CA . GLY B 1 334 ? 0.331 23.786 94.313 1.00 21.26 342 GLY B CA 1
ATOM 5733 C C . GLY B 1 334 ? -0.693 24.878 94.598 1.00 23.29 342 GLY B C 1
ATOM 5734 O O . GLY B 1 334 ? -1.866 24.739 94.236 1.00 25.25 342 GLY B O 1
ATOM 5735 N N . ASN B 1 335 ? -0.288 25.945 95.285 1.00 21.97 343 ASN B N 1
ATOM 5736 C CA . ASN B 1 335 ? -1.223 26.970 95.675 1.00 22.45 343 ASN B CA 1
ATOM 5737 C C . ASN B 1 335 ? -1.501 27.894 94.485 1.00 23.14 343 ASN B C 1
ATOM 5738 O O . ASN B 1 335 ? -0.577 28.548 93.980 1.00 23.83 343 ASN B O 1
ATOM 5743 N N . SER B 1 336 ? -2.767 27.961 94.066 1.00 22.41 344 SER B N 1
ATOM 5744 C CA . SER B 1 336 ? -3.175 28.671 92.847 1.00 23.44 344 SER B CA 1
ATOM 5745 C C . SER B 1 336 ? -3.412 30.172 93.027 1.00 22.59 344 SER B C 1
ATOM 5746 O O . SER B 1 336 ? -3.626 30.876 92.040 1.00 22.37 344 SER B O 1
ATOM 5749 N N . LYS B 1 337 ? -3.356 30.658 94.259 1.00 21.34 345 LYS B N 1
ATOM 5750 C CA . LYS B 1 337 ? -3.620 32.076 94.576 1.00 22.19 345 LYS B CA 1
ATOM 5751 C C . LYS B 1 337 ? -2.571 33.019 94.003 1.00 21.99 345 LYS B C 1
ATOM 5752 O O . LYS B 1 337 ? -1.464 32.611 93.667 1.00 22.68 345 LYS B O 1
ATOM 5758 N N . ALA B 1 338 ? -2.939 34.288 93.913 1.00 21.72 346 ALA B N 1
ATOM 5759 C CA . ALA B 1 338 ? -2.006 35.358 93.563 1.00 21.44 346 ALA B CA 1
ATOM 5760 C C . ALA B 1 338 ? -1.363 35.896 94.808 1.00 20.13 346 ALA B C 1
ATOM 5761 O O . ALA B 1 338 ? -1.934 35.816 95.929 1.00 20.87 346 ALA B O 1
ATOM 5763 N N . GLY B 1 339 ? -0.158 36.409 94.651 1.00 17.86 347 GLY B N 1
ATOM 5764 C CA . GLY B 1 339 ? 0.531 37.000 95.776 1.00 19.53 347 GLY B CA 1
ATOM 5765 C C . GLY B 1 339 ? 1.260 36.004 96.644 1.00 20.42 347 GLY B C 1
ATOM 5766 O O . GLY B 1 339 ? 1.639 34.920 96.202 1.00 20.97 347 GLY B O 1
ATOM 5767 N N . ASN B 1 340 ? 1.474 36.405 97.891 1.00 22.46 348 ASN B N 1
ATOM 5768 C CA . ASN B 1 340 ? 2.267 35.649 98.861 1.00 25.06 348 ASN B CA 1
ATOM 5769 C C . ASN B 1 340 ? 1.958 34.143 98.838 1.00 22.82 348 ASN B C 1
ATOM 5770 O O . ASN B 1 340 ? 0.807 33.746 98.902 1.00 22.14 348 ASN B O 1
ATOM 5775 N N . ASP B 1 341 ? 3.004 33.324 98.732 1.00 24.05 349 ASP B N 1
ATOM 5776 C CA . ASP B 1 341 ? 2.919 31.847 98.624 1.00 24.18 349 ASP B CA 1
ATOM 5777 C C . ASP B 1 341 ? 2.201 31.289 97.386 1.00 21.40 349 ASP B C 1
ATOM 5778 O O . ASP B 1 341 ? 1.918 30.074 97.275 1.00 21.19 349 ASP B O 1
ATOM 5783 N N . GLY B 1 342 ? 1.949 32.156 96.418 1.00 19.12 350 GLY B N 1
ATOM 5784 C CA . GLY B 1 342 ? 1.264 31.746 95.194 1.00 17.25 350 GLY B CA 1
ATOM 5785 C C . GLY B 1 342 ? 2.167 31.149 94.164 1.00 17.85 350 GLY B C 1
ATOM 5786 O O . GLY B 1 342 ? 2.356 31.734 93.081 1.00 16.15 350 GLY B O 1
ATOM 5787 N N . PHE B 1 343 ? 2.625 29.913 94.416 1.00 17.48 351 PHE B N 1
ATOM 5788 C CA . PHE B 1 343 ? 3.617 29.307 93.540 1.00 18.19 351 PHE B CA 1
ATOM 5789 C C . PHE B 1 343 ? 3.104 28.185 92.634 1.00 19.37 351 PHE B C 1
ATOM 5790 O O . PHE B 1 343 ? 3.867 27.680 91.797 1.00 18.97 351 PHE B O 1
ATOM 5798 N N . GLY B 1 344 ? 1.840 27.766 92.779 1.00 19.56 352 GLY B N 1
ATOM 5799 C CA . GLY B 1 344 ? 1.324 26.618 92.031 1.00 18.56 352 GLY B CA 1
ATOM 5800 C C . GLY B 1 344 ? 1.142 26.907 90.546 1.00 19.28 352 GLY B C 1
ATOM 5801 O O . GLY B 1 344 ? 0.443 27.842 90.203 1.00 19.50 352 GLY B O 1
ATOM 5802 N N . VAL B 1 345 ? 1.800 26.125 89.687 1.00 18.40 353 VAL B N 1
ATOM 5803 C CA . VAL B 1 345 ? 1.606 26.204 88.241 1.00 19.70 353 VAL B CA 1
ATOM 5804 C C . VAL B 1 345 ? 1.151 24.891 87.583 1.00 21.01 353 VAL B C 1
ATOM 5805 O O . VAL B 1 345 ? 0.554 24.913 86.499 1.00 20.47 353 VAL B O 1
ATOM 5809 N N . ILE B 1 346 ? 1.449 23.763 88.230 1.00 22.27 354 ILE B N 1
ATOM 5810 C CA . ILE B 1 346 ? 1.033 22.443 87.767 1.00 22.50 354 ILE B CA 1
ATOM 5811 C C . ILE B 1 346 ? 0.410 21.694 88.957 1.00 22.05 354 ILE B C 1
ATOM 5812 O O . ILE B 1 346 ? 0.940 21.692 90.079 1.00 22.22 354 ILE B O 1
ATOM 5817 N N . ASP B 1 347 ? -0.736 21.075 88.697 1.00 21.89 355 ASP B N 1
ATOM 5818 C CA . ASP B 1 347 ? -1.493 20.365 89.722 1.00 22.28 355 ASP B CA 1
ATOM 5819 C C . ASP B 1 347 ? -0.732 19.099 90.132 1.00 20.92 355 ASP B C 1
ATOM 5820 O O . ASP B 1 347 ? -0.306 18.351 89.298 1.00 20.73 355 ASP B O 1
ATOM 5825 N N . HIS B 1 348 ? -0.555 18.875 91.429 1.00 20.53 356 HIS B N 1
ATOM 5826 C CA . HIS B 1 348 ? 0.344 17.832 91.899 1.00 21.75 356 HIS B CA 1
ATOM 5827 C C . HIS B 1 348 ? -0.195 16.404 91.727 1.00 24.02 356 HIS B C 1
ATOM 5828 O O . HIS B 1 348 ? 0.564 15.450 91.887 1.00 23.17 356 HIS B O 1
ATOM 5835 N N . ALA B 1 349 ? -1.497 16.274 91.435 1.00 24.03 357 ALA B N 1
ATOM 5836 C CA . ALA B 1 349 ? -2.161 14.984 91.221 1.00 25.80 357 ALA B CA 1
ATOM 5837 C C . ALA B 1 349 ? -2.394 14.670 89.754 1.00 25.46 357 ALA B C 1
ATOM 5838 O O . ALA B 1 349 ? -2.313 13.516 89.348 1.00 27.00 357 ALA B O 1
ATOM 5840 N N . THR B 1 350 ? -2.673 15.688 88.948 1.00 26.95 358 THR B N 1
ATOM 5841 C CA . THR B 1 350 ? -3.017 15.475 87.541 1.00 26.17 358 THR B CA 1
ATOM 5842 C C . THR B 1 350 ? -1.931 15.856 86.542 1.00 26.66 358 THR B C 1
ATOM 5843 O O . THR B 1 350 ? -1.972 15.415 85.408 1.00 26.23 358 THR B O 1
ATOM 5847 N N . GLY B 1 351 ? -0.979 16.703 86.937 1.00 28.75 359 GLY B N 1
ATOM 5848 C CA . GLY B 1 351 ? 0.035 17.186 85.993 1.00 28.41 359 GLY B CA 1
ATOM 5849 C C . GLY B 1 351 ? -0.489 18.176 84.968 1.00 29.27 359 GLY B C 1
ATOM 5850 O O . GLY B 1 351 ? 0.192 18.485 83.990 1.00 30.43 359 GLY B O 1
ATOM 5851 N N . ARG B 1 352 ? -1.702 18.687 85.175 1.00 28.09 360 ARG B N 1
ATOM 5852 C CA . ARG B 1 352 ? -2.258 19.704 84.286 1.00 30.33 360 ARG B CA 1
ATOM 5853 C C . ARG B 1 352 ? -1.878 21.095 84.789 1.00 26.09 360 ARG B C 1
ATOM 5854 O O . ARG B 1 352 ? -1.612 21.278 85.964 1.00 25.14 360 ARG B O 1
ATOM 5862 N N . PHE B 1 353 ? -1.860 22.065 83.895 1.00 25.64 361 PHE B N 1
ATOM 5863 C CA . PHE B 1 353 ? -1.597 23.462 84.280 1.00 25.49 361 PHE B CA 1
ATOM 5864 C C . PHE B 1 353 ? -2.709 24.058 85.169 1.00 25.66 361 PHE B C 1
ATOM 5865 O O . PHE B 1 353 ? -3.896 23.787 84.972 1.00 25.45 361 PHE B O 1
ATOM 5873 N N . ILE B 1 354 ? -2.309 24.862 86.144 1.00 24.93 362 ILE B N 1
ATOM 5874 C CA . ILE B 1 354 ? -3.240 25.585 86.999 1.00 25.08 362 ILE B CA 1
ATOM 5875 C C . ILE B 1 354 ? -3.328 27.012 86.503 1.00 24.82 362 ILE B C 1
ATOM 5876 O O . ILE B 1 354 ? -2.288 27.687 86.349 1.00 24.27 362 ILE B O 1
ATOM 5881 N N . GLY B 1 355 ? -4.557 27.472 86.255 1.00 24.83 363 GLY B N 1
ATOM 5882 C CA . GLY B 1 355 ? -4.824 28.819 85.736 1.00 26.43 363 GLY B CA 1
ATOM 5883 C C . GLY B 1 355 ? -3.927 29.143 84.541 1.00 26.29 363 GLY B C 1
ATOM 5884 O O . GLY B 1 355 ? -3.888 28.380 83.586 1.00 25.17 363 GLY B O 1
ATOM 5885 N N . ASN B 1 356 ? -3.154 30.220 84.651 1.00 25.87 364 ASN B N 1
ATOM 5886 C CA . ASN B 1 356 ? -2.196 30.620 83.607 1.00 26.78 364 ASN B CA 1
ATOM 5887 C C . ASN B 1 356 ? -0.755 30.127 83.830 1.00 25.60 364 ASN B C 1
ATOM 5888 O O . ASN B 1 356 ? 0.189 30.714 83.298 1.00 27.41 364 ASN B O 1
ATOM 5893 N N . GLY B 1 357 ? -0.597 29.044 84.590 1.00 25.22 365 GLY B N 1
ATOM 5894 C CA . GLY B 1 357 ? 0.704 28.452 84.886 1.00 23.00 365 GLY B CA 1
ATOM 5895 C C . GLY B 1 357 ? 1.502 28.061 83.646 1.00 23.44 365 GLY B C 1
ATOM 5896 O O . GLY B 1 357 ? 2.728 28.085 83.673 1.00 22.35 365 GLY B O 1
ATOM 5897 N N . GLU B 1 358 ? 0.827 27.715 82.555 1.00 22.00 366 GLU B N 1
ATOM 5898 C CA . GLU B 1 358 ? 1.553 27.366 81.326 1.00 23.12 366 GLU B CA 1
ATOM 5899 C C . GLU B 1 358 ? 2.488 28.482 80.816 1.00 22.49 366 GLU B C 1
ATOM 5900 O O . GLU B 1 358 ? 3.615 28.201 80.388 1.00 21.92 366 GLU B O 1
ATOM 5906 N N . GLN B 1 359 ? 2.028 29.731 80.839 1.00 22.90 367 GLN B N 1
ATOM 5907 C CA . GLN B 1 359 ? 2.857 30.846 80.378 1.00 25.19 367 GLN B CA 1
ATOM 5908 C C . GLN B 1 359 ? 4.090 31.064 81.249 1.00 24.44 367 GLN B C 1
ATOM 5909 O O . GLN B 1 359 ? 5.125 31.544 80.771 1.00 23.38 367 GLN B O 1
ATOM 5915 N N . ALA B 1 360 ? 3.989 30.723 82.532 1.00 22.87 368 ALA B N 1
ATOM 5916 C CA . ALA B 1 360 ? 5.093 30.882 83.455 1.00 22.92 368 ALA B CA 1
ATOM 5917 C C . ALA B 1 360 ? 6.101 29.770 83.211 1.00 21.67 368 ALA B C 1
ATOM 5918 O O . ALA B 1 360 ? 7.306 30.007 83.126 1.00 21.55 368 ALA B O 1
ATOM 5920 N N . VAL B 1 361 ? 5.587 28.547 83.084 1.00 20.13 369 VAL B N 1
ATOM 5921 C CA . VAL B 1 361 ? 6.399 27.403 82.791 1.00 20.25 369 VAL B CA 1
ATOM 5922 C C . VAL B 1 361 ? 7.178 27.590 81.457 1.00 21.05 369 VAL B C 1
ATOM 5923 O O . VAL B 1 361 ? 8.384 27.361 81.392 1.00 20.99 369 VAL B O 1
ATOM 5927 N N . ARG B 1 362 ? 6.477 28.005 80.423 1.00 23.40 370 ARG B N 1
ATOM 5928 C CA . ARG B 1 362 ? 7.104 28.288 79.114 1.00 25.35 370 ARG B CA 1
ATOM 5929 C C . ARG B 1 362 ? 8.211 29.349 79.197 1.00 26.12 370 ARG B C 1
ATOM 5930 O O . ARG B 1 362 ? 9.300 29.197 78.633 1.00 24.95 370 ARG B O 1
ATOM 5938 N N . ALA B 1 363 ? 7.887 30.449 79.863 1.00 25.01 371 ALA B N 1
ATOM 5939 C CA . ALA B 1 363 ? 8.826 31.529 80.110 1.00 25.45 371 ALA B CA 1
ATOM 5940 C C . ALA B 1 363 ? 10.152 30.994 80.613 1.00 25.15 371 ALA B C 1
ATOM 5941 O O . ALA B 1 363 ? 11.202 31.332 80.066 1.00 25.57 371 ALA B O 1
ATOM 5943 N N . MET B 1 364 ? 10.117 30.159 81.652 1.00 24.90 372 MET B N 1
ATOM 5944 C CA . MET B 1 364 ? 11.347 29.692 82.293 1.00 25.56 372 MET B CA 1
ATOM 5945 C C . MET B 1 364 ? 12.114 28.667 81.455 1.00 25.96 372 MET B C 1
ATOM 5946 O O . MET B 1 364 ? 13.330 28.796 81.264 1.00 23.90 372 MET B O 1
ATOM 5951 N N . ILE B 1 365 ? 11.401 27.647 80.974 1.00 25.76 373 ILE B N 1
ATOM 5952 C CA . ILE B 1 365 ? 12.021 26.522 80.268 1.00 25.09 373 ILE B CA 1
ATOM 5953 C C . ILE B 1 365 ? 12.554 27.013 78.929 1.00 24.70 373 ILE B C 1
ATOM 5954 O O . ILE B 1 365 ? 13.716 26.789 78.607 1.00 25.89 373 ILE B O 1
ATOM 5959 N N . ASP B 1 366 ? 11.727 27.711 78.173 1.00 23.81 374 ASP B N 1
ATOM 5960 C CA . ASP B 1 366 ? 12.121 28.103 76.824 1.00 26.21 374 ASP B CA 1
ATOM 5961 C C . ASP B 1 366 ? 13.283 29.091 76.809 1.00 28.09 374 ASP B C 1
ATOM 5962 O O . ASP B 1 366 ? 14.139 29.035 75.916 1.00 26.03 374 ASP B O 1
ATOM 5967 N N . SER B 1 367 ? 13.327 29.978 77.809 1.00 27.08 375 SER B N 1
ATOM 5968 C CA . SER B 1 367 ? 14.452 30.881 77.948 1.00 26.51 375 SER B CA 1
ATOM 5969 C C . SER B 1 367 ? 15.754 30.120 78.236 1.00 26.27 375 SER B C 1
ATOM 5970 O O . SER B 1 367 ? 16.786 30.423 77.660 1.00 26.70 375 SER B O 1
ATOM 5973 N N . TRP B 1 368 ? 15.721 29.166 79.161 1.00 25.83 376 TRP B N 1
ATOM 5974 C CA . TRP B 1 368 ? 16.913 28.415 79.507 1.00 25.61 376 TRP B CA 1
ATOM 5975 C C . TRP B 1 368 ? 17.347 27.552 78.312 1.00 27.32 376 TRP B C 1
ATOM 5976 O O . TRP B 1 368 ? 18.546 27.419 78.002 1.00 26.44 376 TRP B O 1
ATOM 5987 N N . GLU B 1 369 ? 16.359 26.985 77.648 1.00 26.95 377 GLU B N 1
ATOM 5988 C CA . GLU B 1 369 ? 16.614 25.999 76.608 1.00 28.82 377 GLU B CA 1
ATOM 5989 C C . GLU B 1 369 ? 17.084 26.633 75.329 1.00 28.04 377 GLU B C 1
ATOM 5990 O O . GLU B 1 369 ? 17.797 25.989 74.563 1.00 32.67 377 GLU B O 1
ATOM 5996 N N . ASN B 1 370 ? 16.692 27.881 75.096 1.00 27.77 378 ASN B N 1
ATOM 5997 C CA . ASN B 1 370 ? 16.898 28.538 73.833 1.00 26.68 378 ASN B CA 1
ATOM 5998 C C . ASN B 1 370 ? 18.361 28.405 73.351 1.00 27.70 378 ASN B C 1
ATOM 5999 O O . ASN B 1 370 ? 19.331 28.619 74.119 1.00 24.75 378 ASN B O 1
ATOM 6004 N N . ASN B 1 371 ? 18.528 27.993 72.098 1.00 26.74 379 ASN B N 1
ATOM 6005 C CA . ASN B 1 371 ? 19.872 27.638 71.599 1.00 28.36 379 ASN B CA 1
ATOM 6006 C C . ASN B 1 371 ? 20.296 28.538 70.473 1.00 29.16 379 ASN B C 1
ATOM 6007 O O . ASN B 1 371 ? 21.293 28.292 69.811 1.00 32.34 379 ASN B O 1
ATOM 6012 N N . ASP B 1 372 ? 19.543 29.601 70.288 1.00 30.01 380 ASP B N 1
ATOM 6013 C CA . ASP B 1 372 ? 19.807 30.604 69.305 1.00 29.56 380 ASP B CA 1
ATOM 6014 C C . ASP B 1 372 ? 20.866 31.585 69.893 1.00 30.82 380 ASP B C 1
ATOM 6015 O O . ASP B 1 372 ? 20.650 32.145 70.968 1.00 25.90 380 ASP B O 1
ATOM 6020 N N . PRO B 1 373 ? 22.013 31.785 69.193 1.00 29.97 381 PRO B N 1
ATOM 6021 C CA . PRO B 1 373 ? 23.069 32.649 69.759 1.00 28.41 381 PRO B CA 1
ATOM 6022 C C . PRO B 1 373 ? 22.718 34.125 69.679 1.00 26.74 381 PRO B C 1
ATOM 6023 O O . PRO B 1 373 ? 23.393 34.951 70.303 1.00 25.95 381 PRO B O 1
ATOM 6027 N N . ASN B 1 374 ? 21.667 34.452 68.928 1.00 24.56 382 ASN B N 1
ATOM 6028 C CA . ASN B 1 374 ? 21.078 35.779 68.954 1.00 24.40 382 ASN B CA 1
ATOM 6029 C C . ASN B 1 374 ? 20.115 36.040 70.108 1.00 24.46 382 ASN B C 1
ATOM 6030 O O . ASN B 1 374 ? 19.673 37.178 70.295 1.00 25.78 382 ASN B O 1
ATOM 6035 N N . TYR B 1 375 ? 19.766 34.994 70.835 1.00 24.30 383 TYR B N 1
ATOM 6036 C CA . TYR B 1 375 ? 18.901 35.159 72.009 1.00 23.78 383 TYR B CA 1
ATOM 6037 C C . TYR B 1 375 ? 19.836 35.385 73.140 1.00 23.30 383 TYR B C 1
ATOM 6038 O O . TYR B 1 375 ? 20.564 34.464 73.539 1.00 26.00 383 TYR B O 1
ATOM 6047 N N . THR B 1 376 ? 19.849 36.628 73.627 1.00 24.65 384 THR B N 1
ATOM 6048 C CA . THR B 1 376 ? 20.813 37.045 74.643 1.00 24.29 384 THR B CA 1
ATOM 6049 C C . THR B 1 376 ? 20.148 37.687 75.863 1.00 20.97 384 THR B C 1
ATOM 6050 O O . THR B 1 376 ? 19.031 38.098 75.808 1.00 21.42 384 THR B O 1
ATOM 6054 N N . LEU B 1 377 ? 20.886 37.784 76.953 1.00 22.21 385 LEU B N 1
ATOM 6055 C CA . LEU B 1 377 ? 20.439 38.561 78.108 1.00 20.54 385 LEU B CA 1
ATOM 6056 C C . LEU B 1 377 ? 20.068 39.980 77.671 1.00 20.40 385 LEU B C 1
ATOM 6057 O O . LEU B 1 377 ? 19.026 40.477 78.018 1.00 19.68 385 LEU B O 1
ATOM 6062 N N . GLN B 1 378 ? 20.889 40.606 76.830 1.00 21.55 386 GLN B N 1
ATOM 6063 C CA . GLN B 1 378 ? 20.551 41.913 76.274 1.00 23.80 386 GLN B CA 1
ATOM 6064 C C . GLN B 1 378 ? 19.218 41.928 75.543 1.00 22.53 386 GLN B C 1
ATOM 6065 O O . GLN B 1 378 ? 18.454 42.848 75.751 1.00 21.50 386 GLN B O 1
ATOM 6071 N N . SER B 1 379 ? 18.922 40.934 74.706 1.00 25.26 387 SER B N 1
ATOM 6072 C CA . SER B 1 379 ? 17.652 40.968 73.938 1.00 23.95 387 SER B CA 1
ATOM 6073 C C . SER B 1 379 ? 16.461 40.827 74.893 1.00 23.29 387 SER B C 1
ATOM 6074 O O . SER B 1 379 ? 15.425 41.453 74.704 1.00 21.32 387 SER B O 1
ATOM 6077 N N . ILE B 1 380 ? 16.654 40.056 75.957 1.00 23.55 388 ILE B N 1
ATOM 6078 C CA . ILE B 1 380 ? 15.589 39.890 76.949 1.00 24.82 388 ILE B CA 1
ATOM 6079 C C . ILE B 1 380 ? 15.389 41.230 77.681 1.00 24.15 388 ILE B C 1
ATOM 6080 O O . ILE B 1 380 ? 14.273 41.725 77.801 1.00 25.54 388 ILE B O 1
ATOM 6085 N N . TYR B 1 381 ? 16.492 41.800 78.159 1.00 24.53 389 TYR B N 1
ATOM 6086 C CA . TYR B 1 381 ? 16.490 43.126 78.784 1.00 25.55 389 TYR B CA 1
ATOM 6087 C C . TYR B 1 381 ? 15.745 44.141 77.951 1.00 27.24 389 TYR B C 1
ATOM 6088 O O . TYR B 1 381 ? 14.935 44.902 78.473 1.00 25.44 389 TYR B O 1
ATOM 6097 N N . ASP B 1 382 ? 16.011 44.170 76.642 1.00 27.71 390 ASP B N 1
ATOM 6098 C CA . ASP B 1 382 ? 15.497 45.262 75.822 1.00 29.61 390 ASP B CA 1
ATOM 6099 C C . ASP B 1 382 ? 14.028 45.080 75.494 1.00 29.45 390 ASP B C 1
ATOM 6100 O O . ASP B 1 382 ? 13.417 45.991 74.965 1.00 32.54 390 ASP B O 1
ATOM 6105 N N . SER B 1 383 ? 13.453 43.920 75.773 1.00 27.93 391 SER B N 1
ATOM 6106 C CA . SER B 1 383 ? 12.013 43.760 75.581 1.00 28.00 391 SER B CA 1
ATOM 6107 C C . SER B 1 383 ? 11.224 43.676 76.911 1.00 26.22 391 SER B C 1
ATOM 6108 O O . SER B 1 383 ? 10.067 43.275 76.917 1.00 28.92 391 SER B O 1
ATOM 6111 N N . ALA B 1 384 ? 11.832 44.099 78.016 1.00 25.07 392 ALA B N 1
ATOM 6112 C CA . ALA B 1 384 ? 11.138 44.109 79.326 1.00 25.73 392 ALA B CA 1
ATOM 6113 C C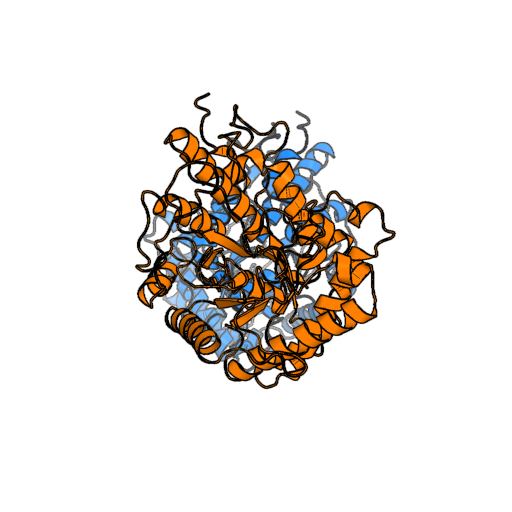 . ALA B 1 384 ? 9.813 44.855 79.229 1.00 26.18 392 ALA B C 1
ATOM 6114 O O . ALA B 1 384 ? 9.723 45.832 78.482 1.00 26.23 392 ALA B O 1
ATOM 6116 N N . PRO B 1 385 ? 8.767 44.405 79.976 1.00 26.78 393 PRO B N 1
ATOM 6117 C CA . PRO B 1 385 ? 7.458 45.013 79.789 1.00 26.95 393 PRO B CA 1
ATOM 6118 C C . PRO B 1 385 ? 7.296 46.406 80.390 1.00 25.97 393 PRO B C 1
ATOM 6119 O O . PRO B 1 385 ? 8.129 46.866 81.184 1.00 25.19 393 PRO B O 1
ATOM 6123 N N . GLU B 1 386 ? 6.207 47.061 80.010 1.00 28.01 394 GLU B N 1
ATOM 6124 C CA . GLU B 1 386 ? 5.899 48.416 80.481 1.00 32.33 394 GLU B CA 1
ATOM 6125 C C . GLU B 1 386 ? 5.244 48.412 81.863 1.00 30.41 394 GLU B C 1
ATOM 6126 O O . GLU B 1 386 ? 4.353 47.611 82.121 1.00 30.12 394 GLU B O 1
ATOM 6132 N N . SER B 1 387 ? 5.669 49.333 82.724 1.00 30.36 395 SER B N 1
ATOM 6133 C CA . SER B 1 387 ? 5.021 49.542 84.019 1.00 31.02 395 SER B CA 1
ATOM 6134 C C . SER B 1 387 ? 3.579 49.966 83.822 1.00 34.55 395 SER B C 1
ATOM 6135 O O . SER B 1 387 ? 3.243 50.665 82.867 1.00 33.20 395 SER B O 1
ATOM 6138 N N . SER B 1 388 ? 2.727 49.513 84.726 1.00 34.31 396 SER B N 1
ATOM 6139 C CA . SER B 1 388 ? 1.343 49.952 84.776 1.00 37.42 396 SER B CA 1
ATOM 6140 C C . SER B 1 388 ? 1.076 50.797 86.032 1.00 40.15 396 SER B C 1
ATOM 6141 O O . SER B 1 388 ? -0.068 50.973 86.403 1.00 43.99 396 SER B O 1
ATOM 6144 N N . ARG B 1 389 ? 2.126 51.326 86.665 1.00 43.76 397 ARG B N 1
ATOM 6145 C CA . ARG B 1 389 ? 2.046 51.922 88.018 1.00 47.00 397 ARG B CA 1
ATOM 6146 C C . ARG B 1 389 ? 2.855 53.221 88.142 1.00 48.55 397 ARG B C 1
ATOM 6147 O O . ARG B 1 389 ? 2.919 54.024 87.210 1.00 53.72 397 ARG B O 1
#

CATH classification: 3.20.20.80

Foldseek 3Di:
DLLPDPLLVLQLQQAEAAEPACALQPDAQFDGDRCNRPADAADLLQLLLRVVLPGQAYEYEHAQTPQFDDPPLRDGNVVSLVSVVVVCVSNVVNNHQYEYEHECLQVAACPGNHPPNNLNYLVVCLVDVVSLVRNLSNLLSVLLVSLLVCLVPAQSYEYEYYAAHENRPLPPDCCVPVVNSSLVSLQVSQQSNQVSQCVSHHRSVQHAYEYEGHRLALVNCLVRHDDHDHPDPSRYAYEHADQPPCCDFAQNVFLAADDQEDSYDPPDHLVNLLVSLVSVLVSASVNNHAYEYPEYTGAAADDPLSNLRRLLVLLLNLLSQLVSSYHYYYYASLACDGGHPRRHQARNHNSDGRDPSSSSSCSNNVSSPDDDPVNHSVVSNVVRGHYPD/DLLPDPLLVVLLQQFEAAEQPCALAPDAQFDGDRCNRPADQFDLLQLLLRLVLQGQAYEYEHAQTVQFDDPDLRDGNPVSLVSVVVVVVSNVVSNHQYEYEHECLQVAADPGNHPPNSLNYLVVCLVDVVSLVSNLSNLLSVLLVNLLVCLAPAQSYEYEYYAAHENHPLPPPCCVPVPNSSLVSLLVSQQSNLVSQCVSHHNSLQYAYEYEGHRLQLVNCLVRHDDHDHPDPSRYAYEHADQPPCCVFAQNVFQAAADQEDSYDPPGHLVNLLVSLVSVLVSASVNNHHYEYAEYAGAAADDPQSRLRRLLRLLQNLLSCLVSSYYYYYYASLACDGGHPRRHQARRHNSHGRDVSSSSSCSNNCSSVPPDPVNHSVVSNVCRGHYPD